Protein 3KS6 (pdb70)

InterPro domains:
  IPR017946 PLC-like phosphodiesterase, TIM beta/alpha-barrel domain superfamily [G3DSA:3.20.20.190] (1-249)
  IPR017946 PLC-like phosphodiesterase, TIM beta/alpha-barrel domain superfamily [SSF51695] (2-243)
  IPR030395 Glycerophosphodiester phosphodiesterase domain [PF03009] (7-234)
  IPR030395 Glycerophosphodiester phosphodiesterase domain [PS51704] (2-240)

Structure (mmCIF, N/CA/C/O backbone):
data_3KS6
#
_entry.id   3KS6
#
_cell.length_a   83.427
_cell.length_b   99.797
_cell.length_c   134.656
_cell.angle_alpha   90.000
_cell.angle_beta   90.000
_cell.angle_gamma   90.000
#
_symmetry.space_group_name_H-M   'P 21 21 21'
#
loop_
_entity.id
_entity.type
_entity.pdbx_description
1 polymer 'Glycerophosphoryl diester phosphodiesterase'
2 non-polymer 'UNKNOWN LIGAND'
3 non-polymer 'MAGNESIUM ION'
4 non-polymer 'CHLORIDE ION'
5 non-polymer 'ACETATE ION'
6 non-polymer DI(HYDROXYETHYL)ETHER
7 water water
#
loop_
_atom_site.group_PDB
_atom_site.id
_atom_site.type_symbol
_atom_site.label_atom_id
_atom_site.label_alt_id
_atom_site.label_comp_id
_atom_site.label_asym_id
_atom_site.label_entity_id
_atom_site.label_seq_id
_atom_site.pdbx_PDB_ins_code
_atom_site.Cartn_x
_atom_site.Cartn_y
_atom_site.Cartn_z
_atom_site.occupancy
_atom_site.B_iso_or_equiv
_atom_site.auth_seq_id
_atom_site.auth_comp_id
_atom_site.auth_asym_id
_atom_site.auth_atom_id
_atom_site.pdbx_PDB_model_num
ATOM 1 N N . GLY A 1 1 ? 27.282 112.911 5.966 1.00 46.48 0 GLY A N 1
ATOM 2 C CA . GLY A 1 1 ? 26.661 111.646 5.463 1.00 44.68 0 GLY A CA 1
ATOM 3 C C . GLY A 1 1 ? 25.583 111.274 6.452 1.00 40.40 0 GLY A C 1
ATOM 4 O O . GLY A 1 1 ? 25.716 111.560 7.647 1.00 43.79 0 GLY A O 1
ATOM 13 N N . THR A 1 3 ? 23.084 108.830 8.714 1.00 22.41 2 THR A N 1
ATOM 14 C CA . THR A 1 3 ? 22.997 107.550 9.404 1.00 20.61 2 THR A CA 1
ATOM 15 C C . THR A 1 3 ? 21.524 107.185 9.481 1.00 22.28 2 THR A C 1
ATOM 16 O O . THR A 1 3 ? 20.747 107.888 10.109 1.00 22.85 2 THR A O 1
ATOM 20 N N . ARG A 1 4 ? 21.170 106.059 8.860 1.00 21.70 3 ARG A N 1
ATOM 21 C CA . ARG A 1 4 ? 19.800 105.589 8.799 1.00 20.36 3 ARG A CA 1
ATOM 22 C C . ARG A 1 4 ? 19.478 104.759 10.042 1.00 19.52 3 ARG A C 1
ATOM 23 O O . ARG A 1 4 ? 20.381 104.162 10.664 1.00 20.20 3 ARG A O 1
ATOM 31 N N . ILE A 1 5 ? 18.202 104.787 10.419 1.00 18.25 4 ILE A N 1
ATOM 32 C CA . ILE A 1 5 ? 17.686 104.086 11.581 1.00 16.41 4 ILE A CA 1
ATOM 33 C C . ILE A 1 5 ? 16.729 102.991 11.123 1.00 20.28 4 ILE A C 1
ATOM 34 O O . ILE A 1 5 ? 15.780 103.265 10.354 1.00 18.79 4 ILE A O 1
ATOM 39 N N . ALA A 1 6 ? 16.962 101.763 11.611 1.00 19.74 5 ALA A N 1
ATOM 40 C CA . ALA A 1 6 ? 16.072 100.637 11.350 1.00 13.98 5 ALA A CA 1
ATOM 41 C C . ALA A 1 6 ? 15.483 100.126 12.661 1.00 17.28 5 ALA A C 1
ATOM 42 O O . ALA A 1 6 ? 16.207 99.863 13.590 1.00 18.42 5 ALA A O 1
ATOM 44 N N . SER A 1 7 ? 14.166 99.966 12.718 1.00 16.96 6 SER A N 1
ATOM 45 C CA . SER A 1 7 ? 13.488 99.523 13.925 1.00 15.02 6 SER A CA 1
ATOM 46 C C . SER A 1 7 ? 13.568 98.000 14.042 1.00 16.49 6 SER A C 1
ATOM 47 O O . SER A 1 7 ? 12.980 97.294 13.234 1.00 16.15 6 SER A O 1
ATOM 50 N N . HIS A 1 8 ? 14.287 97.514 15.063 1.00 18.05 7 HIS A N 1
ATOM 51 C CA . HIS A 1 8 ? 14.611 96.087 15.216 1.00 18.03 7 HIS A CA 1
ATOM 52 C C . HIS A 1 8 ? 13.388 95.322 15.653 1.00 16.46 7 HIS A C 1
ATOM 53 O O . HIS A 1 8 ? 12.880 95.524 16.744 1.00 16.73 7 HIS A O 1
ATOM 60 N N . ARG A 1 9 ? 12.904 94.460 14.774 1.00 16.59 8 ARG A N 1
ATOM 61 C CA . ARG A 1 9 ? 11.729 93.646 15.040 1.00 15.55 8 ARG A CA 1
ATOM 62 C C . ARG A 1 9 ? 10.479 94.502 15.338 1.00 19.30 8 ARG A C 1
ATOM 63 O O . ARG A 1 9 ? 9.571 94.077 16.041 1.00 16.77 8 ARG A O 1
ATOM 71 N N . GLY A 1 10 ? 10.433 95.707 14.778 1.00 19.06 9 GLY A N 1
ATOM 72 C CA . GLY A 1 10 ? 9.350 96.622 15.036 1.00 21.21 9 GLY A CA 1
ATOM 73 C C . GLY A 1 10 ? 9.524 97.449 16.299 1.00 19.82 9 GLY A C 1
ATOM 74 O O . GLY A 1 10 ? 8.636 98.199 16.626 1.00 20.99 9 GLY A O 1
ATOM 75 N N . GLY A 1 11 ? 10.651 97.261 17.017 1.00 21.57 10 GLY A N 1
ATOM 76 C CA . GLY A 1 11 ? 11.003 98.039 18.224 1.00 20.60 10 GLY A CA 1
ATOM 77 C C . GLY A 1 11 ? 10.762 97.211 19.482 1.00 18.45 10 GLY A C 1
ATOM 78 O O . GLY A 1 11 ? 9.923 97.570 20.324 1.00 18.50 10 GLY A O 1
ATOM 79 N N . THR A 1 12 ? 11.539 96.137 19.625 1.00 18.97 11 THR A N 1
ATOM 80 C CA . THR A 1 12 ? 11.323 95.108 20.649 1.00 19.76 11 THR A CA 1
ATOM 81 C C . THR A 1 12 ? 11.087 95.645 22.058 1.00 17.99 11 THR A C 1
ATOM 82 O O . THR A 1 12 ? 10.177 95.222 22.740 1.00 21.23 11 THR A O 1
ATOM 86 N N . LEU A 1 13 ? 11.936 96.553 22.483 1.00 17.54 12 LEU A N 1
ATOM 87 C CA . LEU A 1 13 ? 11.927 96.988 23.860 1.00 20.81 12 LEU A CA 1
ATOM 88 C C . LEU A 1 13 ? 10.876 98.049 24.120 1.00 20.42 12 LEU A C 1
ATOM 89 O O . LEU A 1 13 ? 10.724 98.448 25.259 1.00 21.20 12 LEU A O 1
ATOM 94 N N . GLU A 1 14 ? 10.189 98.518 23.070 1.00 21.70 13 GLU A N 1
ATOM 95 C CA . GLU A 1 14 ? 9.066 99.450 23.221 1.00 19.87 13 GLU A CA 1
ATOM 96 C C . GLU A 1 14 ? 7.712 98.716 23.117 1.00 20.53 13 GLU A C 1
ATOM 97 O O . GLU A 1 14 ? 6.758 99.019 23.858 1.00 20.72 13 GLU A O 1
ATOM 103 N N . PHE A 1 15 ? 7.617 97.750 22.200 1.00 19.87 14 PHE A N 1
ATOM 104 C CA . PHE A 1 15 ? 6.330 97.145 21.839 1.00 19.53 14 PHE A CA 1
ATOM 105 C C . PHE A 1 15 ? 6.252 95.624 21.848 1.00 20.68 14 PHE A C 1
ATOM 106 O O . PHE A 1 15 ? 5.218 95.058 21.416 1.00 20.05 14 PHE A O 1
ATOM 114 N N . GLY A 1 16 ? 7.320 94.966 22.289 1.00 19.36 15 GLY A N 1
ATOM 115 C CA . GLY A 1 16 ? 7.376 93.528 22.227 1.00 21.91 15 GLY A CA 1
ATOM 116 C C . GLY A 1 16 ? 8.036 93.105 20.945 1.00 21.38 15 GLY A C 1
ATOM 117 O O . GLY A 1 16 ? 8.207 93.902 20.017 1.00 18.93 15 GLY A O 1
ATOM 118 N N . ASP A 1 17 ? 8.368 91.823 20.883 1.00 19.93 16 ASP A N 1
ATOM 119 C CA . ASP A 1 17 ? 9.135 91.278 19.784 1.00 19.44 16 ASP A CA 1
ATOM 120 C C . ASP A 1 17 ? 8.255 90.923 18.582 1.00 20.53 16 ASP A C 1
ATOM 121 O O . ASP A 1 17 ? 7.430 90.011 18.644 1.00 20.22 16 ASP A O 1
ATOM 126 N N . SER A 1 18 ? 8.429 91.650 17.482 1.00 18.43 17 SER A N 1
ATOM 127 C CA . SER A 1 18 ? 7.743 91.337 16.216 1.00 20.24 17 SER A CA 1
ATOM 128 C C . SER A 1 18 ? 6.225 91.347 16.340 1.00 18.72 17 SER A C 1
ATOM 129 O O . SER A 1 18 ? 5.512 90.469 15.796 1.00 21.11 17 SER A O 1
ATOM 132 N N . THR A 1 19 ? 5.705 92.367 17.017 1.00 20.10 18 THR A N 1
ATOM 133 C CA . THR A 1 19 ? 4.272 92.430 17.281 1.00 19.32 18 THR A CA 1
ATOM 134 C C . THR A 1 19 ? 3.578 93.338 16.289 1.00 23.21 18 THR A C 1
ATOM 135 O O . THR A 1 19 ? 4.197 94.304 15.796 1.00 20.56 18 THR A O 1
ATOM 139 N N . PRO A 1 20 ? 2.278 93.087 16.039 1.00 21.28 19 PRO A N 1
ATOM 140 C CA . PRO A 1 20 ? 1.505 94.031 15.241 1.00 22.18 19 PRO A CA 1
ATOM 141 C C . PRO A 1 20 ? 1.596 95.488 15.747 1.00 22.74 19 PRO A C 1
ATOM 142 O O . PRO A 1 20 ? 1.727 96.423 14.948 1.00 24.08 19 PRO A O 1
ATOM 146 N N . HIS A 1 21 ? 1.535 95.695 17.061 1.00 21.50 20 HIS A N 1
ATOM 147 C CA . HIS A 1 21 ? 1.677 97.061 17.616 1.00 20.17 20 HIS A CA 1
ATOM 148 C C . HIS A 1 21 ? 3.027 97.695 17.231 1.00 21.23 20 HIS A C 1
ATOM 149 O O . HIS A 1 21 ? 3.072 98.844 16.769 1.00 21.31 20 HIS A O 1
ATOM 156 N N . GLY A 1 22 ? 4.123 96.943 17.376 1.00 19.88 21 GLY A N 1
ATOM 157 C CA . GLY A 1 22 ? 5.426 97.514 17.017 1.00 21.30 21 GLY A CA 1
ATOM 158 C C . GLY A 1 22 ? 5.550 97.802 15.540 1.00 19.39 21 GLY A C 1
ATOM 159 O O . GLY A 1 22 ? 5.981 98.878 15.132 1.00 19.42 21 GLY A O 1
ATOM 160 N N . PHE A 1 23 ? 5.128 96.863 14.708 1.00 17.41 22 PHE A N 1
ATOM 161 C CA . PHE A 1 23 ? 5.257 97.109 13.285 1.00 17.92 22 PHE A CA 1
ATOM 162 C C . PHE A 1 23 ? 4.355 98.275 12.801 1.00 20.49 22 PHE A C 1
ATOM 163 O O . PHE A 1 23 ? 4.720 99.002 11.874 1.00 19.94 22 PHE A O 1
ATOM 171 N N . THR A 1 24 ? 3.213 98.443 13.458 1.00 19.80 23 THR A N 1
ATOM 172 C CA . THR A 1 24 ? 2.252 99.494 13.126 1.00 21.49 23 THR A CA 1
ATOM 173 C C . THR A 1 24 ? 2.820 100.829 13.568 1.00 20.83 23 THR A C 1
ATOM 174 O O . THR A 1 24 ? 2.843 101.785 12.784 1.00 22.09 23 THR A O 1
ATOM 178 N N . ALA A 1 25 ? 3.337 100.882 14.789 1.00 18.45 24 ALA A N 1
ATOM 179 C CA . ALA A 1 25 ? 3.884 102.111 15.331 1.00 20.65 24 ALA A CA 1
ATOM 180 C C . ALA A 1 25 ? 5.107 102.507 14.515 1.00 20.45 24 ALA A C 1
ATOM 181 O O . ALA A 1 25 ? 5.270 103.668 14.148 1.00 21.69 24 ALA A O 1
ATOM 183 N N . THR A 1 26 ? 5.949 101.534 14.182 1.00 19.74 25 THR A N 1
ATOM 184 C CA . THR A 1 26 ? 7.148 101.818 13.383 1.00 19.66 25 THR A CA 1
ATOM 185 C C . THR A 1 26 ? 6.837 102.428 12.000 1.00 16.91 25 THR A C 1
ATOM 186 O O . THR A 1 26 ? 7.534 103.352 11.548 1.00 19.71 25 THR A O 1
ATOM 190 N N . ALA A 1 27 ? 5.782 101.929 11.352 1.00 18.56 26 ALA A N 1
ATOM 191 C CA . ALA A 1 27 ? 5.367 102.405 10.021 1.00 20.25 26 ALA A CA 1
ATOM 192 C C . ALA A 1 27 ? 5.069 103.893 10.006 1.00 21.95 26 ALA A C 1
ATOM 193 O O . ALA A 1 27 ? 5.204 104.541 8.950 1.00 22.63 26 ALA A O 1
ATOM 195 N N . ALA A 1 28 ? 4.681 104.421 11.159 1.00 20.45 27 ALA A N 1
ATOM 196 C CA . ALA A 1 28 ? 4.349 105.862 11.333 1.00 23.23 27 ALA A CA 1
ATOM 197 C C . ALA A 1 28 ? 5.481 106.752 11.852 1.00 26.83 27 ALA A C 1
ATOM 198 O O . ALA A 1 28 ? 5.301 107.978 11.998 1.00 26.44 27 ALA A O 1
ATOM 208 N N . ALA A 1 30 ? 9.400 108.610 12.024 1.00 20.66 29 ALA A N 1
ATOM 209 C CA . ALA A 1 30 ? 10.311 109.301 11.152 1.00 19.90 29 ALA A CA 1
ATOM 210 C C . ALA A 1 30 ? 11.661 108.605 11.166 1.00 20.78 29 ALA A C 1
ATOM 211 O O . ALA A 1 30 ? 12.651 109.177 11.623 1.00 21.03 29 ALA A O 1
ATOM 213 N N . LEU A 1 31 ? 11.672 107.366 10.669 1.00 19.69 30 LEU A N 1
ATOM 214 C CA . LEU A 1 31 ? 12.875 106.555 10.518 1.00 17.61 30 LEU A CA 1
ATOM 215 C C . LEU A 1 31 ? 12.762 105.914 9.148 1.00 19.76 30 LEU A C 1
ATOM 216 O O . LEU A 1 31 ? 11.751 106.068 8.469 1.00 20.53 30 LEU A O 1
ATOM 221 N N . GLU A 1 32 ? 13.775 105.163 8.747 1.00 20.15 31 GLU A N 1
ATOM 222 C CA . GLU A 1 32 ? 13.908 104.754 7.364 1.00 18.52 31 GLU A CA 1
ATOM 223 C C . GLU A 1 32 ? 13.589 103.324 7.066 1.00 18.62 31 GLU A C 1
ATOM 224 O O . GLU A 1 32 ? 13.171 103.037 5.965 1.00 18.52 31 GLU A O 1
ATOM 230 N N . GLU A 1 33 ? 13.818 102.423 8.030 1.00 16.77 32 GLU A N 1
ATOM 231 C CA . GLU A 1 33 ? 13.554 100.998 7.822 1.00 18.84 32 GLU A CA 1
ATOM 232 C C . GLU A 1 33 ? 12.958 100.304 9.038 1.00 15.96 32 GLU A C 1
ATOM 233 O O . GLU A 1 33 ? 13.108 100.742 10.178 1.00 17.19 32 GLU A O 1
ATOM 239 N N . VAL A 1 34 ? 12.264 99.218 8.755 1.00 17.31 33 VAL A N 1
ATOM 240 C CA . VAL A 1 34 ? 11.824 98.281 9.768 1.00 19.66 33 VAL A CA 1
ATOM 241 C C . VAL A 1 34 ? 12.580 96.996 9.499 1.00 19.01 33 VAL A C 1
ATOM 242 O O . VAL A 1 34 ? 12.674 96.566 8.340 1.00 17.72 33 VAL A O 1
ATOM 246 N N . GLU A 1 35 ? 13.183 96.420 10.551 1.00 17.83 34 GLU A N 1
ATOM 247 C CA . GLU A 1 35 ? 13.884 95.148 10.435 1.00 17.09 34 GLU A CA 1
ATOM 248 C C . GLU A 1 35 ? 13.006 94.001 10.948 1.00 18.03 34 GLU A C 1
ATOM 249 O O . GLU A 1 35 ? 12.330 94.151 11.953 1.00 17.80 34 GLU A O 1
ATOM 255 N N . PHE A 1 36 ? 13.063 92.850 10.282 1.00 18.98 35 PHE A N 1
ATOM 256 C CA . PHE A 1 36 ? 12.333 91.667 10.700 1.00 15.53 35 PHE A CA 1
ATOM 257 C C . PHE A 1 36 ? 12.951 90.424 10.076 1.00 17.79 35 PHE A C 1
ATOM 258 O O . PHE A 1 36 ? 13.691 90.511 9.093 1.00 19.25 35 PHE A O 1
ATOM 266 N N . ASP A 1 37 ? 12.623 89.279 10.671 1.00 14.63 36 ASP A N 1
ATOM 267 C CA . ASP A 1 37 ? 13.143 87.964 10.271 1.00 18.57 36 ASP A CA 1
ATOM 268 C C . ASP A 1 37 ? 11.929 87.119 9.848 1.00 18.36 36 ASP A C 1
ATOM 269 O O . ASP A 1 37 ? 10.821 87.351 10.294 1.00 16.73 36 ASP A O 1
ATOM 274 N N . LEU A 1 38 ? 12.157 86.121 9.009 1.00 19.92 37 LEU A N 1
ATOM 275 C CA . LEU A 1 38 ? 11.064 85.336 8.434 1.00 21.80 37 LEU A CA 1
ATOM 276 C C . LEU A 1 38 ? 11.372 83.862 8.542 1.00 22.64 37 LEU A C 1
ATOM 277 O O . LEU A 1 38 ? 12.539 83.477 8.446 1.00 20.61 37 LEU A O 1
ATOM 282 N N . HIS A 1 39 ? 10.325 83.042 8.709 1.00 21.21 38 HIS A N 1
ATOM 283 C CA . HIS A 1 39 ? 10.421 81.570 8.719 1.00 18.59 38 HIS A CA 1
ATOM 284 C C . HIS A 1 39 ? 9.260 80.930 7.961 1.00 19.52 38 HIS A C 1
ATOM 285 O O . HIS A 1 39 ? 8.146 81.474 7.944 1.00 20.33 38 HIS A O 1
ATOM 292 N N . PRO A 1 40 ? 9.505 79.791 7.307 1.00 19.40 39 PRO A N 1
ATOM 293 C CA . PRO A 1 40 ? 8.414 79.087 6.656 1.00 19.88 39 PRO A CA 1
ATOM 294 C C . PRO A 1 40 ? 7.631 78.236 7.629 1.00 21.32 39 PRO A C 1
ATOM 295 O O . PRO A 1 40 ? 8.209 77.774 8.605 1.00 20.19 39 PRO A O 1
ATOM 299 N N . THR A 1 41 ? 6.332 78.039 7.373 1.00 20.73 40 THR A N 1
ATOM 300 C CA . THR A 1 41 ? 5.526 77.061 8.102 1.00 24.73 40 THR A CA 1
ATOM 301 C C . THR A 1 41 ? 5.515 75.736 7.336 1.00 25.32 40 THR A C 1
ATOM 302 O O . THR A 1 41 ? 6.063 75.641 6.228 1.00 27.35 40 THR A O 1
ATOM 306 N N . ALA A 1 42 ? 4.941 74.692 7.934 1.00 25.27 41 ALA A N 1
ATOM 307 C CA . ALA A 1 42 ? 4.894 73.382 7.272 1.00 25.29 41 ALA A CA 1
ATOM 308 C C . ALA A 1 42 ? 4.011 73.393 6.020 1.00 26.29 41 ALA A C 1
ATOM 309 O O . ALA A 1 42 ? 4.307 72.687 5.053 1.00 27.41 41 ALA A O 1
ATOM 311 N N . ASP A 1 43 ? 2.992 74.248 6.023 1.00 26.82 42 ASP A N 1
ATOM 312 C CA . ASP A 1 43 ? 2.005 74.331 4.949 1.00 29.22 42 ASP A CA 1
ATOM 313 C C . ASP A 1 43 ? 2.254 75.477 3.965 1.00 27.52 42 ASP A C 1
ATOM 314 O O . ASP A 1 43 ? 1.336 75.920 3.285 1.00 28.43 42 ASP A O 1
ATOM 319 N N . GLY A 1 44 ? 3.485 75.975 3.927 1.00 25.78 43 GLY A N 1
ATOM 320 C CA . GLY A 1 44 ? 3.919 76.881 2.873 1.00 26.16 43 GLY A CA 1
ATOM 321 C C . GLY A 1 44 ? 3.645 78.353 3.047 1.00 25.43 43 GLY A C 1
ATOM 322 O O . GLY A 1 44 ? 3.629 79.084 2.066 1.00 25.67 43 GLY A O 1
ATOM 323 N N . ALA A 1 45 ? 3.476 78.785 4.286 1.00 23.79 44 ALA A N 1
ATOM 324 C CA . ALA A 1 45 ? 3.245 80.188 4.593 1.00 23.33 44 ALA A CA 1
ATOM 325 C C . ALA A 1 45 ? 4.559 80.775 5.103 1.00 23.94 44 ALA A C 1
ATOM 326 O O . ALA A 1 45 ? 5.526 80.038 5.329 1.00 21.65 44 ALA A O 1
ATOM 328 N N . ILE A 1 46 ? 4.570 82.105 5.244 1.00 20.45 45 ILE A N 1
ATOM 329 C CA . ILE A 1 46 ? 5.717 82.888 5.692 1.00 21.08 45 ILE A CA 1
ATOM 330 C C . ILE A 1 46 ? 5.290 83.680 6.941 1.00 20.76 45 ILE A C 1
ATOM 331 O O . ILE A 1 46 ? 4.384 84.486 6.870 1.00 24.01 45 ILE A O 1
ATOM 336 N N A VAL A 1 47 ? 5.916 83.416 8.080 0.50 19.46 46 VAL A N 1
ATOM 337 N N B VAL A 1 47 ? 5.980 83.404 8.051 0.50 19.88 46 VAL A N 1
ATOM 338 C CA A VAL A 1 47 ? 5.607 84.159 9.289 0.50 18.89 46 VAL A CA 1
ATOM 339 C CA B VAL A 1 47 ? 5.754 83.981 9.376 0.50 18.92 46 VAL A CA 1
ATOM 340 C C A VAL A 1 47 ? 6.797 84.977 9.739 0.50 18.81 46 VAL A C 1
ATOM 341 C C B VAL A 1 47 ? 6.840 84.998 9.704 0.50 19.23 46 VAL A C 1
ATOM 342 O O A VAL A 1 47 ? 7.946 84.605 9.517 0.50 16.99 46 VAL A O 1
ATOM 343 O O B VAL A 1 47 ? 7.994 84.779 9.341 0.50 18.10 46 VAL A O 1
ATOM 350 N N . VAL A 1 48 ? 6.473 86.092 10.378 1.00 19.70 47 VAL A N 1
ATOM 351 C CA . VAL A 1 48 ? 7.430 87.085 10.853 1.00 17.90 47 VAL A CA 1
ATOM 352 C C . VAL A 1 48 ? 7.729 86.761 12.340 1.00 19.06 47 VAL A C 1
ATOM 353 O O . VAL A 1 48 ? 6.882 86.893 13.209 1.00 18.80 47 VAL A O 1
ATOM 357 N N . HIS A 1 49 ? 8.933 86.281 12.602 1.00 18.00 48 HIS A N 1
ATOM 358 C CA . HIS A 1 49 ? 9.345 85.826 13.940 1.00 17.05 48 HIS A CA 1
ATOM 359 C C . HIS A 1 49 ? 10.846 85.750 13.964 1.00 17.60 48 HIS A C 1
ATOM 360 O O . HIS A 1 49 ? 11.462 85.379 12.958 1.00 16.96 48 HIS A O 1
ATOM 367 N N . HIS A 1 50 ? 11.460 86.053 15.108 1.00 17.93 49 HIS A N 1
ATOM 368 C CA . HIS A 1 50 ? 12.914 85.994 15.177 1.00 17.33 49 HIS A CA 1
ATOM 369 C C . HIS A 1 50 ? 13.456 84.559 15.242 1.00 19.47 49 HIS A C 1
ATOM 370 O O . HIS A 1 50 ? 14.111 84.115 14.299 1.00 17.88 49 HIS A O 1
ATOM 377 N N . ASP A 1 51 ? 13.175 83.825 16.330 1.00 18.93 50 ASP A N 1
ATOM 378 C CA . ASP A 1 51 ? 13.709 82.464 16.462 1.00 18.76 50 ASP A CA 1
ATOM 379 C C . ASP A 1 51 ? 12.974 81.493 15.520 1.00 18.86 50 ASP A C 1
ATOM 380 O O . ASP A 1 51 ? 11.825 81.739 15.134 1.00 18.36 50 ASP A O 1
ATOM 385 N N . PRO A 1 52 ? 13.621 80.377 15.158 1.00 19.25 51 PRO A N 1
ATOM 386 C CA . PRO A 1 52 ? 12.954 79.383 14.335 1.00 20.43 51 PRO A CA 1
ATOM 387 C C . PRO A 1 52 ? 11.924 78.600 15.141 1.00 20.72 51 PRO A C 1
ATOM 388 O O . PRO A 1 52 ? 11.229 77.749 14.576 1.00 23.14 51 PRO A O 1
ATOM 392 N N . THR A 1 53 ? 11.859 78.862 16.445 1.00 22.12 52 THR A N 1
ATOM 393 C CA . THR A 1 53 ? 10.888 78.245 17.342 1.00 21.57 52 THR A CA 1
ATOM 394 C C . THR A 1 53 ? 10.095 79.326 18.049 1.00 22.58 52 THR A C 1
ATOM 395 O O . THR A 1 53 ? 10.517 80.484 18.174 1.00 21.66 52 THR A O 1
ATOM 399 N N . LEU A 1 54 ? 8.921 78.941 18.510 1.00 20.73 53 LEU A N 1
ATOM 400 C CA . LEU A 1 54 ? 8.029 79.856 19.185 1.00 20.60 53 LEU A CA 1
ATOM 401 C C . LEU A 1 54 ? 8.295 80.026 20.691 1.00 20.01 53 LEU A C 1
ATOM 402 O O . LEU A 1 54 ? 7.700 80.874 21.296 1.00 19.54 53 LEU A O 1
ATOM 407 N N . ASP A 1 55 ? 9.207 79.244 21.266 1.00 21.80 54 ASP A N 1
ATOM 408 C CA . ASP A 1 55 ? 9.358 79.134 22.724 1.00 21.62 54 ASP A CA 1
ATOM 409 C C . ASP A 1 55 ? 9.635 80.440 23.471 1.00 21.72 54 ASP A C 1
ATOM 410 O O . ASP A 1 55 ? 8.970 80.733 24.450 1.00 23.37 54 ASP A O 1
ATOM 415 N N . ALA A 1 56 ? 10.580 81.232 22.972 1.00 22.70 55 ALA A N 1
ATOM 416 C CA . ALA A 1 56 ? 11.130 82.397 23.695 1.00 23.59 55 ALA A CA 1
ATOM 417 C C . ALA A 1 56 ? 10.201 83.573 23.819 1.00 22.03 55 ALA A C 1
ATOM 418 O O . ALA A 1 56 ? 10.192 84.249 24.859 1.00 20.91 55 ALA A O 1
ATOM 420 N N . THR A 1 57 ? 9.427 83.838 22.767 1.00 19.91 56 THR A N 1
ATOM 421 C CA . THR A 1 57 ? 8.548 85.004 22.769 1.00 16.41 56 THR A CA 1
ATOM 422 C C . THR A 1 57 ? 7.047 84.752 22.739 1.00 20.11 56 THR A C 1
ATOM 423 O O . THR A 1 57 ? 6.268 85.725 22.647 1.00 18.22 56 THR A O 1
ATOM 427 N N . THR A 1 58 ? 6.603 83.505 22.876 1.00 21.54 57 THR A N 1
ATOM 428 C CA . THR A 1 58 ? 5.177 83.240 22.949 1.00 20.93 57 THR A CA 1
ATOM 429 C C . THR A 1 58 ? 4.866 82.244 24.077 1.00 26.50 57 THR A C 1
ATOM 430 O O . THR A 1 58 ? 5.735 81.837 24.829 1.00 26.76 57 THR A O 1
ATOM 434 N N . ASP A 1 59 ? 3.596 81.880 24.165 1.00 26.03 58 ASP A N 1
ATOM 435 C CA . ASP A 1 59 ? 3.131 80.860 25.067 1.00 27.33 58 ASP A CA 1
ATOM 436 C C . ASP A 1 59 ? 3.177 79.417 24.546 1.00 29.55 58 ASP A C 1
ATOM 437 O O . ASP A 1 59 ? 2.819 78.502 25.289 1.00 31.66 58 ASP A O 1
ATOM 458 N N . THR A 1 61 ? 5.344 76.261 22.049 1.00 27.82 60 THR A N 1
ATOM 459 C CA . THR A 1 61 ? 6.654 75.695 21.880 1.00 29.05 60 THR A CA 1
ATOM 460 C C . THR A 1 61 ? 6.629 75.008 20.527 1.00 28.79 60 THR A C 1
ATOM 461 O O . THR A 1 61 ? 5.552 74.613 20.044 1.00 31.50 60 THR A O 1
ATOM 465 N N . GLY A 1 62 ? 7.811 74.858 19.939 1.00 24.71 61 GLY A N 1
ATOM 466 C CA . GLY A 1 62 ? 7.990 74.137 18.704 1.00 25.72 61 GLY A CA 1
ATOM 467 C C . GLY A 1 62 ? 8.585 74.943 17.551 1.00 24.57 61 GLY A C 1
ATOM 468 O O . GLY A 1 62 ? 8.566 76.170 17.552 1.00 22.72 61 GLY A O 1
ATOM 469 N N . ALA A 1 63 ? 9.144 74.209 16.587 1.00 26.08 62 ALA A N 1
ATOM 470 C CA . ALA A 1 63 ? 9.706 74.784 15.371 1.00 25.21 62 ALA A CA 1
ATOM 471 C C . ALA A 1 63 ? 8.624 75.207 14.397 1.00 23.41 62 ALA A C 1
ATOM 472 O O . ALA A 1 63 ? 7.804 74.406 13.992 1.00 21.22 62 ALA A O 1
ATOM 474 N N . ILE A 1 64 ? 8.692 76.465 13.940 1.00 21.36 63 ILE A N 1
ATOM 475 C CA . ILE A 1 64 ? 7.687 77.021 13.040 1.00 22.01 63 ILE A CA 1
ATOM 476 C C . ILE A 1 64 ? 7.525 76.155 11.767 1.00 20.55 63 ILE A C 1
ATOM 477 O O . ILE A 1 64 ? 6.387 75.890 11.337 1.00 22.30 63 ILE A O 1
ATOM 482 N N . VAL A 1 65 ? 8.651 75.692 11.204 1.00 22.10 64 VAL A N 1
ATOM 483 C CA . VAL A 1 65 ? 8.619 74.931 9.951 1.00 21.73 64 VAL A CA 1
ATOM 484 C C . VAL A 1 65 ? 7.888 73.581 10.094 1.00 26.38 64 VAL A C 1
ATOM 485 O O . VAL A 1 65 ? 7.494 73.023 9.078 1.00 26.35 64 VAL A O 1
ATOM 489 N N . ASP A 1 66 ? 7.727 73.078 11.326 1.00 25.37 65 ASP A N 1
ATOM 490 C CA . ASP A 1 66 ? 7.011 71.825 11.602 1.00 25.79 65 ASP A CA 1
ATOM 491 C C . ASP A 1 66 ? 5.519 72.068 11.869 1.00 27.40 65 ASP A C 1
ATOM 492 O O . ASP A 1 66 ? 4.759 71.125 12.087 1.00 26.48 65 ASP A O 1
ATOM 505 N N . THR A 1 68 ? 1.634 74.165 11.086 1.00 25.64 67 THR A N 1
ATOM 506 C CA . THR A 1 68 ? 0.813 74.868 10.130 1.00 23.68 67 THR A CA 1
ATOM 507 C C . THR A 1 68 ? 0.699 76.321 10.560 1.00 24.76 67 THR A C 1
ATOM 508 O O . THR A 1 68 ? 0.895 76.646 11.736 1.00 23.91 67 THR A O 1
ATOM 512 N N . LEU A 1 69 ? 0.349 77.184 9.620 1.00 23.72 68 LEU A N 1
ATOM 513 C CA . LEU A 1 69 ? 0.077 78.569 9.949 1.00 23.74 68 LEU A CA 1
ATOM 514 C C . LEU A 1 69 ? -1.016 78.677 11.000 1.00 25.24 68 LEU A C 1
ATOM 515 O O . LEU A 1 69 ? -0.902 79.494 11.895 1.00 23.65 68 LEU A O 1
ATOM 520 N N . ALA A 1 70 ? -2.087 77.873 10.914 1.00 25.65 69 ALA A N 1
ATOM 521 C CA . ALA A 1 70 ? -3.172 77.969 11.906 1.00 25.21 69 ALA A CA 1
ATOM 522 C C . ALA A 1 70 ? -2.660 77.703 13.339 1.00 25.38 69 ALA A C 1
ATOM 523 O O . ALA A 1 70 ? -3.066 78.359 14.284 1.00 27.06 69 ALA A O 1
ATOM 525 N N . LYS A 1 71 ? -1.754 76.755 13.488 1.00 25.76 70 LYS A N 1
ATOM 526 C CA . LYS A 1 71 ? -1.212 76.446 14.797 1.00 27.62 70 LYS A CA 1
ATOM 527 C C . LYS A 1 71 ? -0.376 77.646 15.280 1.00 26.86 70 LYS A C 1
ATOM 528 O O . LYS A 1 71 ? -0.564 78.131 16.395 1.00 24.87 70 LYS A O 1
ATOM 532 N N . VAL A 1 72 ? 0.482 78.165 14.405 1.00 23.63 71 VAL A N 1
ATOM 533 C CA . VAL A 1 72 ? 1.296 79.348 14.748 1.00 22.84 71 VAL A CA 1
ATOM 534 C C . VAL A 1 72 ? 0.407 80.499 15.193 1.00 24.03 71 VAL A C 1
ATOM 535 O O . VAL A 1 72 ? 0.698 81.189 16.177 1.00 22.92 71 VAL A O 1
ATOM 539 N N . LYS A 1 73 ? -0.704 80.681 14.488 1.00 24.80 72 LYS A N 1
ATOM 540 C CA . LYS A 1 73 ? -1.635 81.755 14.781 1.00 25.03 72 LYS A CA 1
ATOM 541 C C . LYS A 1 73 ? -2.358 81.613 16.108 1.00 25.50 72 LYS A C 1
ATOM 542 O O . LYS A 1 73 ? -2.933 82.582 16.566 1.00 25.87 72 LYS A O 1
ATOM 548 N N . THR A 1 74 ? -2.344 80.435 16.727 1.00 24.67 73 THR A N 1
ATOM 549 C CA . THR A 1 74 ? -2.908 80.308 18.066 1.00 26.31 73 THR A CA 1
ATOM 550 C C . THR A 1 74 ? -1.973 80.842 19.179 1.00 26.74 73 THR A C 1
ATOM 551 O O . THR A 1 74 ? -2.431 81.087 20.305 1.00 28.26 73 THR A O 1
ATOM 555 N N . ALA A 1 75 ? -0.684 81.016 18.874 1.00 23.73 74 ALA A N 1
ATOM 556 C CA . ALA A 1 75 ? 0.269 81.535 19.844 1.00 22.73 74 ALA A CA 1
ATOM 557 C C . ALA A 1 75 ? -0.001 82.994 20.156 1.00 21.62 74 ALA A C 1
ATOM 558 O O . ALA A 1 75 ? -0.452 83.742 19.300 1.00 23.34 74 ALA A O 1
ATOM 560 N N A THR A 1 76 ? 0.296 83.371 21.400 0.50 22.81 75 THR A N 1
ATOM 561 N N B THR A 1 76 ? 0.207 83.400 21.409 0.50 23.07 75 THR A N 1
ATOM 562 C CA A THR A 1 76 ? 0.155 84.727 21.900 0.50 20.99 75 THR A CA 1
ATOM 563 C CA B THR A 1 76 ? 0.129 84.814 21.761 0.50 21.43 75 THR A CA 1
ATOM 564 C C A THR A 1 76 ? 1.567 85.247 22.162 0.50 22.09 75 THR A C 1
ATOM 565 C C B THR A 1 76 ? 1.528 85.265 22.157 0.50 22.55 75 THR A C 1
ATOM 566 O O A THR A 1 76 ? 2.366 84.565 22.813 0.50 19.71 75 THR A O 1
ATOM 567 O O B THR A 1 76 ? 2.260 84.570 22.879 0.50 20.69 75 THR A O 1
ATOM 574 N N . ILE A 1 77 ? 1.869 86.453 21.689 1.00 20.49 76 ILE A N 1
ATOM 575 C CA . ILE A 1 77 ? 3.188 87.015 21.852 1.00 19.39 76 ILE A CA 1
ATOM 576 C C . ILE A 1 77 ? 3.331 87.640 23.231 1.00 19.35 76 ILE A C 1
ATOM 577 O O . ILE A 1 77 ? 2.498 88.460 23.638 1.00 18.98 76 ILE A O 1
ATOM 582 N N A ARG A 1 78 ? 4.416 87.296 23.920 0.50 19.04 77 ARG A N 1
ATOM 583 N N B ARG A 1 78 ? 4.376 87.248 23.955 0.50 19.50 77 ARG A N 1
ATOM 584 C CA A ARG A 1 78 ? 4.708 87.890 25.224 0.50 20.23 77 ARG A CA 1
ATOM 585 C CA B ARG A 1 78 ? 4.659 87.846 25.259 0.50 21.04 77 ARG A CA 1
ATOM 586 C C A ARG A 1 78 ? 4.784 89.389 25.103 0.50 20.69 77 ARG A C 1
ATOM 587 C C B ARG A 1 78 ? 4.790 89.358 25.128 0.50 21.03 77 ARG A C 1
ATOM 588 O O A ARG A 1 78 ? 5.410 89.906 24.173 0.50 20.22 77 ARG A O 1
ATOM 589 O O B ARG A 1 78 ? 5.460 89.846 24.214 0.50 20.43 77 ARG A O 1
ATOM 604 N N . TYR A 1 79 ? 4.132 90.085 26.036 1.00 20.18 78 TYR A N 1
ATOM 605 C CA . TYR A 1 79 ? 4.117 91.555 26.082 1.00 20.58 78 TYR A CA 1
ATOM 606 C C . TYR A 1 79 ? 3.369 92.173 24.915 1.00 23.03 78 TYR A C 1
ATOM 607 O O . TYR A 1 79 ? 3.469 93.375 24.725 1.00 23.89 78 TYR A O 1
ATOM 616 N N . GLY A 1 80 ? 2.575 91.362 24.195 1.00 21.00 79 GLY A N 1
ATOM 617 C CA . GLY A 1 80 ? 1.888 91.766 22.979 1.00 22.00 79 GLY A CA 1
ATOM 618 C C . GLY A 1 80 ? 0.375 91.915 23.113 1.00 23.54 79 GLY A C 1
ATOM 619 O O . GLY A 1 80 ? -0.335 91.984 22.099 1.00 26.18 79 GLY A O 1
ATOM 620 N N . ALA A 1 81 ? -0.102 91.991 24.359 1.00 23.42 80 ALA A N 1
ATOM 621 C CA . ALA A 1 81 ? -1.497 92.237 24.699 1.00 23.52 80 ALA A CA 1
ATOM 622 C C . ALA A 1 81 ? -2.448 91.337 23.922 1.00 23.78 80 ALA A C 1
ATOM 623 O O . ALA A 1 81 ? -3.503 91.796 23.439 1.00 26.50 80 ALA A O 1
ATOM 625 N N . GLY A 1 82 ? -2.096 90.052 23.818 1.00 22.35 81 GLY A N 1
ATOM 626 C CA . GLY A 1 82 ? -2.929 89.106 23.126 1.00 22.54 81 GLY A CA 1
ATOM 627 C C . GLY A 1 82 ? -2.770 88.972 21.624 1.00 24.08 81 GLY A C 1
ATOM 628 O O . GLY A 1 82 ? -3.483 88.172 21.016 1.00 23.75 81 GLY A O 1
ATOM 629 N N A SER A 1 83 ? -1.837 89.711 21.025 0.50 22.78 82 SER A N 1
ATOM 630 N N B SER A 1 83 ? -1.822 89.702 21.035 0.50 24.02 82 SER A N 1
ATOM 631 C CA A SER A 1 83 ? -1.596 89.609 19.578 0.50 23.49 82 SER A CA 1
ATOM 632 C CA B SER A 1 83 ? -1.550 89.603 19.594 0.50 25.83 82 SER A CA 1
ATOM 633 C C A SER A 1 83 ? -0.939 88.278 19.205 0.50 23.20 82 SER A C 1
ATOM 634 C C B SER A 1 83 ? -0.944 88.257 19.212 0.50 24.35 82 SER A C 1
ATOM 635 O O A SER A 1 83 ? -0.349 87.607 20.057 0.50 21.47 82 SER A O 1
ATOM 636 O O B SER A 1 83 ? -0.392 87.554 20.064 0.50 22.47 82 SER A O 1
ATOM 641 N N . HIS A 1 84 ? -1.070 87.907 17.928 1.00 22.76 83 HIS A N 1
ATOM 642 C CA . HIS A 1 84 ? -0.511 86.665 17.387 1.00 22.73 83 HIS A CA 1
ATOM 643 C C . HIS A 1 84 ? 0.602 86.954 16.369 1.00 20.83 83 HIS A C 1
ATOM 644 O O . HIS A 1 84 ? 0.691 88.067 15.827 1.00 21.44 83 HIS A O 1
ATOM 651 N N . PRO A 1 85 ? 1.474 85.974 16.129 1.00 22.91 84 PRO A N 1
ATOM 652 C CA . PRO A 1 85 ? 2.472 86.156 15.083 1.00 23.32 84 PRO A CA 1
ATOM 653 C C . PRO A 1 85 ? 1.875 86.548 13.733 1.00 23.85 84 PRO A C 1
ATOM 654 O O . PRO A 1 85 ? 0.798 86.052 13.355 1.00 24.82 84 PRO A O 1
ATOM 666 N N . THR A 1 87 ? 1.949 87.163 9.431 1.00 23.58 86 THR A N 1
ATOM 667 C CA . THR A 1 87 ? 2.436 86.669 8.164 1.00 21.99 86 THR A CA 1
ATOM 668 C C . THR A 1 87 ? 3.139 87.818 7.433 1.00 21.66 86 THR A C 1
ATOM 669 O O . THR A 1 87 ? 2.943 89.002 7.755 1.00 20.16 86 THR A O 1
ATOM 673 N N . LEU A 1 88 ? 3.975 87.471 6.458 1.00 21.27 87 LEU A N 1
ATOM 674 C CA . LEU A 1 88 ? 4.626 88.488 5.643 1.00 22.95 87 LEU A CA 1
ATOM 675 C C . LEU A 1 88 ? 3.545 89.385 4.982 1.00 20.54 87 LEU A C 1
ATOM 676 O O . LEU A 1 88 ? 3.659 90.627 4.968 1.00 20.32 87 LEU A O 1
ATOM 681 N N . GLU A 1 89 ? 2.486 88.775 4.456 1.00 21.15 88 GLU A N 1
ATOM 682 C CA . GLU A 1 89 ? 1.415 89.530 3.795 1.00 24.38 88 GLU A CA 1
ATOM 683 C C . GLU A 1 89 ? 0.797 90.593 4.701 1.00 22.77 88 GLU A C 1
ATOM 684 O O . GLU A 1 89 ? 0.541 91.751 4.298 1.00 21.96 88 GLU A O 1
ATOM 690 N N . GLU A 1 90 ? 0.522 90.196 5.932 1.00 24.06 89 GLU A N 1
ATOM 691 C CA . GLU A 1 90 ? -0.046 91.115 6.919 1.00 23.97 89 GLU A CA 1
ATOM 692 C C . GLU A 1 90 ? 0.918 92.263 7.214 1.00 22.38 89 GLU A C 1
ATOM 693 O O . GLU A 1 90 ? 0.488 93.414 7.341 1.00 21.75 89 GLU A O 1
ATOM 699 N N . LEU A 1 91 ? 2.220 91.948 7.313 1.00 23.26 90 LEU A N 1
ATOM 700 C CA . LEU A 1 91 ? 3.261 92.974 7.486 1.00 22.24 90 LEU A CA 1
ATOM 701 C C . LEU A 1 91 ? 3.283 93.928 6.291 1.00 21.10 90 LEU A C 1
ATOM 702 O O . LEU A 1 91 ? 3.319 95.152 6.445 1.00 21.59 90 LEU A O 1
ATOM 707 N N . CYS A 1 92 ? 3.240 93.372 5.092 1.00 19.59 91 CYS A N 1
ATOM 708 C CA . CYS A 1 92 ? 3.256 94.191 3.877 1.00 21.22 91 CYS A CA 1
ATOM 709 C C . CYS A 1 92 ? 2.080 95.174 3.858 1.00 23.31 91 CYS A C 1
ATOM 710 O O . CYS A 1 92 ? 2.243 96.351 3.555 1.00 23.20 91 CYS A O 1
ATOM 713 N N . ALA A 1 93 ? 0.907 94.697 4.267 1.00 22.87 92 ALA A N 1
ATOM 714 C CA . ALA A 1 93 ? -0.288 95.572 4.336 1.00 24.04 92 ALA A CA 1
ATOM 715 C C . ALA A 1 93 ? -0.090 96.769 5.249 1.00 24.18 92 ALA A C 1
ATOM 716 O O . ALA A 1 93 ? -0.628 97.865 5.001 1.00 26.99 92 ALA A O 1
ATOM 718 N N . LEU A 1 94 ? 0.680 96.606 6.325 1.00 22.49 93 LEU A N 1
ATOM 719 C CA . LEU A 1 94 ? 0.927 97.735 7.202 1.00 21.83 93 LEU A CA 1
ATOM 720 C C . LEU A 1 94 ? 1.798 98.829 6.559 1.00 22.42 93 LEU A C 1
ATOM 721 O O . LEU A 1 94 ? 1.794 99.970 7.026 1.00 24.74 93 LEU A O 1
ATOM 726 N N . TYR A 1 95 ? 2.620 98.458 5.581 1.00 23.14 94 TYR A N 1
ATOM 727 C CA . TYR A 1 95 ? 3.645 99.358 5.032 1.00 23.07 94 TYR A CA 1
ATOM 728 C C . TYR A 1 95 ? 3.307 99.901 3.637 1.00 27.43 94 TYR A C 1
ATOM 729 O O . TYR A 1 95 ? 4.078 100.677 3.064 1.00 25.68 94 TYR A O 1
ATOM 738 N N . VAL A 1 96 ? 2.135 99.535 3.135 1.00 28.11 95 VAL A N 1
ATOM 739 C CA . VAL A 1 96 ? 1.713 99.889 1.773 1.00 31.88 95 VAL A CA 1
ATOM 740 C C . VAL A 1 96 ? 1.839 101.388 1.520 1.00 30.00 95 VAL A C 1
ATOM 741 O O . VAL A 1 96 ? 2.397 101.787 0.483 1.00 30.76 95 VAL A O 1
ATOM 745 N N . ASP A 1 97 ? 1.371 102.187 2.482 1.00 28.90 96 ASP A N 1
ATOM 746 C CA . ASP A 1 97 ? 1.374 103.638 2.389 1.00 28.87 96 ASP A CA 1
ATOM 747 C C . ASP A 1 97 ? 2.412 104.327 3.258 1.00 29.54 96 ASP A C 1
ATOM 748 O O . ASP A 1 97 ? 2.379 105.536 3.386 1.00 30.45 96 ASP A O 1
ATOM 753 N N . SER A 1 98 ? 3.327 103.586 3.870 1.00 25.94 97 SER A N 1
ATOM 754 C CA . SER A 1 98 ? 4.340 104.180 4.716 1.00 21.84 97 SER A CA 1
ATOM 755 C C . SER A 1 98 ? 5.562 104.545 3.903 1.00 21.13 97 SER A C 1
ATOM 756 O O . SER A 1 98 ? 5.846 103.908 2.869 1.00 22.82 97 SER A O 1
ATOM 759 N N . HIS A 1 99 ? 6.309 105.552 4.351 1.00 18.85 98 HIS A N 1
ATOM 760 C CA . HIS A 1 99 ? 7.607 105.869 3.729 1.00 21.63 98 HIS A CA 1
ATOM 761 C C . HIS A 1 99 ? 8.726 104.935 4.197 1.00 21.88 98 HIS A C 1
ATOM 762 O O . HIS A 1 99 ? 9.795 104.907 3.587 1.00 23.46 98 HIS A O 1
ATOM 769 N N . VAL A 1 100 ? 8.467 104.159 5.251 1.00 20.73 99 VAL A N 1
ATOM 770 C CA . VAL A 1 100 ? 9.483 103.238 5.846 1.00 19.06 99 VAL A CA 1
ATOM 771 C C . VAL A 1 100 ? 9.603 101.972 4.990 1.00 20.47 99 VAL A C 1
ATOM 772 O O . VAL A 1 100 ? 8.595 101.388 4.611 1.00 20.81 99 VAL A O 1
ATOM 776 N N . ASN A 1 101 ? 10.836 101.532 4.738 1.00 17.62 100 ASN A N 1
ATOM 777 C CA . ASN A 1 101 ? 11.103 100.398 3.883 1.00 18.60 100 ASN A CA 1
ATOM 778 C C . ASN A 1 101 ? 11.574 99.201 4.674 1.00 18.73 100 ASN A C 1
ATOM 779 O O . ASN A 1 101 ? 11.688 99.285 5.882 1.00 20.34 100 ASN A O 1
ATOM 784 N N . PHE A 1 102 ? 11.814 98.084 3.984 1.00 18.00 101 PHE A N 1
ATOM 785 C CA . PHE A 1 102 ? 12.040 96.812 4.656 1.00 16.50 101 PHE A CA 1
ATOM 786 C C . PHE A 1 102 ? 13.516 96.453 4.695 1.00 14.36 101 PHE A C 1
ATOM 787 O O . PHE A 1 102 ? 14.224 96.642 3.691 1.00 14.70 101 PHE A O 1
ATOM 795 N N . ARG A 1 103 ? 13.942 95.895 5.832 1.00 16.14 102 ARG A N 1
ATOM 796 C CA . ARG A 1 103 ? 15.229 95.237 6.000 1.00 15.15 102 ARG A CA 1
ATOM 797 C C . ARG A 1 103 ? 14.850 93.796 6.453 1.00 14.71 102 ARG A C 1
ATOM 798 O O . ARG A 1 103 ? 14.455 93.550 7.600 1.00 17.61 102 ARG A O 1
ATOM 806 N N . CYS A 1 104 ? 14.920 92.883 5.513 1.00 17.70 103 CYS A N 1
ATOM 807 C CA . CYS A 1 104 ? 14.448 91.520 5.693 1.00 19.21 103 CYS A CA 1
ATOM 808 C C . CYS A 1 104 ? 15.598 90.563 5.996 1.00 21.16 103 CYS A C 1
ATOM 809 O O . CYS A 1 104 ? 16.483 90.423 5.170 1.00 22.09 103 CYS A O 1
ATOM 812 N N . GLU A 1 105 ? 15.564 89.865 7.124 1.00 18.85 104 GLU A N 1
ATOM 813 C CA . GLU A 1 105 ? 16.642 88.910 7.452 1.00 17.70 104 GLU A CA 1
ATOM 814 C C . GLU A 1 105 ? 16.223 87.489 7.168 1.00 17.16 104 GLU A C 1
ATOM 815 O O . GLU A 1 105 ? 15.154 87.063 7.590 1.00 20.01 104 GLU A O 1
ATOM 821 N N . ILE A 1 106 ? 17.082 86.779 6.462 1.00 19.22 105 ILE A N 1
ATOM 822 C CA . ILE A 1 106 ? 16.927 85.356 6.134 1.00 18.04 105 ILE A CA 1
ATOM 823 C C . ILE A 1 106 ? 17.674 84.540 7.191 1.00 17.91 105 ILE A C 1
ATOM 824 O O . ILE A 1 106 ? 18.925 84.583 7.279 1.00 19.19 105 ILE A O 1
ATOM 829 N N A LYS A 1 107 ? 16.888 83.835 8.005 0.50 20.96 106 LYS A N 1
ATOM 830 N N B LYS A 1 107 ? 16.922 83.820 8.013 0.50 20.38 106 LYS A N 1
ATOM 831 C CA A LYS A 1 107 ? 17.350 83.012 9.119 0.50 20.56 106 LYS A CA 1
ATOM 832 C CA B LYS A 1 107 ? 17.488 83.033 9.097 0.50 19.45 106 LYS A CA 1
ATOM 833 C C A LYS A 1 107 ? 17.329 81.529 8.739 0.50 21.60 106 LYS A C 1
ATOM 834 C C B LYS A 1 107 ? 17.265 81.544 8.890 0.50 20.60 106 LYS A C 1
ATOM 835 O O A LYS A 1 107 ? 16.507 81.102 7.911 0.50 20.89 106 LYS A O 1
ATOM 836 O O B LYS A 1 107 ? 16.215 81.123 8.393 0.50 17.71 106 LYS A O 1
ATOM 847 N N . PRO A 1 108 ? 18.223 80.728 9.348 1.00 18.98 107 PRO A N 1
ATOM 848 C CA . PRO A 1 108 ? 18.147 79.280 9.180 1.00 21.05 107 PRO A CA 1
ATOM 849 C C . PRO A 1 108 ? 17.173 78.658 10.172 1.00 21.86 107 PRO A C 1
ATOM 850 O O . PRO A 1 108 ? 16.597 79.348 11.014 1.00 19.36 107 PRO A O 1
ATOM 854 N N . GLY A 1 109 ? 16.969 77.349 10.046 1.00 20.67 108 GLY A N 1
ATOM 855 C CA . GLY A 1 109 ? 16.170 76.611 10.996 1.00 22.95 108 GLY A CA 1
ATOM 856 C C . GLY A 1 109 ? 16.905 76.200 12.262 1.00 22.08 108 GLY A C 1
ATOM 857 O O . GLY A 1 109 ? 18.047 76.597 12.524 1.00 22.78 108 GLY A O 1
ATOM 858 N N . VAL A 1 110 ? 16.234 75.389 13.067 1.00 24.92 109 VAL A N 1
ATOM 859 C CA . VAL A 1 110 ? 16.778 74.949 14.352 1.00 22.41 109 VAL A CA 1
ATOM 860 C C . VAL A 1 110 ? 18.167 74.332 14.213 1.00 23.59 109 VAL A C 1
ATOM 861 O O . VAL A 1 110 ? 19.060 74.611 15.013 1.00 23.95 109 VAL A O 1
ATOM 865 N N . ASP A 1 111 ? 18.367 73.527 13.174 1.00 23.44 110 ASP A N 1
ATOM 866 C CA . ASP A 1 111 ? 19.663 72.877 12.926 1.00 25.58 110 ASP A CA 1
ATOM 867 C C . ASP A 1 111 ? 20.778 73.788 12.389 1.00 27.46 110 ASP A C 1
ATOM 868 O O . ASP A 1 111 ? 21.873 73.306 12.063 1.00 24.18 110 ASP A O 1
ATOM 873 N N . GLY A 1 112 ? 20.483 75.088 12.243 1.00 27.01 111 GLY A N 1
ATOM 874 C CA . GLY A 1 112 ? 21.443 76.069 11.740 1.00 27.34 111 GLY A CA 1
ATOM 875 C C . GLY A 1 112 ? 21.628 76.054 10.237 1.00 23.07 111 GLY A C 1
ATOM 876 O O . GLY A 1 112 ? 22.436 76.812 9.696 1.00 22.03 111 GLY A O 1
ATOM 877 N N . LEU A 1 113 ? 20.865 75.222 9.539 1.00 22.15 112 LEU A N 1
ATOM 878 C CA . LEU A 1 113 ? 20.964 75.161 8.095 1.00 22.34 112 LEU A CA 1
ATOM 879 C C . LEU A 1 113 ? 19.924 76.052 7.412 1.00 21.74 112 LEU A C 1
ATOM 880 O O . LEU A 1 113 ? 18.814 76.215 7.918 1.00 22.03 112 LEU A O 1
ATOM 885 N N . PRO A 1 114 ? 20.276 76.603 6.242 1.00 21.93 113 PRO A N 1
ATOM 886 C CA . PRO A 1 114 ? 19.270 77.369 5.525 1.00 22.79 113 PRO A CA 1
ATOM 887 C C . PRO A 1 114 ? 18.051 76.531 5.149 1.00 22.46 113 PRO A C 1
ATOM 888 O O . PRO A 1 114 ? 18.179 75.324 4.887 1.00 23.30 113 PRO A O 1
ATOM 892 N N . TYR A 1 115 ? 16.877 77.162 5.154 1.00 21.00 114 TYR A N 1
ATOM 893 C CA . TYR A 1 115 ? 15.673 76.486 4.713 1.00 22.52 114 TYR A CA 1
ATOM 894 C C . TYR A 1 115 ? 15.704 76.376 3.176 1.00 23.91 114 TYR A C 1
ATOM 895 O O . TYR A 1 115 ? 15.791 77.371 2.447 1.00 20.96 114 TYR A O 1
ATOM 904 N N A GLU A 1 116 ? 15.618 75.150 2.678 0.50 23.88 115 GLU A N 1
ATOM 905 N N B GLU A 1 116 ? 15.554 75.157 2.692 0.50 24.91 115 GLU A N 1
ATOM 906 C CA A GLU A 1 116 ? 15.678 74.924 1.241 0.50 23.69 115 GLU A CA 1
ATOM 907 C CA B GLU A 1 116 ? 15.620 74.892 1.270 0.50 26.01 115 GLU A CA 1
ATOM 908 C C A GLU A 1 116 ? 14.514 75.611 0.539 0.50 24.12 115 GLU A C 1
ATOM 909 C C B GLU A 1 116 ? 14.488 75.605 0.531 0.50 25.50 115 GLU A C 1
ATOM 910 O O A GLU A 1 116 ? 13.367 75.479 0.948 0.50 22.48 115 GLU A O 1
ATOM 911 O O B GLU A 1 116 ? 13.330 75.501 0.921 0.50 24.37 115 GLU A O 1
ATOM 922 N N . GLY A 1 117 ? 14.827 76.327 -0.539 1.00 25.69 116 GLY A N 1
ATOM 923 C CA . GLY A 1 117 ? 13.820 77.036 -1.357 1.00 26.70 116 GLY A CA 1
ATOM 924 C C . GLY A 1 117 ? 13.156 78.273 -0.776 1.00 25.28 116 GLY A C 1
ATOM 925 O O . GLY A 1 117 ? 12.302 78.882 -1.419 1.00 23.29 116 GLY A O 1
ATOM 926 N N . PHE A 1 118 ? 13.577 78.691 0.409 1.00 22.36 117 PHE A N 1
ATOM 927 C CA . PHE A 1 118 ? 12.897 79.741 1.112 1.00 21.30 117 PHE A CA 1
ATOM 928 C C . PHE A 1 118 ? 13.183 81.126 0.539 1.00 18.27 117 PHE A C 1
ATOM 929 O O . PHE A 1 118 ? 12.300 81.960 0.525 1.00 21.63 117 PHE A O 1
ATOM 937 N N . VAL A 1 119 ? 14.414 81.378 0.100 1.00 18.72 118 VAL A N 1
ATOM 938 C CA . VAL A 1 119 ? 14.719 82.664 -0.495 1.00 19.65 118 VAL A CA 1
ATOM 939 C C . VAL A 1 119 ? 13.762 82.910 -1.680 1.00 20.68 118 VAL A C 1
ATOM 940 O O . VAL A 1 119 ? 13.149 83.971 -1.782 1.00 16.82 118 VAL A O 1
ATOM 944 N N . ALA A 1 120 ? 13.544 81.878 -2.506 1.00 20.82 119 ALA A N 1
ATOM 945 C CA . ALA A 1 120 ? 12.591 81.989 -3.628 1.00 21.03 119 ALA A CA 1
ATOM 946 C C . ALA A 1 120 ? 11.170 82.327 -3.141 1.00 20.23 119 ALA A C 1
ATOM 947 O O . ALA A 1 120 ? 10.499 83.186 -3.729 1.00 22.00 119 ALA A O 1
ATOM 949 N N . LEU A 1 121 ? 10.713 81.647 -2.084 1.00 19.18 120 LEU A N 1
ATOM 950 C CA . LEU A 1 121 ? 9.381 81.898 -1.501 1.00 22.42 120 LEU A CA 1
ATOM 951 C C . LEU A 1 121 ? 9.229 83.326 -0.998 1.00 21.17 120 LEU A C 1
ATOM 952 O O . LEU A 1 121 ? 8.165 83.965 -1.137 1.00 19.76 120 LEU A O 1
ATOM 957 N N . VAL A 1 122 ? 10.264 83.784 -0.311 1.00 20.84 121 VAL A N 1
ATOM 958 C CA . VAL A 1 122 ? 10.228 85.133 0.249 1.00 19.51 121 VAL A CA 1
ATOM 959 C C . VAL A 1 122 ? 10.169 86.184 -0.867 1.00 18.11 121 VAL A C 1
ATOM 960 O O . VAL A 1 122 ? 9.350 87.111 -0.806 1.00 18.65 121 VAL A O 1
ATOM 964 N N . ILE A 1 123 ? 11.025 86.044 -1.871 1.00 20.61 122 ILE A N 1
ATOM 965 C CA . ILE A 1 123 ? 11.070 86.992 -2.992 1.00 19.76 122 ILE A CA 1
ATOM 966 C C . ILE A 1 123 ? 9.692 87.003 -3.698 1.00 21.34 122 ILE A C 1
ATOM 967 O O . ILE A 1 123 ? 9.141 88.050 -3.977 1.00 21.13 122 ILE A O 1
ATOM 972 N N . ALA A 1 124 ? 9.102 85.819 -3.896 1.00 21.70 123 ALA A N 1
ATOM 973 C CA . ALA A 1 124 ? 7.759 85.716 -4.505 1.00 20.14 123 ALA A CA 1
ATOM 974 C C . ALA A 1 124 ? 6.684 86.382 -3.674 1.00 18.90 123 ALA A C 1
ATOM 975 O O . ALA A 1 124 ? 5.813 87.063 -4.190 1.00 19.11 123 ALA A O 1
ATOM 977 N N . GLY A 1 125 ? 6.727 86.188 -2.371 1.00 18.26 124 GLY A N 1
ATOM 978 C CA . GLY A 1 125 ? 5.767 86.825 -1.485 1.00 19.02 124 GLY A CA 1
ATOM 979 C C . GLY A 1 125 ? 5.899 88.326 -1.487 1.00 18.36 124 GLY A C 1
ATOM 980 O O . GLY A 1 125 ? 4.888 89.041 -1.495 1.00 18.93 124 GLY A O 1
ATOM 981 N N . LEU A 1 126 ? 7.126 88.825 -1.445 1.00 19.03 125 LEU A N 1
ATOM 982 C CA . LEU A 1 126 ? 7.334 90.267 -1.523 1.00 19.96 125 LEU A CA 1
ATOM 983 C C . LEU A 1 126 ? 6.833 90.855 -2.865 1.00 22.12 125 LEU A C 1
ATOM 984 O O . LEU A 1 126 ? 6.257 91.958 -2.907 1.00 22.97 125 LEU A O 1
ATOM 989 N N . GLU A 1 127 ? 7.086 90.132 -3.953 1.00 21.69 126 GLU A N 1
ATOM 990 C CA . GLU A 1 127 ? 6.644 90.571 -5.296 1.00 22.28 126 GLU A CA 1
ATOM 991 C C . GLU A 1 127 ? 5.135 90.626 -5.361 1.00 22.22 126 GLU A C 1
ATOM 992 O O . GLU A 1 127 ? 4.549 91.577 -5.877 1.00 23.67 126 GLU A O 1
ATOM 998 N N . ARG A 1 128 ? 4.491 89.626 -4.771 1.00 24.22 127 ARG A N 1
ATOM 999 C CA . ARG A 1 128 ? 3.052 89.537 -4.773 1.00 24.09 127 ARG A CA 1
ATOM 1000 C C . ARG A 1 128 ? 2.385 90.737 -4.122 1.00 26.77 127 ARG A C 1
ATOM 1001 O O . ARG A 1 128 ? 1.306 91.162 -4.552 1.00 24.12 127 ARG A O 1
ATOM 1009 N N . HIS A 1 129 ? 3.023 91.294 -3.098 1.00 25.21 128 HIS A N 1
ATOM 1010 C CA . HIS A 1 129 ? 2.481 92.416 -2.342 1.00 26.69 128 HIS A CA 1
ATOM 1011 C C . HIS A 1 129 ? 3.234 93.729 -2.650 1.00 25.56 128 HIS A C 1
ATOM 1012 O O . HIS A 1 129 ? 3.141 94.680 -1.893 1.00 29.95 128 HIS A O 1
ATOM 1019 N N . SER A 1 130 ? 3.981 93.733 -3.756 1.00 25.21 129 SER A N 1
ATOM 1020 C CA . SER A 1 130 ? 4.695 94.894 -4.280 1.00 26.09 129 SER A CA 1
ATOM 1021 C C . SER A 1 130 ? 5.623 95.560 -3.277 1.00 27.39 129 SER A C 1
ATOM 1022 O O . SER A 1 130 ? 5.695 96.797 -3.211 1.00 29.51 129 SER A O 1
ATOM 1033 N N . LEU A 1 132 ? 9.004 94.109 -2.943 1.00 22.73 131 LEU A N 1
ATOM 1034 C CA . LEU A 1 132 ? 10.370 93.714 -3.265 1.00 23.07 131 LEU A CA 1
ATOM 1035 C C . LEU A 1 132 ? 11.262 94.911 -3.516 1.00 25.10 131 LEU A C 1
ATOM 1036 O O . LEU A 1 132 ? 12.384 94.957 -3.041 1.00 19.63 131 LEU A O 1
ATOM 1041 N N . GLU A 1 133 ? 10.757 95.872 -4.291 1.00 23.49 132 GLU A N 1
ATOM 1042 C CA . GLU A 1 133 ? 11.542 97.053 -4.647 1.00 24.84 132 GLU A CA 1
ATOM 1043 C C . GLU A 1 133 ? 11.781 97.994 -3.483 1.00 23.18 132 GLU A C 1
ATOM 1044 O O . GLU A 1 133 ? 12.530 98.961 -3.625 1.00 24.14 132 GLU A O 1
ATOM 1050 N N . ARG A 1 134 ? 11.153 97.720 -2.346 1.00 21.77 133 ARG A N 1
ATOM 1051 C CA . ARG A 1 134 ? 11.417 98.465 -1.130 1.00 21.51 133 ARG A CA 1
ATOM 1052 C C . ARG A 1 134 ? 12.123 97.622 -0.084 1.00 19.83 133 ARG A C 1
ATOM 1053 O O . ARG A 1 134 ? 12.076 97.943 1.089 1.00 20.25 133 ARG A O 1
ATOM 1061 N N . THR A 1 135 ? 12.806 96.567 -0.499 1.00 17.58 134 THR A N 1
ATOM 1062 C CA . THR A 1 135 ? 13.432 95.660 0.462 1.00 16.22 134 THR A CA 1
ATOM 1063 C C . THR A 1 135 ? 14.957 95.571 0.276 1.00 18.64 134 THR A C 1
ATOM 1064 O O . THR A 1 135 ? 15.470 95.528 -0.862 1.00 18.43 134 THR A O 1
ATOM 1068 N N . THR A 1 136 ? 15.653 95.597 1.410 1.00 19.09 135 THR A N 1
ATOM 1069 C CA . THR A 1 136 ? 17.075 95.221 1.523 1.00 17.23 135 THR A CA 1
ATOM 1070 C C . THR A 1 136 ? 17.100 93.891 2.260 1.00 17.81 135 THR A C 1
ATOM 1071 O O . THR A 1 136 ? 16.350 93.699 3.215 1.00 16.89 135 THR A O 1
ATOM 1075 N N . PHE A 1 137 ? 17.969 92.976 1.839 1.00 19.03 136 PHE A N 1
ATOM 1076 C CA . PHE A 1 137 ? 18.059 91.670 2.466 1.00 18.69 136 PHE A CA 1
ATOM 1077 C C . PHE A 1 137 ? 19.329 91.544 3.289 1.00 19.55 136 PHE A C 1
ATOM 1078 O O . PHE A 1 137 ? 20.393 92.020 2.895 1.00 17.90 136 PHE A O 1
ATOM 1086 N N . SER A 1 138 ? 19.227 90.822 4.396 1.00 18.70 137 SER A N 1
ATOM 1087 C CA . SER A 1 138 ? 20.380 90.627 5.277 1.00 16.14 137 SER A CA 1
ATOM 1088 C C . SER A 1 138 ? 20.406 89.161 5.727 1.00 16.98 137 SER A C 1
ATOM 1089 O O . SER A 1 138 ? 19.390 88.502 5.675 1.00 13.76 137 SER A O 1
ATOM 1092 N N . SER A 1 139 ? 21.581 88.672 6.125 1.00 17.31 138 SER A N 1
ATOM 1093 C CA . SER A 1 139 ? 21.684 87.334 6.711 1.00 16.21 138 SER A CA 1
ATOM 1094 C C . SER A 1 139 ? 23.012 87.207 7.365 1.00 16.46 138 SER A C 1
ATOM 1095 O O . SER A 1 139 ? 23.968 87.855 6.913 1.00 15.50 138 SER A O 1
ATOM 1098 N N . PHE A 1 140 ? 23.103 86.372 8.412 1.00 14.57 139 PHE A N 1
ATOM 1099 C CA . PHE A 1 140 ? 24.421 85.994 8.949 1.00 15.80 139 PHE A CA 1
ATOM 1100 C C . PHE A 1 140 ? 25.080 84.898 8.104 1.00 16.59 139 PHE A C 1
ATOM 1101 O O . PHE A 1 140 ? 26.280 84.671 8.246 1.00 16.47 139 PHE A O 1
ATOM 1109 N N . LEU A 1 141 ? 24.289 84.197 7.278 1.00 17.51 140 LEU A N 1
ATOM 1110 C CA . LEU A 1 141 ? 24.743 83.023 6.539 1.00 17.19 140 LEU A CA 1
ATOM 1111 C C . LEU A 1 141 ? 25.166 83.344 5.118 1.00 17.00 140 LEU A C 1
ATOM 1112 O O . LEU A 1 141 ? 24.384 83.824 4.297 1.00 14.94 140 LEU A O 1
ATOM 1117 N N . LEU A 1 142 ? 26.422 83.060 4.818 1.00 14.78 141 LEU A N 1
ATOM 1118 C CA . LEU A 1 142 ? 26.945 83.252 3.472 1.00 14.21 141 LEU A CA 1
ATOM 1119 C C . LEU A 1 142 ? 26.225 82.387 2.442 1.00 17.40 141 LEU A C 1
ATOM 1120 O O . LEU A 1 142 ? 26.080 82.794 1.287 1.00 17.54 141 LEU A O 1
ATOM 1125 N N . ALA A 1 143 ? 25.781 81.195 2.824 1.00 19.01 142 ALA A N 1
ATOM 1126 C CA . ALA A 1 143 ? 25.018 80.367 1.887 1.00 18.23 142 ALA A CA 1
ATOM 1127 C C . ALA A 1 143 ? 23.799 81.127 1.413 1.00 21.02 142 ALA A C 1
ATOM 1128 O O . ALA A 1 143 ? 23.445 81.069 0.243 1.00 19.23 142 ALA A O 1
ATOM 1130 N N . SER A 1 144 ? 23.136 81.793 2.364 1.00 20.12 143 SER A N 1
ATOM 1131 C CA . SER A 1 144 ? 21.937 82.568 2.084 1.00 19.76 143 SER A CA 1
ATOM 1132 C C . SER A 1 144 ? 22.291 83.852 1.311 1.00 18.14 143 SER A C 1
ATOM 1133 O O . SER A 1 144 ? 21.536 84.272 0.453 1.00 17.83 143 SER A O 1
ATOM 1152 N N . ASP A 1 146 ? 24.712 84.015 -0.833 1.00 19.39 145 ASP A N 1
ATOM 1153 C CA . ASP A 1 146 ? 24.943 83.497 -2.175 1.00 18.46 145 ASP A CA 1
ATOM 1154 C C . ASP A 1 146 ? 23.640 83.253 -2.926 1.00 17.67 145 ASP A C 1
ATOM 1155 O O . ASP A 1 146 ? 23.526 83.550 -4.110 1.00 19.97 145 ASP A O 1
ATOM 1160 N N . GLU A 1 147 ? 22.651 82.716 -2.240 1.00 19.75 146 GLU A N 1
ATOM 1161 C CA . GLU A 1 147 ? 21.326 82.528 -2.846 1.00 19.77 146 GLU A CA 1
ATOM 1162 C C . GLU A 1 147 ? 20.656 83.806 -3.269 1.00 21.99 146 GLU A C 1
ATOM 1163 O O . GLU A 1 147 ? 20.093 83.913 -4.382 1.00 22.97 146 GLU A O 1
ATOM 1169 N N . LEU A 1 148 ? 20.712 84.789 -2.380 1.00 21.70 147 LEU A N 1
ATOM 1170 C CA . LEU A 1 148 ? 20.157 86.104 -2.690 1.00 20.21 147 LEU A CA 1
ATOM 1171 C C . LEU A 1 148 ? 20.864 86.741 -3.884 1.00 20.11 147 LEU A C 1
ATOM 1172 O O . LEU A 1 148 ? 20.228 87.359 -4.737 1.00 22.56 147 LEU A O 1
ATOM 1177 N N . TRP A 1 149 ? 22.178 86.591 -3.965 1.00 20.69 148 TRP A N 1
ATOM 1178 C CA . TRP A 1 149 ? 22.944 87.184 -5.065 1.00 21.16 148 TRP A CA 1
ATOM 1179 C C . TRP A 1 149 ? 22.417 86.672 -6.420 1.00 23.19 148 TRP A C 1
ATOM 1180 O O . TRP A 1 149 ? 22.295 87.421 -7.385 1.00 21.27 148 TRP A O 1
ATOM 1191 N N . LYS A 1 150 ? 22.063 85.407 -6.474 1.00 22.98 149 LYS A N 1
ATOM 1192 C CA . LYS A 1 150 ? 21.579 84.823 -7.719 1.00 28.68 149 LYS A CA 1
ATOM 1193 C C . LYS A 1 150 ? 20.141 85.197 -7.986 1.00 27.90 149 LYS A C 1
ATOM 1194 O O . LYS A 1 150 ? 19.748 85.332 -9.141 1.00 29.02 149 LYS A O 1
ATOM 1200 N N . ALA A 1 151 ? 19.357 85.338 -6.916 1.00 26.54 150 ALA A N 1
ATOM 1201 C CA . ALA A 1 151 ? 17.910 85.518 -7.001 1.00 26.25 150 ALA A CA 1
ATOM 1202 C C . ALA A 1 151 ? 17.381 86.940 -7.138 1.00 27.63 150 ALA A C 1
ATOM 1203 O O . ALA A 1 151 ? 16.255 87.123 -7.606 1.00 27.56 150 ALA A O 1
ATOM 1205 N N . THR A 1 152 ? 18.119 87.943 -6.679 1.00 24.85 151 THR A N 1
ATOM 1206 C CA . THR A 1 152 ? 17.578 89.301 -6.657 1.00 25.57 151 THR A CA 1
ATOM 1207 C C . THR A 1 152 ? 18.668 90.310 -6.859 1.00 26.35 151 THR A C 1
ATOM 1208 O O . THR A 1 152 ? 19.826 90.054 -6.522 1.00 25.97 151 THR A O 1
ATOM 1212 N N . THR A 1 153 ? 18.285 91.431 -7.464 1.00 26.72 152 THR A N 1
ATOM 1213 C CA . THR A 1 153 ? 19.164 92.552 -7.654 1.00 27.07 152 THR A CA 1
ATOM 1214 C C . THR A 1 153 ? 19.012 93.546 -6.506 1.00 26.22 152 THR A C 1
ATOM 1215 O O . THR A 1 153 ? 19.698 94.562 -6.498 1.00 26.78 152 THR A O 1
ATOM 1219 N N . ARG A 1 154 ? 18.124 93.262 -5.541 1.00 23.75 153 ARG A N 1
ATOM 1220 C CA . ARG A 1 154 ? 17.968 94.125 -4.370 1.00 21.38 153 ARG A CA 1
ATOM 1221 C C . ARG A 1 154 ? 19.238 94.185 -3.533 1.00 21.21 153 ARG A C 1
ATOM 1222 O O . ARG A 1 154 ? 20.038 93.270 -3.575 1.00 19.46 153 ARG A O 1
ATOM 1230 N N . PRO A 1 155 ? 19.428 95.272 -2.776 1.00 21.06 154 PRO A N 1
ATOM 1231 C CA . PRO A 1 155 ? 20.630 95.347 -1.967 1.00 21.09 154 PRO A CA 1
ATOM 1232 C C . PRO A 1 155 ? 20.681 94.250 -0.927 1.00 21.27 154 PRO A C 1
ATOM 1233 O O . PRO A 1 155 ? 19.643 93.869 -0.409 1.00 19.15 154 PRO A O 1
ATOM 1237 N N . ARG A 1 156 ? 21.900 93.764 -0.659 1.00 20.42 155 ARG A N 1
ATOM 1238 C CA . ARG A 1 156 ? 22.184 92.735 0.339 1.00 21.24 155 ARG A CA 1
ATOM 1239 C C . ARG A 1 156 ? 23.239 93.243 1.323 1.00 20.03 155 ARG A C 1
ATOM 1240 O O . ARG A 1 156 ? 24.150 93.998 0.927 1.00 20.12 155 ARG A O 1
ATOM 1248 N N . LEU A 1 157 ? 23.139 92.804 2.579 1.00 18.71 156 LEU A N 1
ATOM 1249 C CA . LEU A 1 157 ? 24.190 93.065 3.555 1.00 16.00 156 LEU A CA 1
ATOM 1250 C C . LEU A 1 157 ? 24.429 91.815 4.409 1.00 17.71 156 LEU A C 1
ATOM 1251 O O . LEU A 1 157 ? 23.480 91.157 4.831 1.00 13.37 156 LEU A O 1
ATOM 1256 N N . TRP A 1 158 ? 25.711 91.550 4.654 1.00 15.97 157 TRP A N 1
ATOM 1257 C CA . TRP A 1 158 ? 26.162 90.409 5.438 1.00 14.38 157 TRP A CA 1
ATOM 1258 C C . TRP A 1 158 ? 26.329 90.829 6.876 1.00 17.09 157 TRP A C 1
ATOM 1259 O O . TRP A 1 158 ? 27.068 91.765 7.211 1.00 16.76 157 TRP A O 1
ATOM 1270 N N . LEU A 1 159 ? 25.598 90.139 7.735 1.00 16.92 158 LEU A N 1
ATOM 1271 C CA . LEU A 1 159 ? 25.681 90.319 9.179 1.00 17.95 158 LEU A CA 1
ATOM 1272 C C . LEU A 1 159 ? 26.809 89.473 9.693 1.00 19.03 158 LEU A C 1
ATOM 1273 O O . LEU A 1 159 ? 26.810 88.225 9.535 1.00 16.65 158 LEU A O 1
ATOM 1278 N N . VAL A 1 160 ? 27.778 90.156 10.292 1.00 16.16 159 VAL A N 1
ATOM 1279 C CA . VAL A 1 160 ? 29.036 89.535 10.777 1.00 16.61 159 VAL A CA 1
ATOM 1280 C C . VAL A 1 160 ? 29.005 89.512 12.307 1.00 16.57 159 VAL A C 1
ATOM 1281 O O . VAL A 1 160 ? 29.105 90.565 12.984 1.00 17.27 159 VAL A O 1
ATOM 1285 N N . SER A 1 161 ? 28.839 88.320 12.873 1.00 18.50 160 SER A N 1
ATOM 1286 C CA . SER A 1 161 ? 28.740 88.151 14.316 1.00 16.62 160 SER A CA 1
ATOM 1287 C C . SER A 1 161 ? 30.060 88.480 15.019 1.00 15.92 160 SER A C 1
ATOM 1288 O O . SER A 1 161 ? 31.132 88.383 14.405 1.00 17.12 160 SER A O 1
ATOM 1291 N N . PRO A 1 162 ? 29.997 88.862 16.304 1.00 17.05 161 PRO A N 1
ATOM 1292 C CA . PRO A 1 162 ? 31.247 89.065 17.069 1.00 17.76 161 PRO A CA 1
ATOM 1293 C C . PRO A 1 162 ? 32.258 87.901 16.927 1.00 19.75 161 PRO A C 1
ATOM 1294 O O . PRO A 1 162 ? 33.461 88.164 16.772 1.00 18.37 161 PRO A O 1
ATOM 1298 N N . SER A 1 163 ? 31.768 86.657 16.955 1.00 21.12 162 SER A N 1
ATOM 1299 C CA . SER A 1 163 ? 32.619 85.446 16.826 1.00 22.58 162 SER A CA 1
ATOM 1300 C C . SER A 1 163 ? 33.334 85.360 15.499 1.00 21.46 162 SER A C 1
ATOM 1301 O O . SER A 1 163 ? 34.543 85.122 15.437 1.00 21.48 162 SER A O 1
ATOM 1304 N N . VAL A 1 164 ? 32.589 85.547 14.419 1.00 18.69 163 VAL A N 1
ATOM 1305 C CA . VAL A 1 164 ? 33.169 85.564 13.085 1.00 19.39 163 VAL A CA 1
ATOM 1306 C C . VAL A 1 164 ? 34.200 86.707 12.954 1.00 17.21 163 VAL A C 1
ATOM 1307 O O . VAL A 1 164 ? 35.311 86.496 12.474 1.00 20.20 163 VAL A O 1
ATOM 1311 N N . LEU A 1 165 ? 33.848 87.904 13.443 1.00 16.86 164 LEU A N 1
ATOM 1312 C CA . LEU A 1 165 ? 34.730 89.061 13.308 1.00 19.51 164 LEU A CA 1
ATOM 1313 C C . LEU A 1 165 ? 36.036 88.830 14.063 1.00 19.13 164 LEU A C 1
ATOM 1314 O O . LEU A 1 165 ? 37.106 89.154 13.568 1.00 19.37 164 LEU A O 1
ATOM 1319 N N A GLN A 1 166 ? 35.919 88.279 15.271 0.50 19.89 165 GLN A N 1
ATOM 1320 N N B GLN A 1 166 ? 35.938 88.281 15.270 0.50 20.11 165 GLN A N 1
ATOM 1321 C CA A GLN A 1 166 ? 37.066 88.023 16.136 0.50 21.12 165 GLN A CA 1
ATOM 1322 C CA B GLN A 1 166 ? 37.120 88.070 16.088 0.50 21.18 165 GLN A CA 1
ATOM 1323 C C A GLN A 1 166 ? 37.955 86.916 15.610 0.50 21.05 165 GLN A C 1
ATOM 1324 C C B GLN A 1 166 ? 37.977 86.941 15.543 0.50 21.44 165 GLN A C 1
ATOM 1325 O O A GLN A 1 166 ? 39.186 87.003 15.695 0.50 21.71 165 GLN A O 1
ATOM 1326 O O B GLN A 1 166 ? 39.211 87.039 15.543 0.50 22.19 165 GLN A O 1
ATOM 1337 N N . GLN A 1 167 ? 37.332 85.877 15.061 1.00 18.07 166 GLN A N 1
ATOM 1338 C CA . GLN A 1 167 ? 38.079 84.701 14.623 1.00 19.69 166 GLN A CA 1
ATOM 1339 C C . GLN A 1 167 ? 38.635 84.815 13.217 1.00 20.08 166 GLN A C 1
ATOM 1340 O O . GLN A 1 167 ? 39.821 84.602 12.997 1.00 19.91 166 GLN A O 1
ATOM 1346 N N . LEU A 1 168 ? 37.812 85.170 12.241 1.00 20.17 167 LEU A N 1
ATOM 1347 C CA . LEU A 1 168 ? 38.368 85.496 10.932 1.00 20.72 167 LEU A CA 1
ATOM 1348 C C . LEU A 1 168 ? 39.286 86.697 10.976 1.00 17.98 167 LEU A C 1
ATOM 1349 O O . LEU A 1 168 ? 40.276 86.749 10.227 1.00 17.27 167 LEU A O 1
ATOM 1354 N N . GLY A 1 169 ? 38.958 87.652 11.843 1.00 18.37 168 GLY A N 1
ATOM 1355 C CA . GLY A 1 169 ? 39.655 88.948 11.869 1.00 17.94 168 GLY A CA 1
ATOM 1356 C C . GLY A 1 169 ? 39.114 89.851 10.751 1.00 19.28 168 GLY A C 1
ATOM 1357 O O . GLY A 1 169 ? 38.555 89.351 9.783 1.00 17.85 168 GLY A O 1
ATOM 1358 N N . PRO A 1 170 ? 39.273 91.183 10.878 1.00 19.75 169 PRO A N 1
ATOM 1359 C CA . PRO A 1 170 ? 38.680 92.078 9.899 1.00 19.64 169 PRO A CA 1
ATOM 1360 C C . PRO A 1 170 ? 39.194 91.926 8.477 1.00 16.30 169 PRO A C 1
ATOM 1361 O O . PRO A 1 170 ? 38.432 92.081 7.544 1.00 20.15 169 PRO A O 1
ATOM 1365 N N . GLY A 1 171 ? 40.483 91.625 8.321 1.00 17.34 170 GLY A N 1
ATOM 1366 C CA . GLY A 1 171 ? 41.048 91.452 6.991 1.00 19.32 170 GLY A CA 1
ATOM 1367 C C . GLY A 1 171 ? 40.357 90.357 6.211 1.00 20.87 170 GLY A C 1
ATOM 1368 O O . GLY A 1 171 ? 39.968 90.583 5.053 1.00 18.56 170 GLY A O 1
ATOM 1369 N N . ALA A 1 172 ? 40.169 89.205 6.876 1.00 20.13 171 ALA A N 1
ATOM 1370 C CA . ALA A 1 172 ? 39.524 88.024 6.263 1.00 20.23 171 ALA A CA 1
ATOM 1371 C C . ALA A 1 172 ? 38.022 88.209 6.133 1.00 18.89 171 ALA A C 1
ATOM 1372 O O . ALA A 1 172 ? 37.404 87.646 5.195 1.00 19.03 171 ALA A O 1
ATOM 1374 N N . VAL A 1 173 ? 37.411 88.946 7.055 1.00 16.92 172 VAL A N 1
ATOM 1375 C CA . VAL A 1 173 ? 35.981 89.275 6.881 1.00 18.06 172 VAL A CA 1
ATOM 1376 C C . VAL A 1 173 ? 35.803 90.069 5.586 1.00 17.69 172 VAL A C 1
ATOM 1377 O O . VAL A 1 173 ? 34.921 89.788 4.778 1.00 19.74 172 VAL A O 1
ATOM 1381 N N . ILE A 1 174 ? 36.688 91.042 5.359 1.00 18.12 173 ILE A N 1
ATOM 1382 C CA . ILE A 1 174 ? 36.624 91.879 4.191 1.00 18.51 173 ILE A CA 1
ATOM 1383 C C . ILE A 1 174 ? 36.928 91.068 2.923 1.00 18.48 173 ILE A C 1
ATOM 1384 O O . ILE A 1 174 ? 36.204 91.212 1.933 1.00 17.99 173 ILE A O 1
ATOM 1389 N N A GLU A 1 175 ? 37.961 90.208 2.978 0.50 19.15 174 GLU A N 1
ATOM 1390 N N B GLU A 1 175 ? 37.947 90.211 2.938 0.50 18.39 174 GLU A N 1
ATOM 1391 C CA A GLU A 1 175 ? 38.296 89.287 1.871 0.50 20.02 174 GLU A CA 1
ATOM 1392 C CA B GLU A 1 175 ? 38.243 89.417 1.739 0.50 17.96 174 GLU A CA 1
ATOM 1393 C C A GLU A 1 175 ? 37.057 88.518 1.420 0.50 19.95 174 GLU A C 1
ATOM 1394 C C B GLU A 1 175 ? 37.078 88.461 1.393 0.50 19.24 174 GLU A C 1
ATOM 1395 O O A GLU A 1 175 ? 36.746 88.405 0.225 0.50 18.56 174 GLU A O 1
ATOM 1396 O O B GLU A 1 175 ? 36.819 88.194 0.211 0.50 17.48 174 GLU A O 1
ATOM 1407 N N . THR A 1 176 ? 36.396 87.950 2.419 1.00 19.34 175 THR A N 1
ATOM 1408 C CA . THR A 1 176 ? 35.279 87.067 2.232 1.00 18.00 175 THR A CA 1
ATOM 1409 C C . THR A 1 176 ? 34.091 87.772 1.607 1.00 18.96 175 THR A C 1
ATOM 1410 O O . THR A 1 176 ? 33.471 87.283 0.640 1.00 19.39 175 THR A O 1
ATOM 1414 N N . ALA A 1 177 ? 33.784 88.952 2.116 1.00 16.93 176 ALA A N 1
ATOM 1415 C CA . ALA A 1 177 ? 32.716 89.745 1.533 1.00 19.20 176 ALA A CA 1
ATOM 1416 C C . ALA A 1 177 ? 33.005 90.043 0.052 1.00 17.87 176 ALA A C 1
ATOM 1417 O O . ALA A 1 177 ? 32.142 89.872 -0.792 1.00 19.22 176 ALA A O 1
ATOM 1419 N N . ILE A 1 178 ? 34.222 90.456 -0.266 1.00 18.41 177 ILE A N 1
ATOM 1420 C CA . ILE A 1 178 ? 34.587 90.780 -1.627 1.00 18.92 177 ILE A CA 1
ATOM 1421 C C . ILE A 1 178 ? 34.460 89.555 -2.543 1.00 18.30 177 ILE A C 1
ATOM 1422 O O . ILE A 1 178 ? 33.903 89.663 -3.648 1.00 19.27 177 ILE A O 1
ATOM 1427 N N . ALA A 1 179 ? 34.944 88.409 -2.066 1.00 19.67 178 ALA A N 1
ATOM 1428 C CA . ALA A 1 179 ? 34.935 87.149 -2.821 1.00 18.67 178 ALA A CA 1
ATOM 1429 C C . ALA A 1 179 ? 33.506 86.722 -3.140 1.00 20.12 178 ALA A C 1
ATOM 1430 O O . ALA A 1 179 ? 33.239 86.063 -4.169 1.00 20.26 178 ALA A O 1
ATOM 1432 N N . HIS A 1 180 ? 32.593 87.105 -2.267 1.00 17.96 179 HIS A N 1
ATOM 1433 C CA . HIS A 1 180 ? 31.170 86.790 -2.434 1.00 17.68 179 HIS A CA 1
ATOM 1434 C C . HIS A 1 180 ? 30.292 87.920 -3.014 1.00 16.28 179 HIS A C 1
ATOM 1435 O O . HIS A 1 180 ? 29.037 87.833 -2.997 1.00 18.85 179 HIS A O 1
ATOM 1442 N N . SER A 1 181 ? 30.939 88.927 -3.563 1.00 19.23 180 SER A N 1
ATOM 1443 C CA . SER A 1 181 ? 30.237 90.074 -4.166 1.00 18.03 180 SER A CA 1
ATOM 1444 C C . SER A 1 181 ? 29.246 90.731 -3.214 1.00 19.03 180 SER A C 1
ATOM 1445 O O . SER A 1 181 ? 28.158 91.150 -3.637 1.00 20.46 180 SER A O 1
ATOM 1448 N N . ILE A 1 182 ? 29.646 90.857 -1.949 1.00 15.69 181 ILE A N 1
ATOM 1449 C CA . ILE A 1 182 ? 28.863 91.532 -0.910 1.00 15.24 181 ILE A CA 1
ATOM 1450 C C . ILE A 1 182 ? 29.456 92.941 -0.797 1.00 18.47 181 ILE A C 1
ATOM 1451 O O . ILE A 1 182 ? 30.676 93.092 -0.702 1.00 19.86 181 ILE A O 1
ATOM 1456 N N . HIS A 1 183 ? 28.588 93.945 -0.783 1.00 18.31 182 HIS A N 1
ATOM 1457 C CA . HIS A 1 183 ? 29.000 95.345 -0.794 1.00 21.01 182 HIS A CA 1
ATOM 1458 C C . HIS A 1 183 ? 28.775 96.070 0.513 1.00 20.08 182 HIS A C 1
ATOM 1459 O O . HIS A 1 183 ? 29.130 97.244 0.610 1.00 17.08 182 HIS A O 1
ATOM 1466 N N . GLU A 1 184 ? 28.239 95.368 1.523 1.00 18.58 183 GLU A N 1
ATOM 1467 C CA . GLU A 1 184 ? 27.965 95.958 2.809 1.00 18.15 183 GLU A CA 1
ATOM 1468 C C . GLU A 1 184 ? 27.987 94.886 3.890 1.00 19.65 183 GLU A C 1
ATOM 1469 O O . GLU A 1 184 ? 27.498 93.773 3.651 1.00 18.06 183 GLU A O 1
ATOM 1475 N N . ILE A 1 185 ? 28.589 95.201 5.044 1.00 17.45 184 ILE A N 1
ATOM 1476 C CA . ILE A 1 185 ? 28.515 94.332 6.225 1.00 17.74 184 ILE A CA 1
ATOM 1477 C C . ILE A 1 185 ? 27.855 95.086 7.360 1.00 18.05 184 ILE A C 1
ATOM 1478 O O . ILE A 1 185 ? 27.853 96.334 7.390 1.00 17.95 184 ILE A O 1
ATOM 1483 N N . GLY A 1 186 ? 27.303 94.340 8.311 1.00 15.22 185 GLY A N 1
ATOM 1484 C CA . GLY A 1 186 ? 26.767 94.918 9.537 1.00 17.24 185 GLY A CA 1
ATOM 1485 C C . GLY A 1 186 ? 27.419 94.181 10.693 1.00 17.24 185 GLY A C 1
ATOM 1486 O O . GLY A 1 186 ? 27.426 92.961 10.689 1.00 18.38 185 GLY A O 1
ATOM 1487 N N . VAL A 1 187 ? 28.012 94.927 11.624 1.00 17.64 186 VAL A N 1
ATOM 1488 C CA . VAL A 1 187 ? 28.617 94.366 12.827 1.00 17.92 186 VAL A CA 1
ATOM 1489 C C . VAL A 1 187 ? 27.851 94.818 14.076 1.00 19.13 186 VAL A C 1
ATOM 1490 O O . VAL A 1 187 ? 27.214 95.913 14.096 1.00 17.47 186 VAL A O 1
ATOM 1494 N N . HIS A 1 188 ? 27.932 94.006 15.151 1.00 16.20 187 HIS A N 1
ATOM 1495 C CA . HIS A 1 188 ? 27.409 94.403 16.464 1.00 17.20 187 HIS A CA 1
ATOM 1496 C C . HIS A 1 188 ? 28.049 95.736 16.854 1.00 16.09 187 HIS A C 1
ATOM 1497 O O . HIS A 1 188 ? 29.257 95.897 16.745 1.00 17.84 187 HIS A O 1
ATOM 1504 N N . ILE A 1 189 ? 27.242 96.679 17.335 1.00 17.53 188 ILE A N 1
ATOM 1505 C CA . ILE A 1 189 ? 27.736 98.012 17.697 1.00 17.34 188 ILE A CA 1
ATOM 1506 C C . ILE A 1 189 ? 28.910 97.952 18.668 1.00 18.09 188 ILE A C 1
ATOM 1507 O O . ILE A 1 189 ? 29.832 98.752 18.589 1.00 20.36 188 ILE A O 1
ATOM 1512 N N . ASP A 1 190 ? 28.882 97.004 19.600 1.00 17.47 189 ASP A N 1
ATOM 1513 C CA . ASP A 1 190 ? 29.961 96.890 20.596 1.00 18.99 189 ASP A CA 1
ATOM 1514 C C . ASP A 1 190 ? 31.293 96.430 19.997 1.00 21.99 189 ASP A C 1
ATOM 1515 O O . ASP A 1 190 ? 32.299 96.544 20.671 1.00 23.32 189 ASP A O 1
ATOM 1520 N N . THR A 1 191 ? 31.289 95.907 18.761 1.00 19.25 190 THR A N 1
ATOM 1521 C CA . THR A 1 191 ? 32.500 95.554 18.038 1.00 19.85 190 THR A CA 1
ATOM 1522 C C . THR A 1 191 ? 32.974 96.604 17.017 1.00 19.68 190 THR A C 1
ATOM 1523 O O . THR A 1 191 ? 34.018 96.460 16.386 1.00 20.01 190 THR A O 1
ATOM 1527 N N . ALA A 1 192 ? 32.226 97.684 16.865 1.00 21.16 191 ALA A N 1
ATOM 1528 C CA . ALA A 1 192 ? 32.550 98.726 15.933 1.00 18.54 191 ALA A CA 1
ATOM 1529 C C . ALA A 1 192 ? 33.463 99.737 16.592 1.00 21.12 191 ALA A C 1
ATOM 1530 O O . ALA A 1 192 ? 33.366 99.975 17.797 1.00 22.80 191 ALA A O 1
ATOM 1532 N N . ASP A 1 193 ? 34.286 100.360 15.767 1.00 22.16 192 ASP A N 1
ATOM 1533 C CA . ASP A 1 193 ? 35.114 101.479 16.133 1.00 23.19 192 ASP A CA 1
ATOM 1534 C C . ASP A 1 193 ? 35.625 102.138 14.862 1.00 24.24 192 ASP A C 1
ATOM 1535 O O . ASP A 1 193 ? 35.436 101.595 13.749 1.00 20.35 192 ASP A O 1
ATOM 1540 N N . ALA A 1 194 ? 36.251 103.304 15.014 1.00 24.18 193 ALA A N 1
ATOM 1541 C CA . ALA A 1 194 ? 36.755 104.082 13.871 1.00 23.31 193 ALA A CA 1
ATOM 1542 C C . ALA A 1 194 ? 37.693 103.299 12.961 1.00 23.03 193 ALA A C 1
ATOM 1543 O O . ALA A 1 194 ? 37.620 103.425 11.744 1.00 24.07 193 ALA A O 1
ATOM 1545 N N . GLY A 1 195 ? 38.611 102.533 13.558 1.00 22.44 194 GLY A N 1
ATOM 1546 C CA . GLY A 1 195 ? 39.575 101.766 12.768 1.00 23.82 194 GLY A CA 1
ATOM 1547 C C . GLY A 1 195 ? 38.891 100.700 11.919 1.00 19.02 194 GLY A C 1
ATOM 1548 O O . GLY A 1 195 ? 39.275 100.491 10.781 1.00 17.45 194 GLY A O 1
ATOM 1549 N N . LEU A 1 196 ? 37.961 99.970 12.511 1.00 21.41 195 LEU A N 1
ATOM 1550 C CA . LEU A 1 196 ? 37.211 98.950 11.751 1.00 19.47 195 LEU A CA 1
ATOM 1551 C C . LEU A 1 196 ? 36.432 99.574 10.611 1.00 19.32 195 LEU A C 1
ATOM 1552 O O . LEU A 1 196 ? 36.488 99.109 9.479 1.00 20.39 195 LEU A O 1
ATOM 1565 N N . ALA A 1 198 ? 36.969 102.371 9.051 1.00 18.15 197 ALA A N 1
ATOM 1566 C CA . ALA A 1 198 ? 37.913 102.819 8.058 1.00 19.55 197 ALA A CA 1
ATOM 1567 C C . ALA A 1 198 ? 38.417 101.678 7.199 1.00 19.29 197 ALA A C 1
ATOM 1568 O O . ALA A 1 198 ? 38.464 101.798 5.979 1.00 19.27 197 ALA A O 1
ATOM 1570 N N . GLN A 1 199 ? 38.824 100.577 7.832 1.00 19.04 198 GLN A N 1
ATOM 1571 C CA . GLN A 1 199 ? 39.342 99.432 7.091 1.00 18.87 198 GLN A CA 1
ATOM 1572 C C . GLN A 1 199 ? 38.286 98.883 6.105 1.00 19.49 198 GLN A C 1
ATOM 1573 O O . GLN A 1 199 ? 38.599 98.563 4.925 1.00 20.98 198 GLN A O 1
ATOM 1579 N N . VAL A 1 200 ? 37.047 98.780 6.590 1.00 19.89 199 VAL A N 1
ATOM 1580 C CA . VAL A 1 200 ? 35.929 98.276 5.794 1.00 17.65 199 VAL A CA 1
ATOM 1581 C C . VAL A 1 200 ? 35.644 99.249 4.602 1.00 18.87 199 VAL A C 1
ATOM 1582 O O . VAL A 1 200 ? 35.555 98.851 3.450 1.00 17.88 199 VAL A O 1
ATOM 1586 N N . GLN A 1 201 ? 35.546 100.535 4.889 1.00 17.25 200 GLN A N 1
ATOM 1587 C CA . GLN A 1 201 ? 35.296 101.506 3.815 1.00 16.81 200 GLN A CA 1
ATOM 1588 C C . GLN A 1 201 ? 36.429 101.656 2.808 1.00 17.40 200 GLN A C 1
ATOM 1589 O O . GLN A 1 201 ? 36.185 101.895 1.629 1.00 18.98 200 GLN A O 1
ATOM 1595 N N . ALA A 1 202 ? 37.669 101.472 3.261 1.00 19.48 201 ALA A N 1
ATOM 1596 C CA . ALA A 1 202 ? 38.844 101.560 2.397 1.00 20.10 201 ALA A CA 1
ATOM 1597 C C . ALA A 1 202 ? 38.835 100.422 1.375 1.00 19.76 201 ALA A C 1
ATOM 1598 O O . ALA A 1 202 ? 39.389 100.567 0.289 1.00 21.03 201 ALA A O 1
ATOM 1600 N N . ALA A 1 203 ? 38.155 99.319 1.715 1.00 20.59 202 ALA A N 1
ATOM 1601 C CA . ALA A 1 203 ? 37.967 98.181 0.805 1.00 18.07 202 ALA A CA 1
ATOM 1602 C C . ALA A 1 203 ? 36.766 98.337 -0.142 1.00 20.18 202 ALA A C 1
ATOM 1603 O O . ALA A 1 203 ? 36.442 97.429 -0.953 1.00 19.07 202 ALA A O 1
ATOM 1605 N N . GLY A 1 204 ? 36.096 99.472 -0.062 1.00 18.07 203 GLY A N 1
ATOM 1606 C CA . GLY A 1 204 ? 34.964 99.738 -0.925 1.00 20.24 203 GLY A CA 1
ATOM 1607 C C . GLY A 1 204 ? 33.609 99.295 -0.410 1.00 21.47 203 GLY A C 1
ATOM 1608 O O . GLY A 1 204 ? 32.601 99.457 -1.117 1.00 24.38 203 GLY A O 1
ATOM 1609 N N . LEU A 1 205 ? 33.565 98.789 0.827 1.00 16.97 204 LEU A N 1
ATOM 1610 C CA . LEU A 1 205 ? 32.362 98.239 1.412 1.00 18.37 204 LEU A CA 1
ATOM 1611 C C . LEU A 1 205 ? 31.633 99.232 2.266 1.00 19.26 204 LEU A C 1
ATOM 1612 O O . LEU A 1 205 ? 32.272 100.073 2.924 1.00 20.71 204 LEU A O 1
ATOM 1617 N N . ASP A 1 206 ? 30.307 99.146 2.297 1.00 17.89 205 ASP A N 1
ATOM 1618 C CA . ASP A 1 206 ? 29.545 99.998 3.207 1.00 18.57 205 ASP A CA 1
ATOM 1619 C C . ASP A 1 206 ? 29.588 99.378 4.604 1.00 20.59 205 ASP A C 1
ATOM 1620 O O . ASP A 1 206 ? 29.771 98.176 4.758 1.00 18.21 205 ASP A O 1
ATOM 1625 N N . PHE A 1 207 ? 29.414 100.216 5.618 1.00 19.28 206 PHE A N 1
ATOM 1626 C CA . PHE A 1 207 ? 29.587 99.802 7.012 1.00 19.85 206 PHE A CA 1
ATOM 1627 C C . PHE A 1 207 ? 28.431 100.264 7.871 1.00 19.58 206 PHE A C 1
ATOM 1628 O O . PHE A 1 207 ? 28.198 101.459 8.022 1.00 19.34 206 PHE A O 1
ATOM 1636 N N . GLY A 1 208 ? 27.753 99.314 8.495 1.00 17.23 207 GLY A N 1
ATOM 1637 C CA . GLY A 1 208 ? 26.705 99.609 9.441 1.00 18.69 207 GLY A CA 1
ATOM 1638 C C . GLY A 1 208 ? 26.714 98.702 10.662 1.00 19.88 207 GLY A C 1
ATOM 1639 O O . GLY A 1 208 ? 27.577 97.824 10.794 1.00 16.63 207 GLY A O 1
ATOM 1640 N N . CYS A 1 209 ? 25.751 98.916 11.554 1.00 18.49 208 CYS A N 1
ATOM 1641 C CA . CYS A 1 209 ? 25.726 98.207 12.821 1.00 16.70 208 CYS A CA 1
ATOM 1642 C C . CYS A 1 209 ? 24.364 97.660 13.206 1.00 17.45 208 CYS A C 1
ATOM 1643 O O . CYS A 1 209 ? 23.317 97.954 12.587 1.00 20.28 208 CYS A O 1
ATOM 1646 N N . TRP A 1 210 ? 24.380 96.806 14.218 1.00 17.60 209 TRP A N 1
ATOM 1647 C CA . TRP A 1 210 ? 23.169 96.243 14.800 1.00 16.57 209 TRP A CA 1
ATOM 1648 C C . TRP A 1 210 ? 23.362 96.101 16.318 1.00 19.49 209 TRP A C 1
ATOM 1649 O O . TRP A 1 210 ? 24.471 96.291 16.856 1.00 19.27 209 TRP A O 1
ATOM 1660 N N . ALA A 1 211 ? 22.255 95.894 16.991 1.00 18.57 210 ALA A N 1
ATOM 1661 C CA . ALA A 1 211 ? 22.169 95.745 18.455 1.00 21.58 210 ALA A CA 1
ATOM 1662 C C . ALA A 1 211 ? 22.421 97.037 19.227 1.00 17.94 210 ALA A C 1
ATOM 1663 O O . ALA A 1 211 ? 22.894 96.989 20.356 1.00 20.06 210 ALA A O 1
ATOM 1665 N N . ALA A 1 212 ? 22.090 98.185 18.616 1.00 20.96 211 ALA A N 1
ATOM 1666 C CA . ALA A 1 212 ? 22.301 99.507 19.236 1.00 19.21 211 ALA A CA 1
ATOM 1667 C C . ALA A 1 212 ? 21.049 99.878 20.013 1.00 23.65 211 ALA A C 1
ATOM 1668 O O . ALA A 1 212 ? 20.206 100.616 19.529 1.00 19.54 211 ALA A O 1
ATOM 1670 N N . HIS A 1 213 ? 20.935 99.349 21.220 1.00 23.15 212 HIS A N 1
ATOM 1671 C CA . HIS A 1 213 ? 19.701 99.466 22.012 1.00 25.83 212 HIS A CA 1
ATOM 1672 C C . HIS A 1 213 ? 19.718 100.512 23.135 1.00 26.27 212 HIS A C 1
ATOM 1673 O O . HIS A 1 213 ? 18.644 100.947 23.571 1.00 28.07 212 HIS A O 1
ATOM 1680 N N . THR A 1 214 ? 20.902 100.966 23.546 1.00 27.16 213 THR A N 1
ATOM 1681 C CA . THR A 1 214 ? 21.058 101.974 24.614 1.00 25.49 213 THR A CA 1
ATOM 1682 C C . THR A 1 214 ? 21.514 103.340 24.091 1.00 29.13 213 THR A C 1
ATOM 1683 O O . THR A 1 214 ? 22.056 103.440 22.987 1.00 27.05 213 THR A O 1
ATOM 1687 N N . PRO A 1 215 ? 21.331 104.411 24.891 1.00 27.23 214 PRO A N 1
ATOM 1688 C CA . PRO A 1 215 ? 21.775 105.703 24.449 1.00 27.08 214 PRO A CA 1
ATOM 1689 C C . PRO A 1 215 ? 23.218 105.773 24.067 1.00 25.55 214 PRO A C 1
ATOM 1690 O O . PRO A 1 215 ? 23.538 106.443 23.084 1.00 29.19 214 PRO A O 1
ATOM 1694 N N . SER A 1 216 ? 24.101 105.131 24.841 1.00 25.61 215 SER A N 1
ATOM 1695 C CA . SER A 1 216 ? 25.527 105.182 24.537 1.00 28.82 215 SER A CA 1
ATOM 1696 C C . SER A 1 216 ? 25.815 104.490 23.190 1.00 23.97 215 SER A C 1
ATOM 1697 O O . SER A 1 216 ? 26.630 104.973 22.403 1.00 26.53 215 SER A O 1
ATOM 1700 N N . GLN A 1 217 ? 25.165 103.363 22.964 1.00 23.59 216 GLN A N 1
ATOM 1701 C CA . GLN A 1 217 ? 25.355 102.605 21.710 1.00 22.48 216 GLN A CA 1
ATOM 1702 C C . GLN A 1 217 ? 24.816 103.365 20.495 1.00 21.79 216 GLN A C 1
ATOM 1703 O O . GLN A 1 217 ? 25.452 103.436 19.468 1.00 22.17 216 GLN A O 1
ATOM 1709 N N . ILE A 1 218 ? 23.610 103.908 20.634 1.00 22.62 217 ILE A N 1
ATOM 1710 C CA . ILE A 1 218 ? 23.018 104.749 19.616 1.00 21.58 217 ILE A CA 1
ATOM 1711 C C . ILE A 1 218 ? 23.907 105.953 19.316 1.00 23.36 217 ILE A C 1
ATOM 1712 O O . ILE A 1 218 ? 24.194 106.228 18.151 1.00 21.68 217 ILE A O 1
ATOM 1717 N N . THR A 1 219 ? 24.378 106.639 20.361 1.00 23.30 218 THR A N 1
ATOM 1718 C CA . THR A 1 219 ? 25.236 107.819 20.171 1.00 24.35 218 THR A CA 1
ATOM 1719 C C . THR A 1 219 ? 26.579 107.429 19.536 1.00 22.39 218 THR A C 1
ATOM 1720 O O . THR A 1 219 ? 27.127 108.150 18.707 1.00 25.37 218 THR A O 1
ATOM 1724 N N . LYS A 1 220 ? 27.097 106.243 19.877 1.00 23.94 219 LYS A N 1
ATOM 1725 C CA . LYS A 1 220 ? 28.335 105.789 19.263 1.00 22.12 219 LYS A CA 1
ATOM 1726 C C . LYS A 1 220 ? 28.131 105.616 17.751 1.00 21.49 219 LYS A C 1
ATOM 1727 O O . LYS A 1 220 ? 28.959 106.042 16.947 1.00 23.94 219 LYS A O 1
ATOM 1733 N N . ALA A 1 221 ? 27.033 104.976 17.378 1.00 21.58 220 ALA A N 1
ATOM 1734 C CA . ALA A 1 221 ? 26.663 104.763 15.965 1.00 19.53 220 ALA A CA 1
ATOM 1735 C C . ALA A 1 221 ? 26.562 106.104 15.202 1.00 20.04 220 ALA A C 1
ATOM 1736 O O . ALA A 1 221 ? 27.109 106.270 14.092 1.00 20.37 220 ALA A O 1
ATOM 1738 N N . LEU A 1 222 ? 25.877 107.076 15.815 1.00 20.16 221 LEU A N 1
ATOM 1739 C CA . LEU A 1 222 ? 25.742 108.417 15.233 1.00 21.73 221 LEU A CA 1
ATOM 1740 C C . LEU A 1 222 ? 27.075 109.150 15.141 1.00 17.96 221 LEU A C 1
ATOM 1741 O O . LEU A 1 222 ? 27.372 109.726 14.106 1.00 23.10 221 LEU A O 1
ATOM 1746 N N . ASP A 1 223 ? 27.880 109.090 16.200 1.00 24.11 222 ASP A N 1
ATOM 1747 C CA . ASP A 1 223 ? 29.230 109.670 16.230 1.00 23.32 222 ASP A CA 1
ATOM 1748 C C . ASP A 1 223 ? 30.132 109.045 15.205 1.00 24.20 222 ASP A C 1
ATOM 1749 O O . ASP A 1 223 ? 30.903 109.733 14.579 1.00 25.32 222 ASP A O 1
ATOM 1754 N N . LEU A 1 224 ? 30.069 107.725 15.050 1.00 23.99 223 LEU A N 1
ATOM 1755 C CA . LEU A 1 224 ? 30.875 107.062 14.010 1.00 23.79 223 LEU A CA 1
ATOM 1756 C C . LEU A 1 224 ? 30.449 107.396 12.575 1.00 24.94 223 LEU A C 1
ATOM 1757 O O . LEU A 1 224 ? 31.283 107.351 11.656 1.00 27.26 223 LEU A O 1
ATOM 1762 N N . GLY A 1 225 ? 29.177 107.749 12.390 1.00 24.80 224 GLY A N 1
ATOM 1763 C CA . GLY A 1 225 ? 28.644 108.139 11.100 1.00 23.01 224 GLY A CA 1
ATOM 1764 C C . GLY A 1 225 ? 28.376 106.917 10.249 1.00 19.93 224 GLY A C 1
ATOM 1765 O O . GLY A 1 225 ? 28.564 106.950 9.044 1.00 19.86 224 GLY A O 1
ATOM 1766 N N . VAL A 1 226 ? 27.953 105.825 10.889 1.00 17.60 225 VAL A N 1
ATOM 1767 C CA . VAL A 1 226 ? 27.735 104.554 10.197 1.00 19.00 225 VAL A CA 1
ATOM 1768 C C . VAL A 1 226 ? 26.535 104.659 9.236 1.00 19.77 225 VAL A C 1
ATOM 1769 O O . VAL A 1 226 ? 25.686 105.541 9.379 1.00 20.45 225 VAL A O 1
ATOM 1773 N N . LYS A 1 227 ? 26.464 103.760 8.250 1.00 19.33 226 LYS A N 1
ATOM 1774 C CA . LYS A 1 227 ? 25.416 103.837 7.254 1.00 18.61 226 LYS A CA 1
ATOM 1775 C C . LYS A 1 227 ? 24.041 103.684 7.857 1.00 20.14 226 LYS A C 1
ATOM 1776 O O . LYS A 1 227 ? 23.101 104.404 7.492 1.00 18.82 226 LYS A O 1
ATOM 1782 N N . VAL A 1 228 ? 23.895 102.703 8.752 1.00 18.42 227 VAL A N 1
ATOM 1783 C CA . VAL A 1 228 ? 22.606 102.348 9.299 1.00 16.95 227 VAL A CA 1
ATOM 1784 C C . VAL A 1 228 ? 22.882 101.562 10.564 1.00 18.88 227 VAL A C 1
ATOM 1785 O O . VAL A 1 228 ? 23.981 100.961 10.686 1.00 17.77 227 VAL A O 1
ATOM 1789 N N . PHE A 1 229 ? 21.918 101.598 11.487 1.00 17.01 228 PHE A N 1
ATOM 1790 C CA . PHE A 1 229 ? 21.918 100.690 12.647 1.00 14.45 228 PHE A CA 1
ATOM 1791 C C . PHE A 1 229 ? 20.530 100.230 12.952 1.00 17.41 228 PHE A C 1
ATOM 1792 O O . PHE A 1 229 ? 19.562 100.966 12.718 1.00 17.60 228 PHE A O 1
ATOM 1800 N N . THR A 1 230 ? 20.404 98.982 13.416 1.00 15.37 229 THR A N 1
ATOM 1801 C CA . THR A 1 230 ? 19.143 98.492 13.960 1.00 18.16 229 THR A CA 1
ATOM 1802 C C . THR A 1 230 ? 19.100 98.758 15.471 1.00 17.75 229 THR A C 1
ATOM 1803 O O . THR A 1 230 ? 20.119 98.759 16.161 1.00 19.02 229 THR A O 1
ATOM 1807 N N . THR A 1 231 ? 17.894 99.040 15.964 1.00 16.29 230 THR A N 1
ATOM 1808 C CA . THR A 1 231 ? 17.674 99.367 17.384 1.00 15.35 230 THR A CA 1
ATOM 1809 C C . THR A 1 231 ? 16.342 98.881 17.899 1.00 14.51 230 THR A C 1
ATOM 1810 O O . THR A 1 231 ? 15.310 98.973 17.233 1.00 15.87 230 THR A O 1
ATOM 1814 N N . ASP A 1 232 ? 16.367 98.377 19.122 1.00 16.31 231 ASP A N 1
ATOM 1815 C CA . ASP A 1 232 ? 15.155 98.005 19.847 1.00 16.16 231 ASP A CA 1
ATOM 1816 C C . ASP A 1 232 ? 14.450 99.204 20.471 1.00 16.90 231 ASP A C 1
ATOM 1817 O O . ASP A 1 232 ? 13.375 99.024 21.056 1.00 17.94 231 ASP A O 1
ATOM 1822 N N . ARG A 1 233 ? 15.048 100.404 20.354 1.00 19.98 232 ARG A N 1
ATOM 1823 C CA . ARG A 1 233 ? 14.462 101.638 20.898 1.00 19.96 232 ARG A CA 1
ATOM 1824 C C . ARG A 1 233 ? 14.407 102.743 19.822 1.00 19.10 232 ARG A C 1
ATOM 1825 O O . ARG A 1 233 ? 15.093 103.775 19.927 1.00 21.03 232 ARG A O 1
ATOM 1833 N N . PRO A 1 234 ? 13.592 102.516 18.797 1.00 19.82 233 PRO A N 1
ATOM 1834 C CA . PRO A 1 234 ? 13.513 103.430 17.669 1.00 17.95 233 PRO A CA 1
ATOM 1835 C C . PRO A 1 234 ? 13.101 104.852 18.058 1.00 19.28 233 PRO A C 1
ATOM 1836 O O . PRO A 1 234 ? 13.610 105.819 17.493 1.00 20.12 233 PRO A O 1
ATOM 1840 N N . THR A 1 235 ? 12.222 104.972 19.042 1.00 19.89 234 THR A N 1
ATOM 1841 C CA . THR A 1 235 ? 11.739 106.282 19.474 1.00 19.77 234 THR A CA 1
ATOM 1842 C C . THR A 1 235 ? 12.911 107.086 20.035 1.00 22.29 234 THR A C 1
ATOM 1843 O O . THR A 1 235 ? 13.122 108.223 19.652 1.00 17.69 234 THR A O 1
ATOM 1847 N N . LEU A 1 236 ? 13.722 106.453 20.883 1.00 22.99 235 LEU A N 1
ATOM 1848 C CA . LEU A 1 236 ? 14.929 107.062 21.450 1.00 20.93 235 LEU A CA 1
ATOM 1849 C C . LEU A 1 236 ? 15.953 107.360 20.396 1.00 21.02 235 LEU A C 1
ATOM 1850 O O . LEU A 1 236 ? 16.563 108.414 20.415 1.00 21.17 235 LEU A O 1
ATOM 1855 N N . ALA A 1 237 ? 16.143 106.441 19.461 1.00 19.12 236 ALA A N 1
ATOM 1856 C CA . ALA A 1 237 ? 17.114 106.625 18.406 1.00 17.20 236 ALA A CA 1
ATOM 1857 C C . ALA A 1 237 ? 16.764 107.850 17.557 1.00 18.44 236 ALA A C 1
ATOM 1858 O O . ALA A 1 237 ? 17.648 108.610 17.186 1.00 17.09 236 ALA A O 1
ATOM 1860 N N . ILE A 1 238 ? 15.498 107.999 17.239 1.00 17.61 237 ILE A N 1
ATOM 1861 C CA . ILE A 1 238 ? 15.045 109.168 16.453 1.00 19.13 237 ILE A CA 1
ATOM 1862 C C . ILE A 1 238 ? 15.368 110.445 17.199 1.00 19.11 237 ILE A C 1
ATOM 1863 O O . ILE A 1 238 ? 15.896 111.398 16.611 1.00 20.54 237 ILE A O 1
ATOM 1868 N N . ALA A 1 239 ? 15.056 110.474 18.487 1.00 19.62 238 ALA A N 1
ATOM 1869 C CA . ALA A 1 239 ? 15.324 111.649 19.360 1.00 19.24 238 ALA A CA 1
ATOM 1870 C C . ALA A 1 239 ? 16.800 111.992 19.430 1.00 22.33 238 ALA A C 1
ATOM 1871 O O . ALA A 1 239 ? 17.199 113.158 19.274 1.00 22.18 238 ALA A O 1
ATOM 1873 N N . LEU A 1 240 ? 17.622 110.983 19.691 1.00 20.28 239 LEU A N 1
ATOM 1874 C CA . LEU A 1 240 ? 19.066 111.193 19.749 1.00 19.91 239 LEU A CA 1
ATOM 1875 C C . LEU A 1 240 ? 19.630 111.655 18.419 1.00 21.66 239 LEU A C 1
ATOM 1876 O O . LEU A 1 240 ? 20.538 112.504 18.390 1.00 21.30 239 LEU A O 1
ATOM 1881 N N . ARG A 1 241 ? 19.107 111.122 17.305 1.00 20.12 240 ARG A N 1
ATOM 1882 C CA . ARG A 1 241 ? 19.633 111.533 16.005 1.00 21.76 240 ARG A CA 1
ATOM 1883 C C . ARG A 1 241 ? 19.265 113.005 15.724 1.00 21.61 240 ARG A C 1
ATOM 1884 O O . ARG A 1 241 ? 20.101 113.773 15.271 1.00 25.24 240 ARG A O 1
ATOM 1892 N N . THR A 1 242 ? 18.031 113.387 16.021 1.00 22.60 241 THR A N 1
ATOM 1893 C CA . THR A 1 242 ? 17.600 114.776 15.844 1.00 24.69 241 THR A CA 1
ATOM 1894 C C . THR A 1 242 ? 18.514 115.762 16.606 1.00 24.84 241 THR A C 1
ATOM 1895 O O . THR A 1 242 ? 18.985 116.761 16.059 1.00 27.56 241 THR A O 1
ATOM 1899 N N . GLU A 1 243 ? 18.784 115.429 17.853 1.00 25.14 242 GLU A N 1
ATOM 1900 C CA . GLU A 1 243 ? 19.689 116.170 18.715 1.00 27.63 242 GLU A CA 1
ATOM 1901 C C . GLU A 1 243 ? 21.108 116.193 18.132 1.00 25.31 242 GLU A C 1
ATOM 1902 O O . GLU A 1 243 ? 21.753 117.262 18.065 1.00 26.80 242 GLU A O 1
ATOM 1908 N N . HIS A 1 244 ? 21.577 115.041 17.633 1.00 22.92 243 HIS A N 1
ATOM 1909 C CA . HIS A 1 244 ? 22.918 114.918 17.009 1.00 24.66 243 HIS A CA 1
ATOM 1910 C C . HIS A 1 244 ? 23.063 115.851 15.776 1.00 24.24 243 HIS A C 1
ATOM 1911 O O . HIS A 1 244 ? 24.109 116.479 15.553 1.00 26.01 243 HIS A O 1
ATOM 1918 N N . ARG A 1 245 ? 22.012 115.878 14.960 1.00 22.28 244 ARG A N 1
ATOM 1919 C CA . ARG A 1 245 ? 21.955 116.688 13.775 1.00 27.75 244 ARG A CA 1
ATOM 1920 C C . ARG A 1 245 ? 22.034 118.194 14.127 1.00 32.16 244 ARG A C 1
ATOM 1921 O O . ARG A 1 245 ? 22.713 118.940 13.432 1.00 33.06 244 ARG A O 1
ATOM 1945 N N . GLU A 1 247 ? 23.385 119.532 16.997 1.00 39.55 246 GLU A N 1
ATOM 1946 C CA . GLU A 1 247 ? 24.754 119.742 17.471 1.00 40.39 246 GLU A CA 1
ATOM 1947 C C . GLU A 1 247 ? 25.770 119.806 16.297 1.00 43.83 246 GLU A C 1
ATOM 1948 O O . GLU A 1 247 ? 26.715 120.610 16.329 1.00 44.23 246 GLU A O 1
ATOM 1950 N N . ALA A 1 248 ? 25.534 119.018 15.243 1.00 45.52 247 ALA A N 1
ATOM 1951 C CA . ALA A 1 248 ? 26.428 118.976 14.070 1.00 50.07 247 ALA A CA 1
ATOM 1952 C C . ALA A 1 248 ? 26.365 120.235 13.184 1.00 53.39 247 ALA A C 1
ATOM 1953 O O . ALA A 1 248 ? 27.356 120.596 12.543 1.00 54.60 247 ALA A O 1
ATOM 1955 N N . SER A 1 249 ? 25.203 120.880 13.134 1.00 57.36 248 SER A N 1
ATOM 1956 C CA . SER A 1 249 ? 25.018 122.116 12.365 1.00 61.43 248 SER A CA 1
ATOM 1957 C C . SER A 1 249 ? 25.671 123.320 13.065 1.00 65.22 248 SER A C 1
ATOM 1958 O O . SER A 1 249 ? 26.155 124.240 12.394 1.00 67.84 248 SER A O 1
ATOM 1961 N N . VAL A 1 250 ? 25.649 123.310 14.405 1.00 67.14 249 VAL A N 1
ATOM 1962 C CA . VAL A 1 250 ? 26.245 124.358 15.244 1.00 67.89 249 VAL A CA 1
ATOM 1963 C C . VAL A 1 250 ? 27.756 124.467 15.024 1.00 68.92 249 VAL A C 1
ATOM 1964 O O . VAL A 1 250 ? 28.263 125.522 14.630 1.00 69.83 249 VAL A O 1
ATOM 1966 N N . GLY B 1 1 ? 42.673 132.227 -3.414 1.00 32.83 0 GLY B N 1
ATOM 1967 C CA . GLY B 1 1 ? 43.472 131.027 -3.751 1.00 32.67 0 GLY B CA 1
ATOM 1968 C C . GLY B 1 1 ? 43.344 129.963 -2.682 1.00 29.90 0 GLY B C 1
ATOM 1969 O O . GLY B 1 1 ? 42.488 130.049 -1.789 1.00 32.27 0 GLY B O 1
ATOM 1978 N N . THR B 1 3 ? 44.953 127.916 0.397 1.00 16.68 2 THR B N 1
ATOM 1979 C CA . THR B 1 3 ? 45.861 127.787 1.526 1.00 15.70 2 THR B CA 1
ATOM 1980 C C . THR B 1 3 ? 45.407 126.536 2.276 1.00 16.44 2 THR B C 1
ATOM 1981 O O . THR B 1 3 ? 44.252 126.449 2.718 1.00 16.15 2 THR B O 1
ATOM 1985 N N . ARG B 1 4 ? 46.307 125.580 2.392 1.00 14.44 3 ARG B N 1
ATOM 1986 C CA . ARG B 1 4 ? 46.021 124.322 3.052 1.00 15.70 3 ARG B CA 1
ATOM 1987 C C . ARG B 1 4 ? 46.172 124.423 4.569 1.00 19.54 3 ARG B C 1
ATOM 1988 O O . ARG B 1 4 ? 46.968 125.209 5.090 1.00 16.38 3 ARG B O 1
ATOM 1996 N N . ILE B 1 5 ? 45.410 123.592 5.283 1.00 17.65 4 ILE B N 1
ATOM 1997 C CA . ILE B 1 5 ? 45.403 123.569 6.725 1.00 16.92 4 ILE B CA 1
ATOM 1998 C C . ILE B 1 5 ? 45.933 122.212 7.146 1.00 17.96 4 ILE B C 1
ATOM 1999 O O . ILE B 1 5 ? 45.488 121.183 6.641 1.00 15.99 4 ILE B O 1
ATOM 2004 N N . ALA B 1 6 ? 46.931 122.241 8.022 1.00 15.60 5 ALA B N 1
ATOM 2005 C CA . ALA B 1 6 ? 47.515 121.059 8.642 1.00 13.73 5 ALA B CA 1
ATOM 2006 C C . ALA B 1 6 ? 47.277 121.082 10.147 1.00 17.40 5 ALA B C 1
ATOM 2007 O O . ALA B 1 6 ? 47.635 122.038 10.861 1.00 17.41 5 ALA B O 1
ATOM 2009 N N . SER B 1 7 ? 46.607 120.043 10.624 1.00 18.93 6 SER B N 1
ATOM 2010 C CA . SER B 1 7 ? 46.323 119.851 12.051 1.00 17.84 6 SER B CA 1
ATOM 2011 C C . SER B 1 7 ? 47.604 119.509 12.797 1.00 18.97 6 SER B C 1
ATOM 2012 O O . SER B 1 7 ? 48.139 118.419 12.640 1.00 17.62 6 SER B O 1
ATOM 2015 N N . HIS B 1 8 ? 48.066 120.435 13.641 1.00 17.19 7 HIS B N 1
ATOM 2016 C CA . HIS B 1 8 ? 49.321 120.279 14.370 1.00 17.42 7 HIS B CA 1
ATOM 2017 C C . HIS B 1 8 ? 49.192 119.255 15.501 1.00 16.63 7 HIS B C 1
ATOM 2018 O O . HIS B 1 8 ? 48.450 119.461 16.446 1.00 18.80 7 HIS B O 1
ATOM 2025 N N . ARG B 1 9 ? 49.901 118.136 15.355 1.00 18.00 8 ARG B N 1
ATOM 2026 C CA . ARG B 1 9 ? 49.921 117.062 16.347 1.00 17.64 8 ARG B CA 1
ATOM 2027 C C . ARG B 1 9 ? 48.529 116.499 16.574 1.00 21.44 8 ARG B C 1
ATOM 2028 O O . ARG B 1 9 ? 48.199 115.981 17.651 1.00 21.86 8 ARG B O 1
ATOM 2036 N N . GLY B 1 10 ? 47.710 116.568 15.528 1.00 20.04 9 GLY B N 1
ATOM 2037 C CA . GLY B 1 10 ? 46.317 116.177 15.620 1.00 18.33 9 GLY B CA 1
ATOM 2038 C C . GLY B 1 10 ? 45.356 117.185 16.219 1.00 17.33 9 GLY B C 1
ATOM 2039 O O . GLY B 1 10 ? 44.169 116.871 16.357 1.00 21.82 9 GLY B O 1
ATOM 2040 N N . GLY B 1 11 ? 45.846 118.389 16.548 1.00 20.82 10 GLY B N 1
ATOM 2041 C CA . GLY B 1 11 ? 45.017 119.445 17.090 1.00 16.12 10 GLY B CA 1
ATOM 2042 C C . GLY B 1 11 ? 45.241 119.669 18.573 1.00 21.54 10 GLY B C 1
ATOM 2043 O O . GLY B 1 11 ? 44.284 119.585 19.357 1.00 20.06 10 GLY B O 1
ATOM 2044 N N . THR B 1 12 ? 46.473 120.062 18.917 1.00 21.52 11 THR B N 1
ATOM 2045 C CA . THR B 1 12 ? 46.920 120.071 20.311 1.00 19.96 11 THR B CA 1
ATOM 2046 C C . THR B 1 12 ? 45.945 120.737 21.274 1.00 22.03 11 THR B C 1
ATOM 2047 O O . THR B 1 12 ? 45.585 120.145 22.312 1.00 20.91 11 THR B O 1
ATOM 2051 N N . LEU B 1 13 ? 45.490 121.931 20.922 1.00 19.57 12 LEU B N 1
ATOM 2052 C CA . LEU B 1 13 ? 44.667 122.731 21.841 1.00 21.26 12 LEU B CA 1
ATOM 2053 C C . LEU B 1 13 ? 43.201 122.346 21.869 1.00 22.99 12 LEU B C 1
ATOM 2054 O O . LEU B 1 13 ? 42.431 122.946 22.615 1.00 20.70 12 LEU B O 1
ATOM 2059 N N . GLU B 1 14 ? 42.810 121.373 21.049 1.00 21.26 13 GLU B N 1
ATOM 2060 C CA . GLU B 1 14 ? 41.444 120.836 21.083 1.00 20.38 13 GLU B CA 1
ATOM 2061 C C . GLU B 1 14 ? 41.399 119.469 21.797 1.00 20.45 13 GLU B C 1
ATOM 2062 O O . GLU B 1 14 ? 40.515 119.218 22.626 1.00 24.60 13 GLU B O 1
ATOM 2068 N N . PHE B 1 15 ? 42.384 118.624 21.503 1.00 21.03 14 PHE B N 1
ATOM 2069 C CA . PHE B 1 15 ? 42.362 117.212 21.872 1.00 22.98 14 PHE B CA 1
ATOM 2070 C C . PHE B 1 15 ? 43.555 116.711 22.672 1.00 25.72 14 PHE B C 1
ATOM 2071 O O . PHE B 1 15 ? 43.646 115.511 22.976 1.00 26.37 14 PHE B O 1
ATOM 2079 N N . GLY B 1 16 ? 44.469 117.599 23.042 1.00 21.54 15 GLY B N 1
ATOM 2080 C CA . GLY B 1 16 ? 45.703 117.174 23.659 1.00 22.33 15 GLY B CA 1
ATOM 2081 C C . GLY B 1 16 ? 46.768 116.941 22.609 1.00 21.73 15 GLY B C 1
ATOM 2082 O O . GLY B 1 16 ? 46.463 116.912 21.425 1.00 21.50 15 GLY B O 1
ATOM 2083 N N . ASP B 1 17 ? 48.007 116.745 23.064 1.00 19.81 16 ASP B N 1
ATOM 2084 C CA . ASP B 1 17 ? 49.155 116.586 22.200 1.00 20.53 16 ASP B CA 1
ATOM 2085 C C . ASP B 1 17 ? 49.321 115.158 21.675 1.00 24.03 16 ASP B C 1
ATOM 2086 O O . ASP B 1 17 ? 49.543 114.200 22.444 1.00 22.88 16 ASP B O 1
ATOM 2091 N N . SER B 1 18 ? 49.186 115.014 20.356 1.00 24.37 17 SER B N 1
ATOM 2092 C CA . SER B 1 18 ? 49.420 113.743 19.670 1.00 20.77 17 SER B CA 1
ATOM 2093 C C . SER B 1 18 ? 48.612 112.560 20.264 1.00 22.64 17 SER B C 1
ATOM 2094 O O . SER B 1 18 ? 49.171 111.495 20.519 1.00 25.36 17 SER B O 1
ATOM 2097 N N . THR B 1 19 ? 47.322 112.787 20.489 1.00 25.02 18 THR B N 1
ATOM 2098 C CA . THR B 1 19 ? 46.425 111.804 21.080 1.00 25.21 18 THR B CA 1
ATOM 2099 C C . THR B 1 19 ? 45.615 111.027 20.040 1.00 27.06 18 THR B C 1
ATOM 2100 O O . THR B 1 19 ? 45.295 111.548 18.966 1.00 24.81 18 THR B O 1
ATOM 2104 N N . PRO B 1 20 ? 45.277 109.764 20.354 1.00 27.37 19 PRO B N 1
ATOM 2105 C CA . PRO B 1 20 ? 44.296 109.053 19.538 1.00 25.39 19 PRO B CA 1
ATOM 2106 C C . PRO B 1 20 ? 43.043 109.860 19.200 1.00 25.62 19 PRO B C 1
ATOM 2107 O O . PRO B 1 20 ? 42.594 109.819 18.055 1.00 25.36 19 PRO B O 1
ATOM 2111 N N . HIS B 1 21 ? 42.476 110.565 20.177 1.00 23.28 20 HIS B N 1
ATOM 2112 C CA . HIS B 1 21 ? 41.302 111.408 19.952 1.00 24.65 20 HIS B CA 1
ATOM 2113 C C . HIS B 1 21 ? 41.567 112.430 18.857 1.00 23.63 20 HIS B C 1
ATOM 2114 O O . HIS B 1 21 ? 40.775 112.574 17.945 1.00 22.17 20 HIS B O 1
ATOM 2121 N N . GLY B 1 22 ? 42.673 113.161 18.975 1.00 21.45 21 GLY B N 1
ATOM 2122 C CA . GLY B 1 22 ? 42.997 114.225 18.013 1.00 21.25 21 GLY B CA 1
ATOM 2123 C C . GLY B 1 22 ? 43.219 113.734 16.605 1.00 20.84 21 GLY B C 1
ATOM 2124 O O . GLY B 1 22 ? 42.697 114.314 15.667 1.00 19.58 21 GLY B O 1
ATOM 2125 N N . PHE B 1 23 ? 44.004 112.677 16.475 1.00 20.65 22 PHE B N 1
ATOM 2126 C CA . PHE B 1 23 ? 44.306 112.084 15.187 1.00 20.61 22 PHE B CA 1
ATOM 2127 C C . PHE B 1 23 ? 43.070 111.450 14.549 1.00 20.09 22 PHE B C 1
ATOM 2128 O O . PHE B 1 23 ? 42.904 111.536 13.331 1.00 21.12 22 PHE B O 1
ATOM 2136 N N . THR B 1 24 ? 42.182 110.880 15.360 1.00 21.41 23 THR B N 1
ATOM 2137 C CA . THR B 1 24 ? 40.919 110.352 14.867 1.00 21.88 23 THR B CA 1
ATOM 2138 C C . THR B 1 24 ? 39.975 111.451 14.414 1.00 22.62 23 THR B C 1
ATOM 2139 O O . THR B 1 24 ? 39.422 111.366 13.327 1.00 21.63 23 THR B O 1
ATOM 2143 N N . ALA B 1 25 ? 39.793 112.476 15.254 1.00 22.98 24 ALA B N 1
ATOM 2144 C CA . ALA B 1 25 ? 38.977 113.639 14.940 1.00 19.31 24 ALA B CA 1
ATOM 2145 C C . ALA B 1 25 ? 39.484 114.340 13.670 1.00 21.56 24 ALA B C 1
ATOM 2146 O O . ALA B 1 25 ? 38.711 114.630 12.759 1.00 18.98 24 ALA B O 1
ATOM 2148 N N . THR B 1 26 ? 40.795 114.594 13.621 1.00 20.73 25 THR B N 1
ATOM 2149 C CA . THR B 1 26 ? 41.403 115.193 12.449 1.00 19.59 25 THR B CA 1
ATOM 2150 C C . THR B 1 26 ? 41.149 114.404 11.133 1.00 19.65 25 THR B C 1
ATOM 2151 O O . THR B 1 26 ? 40.853 115.009 10.079 1.00 18.92 25 THR B O 1
ATOM 2155 N N . ALA B 1 27 ? 41.216 113.084 11.194 1.00 20.54 26 ALA B N 1
ATOM 2156 C CA . ALA B 1 27 ? 41.034 112.251 10.014 1.00 18.58 26 ALA B CA 1
ATOM 2157 C C . ALA B 1 27 ? 39.672 112.479 9.361 1.00 19.40 26 ALA B C 1
ATOM 2158 O O . ALA B 1 27 ? 39.519 112.261 8.152 1.00 20.87 26 ALA B O 1
ATOM 2160 N N . ALA B 1 28 ? 38.684 112.913 10.160 1.00 20.10 27 ALA B N 1
ATOM 2161 C CA . ALA B 1 28 ? 37.324 113.142 9.711 1.00 19.64 27 ALA B CA 1
ATOM 2162 C C . ALA B 1 28 ? 37.054 114.588 9.347 1.00 21.36 27 ALA B C 1
ATOM 2163 O O . ALA B 1 28 ? 35.958 114.894 8.919 1.00 20.01 27 ALA B O 1
ATOM 2173 N N . ALA B 1 30 ? 37.450 118.420 7.343 1.00 18.14 29 ALA B N 1
ATOM 2174 C CA . ALA B 1 30 ? 37.556 118.964 5.989 1.00 20.13 29 ALA B CA 1
ATOM 2175 C C . ALA B 1 30 ? 38.807 119.875 5.903 1.00 17.81 29 ALA B C 1
ATOM 2176 O O . ALA B 1 30 ? 38.716 121.066 5.598 1.00 19.53 29 ALA B O 1
ATOM 2178 N N . LEU B 1 31 ? 39.948 119.257 6.114 1.00 16.46 30 LEU B N 1
ATOM 2179 C CA . LEU B 1 31 ? 41.270 119.885 5.986 1.00 15.95 30 LEU B CA 1
ATOM 2180 C C . LEU B 1 31 ? 42.174 118.922 5.236 1.00 18.28 30 LEU B C 1
ATOM 2181 O O . LEU B 1 31 ? 41.766 117.821 4.870 1.00 18.10 30 LEU B O 1
ATOM 2186 N N . GLU B 1 32 ? 43.400 119.359 4.947 1.00 17.58 31 GLU B N 1
ATOM 2187 C CA . GLU B 1 32 ? 44.227 118.662 3.948 1.00 17.17 31 GLU B CA 1
ATOM 2188 C C . GLU B 1 32 ? 45.333 117.814 4.486 1.00 15.59 31 GLU B C 1
ATOM 2189 O O . GLU B 1 32 ? 45.784 116.896 3.823 1.00 16.46 31 GLU B O 1
ATOM 2195 N N . GLU B 1 33 ? 45.812 118.144 5.681 1.00 18.00 32 GLU B N 1
ATOM 2196 C CA . GLU B 1 33 ? 46.922 117.443 6.292 1.00 17.09 32 GLU B CA 1
ATOM 2197 C C . GLU B 1 33 ? 46.840 117.335 7.810 1.00 18.00 32 GLU B C 1
ATOM 2198 O O . GLU B 1 33 ? 46.187 118.129 8.477 1.00 16.71 32 GLU B O 1
ATOM 2204 N N . VAL B 1 34 ? 47.597 116.379 8.356 1.00 17.01 33 VAL B N 1
ATOM 2205 C CA . VAL B 1 34 ? 47.805 116.233 9.799 1.00 17.28 33 VAL B CA 1
ATOM 2206 C C . VAL B 1 34 ? 49.313 116.167 9.943 1.00 20.62 33 VAL B C 1
ATOM 2207 O O . VAL B 1 34 ? 49.987 115.507 9.171 1.00 18.40 33 VAL B O 1
ATOM 2211 N N . GLU B 1 35 ? 49.825 116.926 10.894 1.00 17.76 34 GLU B N 1
ATOM 2212 C CA . GLU B 1 35 ? 51.268 117.018 11.162 1.00 16.26 34 GLU B CA 1
ATOM 2213 C C . GLU B 1 35 ? 51.576 116.249 12.447 1.00 16.38 34 GLU B C 1
ATOM 2214 O O . GLU B 1 35 ? 50.789 116.275 13.426 1.00 18.18 34 GLU B O 1
ATOM 2220 N N . PHE B 1 36 ? 52.709 115.558 12.431 1.00 17.19 35 PHE B N 1
ATOM 2221 C CA . PHE B 1 36 ? 53.118 114.805 13.566 1.00 19.06 35 PHE B CA 1
ATOM 2222 C C . PHE B 1 36 ? 54.630 114.574 13.472 1.00 20.60 35 PHE B C 1
ATOM 2223 O O . PHE B 1 36 ? 55.218 114.706 12.412 1.00 19.88 35 PHE B O 1
ATOM 2231 N N . ASP B 1 37 ? 55.209 114.248 14.622 1.00 21.33 36 ASP B N 1
ATOM 2232 C CA . ASP B 1 37 ? 56.640 113.971 14.792 1.00 22.25 36 ASP B CA 1
ATOM 2233 C C . ASP B 1 37 ? 56.791 112.522 15.279 1.00 21.44 36 ASP B C 1
ATOM 2234 O O . ASP B 1 37 ? 55.888 111.951 15.913 1.00 19.06 36 ASP B O 1
ATOM 2239 N N . LEU B 1 38 ? 57.944 111.946 14.968 1.00 21.71 37 LEU B N 1
ATOM 2240 C CA . LEU B 1 38 ? 58.217 110.536 15.233 1.00 22.94 37 LEU B CA 1
ATOM 2241 C C . LEU B 1 38 ? 59.560 110.338 15.914 1.00 20.91 37 LEU B C 1
ATOM 2242 O O . LEU B 1 38 ? 60.522 111.042 15.622 1.00 23.39 37 LEU B O 1
ATOM 2247 N N . HIS B 1 39 ? 59.635 109.307 16.754 1.00 25.17 38 HIS B N 1
ATOM 2248 C CA . HIS B 1 39 ? 60.882 108.943 17.428 1.00 24.89 38 HIS B CA 1
ATOM 2249 C C . HIS B 1 39 ? 60.966 107.418 17.510 1.00 25.06 38 HIS B C 1
ATOM 2250 O O . HIS B 1 39 ? 59.941 106.759 17.662 1.00 27.69 38 HIS B O 1
ATOM 2257 N N . PRO B 1 40 ? 62.184 106.869 17.453 1.00 27.27 39 PRO B N 1
ATOM 2258 C CA . PRO B 1 40 ? 62.392 105.433 17.603 1.00 29.35 39 PRO B CA 1
ATOM 2259 C C . PRO B 1 40 ? 62.514 105.045 19.079 1.00 30.11 39 PRO B C 1
ATOM 2260 O O . PRO B 1 40 ? 62.957 105.869 19.898 1.00 24.93 39 PRO B O 1
ATOM 2264 N N . THR B 1 41 ? 62.094 103.816 19.395 1.00 29.95 40 THR B N 1
ATOM 2265 C CA . THR B 1 41 ? 62.286 103.218 20.713 1.00 30.04 40 THR B CA 1
ATOM 2266 C C . THR B 1 41 ? 63.577 102.380 20.676 1.00 31.77 40 THR B C 1
ATOM 2267 O O . THR B 1 41 ? 64.148 102.102 19.603 1.00 30.43 40 THR B O 1
ATOM 2271 N N . ALA B 1 42 ? 64.053 102.023 21.866 1.00 34.02 41 ALA B N 1
ATOM 2272 C CA . ALA B 1 42 ? 65.280 101.240 22.032 1.00 35.38 41 ALA B CA 1
ATOM 2273 C C . ALA B 1 42 ? 65.239 99.918 21.270 1.00 34.90 41 ALA B C 1
ATOM 2274 O O . ALA B 1 42 ? 66.276 99.473 20.778 1.00 37.27 41 ALA B O 1
ATOM 2276 N N . ASP B 1 43 ? 64.044 99.335 21.160 1.00 35.01 42 ASP B N 1
ATOM 2277 C CA . ASP B 1 43 ? 63.803 98.050 20.490 1.00 36.24 42 ASP B CA 1
ATOM 2278 C C . ASP B 1 43 ? 63.202 98.164 19.072 1.00 36.63 42 ASP B C 1
ATOM 2279 O O . ASP B 1 43 ? 62.519 97.262 18.612 1.00 39.26 42 ASP B O 1
ATOM 2284 N N . GLY B 1 44 ? 63.442 99.281 18.399 1.00 36.59 43 GLY B N 1
ATOM 2285 C CA . GLY B 1 44 ? 63.070 99.442 16.987 1.00 36.07 43 GLY B CA 1
ATOM 2286 C C . GLY B 1 44 ? 61.636 99.740 16.578 1.00 32.95 43 GLY B C 1
ATOM 2287 O O . GLY B 1 44 ? 61.308 99.547 15.413 1.00 35.11 43 GLY B O 1
ATOM 2288 N N . ALA B 1 45 ? 60.789 100.181 17.512 1.00 30.06 44 ALA B N 1
ATOM 2289 C CA . ALA B 1 45 ? 59.445 100.652 17.187 1.00 29.46 44 ALA B CA 1
ATOM 2290 C C . ALA B 1 45 ? 59.496 102.143 16.778 1.00 26.89 44 ALA B C 1
ATOM 2291 O O . ALA B 1 45 ? 60.545 102.782 16.879 1.00 25.16 44 ALA B O 1
ATOM 2293 N N . ILE B 1 46 ? 58.382 102.673 16.269 1.00 26.60 45 ILE B N 1
ATOM 2294 C CA . ILE B 1 46 ? 58.311 104.087 15.856 1.00 27.14 45 ILE B CA 1
ATOM 2295 C C . ILE B 1 46 ? 57.122 104.669 16.565 1.00 25.09 45 ILE B C 1
ATOM 2296 O O . ILE B 1 46 ? 55.991 104.216 16.361 1.00 25.10 45 ILE B O 1
ATOM 2301 N N . VAL B 1 47 ? 57.378 105.662 17.423 1.00 23.96 46 VAL B N 1
ATOM 2302 C CA . VAL B 1 47 ? 56.359 106.249 18.251 1.00 24.05 46 VAL B CA 1
ATOM 2303 C C . VAL B 1 47 ? 56.025 107.681 17.789 1.00 20.87 46 VAL B C 1
ATOM 2304 O O . VAL B 1 47 ? 56.905 108.422 17.342 1.00 23.26 46 VAL B O 1
ATOM 2308 N N . VAL B 1 48 ? 54.746 108.014 17.864 1.00 23.35 47 VAL B N 1
ATOM 2309 C CA . VAL B 1 48 ? 54.256 109.350 17.517 1.00 20.11 47 VAL B CA 1
ATOM 2310 C C . VAL B 1 48 ? 54.303 110.244 18.769 1.00 21.30 47 VAL B C 1
ATOM 2311 O O . VAL B 1 48 ? 53.516 110.095 19.689 1.00 22.06 47 VAL B O 1
ATOM 2315 N N . HIS B 1 49 ? 55.237 111.184 18.795 1.00 22.77 48 HIS B N 1
ATOM 2316 C CA . HIS B 1 49 ? 55.422 112.033 19.963 1.00 23.50 48 HIS B CA 1
ATOM 2317 C C . HIS B 1 49 ? 56.218 113.269 19.547 1.00 21.08 48 HIS B C 1
ATOM 2318 O O . HIS B 1 49 ? 57.089 113.182 18.710 1.00 22.59 48 HIS B O 1
ATOM 2325 N N . HIS B 1 50 ? 55.912 114.422 20.137 1.00 23.89 49 HIS B N 1
ATOM 2326 C CA . HIS B 1 50 ? 56.643 115.628 19.807 1.00 22.32 49 HIS B CA 1
ATOM 2327 C C . HIS B 1 50 ? 58.082 115.638 20.372 1.00 22.30 49 HIS B C 1
ATOM 2328 O O . HIS B 1 50 ? 59.080 115.594 19.628 1.00 21.38 49 HIS B O 1
ATOM 2335 N N . ASP B 1 51 ? 58.202 115.730 21.687 1.00 23.99 50 ASP B N 1
ATOM 2336 C CA . ASP B 1 51 ? 59.534 115.783 22.306 1.00 23.03 50 ASP B CA 1
ATOM 2337 C C . ASP B 1 51 ? 60.213 114.430 22.197 1.00 24.68 50 ASP B C 1
ATOM 2338 O O . ASP B 1 51 ? 59.526 113.423 22.108 1.00 25.53 50 ASP B O 1
ATOM 2343 N N . PRO B 1 52 ? 61.566 114.406 22.238 1.00 25.45 51 PRO B N 1
ATOM 2344 C CA . PRO B 1 52 ? 62.288 113.136 22.305 1.00 24.85 51 PRO B CA 1
ATOM 2345 C C . PRO B 1 52 ? 62.210 112.470 23.700 1.00 27.71 51 PRO B C 1
ATOM 2346 O O . PRO B 1 52 ? 62.694 111.335 23.868 1.00 26.92 51 PRO B O 1
ATOM 2350 N N . THR B 1 53 ? 61.591 113.162 24.662 1.00 27.29 52 THR B N 1
ATOM 2351 C CA . THR B 1 53 ? 61.324 112.631 25.989 1.00 27.21 52 THR B CA 1
ATOM 2352 C C . THR B 1 53 ? 59.836 112.664 26.262 1.00 28.61 52 THR B C 1
ATOM 2353 O O . THR B 1 53 ? 59.128 113.472 25.672 1.00 28.52 52 THR B O 1
ATOM 2357 N N . LEU B 1 54 ? 59.368 111.818 27.187 1.00 27.32 53 LEU B N 1
ATOM 2358 C CA . LEU B 1 54 ? 57.968 111.744 27.561 1.00 24.97 53 LEU B CA 1
ATOM 2359 C C . LEU B 1 54 ? 57.527 112.748 28.644 1.00 24.48 53 LEU B C 1
ATOM 2360 O O . LEU B 1 54 ? 56.348 112.856 28.935 1.00 25.80 53 LEU B O 1
ATOM 2365 N N . ASP B 1 55 ? 58.472 113.489 29.206 1.00 25.08 54 ASP B N 1
ATOM 2366 C CA . ASP B 1 55 ? 58.201 114.318 30.409 1.00 27.27 54 ASP B CA 1
ATOM 2367 C C . ASP B 1 55 ? 57.090 115.338 30.271 1.00 26.80 54 ASP B C 1
ATOM 2368 O O . ASP B 1 55 ? 56.210 115.403 31.119 1.00 29.52 54 ASP B O 1
ATOM 2373 N N . ALA B 1 56 ? 57.123 116.133 29.204 1.00 26.23 55 ALA B N 1
ATOM 2374 C CA . ALA B 1 56 ? 56.194 117.255 29.097 1.00 24.08 55 ALA B CA 1
ATOM 2375 C C . ALA B 1 56 ? 54.745 116.872 28.923 1.00 24.75 55 ALA B C 1
ATOM 2376 O O . ALA B 1 56 ? 53.895 117.494 29.510 1.00 26.64 55 ALA B O 1
ATOM 2378 N N . THR B 1 57 ? 54.443 115.826 28.160 1.00 24.24 56 THR B N 1
ATOM 2379 C CA . THR B 1 57 ? 53.049 115.552 27.851 1.00 22.44 56 THR B CA 1
ATOM 2380 C C . THR B 1 57 ? 52.494 114.253 28.453 1.00 24.66 56 THR B C 1
ATOM 2381 O O . THR B 1 57 ? 51.338 113.886 28.173 1.00 23.57 56 THR B O 1
ATOM 2385 N N . THR B 1 58 ? 53.299 113.554 29.255 1.00 27.10 57 THR B N 1
ATOM 2386 C CA . THR B 1 58 ? 52.822 112.318 29.888 1.00 28.35 57 THR B CA 1
ATOM 2387 C C . THR B 1 58 ? 53.129 112.317 31.378 1.00 32.80 57 THR B C 1
ATOM 2388 O O . THR B 1 58 ? 53.734 113.254 31.893 1.00 32.32 57 THR B O 1
ATOM 2392 N N . ASP B 1 59 ? 52.700 111.255 32.049 1.00 32.26 58 ASP B N 1
ATOM 2393 C CA . ASP B 1 59 ? 53.047 111.007 33.458 1.00 33.17 58 ASP B CA 1
ATOM 2394 C C . ASP B 1 59 ? 54.429 110.366 33.681 1.00 34.94 58 ASP B C 1
ATOM 2395 O O . ASP B 1 59 ? 54.805 110.119 34.830 1.00 38.18 58 ASP B O 1
ATOM 2416 N N . THR B 1 61 ? 58.834 109.932 32.477 1.00 32.65 60 THR B N 1
ATOM 2417 C CA . THR B 1 61 ? 60.003 110.691 32.104 1.00 34.44 60 THR B CA 1
ATOM 2418 C C . THR B 1 61 ? 60.947 109.766 31.394 1.00 34.08 60 THR B C 1
ATOM 2419 O O . THR B 1 61 ? 60.819 108.540 31.484 1.00 38.58 60 THR B O 1
ATOM 2423 N N . GLY B 1 62 ? 61.883 110.369 30.681 1.00 32.49 61 GLY B N 1
ATOM 2424 C CA . GLY B 1 62 ? 62.931 109.670 29.957 1.00 35.13 61 GLY B CA 1
ATOM 2425 C C . GLY B 1 62 ? 62.867 109.844 28.447 1.00 35.09 61 GLY B C 1
ATOM 2426 O O . GLY B 1 62 ? 61.813 110.203 27.886 1.00 33.97 61 GLY B O 1
ATOM 2427 N N . ALA B 1 63 ? 64.000 109.537 27.817 1.00 35.15 62 ALA B N 1
ATOM 2428 C CA . ALA B 1 63 ? 64.196 109.625 26.376 1.00 34.97 62 ALA B CA 1
ATOM 2429 C C . ALA B 1 63 ? 63.621 108.394 25.712 1.00 35.02 62 ALA B C 1
ATOM 2430 O O . ALA B 1 63 ? 64.022 107.273 26.024 1.00 35.04 62 ALA B O 1
ATOM 2432 N N . ILE B 1 64 ? 62.687 108.614 24.780 1.00 32.75 63 ILE B N 1
ATOM 2433 C CA . ILE B 1 64 ? 61.972 107.523 24.111 1.00 30.01 63 ILE B CA 1
ATOM 2434 C C . ILE B 1 64 ? 62.956 106.474 23.535 1.00 28.11 63 ILE B C 1
ATOM 2435 O O . ILE B 1 64 ? 62.724 105.268 23.637 1.00 29.37 63 ILE B O 1
ATOM 2440 N N . VAL B 1 65 ? 64.035 106.939 22.923 1.00 26.84 64 VAL B N 1
ATOM 2441 C CA . VAL B 1 65 ? 65.036 106.062 22.289 1.00 29.64 64 VAL B CA 1
ATOM 2442 C C . VAL B 1 65 ? 65.727 105.108 23.289 1.00 31.68 64 VAL B C 1
ATOM 2443 O O . VAL B 1 65 ? 66.225 104.056 22.890 1.00 32.24 64 VAL B O 1
ATOM 2447 N N . ASP B 1 66 ? 65.734 105.460 24.568 1.00 34.16 65 ASP B N 1
ATOM 2448 C CA . ASP B 1 66 ? 66.319 104.592 25.615 1.00 33.92 65 ASP B CA 1
ATOM 2449 C C . ASP B 1 66 ? 65.304 103.605 26.183 1.00 36.44 65 ASP B C 1
ATOM 2450 O O . ASP B 1 66 ? 65.681 102.735 26.970 1.00 39.39 65 ASP B O 1
ATOM 2463 N N . THR B 1 68 ? 61.842 100.849 25.873 1.00 34.09 67 THR B N 1
ATOM 2464 C CA . THR B 1 68 ? 61.174 99.881 25.033 1.00 33.94 67 THR B CA 1
ATOM 2465 C C . THR B 1 68 ? 59.797 100.392 24.670 1.00 31.65 67 THR B C 1
ATOM 2466 O O . THR B 1 68 ? 59.214 101.171 25.417 1.00 31.95 67 THR B O 1
ATOM 2470 N N . LEU B 1 69 ? 59.245 99.919 23.554 1.00 32.31 68 LEU B N 1
ATOM 2471 C CA . LEU B 1 69 ? 57.859 100.255 23.227 1.00 32.74 68 LEU B CA 1
ATOM 2472 C C . LEU B 1 69 ? 56.905 99.944 24.381 1.00 32.19 68 LEU B C 1
ATOM 2473 O O . LEU B 1 69 ? 55.955 100.701 24.647 1.00 32.26 68 LEU B O 1
ATOM 2478 N N . ALA B 1 70 ? 57.126 98.812 25.053 1.00 33.03 69 ALA B N 1
ATOM 2479 C CA . ALA B 1 70 ? 56.259 98.421 26.168 1.00 32.30 69 ALA B CA 1
ATOM 2480 C C . ALA B 1 70 ? 56.296 99.465 27.285 1.00 30.59 69 ALA B C 1
ATOM 2481 O O . ALA B 1 70 ? 55.273 99.744 27.902 1.00 31.73 69 ALA B O 1
ATOM 2483 N N . LYS B 1 71 ? 57.483 100.021 27.540 1.00 30.67 70 LYS B N 1
ATOM 2484 C CA . LYS B 1 71 ? 57.665 101.066 28.537 1.00 33.43 70 LYS B CA 1
ATOM 2485 C C . LYS B 1 71 ? 56.914 102.336 28.114 1.00 32.06 70 LYS B C 1
ATOM 2486 O O . LYS B 1 71 ? 56.137 102.903 28.879 1.00 29.37 70 LYS B O 1
ATOM 2492 N N . VAL B 1 72 ? 57.150 102.764 26.875 1.00 30.82 71 VAL B N 1
ATOM 2493 C CA . VAL B 1 72 ? 56.469 103.950 26.332 1.00 29.42 71 VAL B CA 1
ATOM 2494 C C . VAL B 1 72 ? 54.953 103.799 26.463 1.00 29.49 71 VAL B C 1
ATOM 2495 O O . VAL B 1 72 ? 54.258 104.734 26.858 1.00 30.21 71 VAL B O 1
ATOM 2499 N N . LYS B 1 73 ? 54.451 102.602 26.166 1.00 32.63 72 LYS B N 1
ATOM 2500 C CA . LYS B 1 73 ? 53.018 102.305 26.235 1.00 30.83 72 LYS B CA 1
ATOM 2501 C C . LYS B 1 73 ? 52.384 102.318 27.635 1.00 30.59 72 LYS B C 1
ATOM 2502 O O . LYS B 1 73 ? 51.159 102.397 27.775 1.00 31.53 72 LYS B O 1
ATOM 2508 N N . THR B 1 74 ? 53.212 102.261 28.670 1.00 31.84 73 THR B N 1
ATOM 2509 C CA . THR B 1 74 ? 52.705 102.419 30.041 1.00 32.54 73 THR B CA 1
ATOM 2510 C C . THR B 1 74 ? 52.405 103.881 30.354 1.00 31.35 73 THR B C 1
ATOM 2511 O O . THR B 1 74 ? 51.633 104.150 31.261 1.00 32.85 73 THR B O 1
ATOM 2515 N N . ALA B 1 75 ? 52.991 104.818 29.590 1.00 33.44 74 ALA B N 1
ATOM 2516 C CA . ALA B 1 75 ? 52.726 106.275 29.750 1.00 30.01 74 ALA B CA 1
ATOM 2517 C C . ALA B 1 75 ? 51.284 106.689 29.370 1.00 29.67 74 ALA B C 1
ATOM 2518 O O . ALA B 1 75 ? 50.678 106.132 28.463 1.00 28.32 74 ALA B O 1
ATOM 2520 N N . THR B 1 76 ? 50.730 107.666 30.091 1.00 27.24 75 THR B N 1
ATOM 2521 C CA . THR B 1 76 ? 49.381 108.157 29.844 1.00 25.33 75 THR B CA 1
ATOM 2522 C C . THR B 1 76 ? 49.522 109.618 29.436 1.00 25.43 75 THR B C 1
ATOM 2523 O O . THR B 1 76 ? 50.206 110.363 30.119 1.00 23.53 75 THR B O 1
ATOM 2527 N N . ILE B 1 77 ? 48.888 110.010 28.333 1.00 24.83 76 ILE B N 1
ATOM 2528 C CA . ILE B 1 77 ? 49.068 111.373 27.772 1.00 24.40 76 ILE B CA 1
ATOM 2529 C C . ILE B 1 77 ? 48.197 112.339 28.534 1.00 24.65 76 ILE B C 1
ATOM 2530 O O . ILE B 1 77 ? 47.006 112.080 28.716 1.00 24.36 76 ILE B O 1
ATOM 2535 N N A ARG B 1 78 ? 48.794 113.442 28.986 0.50 25.38 77 ARG B N 1
ATOM 2536 N N B ARG B 1 78 ? 48.782 113.462 28.946 0.50 25.53 77 ARG B N 1
ATOM 2537 C CA A ARG B 1 78 ? 48.069 114.493 29.691 0.50 25.89 77 ARG B CA 1
ATOM 2538 C CA B ARG B 1 78 ? 48.043 114.489 29.662 0.50 25.86 77 ARG B CA 1
ATOM 2539 C C A ARG B 1 78 ? 46.956 115.030 28.802 0.50 25.79 77 ARG B C 1
ATOM 2540 C C B ARG B 1 78 ? 46.939 115.016 28.783 0.50 25.91 77 ARG B C 1
ATOM 2541 O O A ARG B 1 78 ? 47.183 115.293 27.617 0.50 25.25 77 ARG B O 1
ATOM 2542 O O B ARG B 1 78 ? 47.153 115.268 27.594 0.50 25.36 77 ARG B O 1
ATOM 2557 N N . TYR B 1 79 ? 45.755 115.170 29.370 1.00 22.82 78 TYR B N 1
ATOM 2558 C CA . TYR B 1 79 ? 44.567 115.607 28.647 1.00 25.43 78 TYR B CA 1
ATOM 2559 C C . TYR B 1 79 ? 44.066 114.565 27.624 1.00 24.65 78 TYR B C 1
ATOM 2560 O O . TYR B 1 79 ? 43.192 114.882 26.845 1.00 28.38 78 TYR B O 1
ATOM 2569 N N . GLY B 1 80 ? 44.576 113.332 27.687 1.00 27.69 79 GLY B N 1
ATOM 2570 C CA . GLY B 1 80 ? 44.285 112.272 26.719 1.00 27.23 79 GLY B CA 1
ATOM 2571 C C . GLY B 1 80 ? 43.288 111.224 27.183 1.00 29.67 79 GLY B C 1
ATOM 2572 O O . GLY B 1 80 ? 43.185 110.133 26.569 1.00 29.54 79 GLY B O 1
ATOM 2573 N N . ALA B 1 81 ? 42.577 111.534 28.273 1.00 27.17 80 ALA B N 1
ATOM 2574 C CA . ALA B 1 81 ? 41.569 110.661 28.864 1.00 27.58 80 ALA B CA 1
ATOM 2575 C C . ALA B 1 81 ? 42.001 109.216 28.912 1.00 28.59 80 ALA B C 1
ATOM 2576 O O . ALA B 1 81 ? 41.222 108.347 28.525 1.00 27.01 80 ALA B O 1
ATOM 2578 N N . GLY B 1 82 ? 43.228 108.969 29.366 1.00 27.23 81 GLY B N 1
ATOM 2579 C CA . GLY B 1 82 ? 43.743 107.615 29.521 1.00 29.11 81 GLY B CA 1
ATOM 2580 C C . GLY B 1 82 ? 44.487 106.998 28.348 1.00 28.78 81 GLY B C 1
ATOM 2581 O O . GLY B 1 82 ? 45.042 105.896 28.472 1.00 27.49 81 GLY B O 1
ATOM 2582 N N A SER B 1 83 ? 44.524 107.702 27.219 0.50 26.77 82 SER B N 1
ATOM 2583 N N B SER B 1 83 ? 44.518 107.696 27.214 0.50 27.21 82 SER B N 1
ATOM 2584 C CA A SER B 1 83 ? 45.222 107.220 26.038 0.50 25.82 82 SER B CA 1
ATOM 2585 C CA B SER B 1 83 ? 45.209 107.197 26.036 0.50 26.74 82 SER B CA 1
ATOM 2586 C C A SER B 1 83 ? 46.731 107.153 26.243 0.50 25.69 82 SER B C 1
ATOM 2587 C C B SER B 1 83 ? 46.723 107.151 26.237 0.50 26.11 82 SER B C 1
ATOM 2588 O O A SER B 1 83 ? 47.298 107.881 27.067 0.50 26.84 82 SER B O 1
ATOM 2589 O O B SER B 1 83 ? 47.282 107.889 27.057 0.50 27.30 82 SER B O 1
ATOM 2594 N N . HIS B 1 84 ? 47.371 106.250 25.503 1.00 24.56 83 HIS B N 1
ATOM 2595 C CA . HIS B 1 84 ? 48.806 106.072 25.541 1.00 27.01 83 HIS B CA 1
ATOM 2596 C C . HIS B 1 84 ? 49.382 106.561 24.218 1.00 26.69 83 HIS B C 1
ATOM 2597 O O . HIS B 1 84 ? 48.654 106.642 23.238 1.00 26.63 83 HIS B O 1
ATOM 2604 N N . PRO B 1 85 ? 50.697 106.834 24.172 1.00 24.44 84 PRO B N 1
ATOM 2605 C CA . PRO B 1 85 ? 51.364 107.156 22.908 1.00 26.38 84 PRO B CA 1
ATOM 2606 C C . PRO B 1 85 ? 51.135 106.099 21.813 1.00 28.40 84 PRO B C 1
ATOM 2607 O O . PRO B 1 85 ? 51.050 104.908 22.109 1.00 28.31 84 PRO B O 1
ATOM 2619 N N . THR B 1 87 ? 51.950 104.106 18.020 1.00 23.94 86 THR B N 1
ATOM 2620 C CA . THR B 1 87 ? 52.965 103.723 17.083 1.00 22.55 86 THR B CA 1
ATOM 2621 C C . THR B 1 87 ? 52.540 104.306 15.738 1.00 21.69 86 THR B C 1
ATOM 2622 O O . THR B 1 87 ? 51.374 104.673 15.555 1.00 23.12 86 THR B O 1
ATOM 2626 N N . LEU B 1 88 ? 53.463 104.327 14.801 1.00 24.78 87 LEU B N 1
ATOM 2627 C CA . LEU B 1 88 ? 53.184 104.808 13.438 1.00 26.06 87 LEU B CA 1
ATOM 2628 C C . LEU B 1 88 ? 52.075 103.967 12.818 1.00 27.41 87 LEU B C 1
ATOM 2629 O O . LEU B 1 88 ? 51.150 104.492 12.200 1.00 25.39 87 LEU B O 1
ATOM 2634 N N . GLU B 1 89 ? 52.130 102.657 13.038 1.00 27.23 88 GLU B N 1
ATOM 2635 C CA . GLU B 1 89 ? 51.124 101.759 12.501 1.00 26.13 88 GLU B CA 1
ATOM 2636 C C . GLU B 1 89 ? 49.727 102.119 12.974 1.00 27.83 88 GLU B C 1
ATOM 2637 O O . GLU B 1 89 ? 48.799 102.171 12.169 1.00 28.95 88 GLU B O 1
ATOM 2643 N N . GLU B 1 90 ? 49.577 102.376 14.278 1.00 22.59 89 GLU B N 1
ATOM 2644 C CA . GLU B 1 90 ? 48.315 102.714 14.876 1.00 26.19 89 GLU B CA 1
ATOM 2645 C C . GLU B 1 90 ? 47.792 104.010 14.269 1.00 23.72 89 GLU B C 1
ATOM 2646 O O . GLU B 1 90 ? 46.606 104.138 13.982 1.00 24.45 89 GLU B O 1
ATOM 2652 N N . LEU B 1 91 ? 48.687 104.956 14.049 1.00 23.88 90 LEU B N 1
ATOM 2653 C CA . LEU B 1 91 ? 48.296 106.244 13.451 1.00 22.44 90 LEU B CA 1
ATOM 2654 C C . LEU B 1 91 ? 47.786 105.991 12.038 1.00 20.89 90 LEU B C 1
ATOM 2655 O O . LEU B 1 91 ? 46.716 106.459 11.673 1.00 23.09 90 LEU B O 1
ATOM 2660 N N . CYS B 1 92 ? 48.531 105.195 11.282 1.00 23.22 91 CYS B N 1
ATOM 2661 C CA . CYS B 1 92 ? 48.190 104.885 9.885 1.00 25.76 91 CYS B CA 1
ATOM 2662 C C . CYS B 1 92 ? 46.818 104.267 9.750 1.00 27.46 91 CYS B C 1
ATOM 2663 O O . CYS B 1 92 ? 46.073 104.608 8.845 1.00 29.11 91 CYS B O 1
ATOM 2666 N N . ALA B 1 93 ? 46.467 103.397 10.702 1.00 26.39 92 ALA B N 1
ATOM 2667 C CA . ALA B 1 93 ? 45.178 102.715 10.706 1.00 26.54 92 ALA B CA 1
ATOM 2668 C C . ALA B 1 93 ? 43.992 103.662 10.718 1.00 24.55 92 ALA B C 1
ATOM 2669 O O . ALA B 1 93 ? 42.927 103.339 10.183 1.00 26.03 92 ALA B O 1
ATOM 2671 N N . LEU B 1 94 ? 44.178 104.857 11.292 1.00 21.58 93 LEU B N 1
ATOM 2672 C CA . LEU B 1 94 ? 43.103 105.808 11.393 1.00 22.13 93 LEU B CA 1
ATOM 2673 C C . LEU B 1 94 ? 42.871 106.572 10.095 1.00 20.19 93 LEU B C 1
ATOM 2674 O O . LEU B 1 94 ? 41.813 107.175 9.942 1.00 23.76 93 LEU B O 1
ATOM 2679 N N . TYR B 1 95 ? 43.839 106.551 9.177 1.00 20.29 94 TYR B N 1
ATOM 2680 C CA . TYR B 1 95 ? 43.793 107.340 7.935 1.00 20.76 94 TYR B CA 1
ATOM 2681 C C . TYR B 1 95 ? 43.534 106.539 6.652 1.00 22.01 94 TYR B C 1
ATOM 2682 O O . TYR B 1 95 ? 43.462 107.119 5.590 1.00 22.19 94 TYR B O 1
ATOM 2691 N N . VAL B 1 96 ? 43.359 105.221 6.753 1.00 21.00 95 VAL B N 1
ATOM 2692 C CA . VAL B 1 96 ? 43.176 104.356 5.572 1.00 21.01 95 VAL B CA 1
ATOM 2693 C C . VAL B 1 96 ? 42.009 104.744 4.634 1.00 20.38 95 VAL B C 1
ATOM 2694 O O . VAL B 1 96 ? 42.084 104.464 3.459 1.00 24.24 95 VAL B O 1
ATOM 2698 N N A ASP B 1 97 ? 40.965 105.364 5.172 0.50 16.75 96 ASP B N 1
ATOM 2699 N N B ASP B 1 97 ? 40.940 105.348 5.135 0.50 18.36 96 ASP B N 1
ATOM 2700 C CA A ASP B 1 97 ? 39.836 105.781 4.374 0.50 17.54 96 ASP B CA 1
ATOM 2701 C CA B ASP B 1 97 ? 39.883 105.824 4.249 0.50 20.43 96 ASP B CA 1
ATOM 2702 C C A ASP B 1 97 ? 39.746 107.305 4.259 0.50 18.81 96 ASP B C 1
ATOM 2703 C C B ASP B 1 97 ? 39.656 107.314 4.509 0.50 20.75 96 ASP B C 1
ATOM 2704 O O A ASP B 1 97 ? 38.831 107.793 3.584 0.50 17.74 96 ASP B O 1
ATOM 2705 O O B ASP B 1 97 ? 38.526 107.784 4.482 0.50 22.45 96 ASP B O 1
ATOM 2714 N N . SER B 1 98 ? 40.734 108.035 4.818 1.00 20.06 97 SER B N 1
ATOM 2715 C CA . SER B 1 98 ? 40.675 109.496 4.935 1.00 18.36 97 SER B CA 1
ATOM 2716 C C . SER B 1 98 ? 41.454 110.176 3.820 1.00 18.41 97 SER B C 1
ATOM 2717 O O . SER B 1 98 ? 42.490 109.690 3.386 1.00 18.76 97 SER B O 1
ATOM 2720 N N . HIS B 1 99 ? 40.919 111.270 3.307 1.00 16.77 98 HIS B N 1
ATOM 2721 C CA . HIS B 1 99 ? 41.620 112.069 2.310 1.00 19.17 98 HIS B CA 1
ATOM 2722 C C . HIS B 1 99 ? 42.706 113.006 2.907 1.00 20.41 98 HIS B C 1
ATOM 2723 O O . HIS B 1 99 ? 43.453 113.661 2.151 1.00 19.95 98 HIS B O 1
ATOM 2730 N N . VAL B 1 100 ? 42.830 113.028 4.238 1.00 15.73 99 VAL B N 1
ATOM 2731 C CA . VAL B 1 100 ? 43.803 113.877 4.925 1.00 16.71 99 VAL B CA 1
ATOM 2732 C C . VAL B 1 100 ? 45.196 113.265 4.756 1.00 18.63 99 VAL B C 1
ATOM 2733 O O . VAL B 1 100 ? 45.403 112.085 5.009 1.00 20.27 99 VAL B O 1
ATOM 2737 N N . ASN B 1 101 ? 46.128 114.081 4.265 1.00 16.22 100 ASN B N 1
ATOM 2738 C CA . ASN B 1 101 ? 47.492 113.659 4.015 1.00 18.08 100 ASN B CA 1
ATOM 2739 C C . ASN B 1 101 ? 48.367 113.851 5.255 1.00 16.46 100 ASN B C 1
ATOM 2740 O O . ASN B 1 101 ? 47.925 114.417 6.256 1.00 19.53 100 ASN B O 1
ATOM 2745 N N . PHE B 1 102 ? 49.595 113.355 5.163 1.00 16.26 101 PHE B N 1
ATOM 2746 C CA . PHE B 1 102 ? 50.591 113.359 6.241 1.00 17.30 101 PHE B CA 1
ATOM 2747 C C . PHE B 1 102 ? 51.682 114.409 5.995 1.00 18.00 101 PHE B C 1
ATOM 2748 O O . PHE B 1 102 ? 52.173 114.538 4.878 1.00 15.68 101 PHE B O 1
ATOM 2756 N N . ARG B 1 103 ? 52.022 115.121 7.068 1.00 15.66 102 ARG B N 1
ATOM 2757 C CA . ARG B 1 103 ? 53.167 116.002 7.180 1.00 18.10 102 ARG B CA 1
ATOM 2758 C C . ARG B 1 103 ? 53.972 115.467 8.376 1.00 17.92 102 ARG B C 1
ATOM 2759 O O . ARG B 1 103 ? 53.656 115.711 9.545 1.00 18.17 102 ARG B O 1
ATOM 2767 N N . CYS B 1 104 ? 55.024 114.741 8.043 1.00 17.73 103 CYS B N 1
ATOM 2768 C CA . CYS B 1 104 ? 55.802 113.980 8.988 1.00 17.64 103 CYS B CA 1
ATOM 2769 C C . CYS B 1 104 ? 57.114 114.690 9.256 1.00 18.23 103 CYS B C 1
ATOM 2770 O O . CYS B 1 104 ? 57.925 114.873 8.339 1.00 20.69 103 CYS B O 1
ATOM 2773 N N . GLU B 1 105 ? 57.320 115.088 10.500 1.00 18.74 104 GLU B N 1
ATOM 2774 C CA . GLU B 1 105 ? 58.528 115.815 10.897 1.00 15.82 104 GLU B CA 1
ATOM 2775 C C . GLU B 1 105 ? 59.586 114.893 11.470 1.00 20.35 104 GLU B C 1
ATOM 2776 O O . GLU B 1 105 ? 59.306 114.107 12.389 1.00 21.11 104 GLU B O 1
ATOM 2782 N N . ILE B 1 106 ? 60.799 115.050 10.946 1.00 22.24 105 ILE B N 1
ATOM 2783 C CA . ILE B 1 106 ? 61.997 114.333 11.396 1.00 23.56 105 ILE B CA 1
ATOM 2784 C C . ILE B 1 106 ? 62.744 115.223 12.414 1.00 23.49 105 ILE B C 1
ATOM 2785 O O . ILE B 1 106 ? 63.339 116.270 12.056 1.00 23.28 105 ILE B O 1
ATOM 2790 N N . LYS B 1 107 ? 62.638 114.813 13.683 1.00 25.50 106 LYS B N 1
ATOM 2791 C CA . LYS B 1 107 ? 63.169 115.536 14.852 1.00 27.28 106 LYS B CA 1
ATOM 2792 C C . LYS B 1 107 ? 64.383 114.759 15.392 1.00 30.51 106 LYS B C 1
ATOM 2793 O O . LYS B 1 107 ? 64.428 113.544 15.257 1.00 25.85 106 LYS B O 1
ATOM 2799 N N . PRO B 1 108 ? 65.403 115.469 15.925 1.00 27.28 107 PRO B N 1
ATOM 2800 C CA . PRO B 1 108 ? 66.556 114.801 16.519 1.00 27.97 107 PRO B CA 1
ATOM 2801 C C . PRO B 1 108 ? 66.285 114.309 17.938 1.00 26.73 107 PRO B C 1
ATOM 2802 O O . PRO B 1 108 ? 65.188 114.486 18.478 1.00 24.83 107 PRO B O 1
ATOM 2806 N N . GLY B 1 109 ? 67.295 113.680 18.536 1.00 27.99 108 GLY B N 1
ATOM 2807 C CA . GLY B 1 109 ? 67.209 113.178 19.897 1.00 28.92 108 GLY B CA 1
ATOM 2808 C C . GLY B 1 109 ? 67.507 114.281 20.908 1.00 29.71 108 GLY B C 1
ATOM 2809 O O . GLY B 1 109 ? 67.702 115.451 20.542 1.00 29.61 108 GLY B O 1
ATOM 2810 N N . VAL B 1 110 ? 67.505 113.893 22.179 1.00 30.45 109 VAL B N 1
ATOM 2811 C CA . VAL B 1 110 ? 67.798 114.796 23.300 1.00 31.56 109 VAL B CA 1
ATOM 2812 C C . VAL B 1 110 ? 69.064 115.637 23.066 1.00 33.12 109 VAL B C 1
ATOM 2813 O O . VAL B 1 110 ? 69.095 116.837 23.350 1.00 33.56 109 VAL B O 1
ATOM 2817 N N . ASP B 1 111 ? 70.101 115.019 22.530 1.00 36.66 110 ASP B N 1
ATOM 2818 C CA . ASP B 1 111 ? 71.355 115.718 22.247 1.00 36.30 110 ASP B CA 1
ATOM 2819 C C . ASP B 1 111 ? 71.308 116.591 20.987 1.00 37.13 110 ASP B C 1
ATOM 2820 O O . ASP B 1 111 ? 72.320 117.143 20.576 1.00 38.73 110 ASP B O 1
ATOM 2825 N N . GLY B 1 112 ? 70.146 116.690 20.349 1.00 35.12 111 GLY B N 1
ATOM 2826 C CA . GLY B 1 112 ? 69.995 117.521 19.168 1.00 34.51 111 GLY B CA 1
ATOM 2827 C C . GLY B 1 112 ? 70.586 116.964 17.893 1.00 33.16 111 GLY B C 1
ATOM 2828 O O . GLY B 1 112 ? 70.676 117.663 16.900 1.00 31.60 111 GLY B O 1
ATOM 2829 N N . LEU B 1 113 ? 70.996 115.706 17.909 1.00 34.45 112 LEU B N 1
ATOM 2830 C CA . LEU B 1 113 ? 71.568 115.107 16.734 1.00 35.34 112 LEU B CA 1
ATOM 2831 C C . LEU B 1 113 ? 70.516 114.179 16.136 1.00 34.58 112 LEU B C 1
ATOM 2832 O O . LEU B 1 113 ? 69.722 113.584 16.867 1.00 33.32 112 LEU B O 1
ATOM 2837 N N . PRO B 1 114 ? 70.514 114.046 14.808 1.00 34.16 113 PRO B N 1
ATOM 2838 C CA . PRO B 1 114 ? 69.548 113.121 14.225 1.00 35.42 113 PRO B CA 1
ATOM 2839 C C . PRO B 1 114 ? 69.763 111.672 14.665 1.00 35.06 113 PRO B C 1
ATOM 2840 O O . PRO B 1 114 ? 70.891 111.282 14.925 1.00 37.19 113 PRO B O 1
ATOM 2844 N N . TYR B 1 115 ? 68.680 110.897 14.740 1.00 33.84 114 TYR B N 1
ATOM 2845 C CA . TYR B 1 115 ? 68.749 109.481 15.050 1.00 31.90 114 TYR B CA 1
ATOM 2846 C C . TYR B 1 115 ? 69.317 108.749 13.818 1.00 34.49 114 TYR B C 1
ATOM 2847 O O . TYR B 1 115 ? 68.785 108.847 12.701 1.00 33.44 114 TYR B O 1
ATOM 2856 N N . GLU B 1 116 ? 70.406 108.016 14.009 1.00 35.29 115 GLU B N 1
ATOM 2857 C CA . GLU B 1 116 ? 71.061 107.320 12.909 1.00 35.86 115 GLU B CA 1
ATOM 2858 C C . GLU B 1 116 ? 70.183 106.230 12.343 1.00 35.40 115 GLU B C 1
ATOM 2859 O O . GLU B 1 116 ? 69.640 105.425 13.098 1.00 38.40 115 GLU B O 1
ATOM 2865 N N . GLY B 1 117 ? 70.056 106.203 11.015 1.00 35.11 116 GLY B N 1
ATOM 2866 C CA . GLY B 1 117 ? 69.251 105.210 10.324 1.00 31.96 116 GLY B CA 1
ATOM 2867 C C . GLY B 1 117 ? 67.738 105.372 10.420 1.00 33.27 116 GLY B C 1
ATOM 2868 O O . GLY B 1 117 ? 66.994 104.567 9.853 1.00 31.12 116 GLY B O 1
ATOM 2869 N N . PHE B 1 118 ? 67.262 106.421 11.093 1.00 31.23 117 PHE B N 1
ATOM 2870 C CA . PHE B 1 118 ? 65.826 106.552 11.360 1.00 28.82 117 PHE B CA 1
ATOM 2871 C C . PHE B 1 118 ? 65.015 106.958 10.137 1.00 25.76 117 PHE B C 1
ATOM 2872 O O . PHE B 1 118 ? 63.907 106.494 9.966 1.00 26.10 117 PHE B O 1
ATOM 2880 N N . VAL B 1 119 ? 65.563 107.824 9.291 1.00 26.41 118 VAL B N 1
ATOM 2881 C CA . VAL B 1 119 ? 64.881 108.242 8.062 1.00 25.58 118 VAL B CA 1
ATOM 2882 C C . VAL B 1 119 ? 64.482 107.022 7.195 1.00 28.58 118 VAL B C 1
ATOM 2883 O O . VAL B 1 119 ? 63.331 106.922 6.745 1.00 30.29 118 VAL B O 1
ATOM 2887 N N . ALA B 1 120 ? 65.410 106.077 7.033 1.00 29.33 119 ALA B N 1
ATOM 2888 C CA . ALA B 1 120 ? 65.141 104.850 6.292 1.00 29.50 119 ALA B CA 1
ATOM 2889 C C . ALA B 1 120 ? 64.040 104.050 6.936 1.00 26.92 119 ALA B C 1
ATOM 2890 O O . ALA B 1 120 ? 63.203 103.506 6.231 1.00 30.55 119 ALA B O 1
ATOM 2892 N N . LEU B 1 121 ? 64.051 103.946 8.261 1.00 26.01 120 LEU B N 1
ATOM 2893 C CA . LEU B 1 121 ? 63.030 103.177 8.977 1.00 27.74 120 LEU B CA 1
ATOM 2894 C C . LEU B 1 121 ? 61.645 103.800 8.875 1.00 27.83 120 LEU B C 1
ATOM 2895 O O . LEU B 1 121 ? 60.634 103.088 8.766 1.00 25.12 120 LEU B O 1
ATOM 2900 N N . VAL B 1 122 ? 61.586 105.124 8.929 1.00 24.94 121 VAL B N 1
ATOM 2901 C CA . VAL B 1 122 ? 60.300 105.837 8.818 1.00 24.23 121 VAL B CA 1
ATOM 2902 C C . VAL B 1 122 ? 59.697 105.610 7.404 1.00 24.13 121 VAL B C 1
ATOM 2903 O O . VAL B 1 122 ? 58.534 105.274 7.255 1.00 24.88 121 VAL B O 1
ATOM 2907 N N . ILE B 1 123 ? 60.523 105.761 6.386 1.00 24.15 122 ILE B N 1
ATOM 2908 C CA . ILE B 1 123 ? 60.090 105.589 4.996 1.00 24.43 122 ILE B CA 1
ATOM 2909 C C . ILE B 1 123 ? 59.603 104.157 4.772 1.00 23.59 122 ILE B C 1
ATOM 2910 O O . ILE B 1 123 ? 58.523 103.933 4.182 1.00 25.42 122 ILE B O 1
ATOM 2915 N N . ALA B 1 124 ? 60.377 103.205 5.290 1.00 27.34 123 ALA B N 1
ATOM 2916 C CA . ALA B 1 124 ? 59.998 101.787 5.227 1.00 28.43 123 ALA B CA 1
ATOM 2917 C C . ALA B 1 124 ? 58.673 101.523 5.929 1.00 28.53 123 ALA B C 1
ATOM 2918 O O . ALA B 1 124 ? 57.851 100.778 5.397 1.00 30.94 123 ALA B O 1
ATOM 2920 N N . GLY B 1 125 ? 58.434 102.151 7.092 1.00 25.41 124 GLY B N 1
ATOM 2921 C CA . GLY B 1 125 ? 57.184 101.988 7.833 1.00 24.25 124 GLY B CA 1
ATOM 2922 C C . GLY B 1 125 ? 55.984 102.563 7.099 1.00 23.23 124 GLY B C 1
ATOM 2923 O O . GLY B 1 125 ? 54.939 101.925 6.965 1.00 25.24 124 GLY B O 1
ATOM 2924 N N . LEU B 1 126 ? 56.124 103.778 6.612 1.00 22.91 125 LEU B N 1
ATOM 2925 C CA . LEU B 1 126 ? 55.059 104.406 5.843 1.00 23.19 125 LEU B CA 1
ATOM 2926 C C . LEU B 1 126 ? 54.717 103.553 4.617 1.00 24.74 125 LEU B C 1
ATOM 2927 O O . LEU B 1 126 ? 53.546 103.354 4.283 1.00 26.52 125 LEU B O 1
ATOM 2932 N N . GLU B 1 127 ? 55.744 103.034 3.958 1.00 25.76 126 GLU B N 1
ATOM 2933 C CA . GLU B 1 127 ? 55.529 102.191 2.788 1.00 30.21 126 GLU B CA 1
ATOM 2934 C C . GLU B 1 127 ? 54.736 100.941 3.194 1.00 30.21 126 GLU B C 1
ATOM 2935 O O . GLU B 1 127 ? 53.743 100.602 2.543 1.00 30.56 126 GLU B O 1
ATOM 2941 N N A ARG B 1 128 ? 55.159 100.308 4.286 0.50 30.09 127 ARG B N 1
ATOM 2942 N N B ARG B 1 128 ? 55.132 100.299 4.297 0.50 30.70 127 ARG B N 1
ATOM 2943 C CA A ARG B 1 128 ? 54.517 99.098 4.812 0.50 30.15 127 ARG B CA 1
ATOM 2944 C CA B ARG B 1 128 ? 54.453 99.072 4.748 0.50 31.24 127 ARG B CA 1
ATOM 2945 C C A ARG B 1 128 ? 53.016 99.274 5.055 0.50 30.07 127 ARG B C 1
ATOM 2946 C C B ARG B 1 128 ? 52.968 99.312 4.930 0.50 30.67 127 ARG B C 1
ATOM 2947 O O A ARG B 1 128 ? 52.242 98.347 4.825 0.50 30.23 127 ARG B O 1
ATOM 2948 O O B ARG B 1 128 ? 52.156 98.477 4.537 0.50 30.80 127 ARG B O 1
ATOM 2963 N N . HIS B 1 129 ? 52.607 100.467 5.496 1.00 28.25 128 HIS B N 1
ATOM 2964 C CA . HIS B 1 129 ? 51.209 100.792 5.749 1.00 28.89 128 HIS B CA 1
ATOM 2965 C C . HIS B 1 129 ? 50.538 101.586 4.608 1.00 29.28 128 HIS B C 1
ATOM 2966 O O . HIS B 1 129 ? 49.458 102.130 4.798 1.00 31.83 128 HIS B O 1
ATOM 2973 N N . SER B 1 130 ? 51.182 101.646 3.437 1.00 27.20 129 SER B N 1
ATOM 2974 C CA . SER B 1 130 ? 50.624 102.260 2.253 1.00 27.28 129 SER B CA 1
ATOM 2975 C C . SER B 1 130 ? 50.313 103.744 2.474 1.00 25.41 129 SER B C 1
ATOM 2976 O O . SER B 1 130 ? 49.291 104.249 1.992 1.00 26.57 129 SER B O 1
ATOM 2987 N N . LEU B 1 132 ? 53.132 106.177 2.347 1.00 24.80 131 LEU B N 1
ATOM 2988 C CA . LEU B 1 132 ? 54.234 106.993 1.859 1.00 25.74 131 LEU B CA 1
ATOM 2989 C C . LEU B 1 132 ? 53.731 107.990 0.796 1.00 26.47 131 LEU B C 1
ATOM 2990 O O . LEU B 1 132 ? 54.102 109.169 0.795 1.00 24.25 131 LEU B O 1
ATOM 2995 N N . GLU B 1 133 ? 52.811 107.550 -0.048 1.00 27.54 132 GLU B N 1
ATOM 2996 C CA . GLU B 1 133 ? 52.388 108.388 -1.145 1.00 28.86 132 GLU B CA 1
ATOM 2997 C C . GLU B 1 133 ? 51.535 109.583 -0.772 1.00 25.48 132 GLU B C 1
ATOM 2998 O O . GLU B 1 133 ? 51.299 110.435 -1.640 1.00 23.81 132 GLU B O 1
ATOM 3004 N N A ARG B 1 134 ? 51.068 109.645 0.481 0.80 21.14 133 ARG B N 1
ATOM 3005 N N B ARG B 1 134 ? 51.074 109.627 0.480 0.20 23.33 133 ARG B N 1
ATOM 3006 C CA A ARG B 1 134 ? 50.338 110.811 0.958 0.80 20.03 133 ARG B CA 1
ATOM 3007 C CA B ARG B 1 134 ? 50.327 110.752 1.032 0.20 22.06 133 ARG B CA 1
ATOM 3008 C C A ARG B 1 134 ? 51.189 111.648 1.900 0.80 20.86 133 ARG B C 1
ATOM 3009 C C B ARG B 1 134 ? 51.176 111.573 1.990 0.20 21.73 133 ARG B C 1
ATOM 3010 O O A ARG B 1 134 ? 50.663 112.583 2.515 0.80 19.58 133 ARG B O 1
ATOM 3011 O O B ARG B 1 134 ? 50.644 112.396 2.735 0.20 21.96 133 ARG B O 1
ATOM 3026 N N . THR B 1 135 ? 52.488 111.370 1.971 1.00 21.73 134 THR B N 1
ATOM 3027 C CA . THR B 1 135 ? 53.374 112.042 2.941 1.00 18.79 134 THR B CA 1
ATOM 3028 C C . THR B 1 135 ? 54.321 113.083 2.362 1.00 19.71 134 THR B C 1
ATOM 3029 O O . THR B 1 135 ? 54.971 112.856 1.354 1.00 22.12 134 THR B O 1
ATOM 3033 N N . THR B 1 136 ? 54.378 114.218 3.048 1.00 20.84 135 THR B N 1
ATOM 3034 C CA . THR B 1 136 ? 55.359 115.291 2.850 1.00 18.32 135 THR B CA 1
ATOM 3035 C C . THR B 1 136 ? 56.229 115.289 4.095 1.00 20.09 135 THR B C 1
ATOM 3036 O O . THR B 1 136 ? 55.697 115.193 5.184 1.00 21.02 135 THR B O 1
ATOM 3040 N N . PHE B 1 137 ? 57.551 115.351 3.950 1.00 17.52 136 PHE B N 1
ATOM 3041 C CA . PHE B 1 137 ? 58.454 115.328 5.100 1.00 20.18 136 PHE B CA 1
ATOM 3042 C C . PHE B 1 137 ? 58.997 116.700 5.461 1.00 20.55 136 PHE B C 1
ATOM 3043 O O . PHE B 1 137 ? 59.291 117.511 4.593 1.00 20.32 136 PHE B O 1
ATOM 3051 N N . SER B 1 138 ? 59.114 116.967 6.748 1.00 20.36 137 SER B N 1
ATOM 3052 C CA . SER B 1 138 ? 59.618 118.286 7.191 1.00 19.73 137 SER B CA 1
ATOM 3053 C C . SER B 1 138 ? 60.754 118.080 8.180 1.00 19.58 137 SER B C 1
ATOM 3054 O O . SER B 1 138 ? 60.849 117.038 8.803 1.00 16.88 137 SER B O 1
ATOM 3057 N N . SER B 1 139 ? 61.591 119.088 8.346 1.00 17.24 138 SER B N 1
ATOM 3058 C CA . SER B 1 139 ? 62.616 119.090 9.411 1.00 17.27 138 SER B CA 1
ATOM 3059 C C . SER B 1 139 ? 63.191 120.463 9.589 1.00 16.20 138 SER B C 1
ATOM 3060 O O . SER B 1 139 ? 63.288 121.207 8.631 1.00 17.50 138 SER B O 1
ATOM 3063 N N . PHE B 1 140 ? 63.658 120.750 10.807 1.00 18.19 139 PHE B N 1
ATOM 3064 C CA . PHE B 1 140 ? 64.437 121.966 11.057 1.00 19.24 139 PHE B CA 1
ATOM 3065 C C . PHE B 1 140 ? 65.896 121.716 10.658 1.00 18.93 139 PHE B C 1
ATOM 3066 O O . PHE B 1 140 ? 66.648 122.652 10.423 1.00 19.87 139 PHE B O 1
ATOM 3074 N N . LEU B 1 141 ? 66.307 120.433 10.574 1.00 20.05 140 LEU B N 1
ATOM 3075 C CA . LEU B 1 141 ? 67.717 120.124 10.340 1.00 20.94 140 LEU B CA 1
ATOM 3076 C C . LEU B 1 141 ? 68.081 119.845 8.893 1.00 21.40 140 LEU B C 1
ATOM 3077 O O . LEU B 1 141 ? 67.529 118.911 8.260 1.00 20.70 140 LEU B O 1
ATOM 3082 N N . LEU B 1 142 ? 69.059 120.596 8.377 1.00 20.29 141 LEU B N 1
ATOM 3083 C CA . LEU B 1 142 ? 69.570 120.375 7.029 1.00 22.04 141 LEU B CA 1
ATOM 3084 C C . LEU B 1 142 ? 70.160 118.984 6.899 1.00 21.28 141 LEU B C 1
ATOM 3085 O O . LEU B 1 142 ? 70.029 118.370 5.845 1.00 22.03 141 LEU B O 1
ATOM 3090 N N . ALA B 1 143 ? 70.755 118.436 7.960 1.00 22.45 142 ALA B N 1
ATOM 3091 C CA . ALA B 1 143 ? 71.241 117.052 7.883 1.00 24.02 142 ALA B CA 1
ATOM 3092 C C . ALA B 1 143 ? 70.115 116.083 7.545 1.00 24.64 142 ALA B C 1
ATOM 3093 O O . ALA B 1 143 ? 70.300 115.140 6.739 1.00 23.23 142 ALA B O 1
ATOM 3095 N N . SER B 1 144 ? 68.940 116.302 8.156 1.00 23.26 143 SER B N 1
ATOM 3096 C CA . SER B 1 144 ? 67.794 115.429 7.907 1.00 24.59 143 SER B CA 1
ATOM 3097 C C . SER B 1 144 ? 67.185 115.674 6.542 1.00 23.91 143 SER B C 1
ATOM 3098 O O . SER B 1 144 ? 66.757 114.744 5.884 1.00 25.01 143 SER B O 1
ATOM 3117 N N . ASP B 1 146 ? 68.858 116.541 3.890 1.00 23.78 145 ASP B N 1
ATOM 3118 C CA . ASP B 1 146 ? 69.769 115.880 2.952 1.00 24.28 145 ASP B CA 1
ATOM 3119 C C . ASP B 1 146 ? 69.577 114.369 2.975 1.00 23.39 145 ASP B C 1
ATOM 3120 O O . ASP B 1 146 ? 69.660 113.732 1.936 1.00 26.35 145 ASP B O 1
ATOM 3125 N N . GLU B 1 147 ? 69.405 113.790 4.152 1.00 23.05 146 GLU B N 1
ATOM 3126 C CA . GLU B 1 147 ? 69.121 112.358 4.241 1.00 26.06 146 GLU B CA 1
ATOM 3127 C C . GLU B 1 147 ? 67.832 112.008 3.516 1.00 27.61 146 GLU B C 1
ATOM 3128 O O . GLU B 1 147 ? 67.748 110.968 2.834 1.00 26.93 146 GLU B O 1
ATOM 3134 N N . LEU B 1 148 ? 66.816 112.853 3.689 1.00 25.15 147 LEU B N 1
ATOM 3135 C CA . LEU B 1 148 ? 65.526 112.641 3.007 1.00 26.19 147 LEU B CA 1
ATOM 3136 C C . LEU B 1 148 ? 65.684 112.707 1.491 1.00 25.38 147 LEU B C 1
ATOM 3137 O O . LEU B 1 148 ? 65.072 111.912 0.758 1.00 25.35 147 LEU B O 1
ATOM 3142 N N . TRP B 1 149 ? 66.517 113.629 1.029 1.00 26.55 148 TRP B N 1
ATOM 3143 C CA . TRP B 1 149 ? 66.792 113.829 -0.385 1.00 27.88 148 TRP B CA 1
ATOM 3144 C C . TRP B 1 149 ? 67.366 112.559 -1.018 1.00 29.39 148 TRP B C 1
ATOM 3145 O O . TRP B 1 149 ? 67.031 112.227 -2.148 1.00 28.23 148 TRP B O 1
ATOM 3156 N N . LYS B 1 150 ? 68.189 111.832 -0.273 1.00 31.91 149 LYS B N 1
ATOM 3157 C CA . LYS B 1 150 ? 68.744 110.566 -0.765 1.00 34.52 149 LYS B CA 1
ATOM 3158 C C . LYS B 1 150 ? 67.746 109.423 -0.678 1.00 33.97 149 LYS B C 1
ATOM 3159 O O . LYS B 1 150 ? 67.774 108.527 -1.508 1.00 34.62 149 LYS B O 1
ATOM 3165 N N . ALA B 1 151 ? 66.858 109.468 0.313 1.00 30.85 150 ALA B N 1
ATOM 3166 C CA . ALA B 1 151 ? 66.008 108.340 0.668 1.00 29.65 150 ALA B CA 1
ATOM 3167 C C . ALA B 1 151 ? 64.603 108.306 0.081 1.00 29.49 150 ALA B C 1
ATOM 3168 O O . ALA B 1 151 ? 63.964 107.251 0.141 1.00 30.74 150 ALA B O 1
ATOM 3170 N N . THR B 1 152 ? 64.079 109.430 -0.410 1.00 27.73 151 THR B N 1
ATOM 3171 C CA . THR B 1 152 ? 62.704 109.473 -0.924 1.00 27.15 151 THR B CA 1
ATOM 3172 C C . THR B 1 152 ? 62.552 110.574 -1.974 1.00 27.05 151 THR B C 1
ATOM 3173 O O . THR B 1 152 ? 63.296 111.577 -1.977 1.00 27.83 151 THR B O 1
ATOM 3177 N N . THR B 1 153 ? 61.561 110.378 -2.844 1.00 26.55 152 THR B N 1
ATOM 3178 C CA . THR B 1 153 ? 61.188 111.325 -3.877 1.00 27.71 152 THR B CA 1
ATOM 3179 C C . THR B 1 153 ? 59.948 112.091 -3.393 1.00 26.79 152 THR B C 1
ATOM 3180 O O . THR B 1 153 ? 59.403 112.903 -4.128 1.00 24.35 152 THR B O 1
ATOM 3184 N N . ARG B 1 154 ? 59.489 111.825 -2.166 1.00 25.26 153 ARG B N 1
ATOM 3185 C CA . ARG B 1 154 ? 58.349 112.569 -1.623 1.00 22.79 153 ARG B CA 1
ATOM 3186 C C . ARG B 1 154 ? 58.747 114.044 -1.375 1.00 22.12 153 ARG B C 1
ATOM 3187 O O . ARG B 1 154 ? 59.920 114.335 -1.207 1.00 21.89 153 ARG B O 1
ATOM 3195 N N . PRO B 1 155 ? 57.762 114.960 -1.372 1.00 19.91 154 PRO B N 1
ATOM 3196 C CA . PRO B 1 155 ? 58.071 116.342 -1.087 1.00 21.23 154 PRO B CA 1
ATOM 3197 C C . PRO B 1 155 ? 58.704 116.555 0.285 1.00 19.18 154 PRO B C 1
ATOM 3198 O O . PRO B 1 155 ? 58.386 115.842 1.269 1.00 19.55 154 PRO B O 1
ATOM 3202 N N A ARG B 1 156 ? 59.628 117.518 0.336 0.50 20.94 155 ARG B N 1
ATOM 3203 N N B ARG B 1 156 ? 59.567 117.563 0.354 0.50 20.69 155 ARG B N 1
ATOM 3204 C CA A ARG B 1 156 ? 60.336 117.917 1.549 0.50 22.08 155 ARG B CA 1
ATOM 3205 C CA B ARG B 1 156 ? 60.267 117.917 1.570 0.50 21.44 155 ARG B CA 1
ATOM 3206 C C A ARG B 1 156 ? 60.103 119.401 1.806 0.50 19.24 155 ARG B C 1
ATOM 3207 C C B ARG B 1 156 ? 60.135 119.404 1.809 0.50 19.18 155 ARG B C 1
ATOM 3208 O O A ARG B 1 156 ? 59.936 120.172 0.858 0.50 17.63 155 ARG B O 1
ATOM 3209 O O B ARG B 1 156 ? 60.079 120.178 0.856 0.50 18.31 155 ARG B O 1
ATOM 3224 N N . LEU B 1 157 ? 60.072 119.795 3.074 1.00 17.41 156 LEU B N 1
ATOM 3225 C CA . LEU B 1 157 ? 60.026 121.203 3.406 1.00 18.68 156 LEU B CA 1
ATOM 3226 C C . LEU B 1 157 ? 60.930 121.498 4.593 1.00 19.00 156 LEU B C 1
ATOM 3227 O O . LEU B 1 157 ? 60.970 120.768 5.589 1.00 17.47 156 LEU B O 1
ATOM 3232 N N . TRP B 1 158 ? 61.657 122.593 4.464 1.00 17.87 157 TRP B N 1
ATOM 3233 C CA . TRP B 1 158 ? 62.604 122.973 5.499 1.00 18.46 157 TRP B CA 1
ATOM 3234 C C . TRP B 1 158 ? 61.979 123.967 6.426 1.00 19.27 157 TRP B C 1
ATOM 3235 O O . TRP B 1 158 ? 61.500 125.021 5.974 1.00 17.16 157 TRP B O 1
ATOM 3246 N N . LEU B 1 159 ? 61.934 123.614 7.709 1.00 16.37 158 LEU B N 1
ATOM 3247 C CA . LEU B 1 159 ? 61.423 124.491 8.746 1.00 16.29 158 LEU B CA 1
ATOM 3248 C C . LEU B 1 159 ? 62.554 125.413 9.163 1.00 18.46 158 LEU B C 1
ATOM 3249 O O . LEU B 1 159 ? 63.592 124.952 9.663 1.00 15.95 158 LEU B O 1
ATOM 3254 N N . VAL B 1 160 ? 62.351 126.702 8.938 1.00 18.47 159 VAL B N 1
ATOM 3255 C CA . VAL B 1 160 ? 63.333 127.728 9.231 1.00 19.00 159 VAL B CA 1
ATOM 3256 C C . VAL B 1 160 ? 62.917 128.485 10.491 1.00 20.13 159 VAL B C 1
ATOM 3257 O O . VAL B 1 160 ? 61.932 129.232 10.497 1.00 21.10 159 VAL B O 1
ATOM 3261 N N . SER B 1 161 ? 63.676 128.294 11.571 1.00 18.80 160 SER B N 1
ATOM 3262 C CA . SER B 1 161 ? 63.380 128.930 12.848 1.00 19.75 160 SER B CA 1
ATOM 3263 C C . SER B 1 161 ? 63.560 130.451 12.813 1.00 18.28 160 SER B C 1
ATOM 3264 O O . SER B 1 161 ? 64.292 130.955 11.976 1.00 17.80 160 SER B O 1
ATOM 3267 N N . PRO B 1 162 ? 62.846 131.178 13.681 1.00 19.80 161 PRO B N 1
ATOM 3268 C CA . PRO B 1 162 ? 63.050 132.631 13.804 1.00 18.78 161 PRO B CA 1
ATOM 3269 C C . PRO B 1 162 ? 64.534 132.999 13.927 1.00 18.43 161 PRO B C 1
ATOM 3270 O O . PRO B 1 162 ? 64.998 133.949 13.245 1.00 19.12 161 PRO B O 1
ATOM 3274 N N . SER B 1 163 ? 65.292 132.250 14.739 1.00 21.33 162 SER B N 1
ATOM 3275 C CA . SER B 1 163 ? 66.751 132.514 14.909 1.00 22.50 162 SER B CA 1
ATOM 3276 C C . SER B 1 163 ? 67.538 132.449 13.632 1.00 22.35 162 SER B C 1
ATOM 3277 O O . SER B 1 163 ? 68.318 133.346 13.349 1.00 24.65 162 SER B O 1
ATOM 3280 N N . VAL B 1 164 ? 67.396 131.344 12.898 1.00 22.51 163 VAL B N 1
ATOM 3281 C CA . VAL B 1 164 ? 68.069 131.161 11.632 1.00 18.69 163 VAL B CA 1
ATOM 3282 C C . VAL B 1 164 ? 67.655 132.236 10.642 1.00 20.66 163 VAL B C 1
ATOM 3283 O O . VAL B 1 164 ? 68.480 132.807 9.947 1.00 22.52 163 VAL B O 1
ATOM 3287 N N . LEU B 1 165 ? 66.358 132.522 10.571 1.00 19.64 164 LEU B N 1
ATOM 3288 C CA . LEU B 1 165 ? 65.874 133.460 9.595 1.00 18.81 164 LEU B CA 1
ATOM 3289 C C . LEU B 1 165 ? 66.440 134.861 9.886 1.00 17.41 164 LEU B C 1
ATOM 3290 O O . LEU B 1 165 ? 66.886 135.575 8.987 1.00 21.12 164 LEU B O 1
ATOM 3295 N N . GLN B 1 166 ? 66.422 135.220 11.156 1.00 19.87 165 GLN B N 1
ATOM 3296 C CA . GLN B 1 166 ? 66.885 136.539 11.560 1.00 23.28 165 GLN B CA 1
ATOM 3297 C C . GLN B 1 166 ? 68.409 136.664 11.424 1.00 23.63 165 GLN B C 1
ATOM 3298 O O . GLN B 1 166 ? 68.925 137.645 10.905 1.00 25.56 165 GLN B O 1
ATOM 3304 N N . GLN B 1 167 ? 69.135 135.635 11.840 1.00 22.42 166 GLN B N 1
ATOM 3305 C CA . GLN B 1 167 ? 70.604 135.677 11.797 1.00 23.09 166 GLN B CA 1
ATOM 3306 C C . GLN B 1 167 ? 71.222 135.504 10.397 1.00 23.05 166 GLN B C 1
ATOM 3307 O O . GLN B 1 167 ? 72.118 136.255 10.016 1.00 24.73 166 GLN B O 1
ATOM 3313 N N . LEU B 1 168 ? 70.781 134.509 9.630 1.00 20.15 167 LEU B N 1
ATOM 3314 C CA . LEU B 1 168 ? 71.217 134.396 8.254 1.00 20.21 167 LEU B CA 1
ATOM 3315 C C . LEU B 1 168 ? 70.648 135.485 7.340 1.00 22.20 167 LEU B C 1
ATOM 3316 O O . LEU B 1 168 ? 71.314 135.936 6.415 1.00 20.68 167 LEU B O 1
ATOM 3321 N N . GLY B 1 169 ? 69.404 135.874 7.584 1.00 20.58 168 GLY B N 1
ATOM 3322 C CA . GLY B 1 169 ? 68.698 136.763 6.677 1.00 21.64 168 GLY B CA 1
ATOM 3323 C C . GLY B 1 169 ? 68.055 135.935 5.570 1.00 21.43 168 GLY B C 1
ATOM 3324 O O . GLY B 1 169 ? 68.496 134.822 5.302 1.00 23.52 168 GLY B O 1
ATOM 3325 N N . PRO B 1 170 ? 67.002 136.470 4.921 1.00 23.28 169 PRO B N 1
ATOM 3326 C CA . PRO B 1 170 ? 66.286 135.708 3.930 1.00 20.31 169 PRO B CA 1
ATOM 3327 C C . PRO B 1 170 ? 67.112 135.331 2.720 1.00 22.50 169 PRO B C 1
ATOM 3328 O O . PRO B 1 170 ? 66.948 134.242 2.147 1.00 19.63 169 PRO B O 1
ATOM 3332 N N . GLY B 1 171 ? 67.990 136.230 2.285 1.00 22.93 170 GLY B N 1
ATOM 3333 C CA . GLY B 1 171 ? 68.816 135.910 1.120 1.00 24.34 170 GLY B CA 1
ATOM 3334 C C . GLY B 1 171 ? 69.643 134.665 1.324 1.00 22.09 170 GLY B C 1
ATOM 3335 O O . GLY B 1 171 ? 69.725 133.793 0.435 1.00 20.92 170 GLY B O 1
ATOM 3336 N N . ALA B 1 172 ? 70.264 134.568 2.492 1.00 21.29 171 ALA B N 1
ATOM 3337 C CA . ALA B 1 172 ? 71.122 133.432 2.793 1.00 22.37 171 ALA B CA 1
ATOM 3338 C C . ALA B 1 172 ? 70.287 132.152 3.036 1.00 21.09 171 ALA B C 1
ATOM 3339 O O . ALA B 1 172 ? 70.710 131.069 2.675 1.00 21.69 171 ALA B O 1
ATOM 3341 N N . VAL B 1 173 ? 69.131 132.278 3.680 1.00 21.97 172 VAL B N 1
ATOM 3342 C CA . VAL B 1 173 ? 68.197 131.131 3.840 1.00 17.61 172 VAL B CA 1
ATOM 3343 C C . VAL B 1 173 ? 67.848 130.543 2.484 1.00 17.64 172 VAL B C 1
ATOM 3344 O O . VAL B 1 173 ? 67.902 129.306 2.266 1.00 17.92 172 VAL B O 1
ATOM 3348 N N . ILE B 1 174 ? 67.502 131.428 1.545 1.00 19.42 173 ILE B N 1
ATOM 3349 C CA . ILE B 1 174 ? 67.101 131.030 0.203 1.00 19.96 173 ILE B CA 1
ATOM 3350 C C . ILE B 1 174 ? 68.244 130.338 -0.548 1.00 21.81 173 ILE B C 1
ATOM 3351 O O . ILE B 1 174 ? 68.067 129.253 -1.114 1.00 20.47 173 ILE B O 1
ATOM 3356 N N . GLU B 1 175 ? 69.437 130.928 -0.479 1.00 23.48 174 GLU B N 1
ATOM 3357 C CA . GLU B 1 175 ? 70.624 130.354 -1.120 1.00 25.34 174 GLU B CA 1
ATOM 3358 C C . GLU B 1 175 ? 70.964 128.988 -0.609 1.00 21.98 174 GLU B C 1
ATOM 3359 O O . GLU B 1 175 ? 71.251 128.065 -1.386 1.00 22.89 174 GLU B O 1
ATOM 3365 N N . THR B 1 176 ? 70.882 128.839 0.708 1.00 24.40 175 THR B N 1
ATOM 3366 C CA . THR B 1 176 ? 71.158 127.569 1.369 1.00 22.38 175 THR B CA 1
ATOM 3367 C C . THR B 1 176 ? 70.142 126.537 0.941 1.00 23.37 175 THR B C 1
ATOM 3368 O O . THR B 1 176 ? 70.500 125.426 0.571 1.00 19.77 175 THR B O 1
ATOM 3372 N N . ALA B 1 177 ? 68.865 126.908 0.934 1.00 21.90 176 ALA B N 1
ATOM 3373 C CA . ALA B 1 177 ? 67.821 125.969 0.502 1.00 19.65 176 ALA B CA 1
ATOM 3374 C C . ALA B 1 177 ? 68.078 125.443 -0.923 1.00 17.37 176 ALA B C 1
ATOM 3375 O O . ALA B 1 177 ? 68.059 124.240 -1.181 1.00 20.44 176 ALA B O 1
ATOM 3377 N N . ILE B 1 178 ? 68.320 126.359 -1.840 1.00 19.53 177 ILE B N 1
ATOM 3378 C CA . ILE B 1 178 ? 68.604 126.037 -3.223 1.00 22.14 177 ILE B CA 1
ATOM 3379 C C . ILE B 1 178 ? 69.809 125.099 -3.324 1.00 22.60 177 ILE B C 1
ATOM 3380 O O . ILE B 1 178 ? 69.739 124.100 -4.016 1.00 22.08 177 ILE B O 1
ATOM 3385 N N . ALA B 1 179 ? 70.869 125.378 -2.585 1.00 24.81 178 ALA B N 1
ATOM 3386 C CA . ALA B 1 179 ? 72.079 124.511 -2.621 1.00 23.45 178 ALA B CA 1
ATOM 3387 C C . ALA B 1 179 ? 71.816 123.109 -2.107 1.00 24.39 178 ALA B C 1
ATOM 3388 O O . ALA B 1 179 ? 72.535 122.182 -2.469 1.00 24.14 178 ALA B O 1
ATOM 3390 N N . HIS B 1 180 ? 70.789 122.952 -1.268 1.00 23.45 179 HIS B N 1
ATOM 3391 C CA . HIS B 1 180 ? 70.377 121.656 -0.696 1.00 20.99 179 HIS B CA 1
ATOM 3392 C C . HIS B 1 180 ? 69.155 121.025 -1.410 1.00 20.08 179 HIS B C 1
ATOM 3393 O O . HIS B 1 180 ? 68.525 120.105 -0.872 1.00 22.94 179 HIS B O 1
ATOM 3400 N N . SER B 1 181 ? 68.858 121.518 -2.610 1.00 23.20 180 SER B N 1
ATOM 3401 C CA . SER B 1 181 ? 67.763 121.018 -3.445 1.00 23.90 180 SER B CA 1
ATOM 3402 C C . SER B 1 181 ? 66.434 121.018 -2.708 1.00 22.45 180 SER B C 1
ATOM 3403 O O . SER B 1 181 ? 65.665 120.069 -2.836 1.00 22.49 180 SER B O 1
ATOM 3406 N N . ILE B 1 182 ? 66.201 122.079 -1.929 1.00 19.36 181 ILE B N 1
ATOM 3407 C CA . ILE B 1 182 ? 64.984 122.279 -1.107 1.00 17.38 181 ILE B CA 1
ATOM 3408 C C . ILE B 1 182 ? 64.069 123.176 -1.897 1.00 19.77 181 ILE B C 1
ATOM 3409 O O . ILE B 1 182 ? 64.493 124.179 -2.406 1.00 18.92 181 ILE B O 1
ATOM 3414 N N . HIS B 1 183 ? 62.812 122.760 -2.060 1.00 19.39 182 HIS B N 1
ATOM 3415 C CA . HIS B 1 183 ? 61.855 123.488 -2.899 1.00 20.18 182 HIS B CA 1
ATOM 3416 C C . HIS B 1 183 ? 60.741 124.205 -2.152 1.00 20.71 182 HIS B C 1
ATOM 3417 O O . HIS B 1 183 ? 59.901 124.886 -2.754 1.00 19.26 182 HIS B O 1
ATOM 3424 N N . GLU B 1 184 ? 60.767 124.045 -0.836 1.00 16.60 183 GLU B N 1
ATOM 3425 C CA . GLU B 1 184 ? 59.791 124.669 0.079 1.00 22.68 183 GLU B CA 1
ATOM 3426 C C . GLU B 1 184 ? 60.405 125.000 1.425 1.00 16.84 183 GLU B C 1
ATOM 3427 O O . GLU B 1 184 ? 61.158 124.177 1.977 1.00 18.95 183 GLU B O 1
ATOM 3433 N N . ILE B 1 185 ? 60.104 126.196 1.966 1.00 17.29 184 ILE B N 1
ATOM 3434 C CA . ILE B 1 185 ? 60.436 126.478 3.356 1.00 17.70 184 ILE B CA 1
ATOM 3435 C C . ILE B 1 185 ? 59.147 126.773 4.144 1.00 17.26 184 ILE B C 1
ATOM 3436 O O . ILE B 1 185 ? 58.120 127.181 3.566 1.00 18.06 184 ILE B O 1
ATOM 3441 N N . GLY B 1 186 ? 59.198 126.527 5.442 1.00 16.97 185 GLY B N 1
ATOM 3442 C CA . GLY B 1 186 ? 58.103 126.927 6.342 1.00 18.56 185 GLY B CA 1
ATOM 3443 C C . GLY B 1 186 ? 58.692 127.814 7.441 1.00 19.16 185 GLY B C 1
ATOM 3444 O O . GLY B 1 186 ? 59.707 127.455 8.017 1.00 20.90 185 GLY B O 1
ATOM 3445 N N . VAL B 1 187 ? 58.086 128.967 7.693 1.00 17.37 186 VAL B N 1
ATOM 3446 C CA . VAL B 1 187 ? 58.522 129.885 8.740 1.00 17.76 186 VAL B CA 1
ATOM 3447 C C . VAL B 1 187 ? 57.425 130.070 9.798 1.00 16.61 186 VAL B C 1
ATOM 3448 O O . VAL B 1 187 ? 56.219 129.930 9.545 1.00 17.09 186 VAL B O 1
ATOM 3452 N N . HIS B 1 188 ? 57.827 130.460 11.002 1.00 17.94 187 HIS B N 1
ATOM 3453 C CA . HIS B 1 188 ? 56.852 130.811 12.019 1.00 16.82 187 HIS B CA 1
ATOM 3454 C C . HIS B 1 188 ? 55.967 131.919 11.471 1.00 15.44 187 HIS B C 1
ATOM 3455 O O . HIS B 1 188 ? 56.466 132.900 10.913 1.00 15.45 187 HIS B O 1
ATOM 3462 N N . ILE B 1 189 ? 54.653 131.796 11.672 1.00 16.46 188 ILE B N 1
ATOM 3463 C CA . ILE B 1 189 ? 53.692 132.801 11.198 1.00 18.00 188 ILE B CA 1
ATOM 3464 C C . ILE B 1 189 ? 54.038 134.226 11.646 1.00 19.45 188 ILE B C 1
ATOM 3465 O O . ILE B 1 189 ? 53.820 135.195 10.913 1.00 19.76 188 ILE B O 1
ATOM 3470 N N . ASP B 1 190 ? 54.590 134.354 12.845 1.00 18.62 189 ASP B N 1
ATOM 3471 C CA . ASP B 1 190 ? 54.947 135.655 13.382 1.00 20.16 189 ASP B CA 1
ATOM 3472 C C . ASP B 1 190 ? 56.144 136.261 12.676 1.00 22.84 189 ASP B C 1
ATOM 3473 O O . ASP B 1 190 ? 56.406 137.449 12.858 1.00 22.79 189 ASP B O 1
ATOM 3478 N N . THR B 1 191 ? 56.881 135.468 11.898 1.00 20.99 190 THR B N 1
ATOM 3479 C CA . THR B 1 191 ? 57.979 136.004 11.081 1.00 20.88 190 THR B CA 1
ATOM 3480 C C . THR B 1 191 ? 57.633 136.159 9.598 1.00 22.47 190 THR B C 1
ATOM 3481 O O . THR B 1 191 ? 58.471 136.621 8.804 1.00 21.26 190 THR B O 1
ATOM 3485 N N . ALA B 1 192 ? 56.396 135.829 9.211 1.00 18.80 191 ALA B N 1
ATOM 3486 C CA . ALA B 1 192 ? 55.996 135.896 7.813 1.00 17.53 191 ALA B CA 1
ATOM 3487 C C . ALA B 1 192 ? 55.459 137.275 7.473 1.00 17.54 191 ALA B C 1
ATOM 3488 O O . ALA B 1 192 ? 54.844 137.895 8.323 1.00 17.78 191 ALA B O 1
ATOM 3490 N N . ASP B 1 193 ? 55.721 137.717 6.251 1.00 19.11 192 ASP B N 1
ATOM 3491 C CA . ASP B 1 193 ? 55.079 138.914 5.702 1.00 18.96 192 ASP B CA 1
ATOM 3492 C C . ASP B 1 193 ? 55.093 138.830 4.213 1.00 19.65 192 ASP B C 1
ATOM 3493 O O . ASP B 1 193 ? 55.699 137.917 3.640 1.00 17.27 192 ASP B O 1
ATOM 3498 N N . ALA B 1 194 ? 54.392 139.762 3.565 1.00 19.94 193 ALA B N 1
ATOM 3499 C CA . ALA B 1 194 ? 54.259 139.736 2.129 1.00 19.73 193 ALA B CA 1
ATOM 3500 C C . ALA B 1 194 ? 55.601 139.850 1.455 1.00 20.54 193 ALA B C 1
ATOM 3501 O O . ALA B 1 194 ? 55.830 139.202 0.464 1.00 17.47 193 ALA B O 1
ATOM 3503 N N . GLY B 1 195 ? 56.480 140.713 1.959 1.00 18.78 194 GLY B N 1
ATOM 3504 C CA . GLY B 1 195 ? 57.782 140.854 1.321 1.00 21.48 194 GLY B CA 1
ATOM 3505 C C . GLY B 1 195 ? 58.621 139.588 1.321 1.00 19.59 194 GLY B C 1
ATOM 3506 O O . GLY B 1 195 ? 59.206 139.224 0.286 1.00 21.06 194 GLY B O 1
ATOM 3507 N N . LEU B 1 196 ? 58.646 138.913 2.475 1.00 19.44 195 LEU B N 1
ATOM 3508 C CA . LEU B 1 196 ? 59.404 137.635 2.640 1.00 16.96 195 LEU B CA 1
ATOM 3509 C C . LEU B 1 196 ? 58.859 136.595 1.698 1.00 18.25 195 LEU B C 1
ATOM 3510 O O . LEU B 1 196 ? 59.633 135.960 0.975 1.00 19.40 195 LEU B O 1
ATOM 3523 N N . ALA B 1 198 ? 57.216 137.023 -1.101 1.00 19.59 197 ALA B N 1
ATOM 3524 C CA . ALA B 1 198 ? 57.526 137.370 -2.472 1.00 19.09 197 ALA B CA 1
ATOM 3525 C C . ALA B 1 198 ? 58.966 137.035 -2.819 1.00 18.28 197 ALA B C 1
ATOM 3526 O O . ALA B 1 198 ? 59.240 136.502 -3.917 1.00 19.12 197 ALA B O 1
ATOM 3528 N N . GLN B 1 199 ? 59.869 137.318 -1.878 1.00 20.18 198 GLN B N 1
ATOM 3529 C CA . GLN B 1 199 ? 61.283 137.031 -2.082 1.00 20.20 198 GLN B CA 1
ATOM 3530 C C . GLN B 1 199 ? 61.505 135.508 -2.231 1.00 19.29 198 GLN B C 1
ATOM 3531 O O . GLN B 1 199 ? 62.184 135.050 -3.152 1.00 18.08 198 GLN B O 1
ATOM 3537 N N . VAL B 1 200 ? 60.910 134.734 -1.339 1.00 17.59 199 VAL B N 1
ATOM 3538 C CA . VAL B 1 200 ? 61.014 133.288 -1.401 1.00 18.21 199 VAL B CA 1
ATOM 3539 C C . VAL B 1 200 ? 60.442 132.739 -2.724 1.00 17.77 199 VAL B C 1
ATOM 3540 O O . VAL B 1 200 ? 61.065 131.935 -3.417 1.00 18.74 199 VAL B O 1
ATOM 3544 N N . GLN B 1 201 ? 59.245 133.194 -3.095 1.00 19.37 200 GLN B N 1
ATOM 3545 C CA . GLN B 1 201 ? 58.627 132.713 -4.317 1.00 18.61 200 GLN B CA 1
ATOM 3546 C C . GLN B 1 201 ? 59.396 133.148 -5.558 1.00 18.20 200 GLN B C 1
ATOM 3547 O O . GLN B 1 201 ? 59.463 132.421 -6.516 1.00 19.58 200 GLN B O 1
ATOM 3553 N N . ALA B 1 202 ? 59.983 134.347 -5.528 1.00 20.33 201 ALA B N 1
ATOM 3554 C CA . ALA B 1 202 ? 60.780 134.822 -6.679 1.00 18.47 201 ALA B CA 1
ATOM 3555 C C . ALA B 1 202 ? 61.928 133.877 -7.007 1.00 19.19 201 ALA B C 1
ATOM 3556 O O . ALA B 1 202 ? 62.316 133.727 -8.185 1.00 21.31 201 ALA B O 1
ATOM 3558 N N . ALA B 1 203 ? 62.467 133.222 -5.968 1.00 19.20 202 ALA B N 1
ATOM 3559 C CA . ALA B 1 203 ? 63.560 132.254 -6.128 1.00 19.75 202 ALA B CA 1
ATOM 3560 C C . ALA B 1 203 ? 63.072 130.880 -6.526 1.00 21.62 202 ALA B C 1
ATOM 3561 O O . ALA B 1 203 ? 63.879 129.956 -6.625 1.00 22.16 202 ALA B O 1
ATOM 3563 N N . GLY B 1 204 ? 61.762 130.725 -6.685 1.00 20.08 203 GLY B N 1
ATOM 3564 C CA . GLY B 1 204 ? 61.179 129.480 -7.168 1.00 20.67 203 GLY B CA 1
ATOM 3565 C C . GLY B 1 204 ? 60.793 128.513 -6.057 1.00 22.11 203 GLY B C 1
ATOM 3566 O O . GLY B 1 204 ? 60.481 127.352 -6.326 1.00 24.67 203 GLY B O 1
ATOM 3567 N N . LEU B 1 205 ? 60.802 128.987 -4.815 1.00 19.09 204 LEU B N 1
ATOM 3568 C CA . LEU B 1 205 ? 60.458 128.179 -3.659 1.00 19.38 204 LEU B CA 1
ATOM 3569 C C . LEU B 1 205 ? 59.000 128.374 -3.213 1.00 18.92 204 LEU B C 1
ATOM 3570 O O . LEU B 1 205 ? 58.439 129.484 -3.336 1.00 21.16 204 LEU B O 1
ATOM 3575 N N . ASP B 1 206 ? 58.384 127.295 -2.725 1.00 16.06 205 ASP B N 1
ATOM 3576 C CA . ASP B 1 206 ? 57.066 127.381 -2.084 1.00 18.51 205 ASP B CA 1
ATOM 3577 C C . ASP B 1 206 ? 57.253 127.960 -0.642 1.00 16.93 205 ASP B C 1
ATOM 3578 O O . ASP B 1 206 ? 58.331 127.827 -0.003 1.00 18.43 205 ASP B O 1
ATOM 3583 N N . PHE B 1 207 ? 56.214 128.634 -0.143 1.00 18.13 206 PHE B N 1
ATOM 3584 C CA . PHE B 1 207 ? 56.277 129.371 1.124 1.00 16.20 206 PHE B CA 1
ATOM 3585 C C . PHE B 1 207 ? 55.072 129.067 1.985 1.00 19.33 206 PHE B C 1
ATOM 3586 O O . PHE B 1 207 ? 53.931 129.292 1.548 1.00 17.92 206 PHE B O 1
ATOM 3594 N N . GLY B 1 208 ? 55.327 128.521 3.164 1.00 16.81 207 GLY B N 1
ATOM 3595 C CA . GLY B 1 208 ? 54.285 128.189 4.122 1.00 16.85 207 GLY B CA 1
ATOM 3596 C C . GLY B 1 208 ? 54.669 128.601 5.524 1.00 18.65 207 GLY B C 1
ATOM 3597 O O . GLY B 1 208 ? 55.788 129.058 5.762 1.00 16.93 207 GLY B O 1
ATOM 3598 N N . CYS B 1 209 ? 53.757 128.401 6.468 1.00 17.35 208 CYS B N 1
ATOM 3599 C CA . CYS B 1 209 ? 53.964 128.801 7.845 1.00 15.69 208 CYS B CA 1
ATOM 3600 C C . CYS B 1 209 ? 53.625 127.715 8.866 1.00 14.96 208 CYS B C 1
ATOM 3601 O O . CYS B 1 209 ? 53.037 126.696 8.542 1.00 16.18 208 CYS B O 1
ATOM 3604 N N . TRP B 1 210 ? 53.984 127.974 10.110 1.00 14.27 209 TRP B N 1
ATOM 3605 C CA . TRP B 1 210 ? 53.715 127.092 11.232 1.00 15.94 209 TRP B CA 1
ATOM 3606 C C . TRP B 1 210 ? 53.455 127.950 12.481 1.00 18.56 209 TRP B C 1
ATOM 3607 O O . TRP B 1 210 ? 53.695 129.165 12.480 1.00 17.86 209 TRP B O 1
ATOM 3618 N N . ALA B 1 211 ? 52.881 127.306 13.482 1.00 19.51 210 ALA B N 1
ATOM 3619 C CA . ALA B 1 211 ? 52.531 127.905 14.750 1.00 18.23 210 ALA B CA 1
ATOM 3620 C C . ALA B 1 211 ? 51.379 128.903 14.636 1.00 19.42 210 ALA B C 1
ATOM 3621 O O . ALA B 1 211 ? 51.354 129.846 15.439 1.00 19.78 210 ALA B O 1
ATOM 3623 N N . ALA B 1 212 ? 50.431 128.709 13.685 1.00 18.99 211 ALA B N 1
ATOM 3624 C CA . ALA B 1 212 ? 49.283 129.656 13.511 1.00 19.78 211 ALA B CA 1
ATOM 3625 C C . ALA B 1 212 ? 48.136 129.150 14.362 1.00 21.97 211 ALA B C 1
ATOM 3626 O O . ALA B 1 212 ? 47.268 128.408 13.852 1.00 20.63 211 ALA B O 1
ATOM 3628 N N . HIS B 1 213 ? 48.148 129.519 15.648 1.00 18.43 212 HIS B N 1
ATOM 3629 C CA . HIS B 1 213 ? 47.236 128.938 16.635 1.00 20.86 212 HIS B CA 1
ATOM 3630 C C . HIS B 1 213 ? 46.091 129.853 17.048 1.00 23.68 212 HIS B C 1
ATOM 3631 O O . HIS B 1 213 ? 45.099 129.359 17.563 1.00 24.40 212 HIS B O 1
ATOM 3638 N N . THR B 1 214 ? 46.229 131.162 16.843 1.00 23.96 213 THR B N 1
ATOM 3639 C CA . THR B 1 214 ? 45.202 132.127 17.226 1.00 24.16 213 THR B CA 1
ATOM 3640 C C . THR B 1 214 ? 44.388 132.594 16.012 1.00 24.13 213 THR B C 1
ATOM 3641 O O . THR B 1 214 ? 44.841 132.482 14.876 1.00 21.80 213 THR B O 1
ATOM 3645 N N . PRO B 1 215 ? 43.180 133.134 16.243 1.00 22.69 214 PRO B N 1
ATOM 3646 C CA . PRO B 1 215 ? 42.455 133.679 15.111 1.00 24.85 214 PRO B CA 1
ATOM 3647 C C . PRO B 1 215 ? 43.242 134.703 14.289 1.00 22.44 214 PRO B C 1
ATOM 3648 O O . PRO B 1 215 ? 43.164 134.677 13.069 1.00 22.06 214 PRO B O 1
ATOM 3652 N N A SER B 1 216 ? 44.006 135.586 14.940 0.80 23.92 215 SER B N 1
ATOM 3653 N N B SER B 1 216 ? 43.978 135.594 14.957 0.20 21.62 215 SER B N 1
ATOM 3654 C CA A SER B 1 216 ? 44.751 136.595 14.205 0.80 22.98 215 SER B CA 1
ATOM 3655 C CA B SER B 1 216 ? 44.766 136.618 14.268 0.20 19.86 215 SER B CA 1
ATOM 3656 C C A SER B 1 216 ? 45.802 135.956 13.319 0.80 21.67 215 SER B C 1
ATOM 3657 C C B SER B 1 216 ? 45.824 135.995 13.360 0.20 20.02 215 SER B C 1
ATOM 3658 O O A SER B 1 216 ? 45.991 136.365 12.168 0.80 21.76 215 SER B O 1
ATOM 3659 O O B SER B 1 216 ? 46.016 136.429 12.222 0.20 19.84 215 SER B O 1
ATOM 3664 N N . GLN B 1 217 ? 46.513 134.988 13.884 1.00 19.89 216 GLN B N 1
ATOM 3665 C CA . GLN B 1 217 ? 47.564 134.264 13.138 1.00 18.40 216 GLN B CA 1
ATOM 3666 C C . GLN B 1 217 ? 47.031 133.474 11.945 1.00 17.58 216 GLN B C 1
ATOM 3667 O O . GLN B 1 217 ? 47.641 133.460 10.879 1.00 16.40 216 GLN B O 1
ATOM 3673 N N . ILE B 1 218 ? 45.904 132.803 12.132 1.00 18.64 217 ILE B N 1
ATOM 3674 C CA . ILE B 1 218 ? 45.263 132.024 11.052 1.00 16.93 217 ILE B CA 1
ATOM 3675 C C . ILE B 1 218 ? 44.774 132.969 9.977 1.00 18.60 217 ILE B C 1
ATOM 3676 O O . ILE B 1 218 ? 44.970 132.725 8.806 1.00 19.36 217 ILE B O 1
ATOM 3681 N N . THR B 1 219 ? 44.150 134.074 10.382 1.00 19.77 218 THR B N 1
ATOM 3682 C CA . THR B 1 219 ? 43.707 135.086 9.435 1.00 19.95 218 THR B CA 1
ATOM 3683 C C . THR B 1 219 ? 44.859 135.639 8.625 1.00 17.45 218 THR B C 1
ATOM 3684 O O . THR B 1 219 ? 44.740 135.827 7.416 1.00 21.10 218 THR B O 1
ATOM 3688 N N . LYS B 1 220 ? 45.976 135.890 9.294 1.00 18.20 219 LYS B N 1
ATOM 3689 C CA . LYS B 1 220 ? 47.175 136.374 8.618 1.00 17.79 219 LYS B CA 1
ATOM 3690 C C . LYS B 1 220 ? 47.651 135.399 7.545 1.00 14.86 219 LYS B C 1
ATOM 3691 O O . LYS B 1 220 ? 48.023 135.790 6.434 1.00 16.80 219 LYS B O 1
ATOM 3697 N N . ALA B 1 221 ? 47.730 134.138 7.920 1.00 15.41 220 ALA B N 1
ATOM 3698 C CA . ALA B 1 221 ? 48.152 133.098 6.975 1.00 17.78 220 ALA B CA 1
ATOM 3699 C C . ALA B 1 221 ? 47.223 133.059 5.745 1.00 13.76 220 ALA B C 1
ATOM 3700 O O . ALA B 1 221 ? 47.655 132.969 4.600 1.00 14.80 220 ALA B O 1
ATOM 3702 N N . LEU B 1 222 ? 45.917 133.149 5.982 1.00 15.91 221 LEU B N 1
ATOM 3703 C CA . LEU B 1 222 ? 44.956 133.157 4.893 1.00 15.48 221 LEU B CA 1
ATOM 3704 C C . LEU B 1 222 ? 45.057 134.425 4.012 1.00 14.61 221 LEU B C 1
ATOM 3705 O O . LEU B 1 222 ? 44.997 134.341 2.760 1.00 18.92 221 LEU B O 1
ATOM 3710 N N . ASP B 1 223 ? 45.181 135.569 4.664 1.00 19.55 222 ASP B N 1
ATOM 3711 C CA . ASP B 1 223 ? 45.363 136.857 3.968 1.00 21.96 222 ASP B CA 1
ATOM 3712 C C . ASP B 1 223 ? 46.607 136.865 3.088 1.00 18.87 222 ASP B C 1
ATOM 3713 O O . ASP B 1 223 ? 46.552 137.288 1.935 1.00 18.45 222 ASP B O 1
ATOM 3718 N N . LEU B 1 224 ? 47.724 136.333 3.594 1.00 20.11 223 LEU B N 1
ATOM 3719 C CA . LEU B 1 224 ? 48.946 136.256 2.798 1.00 19.46 223 LEU B CA 1
ATOM 3720 C C . LEU B 1 224 ? 48.866 135.268 1.641 1.00 20.42 223 LEU B C 1
ATOM 3721 O O . LEU B 1 224 ? 49.637 135.343 0.686 1.00 21.06 223 LEU B O 1
ATOM 3726 N N . GLY B 1 225 ? 47.950 134.318 1.730 1.00 18.43 224 GLY B N 1
ATOM 3727 C CA . GLY B 1 225 ? 47.830 133.319 0.699 1.00 19.45 224 GLY B CA 1
ATOM 3728 C C . GLY B 1 225 ? 48.971 132.311 0.742 1.00 13.09 224 GLY B C 1
ATOM 3729 O O . GLY B 1 225 ? 49.402 131.833 -0.289 1.00 18.21 224 GLY B O 1
ATOM 3730 N N . VAL B 1 226 ? 49.410 131.936 1.922 1.00 16.27 225 VAL B N 1
ATOM 3731 C CA . VAL B 1 226 ? 50.519 130.974 2.050 1.00 16.88 225 VAL B CA 1
ATOM 3732 C C . VAL B 1 226 ? 50.090 129.582 1.582 1.00 17.11 225 VAL B C 1
ATOM 3733 O O . VAL B 1 226 ? 48.924 129.276 1.529 1.00 14.17 225 VAL B O 1
ATOM 3737 N N . LYS B 1 227 ? 51.043 128.751 1.208 1.00 17.54 226 LYS B N 1
ATOM 3738 C CA . LYS B 1 227 ? 50.718 127.439 0.681 1.00 17.68 226 LYS B CA 1
ATOM 3739 C C . LYS B 1 227 ? 49.951 126.594 1.678 1.00 16.51 226 LYS B C 1
ATOM 3740 O O . LYS B 1 227 ? 48.975 125.882 1.324 1.00 16.69 226 LYS B O 1
ATOM 3746 N N . VAL B 1 228 ? 50.438 126.605 2.916 1.00 18.47 227 VAL B N 1
ATOM 3747 C CA . VAL B 1 228 ? 49.957 125.741 3.991 1.00 17.13 227 VAL B CA 1
ATOM 3748 C C . VAL B 1 228 ? 50.375 126.366 5.307 1.00 18.91 227 VAL B C 1
ATOM 3749 O O . VAL B 1 228 ? 51.399 127.075 5.352 1.00 16.89 227 VAL B O 1
ATOM 3753 N N . PHE B 1 229 ? 49.612 126.080 6.363 1.00 17.72 228 PHE B N 1
ATOM 3754 C CA . PHE B 1 229 ? 50.012 126.372 7.748 1.00 17.07 228 PHE B CA 1
ATOM 3755 C C . PHE B 1 229 ? 49.579 125.269 8.690 1.00 16.99 228 PHE B C 1
ATOM 3756 O O . PHE B 1 229 ? 48.512 124.654 8.482 1.00 16.11 228 PHE B O 1
ATOM 3764 N N . THR B 1 230 ? 50.416 124.977 9.690 1.00 16.18 229 THR B N 1
ATOM 3765 C CA . THR B 1 230 ? 50.063 124.103 10.810 1.00 16.52 229 THR B CA 1
ATOM 3766 C C . THR B 1 230 ? 49.390 124.912 11.930 1.00 18.72 229 THR B C 1
ATOM 3767 O O . THR B 1 230 ? 49.704 126.111 12.148 1.00 17.24 229 THR B O 1
ATOM 3771 N N . THR B 1 231 ? 48.405 124.296 12.572 1.00 17.04 230 THR B N 1
ATOM 3772 C CA . THR B 1 231 ? 47.621 124.953 13.622 1.00 16.54 230 THR B CA 1
ATOM 3773 C C . THR B 1 231 ? 47.189 123.977 14.715 1.00 17.26 230 THR B C 1
ATOM 3774 O O . THR B 1 231 ? 46.790 122.811 14.440 1.00 16.96 230 THR B O 1
ATOM 3778 N N . ASP B 1 232 ? 47.208 124.467 15.939 1.00 16.97 231 ASP B N 1
ATOM 3779 C CA . ASP B 1 232 ? 46.721 123.704 17.098 1.00 18.28 231 ASP B CA 1
ATOM 3780 C C . ASP B 1 232 ? 45.202 123.755 17.257 1.00 18.40 231 ASP B C 1
ATOM 3781 O O . ASP B 1 232 ? 44.654 123.081 18.148 1.00 17.53 231 ASP B O 1
ATOM 3786 N N A ARG B 1 233 ? 44.548 124.585 16.439 0.50 18.25 232 ARG B N 1
ATOM 3787 N N B ARG B 1 233 ? 44.543 124.595 16.454 0.50 18.43 232 ARG B N 1
ATOM 3788 C CA A ARG B 1 233 ? 43.094 124.774 16.433 0.50 19.85 232 ARG B CA 1
ATOM 3789 C CA B ARG B 1 233 ? 43.087 124.774 16.459 0.50 20.10 232 ARG B CA 1
ATOM 3790 C C A ARG B 1 233 ? 42.523 124.560 15.020 0.50 18.37 232 ARG B C 1
ATOM 3791 C C B ARG B 1 233 ? 42.516 124.561 15.037 0.50 18.63 232 ARG B C 1
ATOM 3792 O O A ARG B 1 233 ? 42.025 125.482 14.377 0.50 16.76 232 ARG B O 1
ATOM 3793 O O B ARG B 1 233 ? 42.011 125.485 14.404 0.50 17.37 232 ARG B O 1
ATOM 3808 N N . PRO B 1 234 ? 42.612 123.323 14.524 1.00 20.03 233 PRO B N 1
ATOM 3809 C CA . PRO B 1 234 ? 42.133 123.003 13.196 1.00 17.00 233 PRO B CA 1
ATOM 3810 C C . PRO B 1 234 ? 40.639 123.283 12.986 1.00 17.61 233 PRO B C 1
ATOM 3811 O O . PRO B 1 234 ? 40.239 123.663 11.890 1.00 18.84 233 PRO B O 1
ATOM 3815 N N . THR B 1 235 ? 39.815 123.076 13.999 1.00 18.85 234 THR B N 1
ATOM 3816 C CA . THR B 1 235 ? 38.370 123.335 13.845 1.00 21.67 234 THR B CA 1
ATOM 3817 C C . THR B 1 235 ? 38.113 124.810 13.558 1.00 21.05 234 THR B C 1
ATOM 3818 O O . THR B 1 235 ? 37.342 125.169 12.659 1.00 21.10 234 THR B O 1
ATOM 3822 N N . LEU B 1 236 ? 38.745 125.662 14.345 1.00 21.30 235 LEU B N 1
ATOM 3823 C CA . LEU B 1 236 ? 38.688 127.101 14.124 1.00 19.70 235 LEU B CA 1
ATOM 3824 C C . LEU B 1 236 ? 39.280 127.499 12.777 1.00 19.85 235 LEU B C 1
ATOM 3825 O O . LEU B 1 236 ? 38.733 128.318 12.072 1.00 18.91 235 LEU B O 1
ATOM 3830 N N . ALA B 1 237 ? 40.404 126.908 12.397 1.00 19.30 236 ALA B N 1
ATOM 3831 C CA . ALA B 1 237 ? 41.048 127.270 11.128 1.00 19.30 236 ALA B CA 1
ATOM 3832 C C . ALA B 1 237 ? 40.142 126.935 9.954 1.00 17.63 236 ALA B C 1
ATOM 3833 O O . ALA B 1 237 ? 39.987 127.723 9.038 1.00 17.05 236 ALA B O 1
ATOM 3835 N N . ILE B 1 238 ? 39.492 125.786 10.009 1.00 15.11 237 ILE B N 1
ATOM 3836 C CA . ILE B 1 238 ? 38.521 125.416 8.933 1.00 17.34 237 ILE B CA 1
ATOM 3837 C C . ILE B 1 238 ? 37.400 126.449 8.820 1.00 19.24 237 ILE B C 1
ATOM 3838 O O . ILE B 1 238 ? 37.078 126.933 7.716 1.00 18.70 237 ILE B O 1
ATOM 3843 N N . ALA B 1 239 ? 36.859 126.822 9.971 1.00 18.49 238 ALA B N 1
ATOM 3844 C CA . ALA B 1 239 ? 35.753 127.768 10.020 1.00 19.12 238 ALA B CA 1
ATOM 3845 C C . ALA B 1 239 ? 36.165 129.155 9.511 1.00 21.57 238 ALA B C 1
ATOM 3846 O O . ALA B 1 239 ? 35.444 129.769 8.721 1.00 21.40 238 ALA B O 1
ATOM 3848 N N . LEU B 1 240 ? 37.338 129.640 9.929 1.00 21.18 239 LEU B N 1
ATOM 3849 C CA . LEU B 1 240 ? 37.862 130.912 9.415 1.00 18.76 239 LEU B CA 1
ATOM 3850 C C . LEU B 1 240 ? 38.172 130.900 7.927 1.00 18.21 239 LEU B C 1
ATOM 3851 O O . LEU B 1 240 ? 37.923 131.898 7.236 1.00 20.65 239 LEU B O 1
ATOM 3856 N N . ARG B 1 241 ? 38.702 129.783 7.414 1.00 17.38 240 ARG B N 1
ATOM 3857 C CA . ARG B 1 241 ? 39.002 129.685 6.012 1.00 19.14 240 ARG B CA 1
ATOM 3858 C C . ARG B 1 241 ? 37.703 129.683 5.198 1.00 21.13 240 ARG B C 1
ATOM 3859 O O . ARG B 1 241 ? 37.636 130.324 4.152 1.00 18.40 240 ARG B O 1
ATOM 3867 N N . THR B 1 242 ? 36.717 128.912 5.628 1.00 19.91 241 THR B N 1
ATOM 3868 C CA . THR B 1 242 ? 35.403 128.943 4.935 1.00 20.34 241 THR B CA 1
ATOM 3869 C C . THR B 1 242 ? 34.838 130.341 4.860 1.00 20.80 241 THR B C 1
ATOM 3870 O O . THR B 1 242 ? 34.449 130.787 3.778 1.00 20.94 241 THR B O 1
ATOM 3874 N N . GLU B 1 243 ? 34.865 131.063 5.971 1.00 21.02 242 GLU B N 1
ATOM 3875 C CA . GLU B 1 243 ? 34.403 132.455 5.985 1.00 24.29 242 GLU B CA 1
ATOM 3876 C C . GLU B 1 243 ? 35.227 133.326 5.061 1.00 21.26 242 GLU B C 1
ATOM 3877 O O . GLU B 1 243 ? 34.696 134.138 4.337 1.00 20.07 242 GLU B O 1
ATOM 3883 N N . HIS B 1 244 ? 36.546 133.141 5.075 1.00 21.15 243 HIS B N 1
ATOM 3884 C CA . HIS B 1 244 ? 37.473 133.914 4.252 1.00 18.93 243 HIS B CA 1
ATOM 3885 C C . HIS B 1 244 ? 37.151 133.718 2.774 1.00 20.68 243 HIS B C 1
ATOM 3886 O O . HIS B 1 244 ? 37.150 134.670 1.998 1.00 21.89 243 HIS B O 1
ATOM 3893 N N . ARG B 1 245 ? 36.911 132.465 2.378 1.00 19.30 244 ARG B N 1
ATOM 3894 C CA . ARG B 1 245 ? 36.523 132.143 1.013 1.00 20.08 244 ARG B CA 1
ATOM 3895 C C . ARG B 1 245 ? 35.208 132.812 0.590 1.00 20.42 244 ARG B C 1
ATOM 3896 O O . ARG B 1 245 ? 35.100 133.346 -0.525 1.00 22.97 244 ARG B O 1
ATOM 3912 N N . GLU B 1 247 ? 33.899 135.511 1.964 1.00 25.20 246 GLU B N 1
ATOM 3913 C CA . GLU B 1 247 ? 34.053 136.970 1.961 1.00 28.89 246 GLU B CA 1
ATOM 3914 C C . GLU B 1 247 ? 34.937 137.481 0.825 1.00 32.95 246 GLU B C 1
ATOM 3915 O O . GLU B 1 247 ? 34.869 138.662 0.501 1.00 28.44 246 GLU B O 1
ATOM 3921 N N . ALA B 1 248 ? 35.724 136.598 0.212 1.00 33.36 247 ALA B N 1
ATOM 3922 C CA . ALA B 1 248 ? 36.671 136.979 -0.840 1.00 40.53 247 ALA B CA 1
ATOM 3923 C C . ALA B 1 248 ? 36.016 137.612 -2.080 1.00 46.63 247 ALA B C 1
ATOM 3924 O O . ALA B 1 248 ? 34.833 137.377 -2.370 1.00 47.77 247 ALA B O 1
ATOM 3926 N N . SER B 1 249 ? 36.817 138.421 -2.781 1.00 53.81 248 SER B N 1
ATOM 3927 C CA . SER B 1 249 ? 36.445 139.049 -4.059 1.00 58.70 248 SER B CA 1
ATOM 3928 C C . SER B 1 249 ? 36.887 138.148 -5.215 1.00 60.47 248 SER B C 1
ATOM 3929 O O . SER B 1 249 ? 36.607 138.431 -6.390 1.00 64.44 248 SER B O 1
ATOM 3940 N N . THR C 1 3 ? 53.885 119.283 -23.845 1.00 35.25 2 THR C N 1
ATOM 3941 C CA . THR C 1 3 ? 52.455 118.898 -23.826 1.00 25.76 2 THR C CA 1
ATOM 3942 C C . THR C 1 3 ? 52.316 117.530 -24.458 1.00 25.58 2 THR C C 1
ATOM 3943 O O . THR C 1 3 ? 52.782 117.333 -25.574 1.00 27.45 2 THR C O 1
ATOM 3947 N N . ARG C 1 4 ? 51.714 116.582 -23.731 1.00 20.87 3 ARG C N 1
ATOM 3948 C CA . ARG C 1 4 ? 51.504 115.229 -24.203 1.00 18.84 3 ARG C CA 1
ATOM 3949 C C . ARG C 1 4 ? 50.253 115.118 -25.079 1.00 18.74 3 ARG C C 1
ATOM 3950 O O . ARG C 1 4 ? 49.322 115.901 -24.923 1.00 21.09 3 ARG C O 1
ATOM 3958 N N . ILE C 1 5 ? 50.263 114.156 -25.990 1.00 20.83 4 ILE C N 1
ATOM 3959 C CA . ILE C 1 5 ? 49.149 113.885 -26.908 1.00 19.72 4 ILE C CA 1
ATOM 3960 C C . ILE C 1 5 ? 48.558 112.526 -26.628 1.00 21.16 4 ILE C C 1
ATOM 3961 O O . ILE C 1 5 ? 49.275 111.538 -26.592 1.00 20.29 4 ILE C O 1
ATOM 3966 N N . ALA C 1 6 ? 47.225 112.474 -26.461 1.00 20.00 5 ALA C N 1
ATOM 3967 C CA . ALA C 1 6 ? 46.514 111.231 -26.229 1.00 18.57 5 ALA C CA 1
ATOM 3968 C C . ALA C 1 6 ? 45.537 111.013 -27.413 1.00 17.79 5 ALA C C 1
ATOM 3969 O O . ALA C 1 6 ? 44.757 111.894 -27.756 1.00 20.30 5 ALA C O 1
ATOM 3971 N N . SER C 1 7 ? 45.684 109.900 -28.094 1.00 19.14 6 SER C N 1
ATOM 3972 C CA . SER C 1 7 ? 44.859 109.576 -29.244 1.00 18.06 6 SER C CA 1
ATOM 3973 C C . SER C 1 7 ? 43.481 109.147 -28.706 1.00 17.67 6 SER C C 1
ATOM 3974 O O . SER C 1 7 ? 43.353 108.125 -28.049 1.00 18.94 6 SER C O 1
ATOM 3977 N N . HIS C 1 8 ? 42.469 109.963 -28.987 1.00 19.76 7 HIS C N 1
ATOM 3978 C CA . HIS C 1 8 ? 41.120 109.740 -28.457 1.00 18.44 7 HIS C CA 1
ATOM 3979 C C . HIS C 1 8 ? 40.425 108.577 -29.145 1.00 18.80 7 HIS C C 1
ATOM 3980 O O . HIS C 1 8 ? 40.148 108.638 -30.356 1.00 19.74 7 HIS C O 1
ATOM 3987 N N . ARG C 1 9 ? 40.180 107.502 -28.393 1.00 19.49 8 ARG C N 1
ATOM 3988 C CA . ARG C 1 9 ? 39.535 106.282 -28.883 1.00 20.11 8 ARG C CA 1
ATOM 3989 C C . ARG C 1 9 ? 40.306 105.671 -30.055 1.00 18.84 8 ARG C C 1
ATOM 3990 O O . ARG C 1 9 ? 39.733 105.125 -30.974 1.00 17.38 8 ARG C O 1
ATOM 3998 N N . GLY C 1 10 ? 41.630 105.792 -30.037 1.00 20.68 9 GLY C N 1
ATOM 3999 C CA . GLY C 1 10 ? 42.443 105.340 -31.156 1.00 21.19 9 GLY C CA 1
ATOM 4000 C C . GLY C 1 10 ? 42.546 106.286 -32.349 1.00 22.20 9 GLY C C 1
ATOM 4001 O O . GLY C 1 10 ? 43.232 105.971 -33.302 1.00 25.31 9 GLY C O 1
ATOM 4002 N N . GLY C 1 11 ? 41.874 107.440 -32.303 1.00 20.02 10 GLY C N 1
ATOM 4003 C CA . GLY C 1 11 ? 41.923 108.450 -33.361 1.00 20.13 10 GLY C CA 1
ATOM 4004 C C . GLY C 1 11 ? 40.662 108.370 -34.198 1.00 22.74 10 GLY C C 1
ATOM 4005 O O . GLY C 1 11 ? 40.699 108.037 -35.393 1.00 22.43 10 GLY C O 1
ATOM 4006 N N . THR C 1 12 ? 39.545 108.701 -33.557 1.00 23.20 11 THR C N 1
ATOM 4007 C CA . THR C 1 12 ? 38.211 108.554 -34.149 1.00 21.71 11 THR C CA 1
ATOM 4008 C C . THR C 1 12 ? 38.075 109.125 -35.561 1.00 22.55 11 THR C C 1
ATOM 4009 O O . THR C 1 12 ? 37.575 108.429 -36.442 1.00 23.55 11 THR C O 1
ATOM 4013 N N . LEU C 1 13 ? 38.543 110.356 -35.790 1.00 23.26 12 LEU C N 1
ATOM 4014 C CA . LEU C 1 13 ? 38.292 111.016 -37.086 1.00 23.43 12 LEU C CA 1
ATOM 4015 C C . LEU C 1 13 ? 39.231 110.524 -38.210 1.00 23.38 12 LEU C C 1
ATOM 4016 O O . LEU C 1 13 ? 39.069 110.939 -39.374 1.00 20.98 12 LEU C O 1
ATOM 4021 N N . GLU C 1 14 ? 40.189 109.665 -37.865 1.00 24.74 13 GLU C N 1
ATOM 4022 C CA . GLU C 1 14 ? 41.104 109.054 -38.845 1.00 26.00 13 GLU C CA 1
ATOM 4023 C C . GLU C 1 14 ? 40.765 107.597 -39.142 1.00 24.91 13 GLU C C 1
ATOM 4024 O O . GLU C 1 14 ? 40.863 107.151 -40.299 1.00 25.08 13 GLU C O 1
ATOM 4030 N N . PHE C 1 15 ? 40.393 106.839 -38.104 1.00 21.73 14 PHE C N 1
ATOM 4031 C CA . PHE C 1 15 ? 40.282 105.396 -38.181 1.00 23.24 14 PHE C CA 1
ATOM 4032 C C . PHE C 1 15 ? 38.936 104.811 -37.713 1.00 21.95 14 PHE C C 1
ATOM 4033 O O . PHE C 1 15 ? 38.788 103.606 -37.644 1.00 23.97 14 PHE C O 1
ATOM 4041 N N . GLY C 1 16 ? 37.978 105.659 -37.386 1.00 20.90 15 GLY C N 1
ATOM 4042 C CA . GLY C 1 16 ? 36.710 105.195 -36.809 1.00 21.32 15 GLY C CA 1
ATOM 4043 C C . GLY C 1 16 ? 36.843 105.107 -35.285 1.00 23.34 15 GLY C C 1
ATOM 4044 O O . GLY C 1 16 ? 37.950 105.149 -34.732 1.00 20.65 15 GLY C O 1
ATOM 4045 N N . ASP C 1 17 ? 35.707 104.953 -34.615 1.00 18.77 16 ASP C N 1
ATOM 4046 C CA . ASP C 1 17 ? 35.639 104.959 -33.163 1.00 19.71 16 ASP C CA 1
ATOM 4047 C C . ASP C 1 17 ? 36.075 103.619 -32.547 1.00 20.28 16 ASP C C 1
ATOM 4048 O O . ASP C 1 17 ? 35.437 102.587 -32.718 1.00 21.66 16 ASP C O 1
ATOM 4053 N N . SER C 1 18 ? 37.183 103.639 -31.814 1.00 18.75 17 SER C N 1
ATOM 4054 C CA . SER C 1 18 ? 37.628 102.487 -31.048 1.00 19.47 17 SER C CA 1
ATOM 4055 C C . SER C 1 18 ? 37.831 101.226 -31.904 1.00 20.70 17 SER C C 1
ATOM 4056 O O . SER C 1 18 ? 37.527 100.110 -31.484 1.00 20.61 17 SER C O 1
ATOM 4059 N N . THR C 1 19 ? 38.399 101.412 -33.092 1.00 18.76 18 THR C N 1
ATOM 4060 C CA . THR C 1 19 ? 38.621 100.279 -34.005 1.00 19.99 18 THR C CA 1
ATOM 4061 C C . THR C 1 19 ? 39.993 99.656 -33.808 1.00 22.65 18 THR C C 1
ATOM 4062 O O . THR C 1 19 ? 40.944 100.339 -33.452 1.00 22.82 18 THR C O 1
ATOM 4066 N N . PRO C 1 20 ? 40.098 98.344 -34.046 1.00 22.42 19 PRO C N 1
ATOM 4067 C CA . PRO C 1 20 ? 41.407 97.714 -34.097 1.00 23.31 19 PRO C CA 1
ATOM 4068 C C . PRO C 1 20 ? 42.407 98.480 -34.933 1.00 23.71 19 PRO C C 1
ATOM 4069 O O . PRO C 1 20 ? 43.572 98.590 -34.535 1.00 23.57 19 PRO C O 1
ATOM 4073 N N . HIS C 1 21 ? 41.976 99.010 -36.087 1.00 25.57 20 HIS C N 1
ATOM 4074 C CA . HIS C 1 21 ? 42.863 99.809 -36.941 1.00 26.84 20 HIS C CA 1
ATOM 4075 C C . HIS C 1 21 ? 43.407 101.047 -36.231 1.00 25.89 20 HIS C C 1
ATOM 4076 O O . HIS C 1 21 ? 44.612 101.271 -36.236 1.00 26.91 20 HIS C O 1
ATOM 4083 N N . GLY C 1 22 ? 42.541 101.848 -35.618 1.00 22.45 21 GLY C N 1
ATOM 4084 C CA . GLY C 1 22 ? 43.001 103.054 -34.916 1.00 22.19 21 GLY C CA 1
ATOM 4085 C C . GLY C 1 22 ? 43.925 102.742 -33.759 1.00 21.67 21 GLY C C 1
ATOM 4086 O O . GLY C 1 22 ? 44.940 103.414 -33.550 1.00 20.25 21 GLY C O 1
ATOM 4087 N N . PHE C 1 23 ? 43.596 101.725 -32.992 1.00 21.15 22 PHE C N 1
ATOM 4088 C CA . PHE C 1 23 ? 44.447 101.364 -31.869 1.00 22.43 22 PHE C CA 1
ATOM 4089 C C . PHE C 1 23 ? 45.807 100.836 -32.341 1.00 23.45 22 PHE C C 1
ATOM 4090 O O . PHE C 1 23 ? 46.819 101.088 -31.697 1.00 21.57 22 PHE C O 1
ATOM 4098 N N . THR C 1 24 ? 45.818 100.091 -33.447 1.00 22.19 23 THR C N 1
ATOM 4099 C CA . THR C 1 24 ? 47.075 99.579 -34.012 1.00 23.58 23 THR C CA 1
ATOM 4100 C C . THR C 1 24 ? 47.910 100.734 -34.551 1.00 22.59 23 THR C C 1
ATOM 4101 O O . THR C 1 24 ? 49.082 100.861 -34.219 1.00 26.30 23 THR C O 1
ATOM 4105 N N . ALA C 1 25 ? 47.312 101.568 -35.382 1.00 23.19 24 ALA C N 1
ATOM 4106 C CA . ALA C 1 25 ? 47.981 102.739 -35.927 1.00 21.58 24 ALA C CA 1
ATOM 4107 C C . ALA C 1 25 ? 48.544 103.613 -34.811 1.00 23.86 24 ALA C C 1
ATOM 4108 O O . ALA C 1 25 ? 49.717 104.051 -34.865 1.00 21.76 24 ALA C O 1
ATOM 4110 N N . THR C 1 26 ? 47.697 103.907 -33.806 1.00 21.94 25 THR C N 1
ATOM 4111 C CA . THR C 1 26 ? 48.095 104.800 -32.705 1.00 21.69 25 THR C CA 1
ATOM 4112 C C . THR C 1 26 ? 49.323 104.214 -31.962 1.00 20.26 25 THR C C 1
ATOM 4113 O O . THR C 1 26 ? 50.220 104.961 -31.542 1.00 24.81 25 THR C O 1
ATOM 4117 N N . ALA C 1 27 ? 49.376 102.898 -31.821 1.00 22.54 26 ALA C N 1
ATOM 4118 C CA . ALA C 1 27 ? 50.461 102.247 -31.092 1.00 24.61 26 ALA C CA 1
ATOM 4119 C C . ALA C 1 27 ? 51.857 102.462 -31.736 1.00 26.45 26 ALA C C 1
ATOM 4120 O O . ALA C 1 27 ? 52.876 102.347 -31.045 1.00 28.36 26 ALA C O 1
ATOM 4122 N N . ALA C 1 28 ? 51.886 102.799 -33.026 1.00 27.73 27 ALA C N 1
ATOM 4123 C CA . ALA C 1 28 ? 53.137 103.005 -33.747 1.00 26.73 27 ALA C CA 1
ATOM 4124 C C . ALA C 1 28 ? 53.438 104.494 -33.954 1.00 29.32 27 ALA C C 1
ATOM 4125 O O . ALA C 1 28 ? 54.458 104.843 -34.549 1.00 30.88 27 ALA C O 1
ATOM 4135 N N . ALA C 1 30 ? 54.238 108.553 -32.834 1.00 24.59 29 ALA C N 1
ATOM 4136 C CA . ALA C 1 30 ? 55.124 109.317 -31.947 1.00 25.28 29 ALA C CA 1
ATOM 4137 C C . ALA C 1 30 ? 54.311 110.223 -31.043 1.00 22.61 29 ALA C C 1
ATOM 4138 O O . ALA C 1 30 ? 54.410 111.446 -31.085 1.00 24.34 29 ALA C O 1
ATOM 4140 N N . LEU C 1 31 ? 53.487 109.599 -30.226 1.00 25.21 30 LEU C N 1
ATOM 4141 C CA . LEU C 1 31 ? 52.686 110.325 -29.253 1.00 23.28 30 LEU C CA 1
ATOM 4142 C C . LEU C 1 31 ? 52.814 109.497 -27.967 1.00 24.76 30 LEU C C 1
ATOM 4143 O O . LEU C 1 31 ? 53.457 108.424 -27.956 1.00 25.48 30 LEU C O 1
ATOM 4148 N N . GLU C 1 32 ? 52.179 109.974 -26.897 1.00 21.58 31 GLU C N 1
ATOM 4149 C CA . GLU C 1 32 ? 52.430 109.438 -25.575 1.00 20.71 31 GLU C CA 1
ATOM 4150 C C . GLU C 1 32 ? 51.363 108.539 -25.020 1.00 22.72 31 GLU C C 1
ATOM 4151 O O . GLU C 1 32 ? 51.668 107.674 -24.209 1.00 19.51 31 GLU C O 1
ATOM 4157 N N . GLU C 1 33 ? 50.098 108.760 -25.415 1.00 19.75 32 GLU C N 1
ATOM 4158 C CA . GLU C 1 33 ? 49.014 107.973 -24.870 1.00 20.04 32 GLU C CA 1
ATOM 4159 C C . GLU C 1 33 ? 47.917 107.630 -25.865 1.00 18.39 32 GLU C C 1
ATOM 4160 O O . GLU C 1 33 ? 47.749 108.331 -26.875 1.00 18.96 32 GLU C O 1
ATOM 4166 N N . VAL C 1 34 ? 47.185 106.550 -25.559 1.00 18.89 33 VAL C N 1
ATOM 4167 C CA . VAL C 1 34 ? 45.915 106.202 -26.259 1.00 19.14 33 VAL C CA 1
ATOM 4168 C C . VAL C 1 34 ? 44.823 106.278 -25.203 1.00 18.98 33 VAL C C 1
ATOM 4169 O O . VAL C 1 34 ? 45.004 105.773 -24.062 1.00 15.35 33 VAL C O 1
ATOM 4173 N N . GLU C 1 35 ? 43.732 106.968 -25.539 1.00 18.42 34 GLU C N 1
ATOM 4174 C CA . GLU C 1 35 ? 42.580 107.058 -24.633 1.00 17.63 34 GLU C CA 1
ATOM 4175 C C . GLU C 1 35 ? 41.509 106.084 -25.103 1.00 18.16 34 GLU C C 1
ATOM 4176 O O . GLU C 1 35 ? 41.242 105.921 -26.313 1.00 17.19 34 GLU C O 1
ATOM 4182 N N . PHE C 1 36 ? 40.852 105.456 -24.135 1.00 18.73 35 PHE C N 1
ATOM 4183 C CA . PHE C 1 36 ? 39.759 104.560 -24.441 1.00 18.67 35 PHE C CA 1
ATOM 4184 C C . PHE C 1 36 ? 38.853 104.411 -23.221 1.00 18.30 35 PHE C C 1
ATOM 4185 O O . PHE C 1 36 ? 39.252 104.727 -22.087 1.00 17.51 35 PHE C O 1
ATOM 4193 N N . ASP C 1 37 ? 37.637 103.915 -23.471 1.00 18.31 36 ASP C N 1
ATOM 4194 C CA . ASP C 1 37 ? 36.648 103.675 -22.421 1.00 19.58 36 ASP C CA 1
ATOM 4195 C C . ASP C 1 37 ? 36.345 102.171 -22.393 1.00 17.56 36 ASP C C 1
ATOM 4196 O O . ASP C 1 37 ? 36.491 101.477 -23.430 1.00 19.23 36 ASP C O 1
ATOM 4201 N N . LEU C 1 38 ? 35.885 101.690 -21.232 1.00 19.50 37 LEU C N 1
ATOM 4202 C CA . LEU C 1 38 ? 35.608 100.270 -21.023 1.00 20.77 37 LEU C CA 1
ATOM 4203 C C . LEU C 1 38 ? 34.210 100.002 -20.470 1.00 20.60 37 LEU C C 1
ATOM 4204 O O . LEU C 1 38 ? 33.661 100.802 -19.676 1.00 18.08 37 LEU C O 1
ATOM 4209 N N . HIS C 1 39 ? 33.646 98.855 -20.856 1.00 20.46 38 HIS C N 1
ATOM 4210 C CA . HIS C 1 39 ? 32.367 98.408 -20.309 1.00 19.14 38 HIS C CA 1
ATOM 4211 C C . HIS C 1 39 ? 32.372 96.906 -20.073 1.00 18.11 38 HIS C C 1
ATOM 4212 O O . HIS C 1 39 ? 32.983 96.140 -20.840 1.00 20.78 38 HIS C O 1
ATOM 4219 N N . PRO C 1 40 ? 31.650 96.459 -19.040 1.00 21.68 39 PRO C N 1
ATOM 4220 C CA . PRO C 1 40 ? 31.556 95.025 -18.873 1.00 23.11 39 PRO C CA 1
ATOM 4221 C C . PRO C 1 40 ? 30.414 94.381 -19.666 1.00 24.84 39 PRO C C 1
ATOM 4222 O O . PRO C 1 40 ? 29.376 95.019 -19.899 1.00 26.45 39 PRO C O 1
ATOM 4226 N N . THR C 1 41 ? 30.608 93.123 -20.049 1.00 24.08 40 THR C N 1
ATOM 4227 C CA . THR C 1 41 ? 29.532 92.326 -20.672 1.00 25.35 40 THR C CA 1
ATOM 4228 C C . THR C 1 41 ? 28.761 91.612 -19.559 1.00 27.55 40 THR C C 1
ATOM 4229 O O . THR C 1 41 ? 29.150 91.686 -18.397 1.00 27.86 40 THR C O 1
ATOM 4233 N N . ALA C 1 42 ? 27.653 90.964 -19.912 1.00 29.64 41 ALA C N 1
ATOM 4234 C CA . ALA C 1 42 ? 26.832 90.217 -18.946 1.00 30.61 41 ALA C CA 1
ATOM 4235 C C . ALA C 1 42 ? 27.590 89.011 -18.385 1.00 31.95 41 ALA C C 1
ATOM 4236 O O . ALA C 1 42 ? 27.365 88.597 -17.234 1.00 33.56 41 ALA C O 1
ATOM 4238 N N . ASP C 1 43 ? 28.493 88.469 -19.191 1.00 31.47 42 ASP C N 1
ATOM 4239 C CA . ASP C 1 43 ? 29.252 87.297 -18.819 1.00 30.95 42 ASP C CA 1
ATOM 4240 C C . ASP C 1 43 ? 30.692 87.575 -18.382 1.00 31.76 42 ASP C C 1
ATOM 4241 O O . ASP C 1 43 ? 31.539 86.694 -18.487 1.00 32.32 42 ASP C O 1
ATOM 4246 N N . GLY C 1 44 ? 30.966 88.778 -17.883 1.00 30.28 43 GLY C N 1
ATOM 4247 C CA . GLY C 1 44 ? 32.238 89.078 -17.239 1.00 30.23 43 GLY C CA 1
ATOM 4248 C C . GLY C 1 44 ? 33.468 89.420 -18.067 1.00 30.73 43 GLY C C 1
ATOM 4249 O O . GLY C 1 44 ? 34.595 89.372 -17.557 1.00 29.87 43 GLY C O 1
ATOM 4250 N N . ALA C 1 45 ? 33.270 89.747 -19.340 1.00 28.31 44 ALA C N 1
ATOM 4251 C CA . ALA C 1 45 ? 34.354 90.222 -20.194 1.00 27.87 44 ALA C CA 1
ATOM 4252 C C . ALA C 1 45 ? 34.415 91.757 -20.084 1.00 24.51 44 ALA C C 1
ATOM 4253 O O . ALA C 1 45 ? 33.547 92.376 -19.474 1.00 23.63 44 ALA C O 1
ATOM 4255 N N . ILE C 1 46 ? 35.473 92.354 -20.626 1.00 23.52 45 ILE C N 1
ATOM 4256 C CA . ILE C 1 46 ? 35.681 93.794 -20.610 1.00 23.90 45 ILE C CA 1
ATOM 4257 C C . ILE C 1 46 ? 35.894 94.214 -22.057 1.00 23.58 45 ILE C C 1
ATOM 4258 O O . ILE C 1 46 ? 36.830 93.759 -22.704 1.00 23.16 45 ILE C O 1
ATOM 4263 N N A VAL C 1 47 ? 35.024 95.063 -22.586 0.50 23.00 46 VAL C N 1
ATOM 4264 N N B VAL C 1 47 ? 35.024 95.098 -22.541 0.50 23.79 46 VAL C N 1
ATOM 4265 C CA A VAL C 1 47 ? 35.160 95.465 -23.978 0.50 21.23 46 VAL C CA 1
ATOM 4266 C CA B VAL C 1 47 ? 34.990 95.523 -23.936 0.50 22.66 46 VAL C CA 1
ATOM 4267 C C A VAL C 1 47 ? 35.419 96.947 -24.103 0.50 21.13 46 VAL C C 1
ATOM 4268 C C B VAL C 1 47 ? 35.440 96.974 -24.068 0.50 21.54 46 VAL C C 1
ATOM 4269 O O A VAL C 1 47 ? 34.983 97.760 -23.280 0.50 21.59 46 VAL C O 1
ATOM 4270 O O B VAL C 1 47 ? 35.153 97.806 -23.194 0.50 20.11 46 VAL C O 1
ATOM 4277 N N . VAL C 1 48 ? 36.163 97.281 -25.147 1.00 22.14 47 VAL C N 1
ATOM 4278 C CA . VAL C 1 48 ? 36.603 98.654 -25.402 1.00 20.16 47 VAL C CA 1
ATOM 4279 C C . VAL C 1 48 ? 35.565 99.304 -26.291 1.00 18.22 47 VAL C C 1
ATOM 4280 O O . VAL C 1 48 ? 35.402 98.914 -27.449 1.00 19.49 47 VAL C O 1
ATOM 4284 N N . HIS C 1 49 ? 34.858 100.296 -25.754 1.00 18.19 48 HIS C N 1
ATOM 4285 C CA . HIS C 1 49 ? 33.775 100.929 -26.453 1.00 18.06 48 HIS C CA 1
ATOM 4286 C C . HIS C 1 49 ? 33.458 102.193 -25.715 1.00 18.42 48 HIS C C 1
ATOM 4287 O O . HIS C 1 49 ? 33.573 102.226 -24.501 1.00 18.05 48 HIS C O 1
ATOM 4294 N N . HIS C 1 50 ? 33.043 103.225 -26.434 1.00 18.10 49 HIS C N 1
ATOM 4295 C CA . HIS C 1 50 ? 32.759 104.498 -25.789 1.00 17.73 49 HIS C CA 1
ATOM 4296 C C . HIS C 1 50 ? 31.396 104.483 -25.091 1.00 20.67 49 HIS C C 1
ATOM 4297 O O . HIS C 1 50 ? 31.320 104.529 -23.861 1.00 19.31 49 HIS C O 1
ATOM 4304 N N . ASP C 1 51 ? 30.317 104.437 -25.874 1.00 20.12 50 ASP C N 1
ATOM 4305 C CA . ASP C 1 51 ? 28.974 104.423 -25.272 1.00 19.10 50 ASP C CA 1
ATOM 4306 C C . ASP C 1 51 ? 28.710 103.123 -24.539 1.00 19.54 50 ASP C C 1
ATOM 4307 O O . ASP C 1 51 ? 29.294 102.078 -24.870 1.00 20.28 50 ASP C O 1
ATOM 4312 N N . PRO C 1 52 ? 27.800 103.152 -23.536 1.00 20.52 51 PRO C N 1
ATOM 4313 C CA . PRO C 1 52 ? 27.392 101.904 -22.872 1.00 21.73 51 PRO C CA 1
ATOM 4314 C C . PRO C 1 52 ? 26.495 101.009 -23.717 1.00 21.92 51 PRO C C 1
ATOM 4315 O O . PRO C 1 52 ? 26.180 99.898 -23.288 1.00 21.28 51 PRO C O 1
ATOM 4319 N N . THR C 1 53 ? 26.099 101.501 -24.887 1.00 22.11 52 THR C N 1
ATOM 4320 C CA . THR C 1 53 ? 25.324 100.753 -25.851 1.00 23.63 52 THR C CA 1
ATOM 4321 C C . THR C 1 53 ? 26.078 100.705 -27.192 1.00 23.17 52 THR C C 1
ATOM 4322 O O . THR C 1 53 ? 26.925 101.568 -27.497 1.00 20.83 52 THR C O 1
ATOM 4326 N N . LEU C 1 54 ? 25.798 99.677 -27.982 1.00 21.33 53 LEU C N 1
ATOM 4327 C CA . LEU C 1 54 ? 26.411 99.525 -29.288 1.00 22.38 53 LEU C CA 1
ATOM 4328 C C . LEU C 1 54 ? 25.789 100.302 -30.452 1.00 23.47 53 LEU C C 1
ATOM 4329 O O . LEU C 1 54 ? 26.361 100.283 -31.565 1.00 22.21 53 LEU C O 1
ATOM 4334 N N . ASP C 1 55 ? 24.676 101.001 -30.208 1.00 24.32 54 ASP C N 1
ATOM 4335 C CA . ASP C 1 55 ? 23.883 101.601 -31.280 1.00 25.01 54 ASP C CA 1
ATOM 4336 C C . ASP C 1 55 ? 24.604 102.624 -32.180 1.00 26.96 54 ASP C C 1
ATOM 4337 O O . ASP C 1 55 ? 24.490 102.572 -33.403 1.00 26.27 54 ASP C O 1
ATOM 4342 N N . ALA C 1 56 ? 25.352 103.538 -31.570 1.00 22.07 55 ALA C N 1
ATOM 4343 C CA . ALA C 1 56 ? 25.904 104.684 -32.293 1.00 22.63 55 ALA C CA 1
ATOM 4344 C C . ALA C 1 56 ? 27.014 104.329 -33.286 1.00 23.10 55 ALA C C 1
ATOM 4345 O O . ALA C 1 56 ? 27.036 104.888 -34.396 1.00 24.29 55 ALA C O 1
ATOM 4347 N N . THR C 1 57 ? 27.890 103.371 -32.934 1.00 19.22 56 THR C N 1
ATOM 4348 C CA . THR C 1 57 ? 29.069 103.082 -33.743 1.00 17.84 56 THR C CA 1
ATOM 4349 C C . THR C 1 57 ? 29.105 101.692 -34.362 1.00 17.72 56 THR C C 1
ATOM 4350 O O . THR C 1 57 ? 30.094 101.295 -34.972 1.00 17.39 56 THR C O 1
ATOM 4354 N N . THR C 1 58 ? 28.028 100.948 -34.240 1.00 20.13 57 THR C N 1
ATOM 4355 C CA . THR C 1 58 ? 28.010 99.609 -34.846 1.00 19.75 57 THR C CA 1
ATOM 4356 C C . THR C 1 58 ? 26.699 99.357 -35.566 1.00 23.97 57 THR C C 1
ATOM 4357 O O . THR C 1 58 ? 25.847 100.226 -35.620 1.00 23.80 57 THR C O 1
ATOM 4361 N N . ASP C 1 59 ? 26.555 98.152 -36.128 1.00 23.18 58 ASP C N 1
ATOM 4362 C CA . ASP C 1 59 ? 25.276 97.729 -36.747 1.00 28.22 58 ASP C CA 1
ATOM 4363 C C . ASP C 1 59 ? 24.277 97.084 -35.773 1.00 29.35 58 ASP C C 1
ATOM 4364 O O . ASP C 1 59 ? 23.175 96.719 -36.186 1.00 33.09 58 ASP C O 1
ATOM 4385 N N . THR C 1 61 ? 22.375 96.803 -31.619 1.00 28.47 60 THR C N 1
ATOM 4386 C CA . THR C 1 61 ? 21.680 97.670 -30.687 1.00 28.00 60 THR C CA 1
ATOM 4387 C C . THR C 1 61 ? 21.687 97.045 -29.290 1.00 29.90 60 THR C C 1
ATOM 4388 O O . THR C 1 61 ? 21.739 95.824 -29.151 1.00 34.58 60 THR C O 1
ATOM 4392 N N . GLY C 1 62 ? 21.699 97.874 -28.254 1.00 29.32 61 GLY C N 1
ATOM 4393 C CA . GLY C 1 62 ? 21.577 97.369 -26.888 1.00 27.31 61 GLY C CA 1
ATOM 4394 C C . GLY C 1 62 ? 22.714 97.749 -25.974 1.00 26.94 61 GLY C C 1
ATOM 4395 O O . GLY C 1 62 ? 23.769 98.200 -26.434 1.00 23.23 61 GLY C O 1
ATOM 4396 N N . ALA C 1 63 ? 22.477 97.534 -24.688 1.00 24.73 62 ALA C N 1
ATOM 4397 C CA . ALA C 1 63 ? 23.434 97.813 -23.622 1.00 26.41 62 ALA C CA 1
ATOM 4398 C C . ALA C 1 63 ? 24.430 96.657 -23.560 1.00 27.33 62 ALA C C 1
ATOM 4399 O O . ALA C 1 63 ? 24.067 95.487 -23.552 1.00 25.44 62 ALA C O 1
ATOM 4401 N N . ILE C 1 64 ? 25.705 97.015 -23.542 1.00 26.02 63 ILE C N 1
ATOM 4402 C CA . ILE C 1 64 ? 26.799 96.061 -23.483 1.00 21.68 63 ILE C CA 1
ATOM 4403 C C . ILE C 1 64 ? 26.719 95.161 -22.259 1.00 23.04 63 ILE C C 1
ATOM 4404 O O . ILE C 1 64 ? 26.960 93.964 -22.357 1.00 24.21 63 ILE C O 1
ATOM 4409 N N . VAL C 1 65 ? 26.360 95.725 -21.111 1.00 24.40 64 VAL C N 1
ATOM 4410 C CA . VAL C 1 65 ? 26.295 94.938 -19.859 1.00 24.60 64 VAL C CA 1
ATOM 4411 C C . VAL C 1 65 ? 25.187 93.882 -19.887 1.00 26.89 64 VAL C C 1
ATOM 4412 O O . VAL C 1 65 ? 25.214 92.959 -19.058 1.00 30.83 64 VAL C O 1
ATOM 4416 N N . ASP C 1 66 ? 24.238 94.009 -20.820 1.00 28.26 65 ASP C N 1
ATOM 4417 C CA . ASP C 1 66 ? 23.132 93.021 -20.984 1.00 29.28 65 ASP C CA 1
ATOM 4418 C C . ASP C 1 66 ? 23.468 91.927 -21.976 1.00 31.26 65 ASP C C 1
ATOM 4419 O O . ASP C 1 66 ? 22.669 91.003 -22.172 1.00 30.41 65 ASP C O 1
ATOM 4432 N N . THR C 1 68 ? 26.246 89.054 -24.074 1.00 26.82 67 THR C N 1
ATOM 4433 C CA . THR C 1 68 ? 27.404 88.217 -23.926 1.00 25.96 67 THR C CA 1
ATOM 4434 C C . THR C 1 68 ? 28.512 88.844 -24.750 1.00 26.49 67 THR C C 1
ATOM 4435 O O . THR C 1 68 ? 28.237 89.654 -25.628 1.00 26.02 67 THR C O 1
ATOM 4439 N N . LEU C 1 69 ? 29.740 88.442 -24.479 1.00 26.24 68 LEU C N 1
ATOM 4440 C CA . LEU C 1 69 ? 30.877 88.824 -25.279 1.00 26.08 68 LEU C CA 1
ATOM 4441 C C . LEU C 1 69 ? 30.673 88.299 -26.702 1.00 29.53 68 LEU C C 1
ATOM 4442 O O . LEU C 1 69 ? 30.994 88.988 -27.673 1.00 27.39 68 LEU C O 1
ATOM 4447 N N . ALA C 1 70 ? 30.139 87.088 -26.832 1.00 28.31 69 ALA C N 1
ATOM 4448 C CA . ALA C 1 70 ? 29.912 86.541 -28.164 1.00 27.71 69 ALA C CA 1
ATOM 4449 C C . ALA C 1 70 ? 29.032 87.479 -28.994 1.00 27.37 69 ALA C C 1
ATOM 4450 O O . ALA C 1 70 ? 29.353 87.776 -30.137 1.00 29.02 69 ALA C O 1
ATOM 4452 N N . LYS C 1 71 ? 27.943 87.956 -28.411 1.00 25.12 70 LYS C N 1
ATOM 4453 C CA . LYS C 1 71 ? 27.035 88.863 -29.090 1.00 25.84 70 LYS C CA 1
ATOM 4454 C C . LYS C 1 71 ? 27.729 90.161 -29.496 1.00 24.90 70 LYS C C 1
ATOM 4455 O O . LYS C 1 71 ? 27.603 90.611 -30.627 1.00 27.62 70 LYS C O 1
ATOM 4461 N N . VAL C 1 72 ? 28.494 90.745 -28.573 1.00 23.23 71 VAL C N 1
ATOM 4462 C CA . VAL C 1 72 ? 29.262 91.965 -28.880 1.00 23.33 71 VAL C CA 1
ATOM 4463 C C . VAL C 1 72 ? 30.212 91.730 -30.051 1.00 23.67 71 VAL C C 1
ATOM 4464 O O . VAL C 1 72 ? 30.323 92.544 -30.970 1.00 21.75 71 VAL C O 1
ATOM 4468 N N . LYS C 1 73 ? 30.847 90.573 -30.046 1.00 24.19 72 LYS C N 1
ATOM 4469 C CA . LYS C 1 73 ? 31.747 90.200 -31.103 1.00 26.94 72 LYS C CA 1
ATOM 4470 C C . LYS C 1 73 ? 31.110 90.030 -32.498 1.00 26.17 72 LYS C C 1
ATOM 4471 O O . LYS C 1 73 ? 31.827 90.027 -33.505 1.00 27.63 72 LYS C O 1
ATOM 4477 N N . THR C 1 74 ? 29.795 89.899 -32.581 1.00 26.70 73 THR C N 1
ATOM 4478 C CA . THR C 1 74 ? 29.137 89.844 -33.893 1.00 26.64 73 THR C CA 1
ATOM 4479 C C . THR C 1 74 ? 28.930 91.257 -34.470 1.00 27.83 73 THR C C 1
ATOM 4480 O O . THR C 1 74 ? 28.678 91.387 -35.648 1.00 27.41 73 THR C O 1
ATOM 4484 N N . ALA C 1 75 ? 29.025 92.296 -33.636 1.00 26.06 74 ALA C N 1
ATOM 4485 C CA . ALA C 1 75 ? 28.831 93.682 -34.079 1.00 24.65 74 ALA C CA 1
ATOM 4486 C C . ALA C 1 75 ? 29.982 94.131 -34.973 1.00 25.45 74 ALA C C 1
ATOM 4487 O O . ALA C 1 75 ? 31.145 93.735 -34.776 1.00 25.34 74 ALA C O 1
ATOM 4489 N N . THR C 1 76 ? 29.654 94.895 -36.013 1.00 23.22 75 THR C N 1
ATOM 4490 C CA . THR C 1 76 ? 30.653 95.417 -36.926 1.00 21.48 75 THR C CA 1
ATOM 4491 C C . THR C 1 76 ? 30.729 96.928 -36.682 1.00 19.16 75 THR C C 1
ATOM 4492 O O . THR C 1 76 ? 29.714 97.584 -36.664 1.00 19.48 75 THR C O 1
ATOM 4496 N N . ILE C 1 77 ? 31.935 97.450 -36.514 1.00 19.43 76 ILE C N 1
ATOM 4497 C CA . ILE C 1 77 ? 32.091 98.884 -36.213 1.00 20.55 76 ILE C CA 1
ATOM 4498 C C . ILE C 1 77 ? 31.973 99.722 -37.486 1.00 18.71 76 ILE C C 1
ATOM 4499 O O . ILE C 1 77 ? 32.568 99.393 -38.503 1.00 22.04 76 ILE C O 1
ATOM 4504 N N A ARG C 1 78 ? 31.197 100.798 -37.425 0.50 19.57 77 ARG C N 1
ATOM 4505 N N B ARG C 1 78 ? 31.226 100.818 -37.413 0.50 20.15 77 ARG C N 1
ATOM 4506 C CA A ARG C 1 78 ? 31.094 101.743 -38.530 0.50 19.75 77 ARG C CA 1
ATOM 4507 C CA B ARG C 1 78 ? 31.101 101.736 -38.536 0.50 20.58 77 ARG C CA 1
ATOM 4508 C C A ARG C 1 78 ? 32.453 102.316 -38.881 0.50 20.61 77 ARG C C 1
ATOM 4509 C C B ARG C 1 78 ? 32.452 102.320 -38.884 0.50 21.09 77 ARG C C 1
ATOM 4510 O O A ARG C 1 78 ? 33.200 102.761 -38.005 0.50 20.94 77 ARG C O 1
ATOM 4511 O O B ARG C 1 78 ? 33.193 102.777 -38.008 0.50 21.38 77 ARG C O 1
ATOM 4526 N N . TYR C 1 79 ? 32.769 102.279 -40.179 1.00 21.16 78 TYR C N 1
ATOM 4527 C CA . TYR C 1 79 ? 34.026 102.786 -40.721 1.00 20.72 78 TYR C CA 1
ATOM 4528 C C . TYR C 1 79 ? 35.231 101.892 -40.376 1.00 19.81 78 TYR C C 1
ATOM 4529 O O . TYR C 1 79 ? 36.358 102.253 -40.641 1.00 22.71 78 TYR C O 1
ATOM 4538 N N . GLY C 1 80 ? 34.962 100.689 -39.895 1.00 19.98 79 GLY C N 1
ATOM 4539 C CA . GLY C 1 80 ? 35.969 99.791 -39.391 1.00 20.80 79 GLY C CA 1
ATOM 4540 C C . GLY C 1 80 ? 36.294 98.626 -40.298 1.00 24.19 79 GLY C C 1
ATOM 4541 O O . GLY C 1 80 ? 36.882 97.645 -39.847 1.00 23.71 79 GLY C O 1
ATOM 4542 N N . ALA C 1 81 ? 35.928 98.716 -41.574 1.00 22.84 80 ALA C N 1
ATOM 4543 C CA . ALA C 1 81 ? 36.235 97.654 -42.534 1.00 23.64 80 ALA C CA 1
ATOM 4544 C C . ALA C 1 81 ? 35.993 96.246 -41.998 1.00 24.29 80 ALA C C 1
ATOM 4545 O O . ALA C 1 81 ? 36.845 95.405 -42.143 1.00 24.78 80 ALA C O 1
ATOM 4547 N N . GLY C 1 82 ? 34.834 95.996 -41.386 1.00 26.23 81 GLY C N 1
ATOM 4548 C CA . GLY C 1 82 ? 34.483 94.665 -40.905 1.00 25.31 81 GLY C CA 1
ATOM 4549 C C . GLY C 1 82 ? 34.972 94.270 -39.522 1.00 24.17 81 GLY C C 1
ATOM 4550 O O . GLY C 1 82 ? 34.660 93.165 -39.062 1.00 23.03 81 GLY C O 1
ATOM 4551 N N A SER C 1 83 ? 35.721 95.158 -38.862 0.80 24.85 82 SER C N 1
ATOM 4552 N N B SER C 1 83 ? 35.709 95.174 -38.868 0.20 23.33 82 SER C N 1
ATOM 4553 C CA A SER C 1 83 ? 36.284 94.850 -37.554 0.80 24.42 82 SER C CA 1
ATOM 4554 C CA B SER C 1 83 ? 36.253 94.941 -37.533 0.20 22.38 82 SER C CA 1
ATOM 4555 C C A SER C 1 83 ? 35.211 94.893 -36.480 0.80 24.07 82 SER C C 1
ATOM 4556 C C B SER C 1 83 ? 35.160 94.849 -36.488 0.20 22.51 82 SER C C 1
ATOM 4557 O O A SER C 1 83 ? 34.183 95.558 -36.640 0.80 20.73 82 SER C O 1
ATOM 4558 O O B SER C 1 83 ? 34.064 95.379 -36.671 0.20 21.78 82 SER C O 1
ATOM 4563 N N . HIS C 1 84 ? 35.493 94.191 -35.384 1.00 21.50 83 HIS C N 1
ATOM 4564 C CA . HIS C 1 84 ? 34.603 94.034 -34.264 1.00 23.59 83 HIS C CA 1
ATOM 4565 C C . HIS C 1 84 ? 35.151 94.722 -33.035 1.00 21.67 83 HIS C C 1
ATOM 4566 O O . HIS C 1 84 ? 36.350 95.029 -32.974 1.00 22.21 83 HIS C O 1
ATOM 4573 N N . PRO C 1 85 ? 34.271 94.979 -32.040 1.00 23.73 84 PRO C N 1
ATOM 4574 C CA . PRO C 1 85 ? 34.771 95.575 -30.788 1.00 20.75 84 PRO C CA 1
ATOM 4575 C C . PRO C 1 85 ? 35.824 94.682 -30.146 1.00 23.01 84 PRO C C 1
ATOM 4576 O O . PRO C 1 85 ? 35.702 93.451 -30.193 1.00 26.15 84 PRO C O 1
ATOM 4588 N N . THR C 1 87 ? 38.319 93.287 -26.905 1.00 24.10 86 THR C N 1
ATOM 4589 C CA . THR C 1 87 ? 38.334 93.068 -25.462 1.00 22.25 86 THR C CA 1
ATOM 4590 C C . THR C 1 87 ? 39.537 93.830 -24.892 1.00 23.95 86 THR C C 1
ATOM 4591 O O . THR C 1 87 ? 40.464 94.202 -25.647 1.00 22.43 86 THR C O 1
ATOM 4595 N N . LEU C 1 88 ? 39.545 94.060 -23.576 1.00 24.23 87 LEU C N 1
ATOM 4596 C CA . LEU C 1 88 ? 40.707 94.723 -22.940 1.00 24.44 87 LEU C CA 1
ATOM 4597 C C . LEU C 1 88 ? 41.995 93.908 -23.182 1.00 22.57 87 LEU C C 1
ATOM 4598 O O . LEU C 1 88 ? 43.037 94.467 -23.456 1.00 20.02 87 LEU C O 1
ATOM 4603 N N . GLU C 1 89 ? 41.909 92.585 -23.094 1.00 24.17 88 GLU C N 1
ATOM 4604 C CA . GLU C 1 89 ? 43.090 91.745 -23.351 1.00 26.83 88 GLU C CA 1
ATOM 4605 C C . GLU C 1 89 ? 43.646 91.966 -24.753 1.00 26.35 88 GLU C C 1
ATOM 4606 O O . GLU C 1 89 ? 44.869 92.086 -24.925 1.00 27.96 88 GLU C O 1
ATOM 4612 N N . GLU C 1 90 ? 42.764 92.005 -25.758 1.00 24.45 89 GLU C N 1
ATOM 4613 C CA . GLU C 1 90 ? 43.207 92.245 -27.136 1.00 24.54 89 GLU C CA 1
ATOM 4614 C C . GLU C 1 90 ? 43.862 93.596 -27.312 1.00 24.33 89 GLU C C 1
ATOM 4615 O O . GLU C 1 90 ? 44.890 93.738 -28.006 1.00 24.83 89 GLU C O 1
ATOM 4621 N N . LEU C 1 91 ? 43.300 94.604 -26.660 1.00 24.47 90 LEU C N 1
ATOM 4622 C CA . LEU C 1 91 ? 43.902 95.916 -26.688 1.00 23.12 90 LEU C CA 1
ATOM 4623 C C . LEU C 1 91 ? 45.295 95.907 -26.080 1.00 23.10 90 LEU C C 1
ATOM 4624 O O . LEU C 1 91 ? 46.205 96.489 -26.644 1.00 21.17 90 LEU C O 1
ATOM 4629 N N . CYS C 1 92 ? 45.438 95.302 -24.904 1.00 24.22 91 CYS C N 1
ATOM 4630 C CA . CYS C 1 92 ? 46.740 95.264 -24.238 1.00 25.17 91 CYS C CA 1
ATOM 4631 C C . CYS C 1 92 ? 47.783 94.632 -25.143 1.00 28.45 91 CYS C C 1
ATOM 4632 O O . CYS C 1 92 ? 48.908 95.132 -25.233 1.00 28.30 91 CYS C O 1
ATOM 4635 N N . ALA C 1 93 ? 47.381 93.576 -25.864 1.00 29.18 92 ALA C N 1
ATOM 4636 C CA . ALA C 1 93 ? 48.280 92.879 -26.807 1.00 30.42 92 ALA C CA 1
ATOM 4637 C C . ALA C 1 93 ? 48.873 93.804 -27.865 1.00 32.08 92 ALA C C 1
ATOM 4638 O O . ALA C 1 93 ? 50.039 93.683 -28.213 1.00 33.19 92 ALA C O 1
ATOM 4640 N N . LEU C 1 94 ? 48.089 94.753 -28.370 1.00 28.45 93 LEU C N 1
ATOM 4641 C CA . LEU C 1 94 ? 48.594 95.709 -29.348 1.00 28.54 93 LEU C CA 1
ATOM 4642 C C . LEU C 1 94 ? 49.619 96.692 -28.768 1.00 27.70 93 LEU C C 1
ATOM 4643 O O . LEU C 1 94 ? 50.348 97.295 -29.518 1.00 28.36 93 LEU C O 1
ATOM 4648 N N . TYR C 1 95 ? 49.653 96.872 -27.451 1.00 27.33 94 TYR C N 1
ATOM 4649 C CA . TYR C 1 95 ? 50.513 97.895 -26.834 1.00 28.30 94 TYR C CA 1
ATOM 4650 C C . TYR C 1 95 ? 51.735 97.405 -26.054 1.00 32.94 94 TYR C C 1
ATOM 4651 O O . TYR C 1 95 ? 52.570 98.203 -25.667 1.00 35.13 94 TYR C O 1
ATOM 4660 N N . VAL C 1 96 ? 51.866 96.107 -25.845 1.00 38.57 95 VAL C N 1
ATOM 4661 C CA . VAL C 1 96 ? 52.930 95.638 -24.950 1.00 41.72 95 VAL C CA 1
ATOM 4662 C C . VAL C 1 96 ? 54.340 95.979 -25.432 1.00 42.85 95 VAL C C 1
ATOM 4663 O O . VAL C 1 96 ? 55.194 96.298 -24.607 1.00 45.45 95 VAL C O 1
ATOM 4667 N N . ASP C 1 97 ? 54.568 95.988 -26.745 1.00 40.99 96 ASP C N 1
ATOM 4668 C CA . ASP C 1 97 ? 55.866 96.403 -27.299 1.00 40.26 96 ASP C CA 1
ATOM 4669 C C . ASP C 1 97 ? 55.882 97.839 -27.836 1.00 36.57 96 ASP C C 1
ATOM 4670 O O . ASP C 1 97 ? 56.773 98.200 -28.589 1.00 35.09 96 ASP C O 1
ATOM 4675 N N . SER C 1 98 ? 54.889 98.650 -27.476 1.00 30.19 97 SER C N 1
ATOM 4676 C CA . SER C 1 98 ? 54.820 100.035 -27.911 1.00 25.58 97 SER C CA 1
ATOM 4677 C C . SER C 1 98 ? 55.291 100.885 -26.770 1.00 26.00 97 SER C C 1
ATOM 4678 O O . SER C 1 98 ? 55.224 100.479 -25.613 1.00 25.63 97 SER C O 1
ATOM 4681 N N . HIS C 1 99 ? 55.736 102.085 -27.094 1.00 27.70 98 HIS C N 1
ATOM 4682 C CA . HIS C 1 99 ? 56.095 103.043 -26.093 1.00 29.32 98 HIS C CA 1
ATOM 4683 C C . HIS C 1 99 ? 54.873 103.844 -25.650 1.00 29.15 98 HIS C C 1
ATOM 4684 O O . HIS C 1 99 ? 54.986 104.638 -24.743 1.00 28.55 98 HIS C O 1
ATOM 4691 N N . VAL C 1 100 ? 53.739 103.659 -26.328 1.00 25.91 99 VAL C N 1
ATOM 4692 C CA . VAL C 1 100 ? 52.532 104.471 -26.072 1.00 24.50 99 VAL C CA 1
ATOM 4693 C C . VAL C 1 100 ? 51.814 103.923 -24.844 1.00 22.18 99 VAL C C 1
ATOM 4694 O O . VAL C 1 100 ? 51.608 102.706 -24.741 1.00 22.48 99 VAL C O 1
ATOM 4698 N N . ASN C 1 101 ? 51.435 104.808 -23.911 1.00 20.16 100 ASN C N 1
ATOM 4699 C CA . ASN C 1 101 ? 50.804 104.333 -22.677 1.00 20.45 100 ASN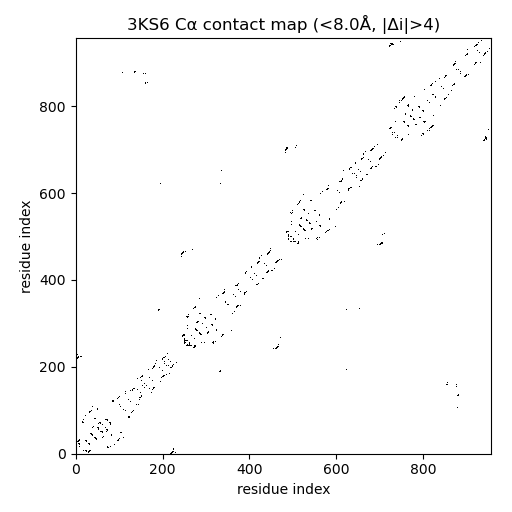 C CA 1
ATOM 4700 C C . ASN C 1 101 ? 49.281 104.550 -22.675 1.00 21.45 100 ASN C C 1
ATOM 4701 O O . ASN C 1 101 ? 48.751 105.048 -23.630 1.00 20.99 100 ASN C O 1
ATOM 4706 N N . PHE C 1 102 ? 48.611 104.129 -21.603 1.00 20.21 101 PHE C N 1
ATOM 4707 C CA . PHE C 1 102 ? 47.131 104.104 -21.538 1.00 20.66 101 PHE C CA 1
ATOM 4708 C C . PHE C 1 102 ? 46.523 105.246 -20.722 1.00 21.01 101 PHE C C 1
ATOM 4709 O O . PHE C 1 102 ? 47.048 105.619 -19.666 1.00 20.22 101 PHE C O 1
ATOM 4717 N N . ARG C 1 103 ? 45.411 105.790 -21.242 1.00 18.26 102 ARG C N 1
ATOM 4718 C CA . ARG C 1 103 ? 44.543 106.702 -20.507 1.00 17.69 102 ARG C CA 1
ATOM 4719 C C . ARG C 1 103 ? 43.168 106.015 -20.515 1.00 18.62 102 ARG C C 1
ATOM 4720 O O . ARG C 1 103 ? 42.474 106.039 -21.519 1.00 19.20 102 ARG C O 1
ATOM 4728 N N . CYS C 1 104 ? 42.849 105.342 -19.415 1.00 18.31 103 CYS C N 1
ATOM 4729 C CA . CYS C 1 104 ? 41.645 104.505 -19.295 1.00 17.73 103 CYS C CA 1
ATOM 4730 C C . CYS C 1 104 ? 40.498 105.260 -18.606 1.00 19.07 103 CYS C C 1
ATOM 4731 O O . CYS C 1 104 ? 40.639 105.677 -17.449 1.00 19.10 103 CYS C O 1
ATOM 4734 N N . GLU C 1 105 ? 39.350 105.408 -19.284 1.00 17.19 104 GLU C N 1
ATOM 4735 C CA . GLU C 1 105 ? 38.226 106.133 -18.704 1.00 15.18 104 GLU C CA 1
ATOM 4736 C C . GLU C 1 105 ? 37.161 105.186 -18.129 1.00 17.89 104 GLU C C 1
ATOM 4737 O O . GLU C 1 105 ? 36.737 104.243 -18.805 1.00 18.73 104 GLU C O 1
ATOM 4743 N N . ILE C 1 106 ? 36.753 105.462 -16.888 1.00 17.23 105 ILE C N 1
ATOM 4744 C CA . ILE C 1 106 ? 35.668 104.698 -16.199 1.00 19.76 105 ILE C CA 1
ATOM 4745 C C . ILE C 1 106 ? 34.358 105.418 -16.428 1.00 19.97 105 ILE C C 1
ATOM 4746 O O . ILE C 1 106 ? 34.107 106.499 -15.868 1.00 17.45 105 ILE C O 1
ATOM 4751 N N . LYS C 1 107 ? 33.534 104.823 -17.287 1.00 18.94 106 LYS C N 1
ATOM 4752 C CA . LYS C 1 107 ? 32.239 105.381 -17.663 1.00 20.68 106 LYS C CA 1
ATOM 4753 C C . LYS C 1 107 ? 31.117 104.566 -17.007 1.00 19.50 106 LYS C C 1
ATOM 4754 O O . LYS C 1 107 ? 31.260 103.365 -16.786 1.00 19.06 106 LYS C O 1
ATOM 4760 N N . PRO C 1 108 ? 29.991 105.214 -16.720 1.00 20.10 107 PRO C N 1
ATOM 4761 C CA . PRO C 1 108 ? 28.869 104.451 -16.161 1.00 21.63 107 PRO C CA 1
ATOM 4762 C C . PRO C 1 108 ? 28.043 103.742 -17.233 1.00 21.38 107 PRO C C 1
ATOM 4763 O O . PRO C 1 108 ? 28.304 103.886 -18.439 1.00 21.02 107 PRO C O 1
ATOM 4767 N N . GLY C 1 109 ? 27.009 103.031 -16.778 1.00 22.96 108 GLY C N 1
ATOM 4768 C CA . GLY C 1 109 ? 26.038 102.420 -17.670 1.00 23.77 108 GLY C CA 1
ATOM 4769 C C . GLY C 1 109 ? 25.001 103.378 -18.200 1.00 23.18 108 GLY C C 1
ATOM 4770 O O . GLY C 1 109 ? 25.051 104.603 -17.954 1.00 21.99 108 GLY C O 1
ATOM 4771 N N . VAL C 1 110 ? 24.041 102.816 -18.947 1.00 22.96 109 VAL C N 1
ATOM 4772 C CA . VAL C 1 110 ? 22.955 103.619 -19.553 1.00 24.41 109 VAL C CA 1
ATOM 4773 C C . VAL C 1 110 ? 22.227 104.465 -18.539 1.00 25.58 109 VAL C C 1
ATOM 4774 O O . VAL C 1 110 ? 21.891 105.615 -18.810 1.00 27.14 109 VAL C O 1
ATOM 4778 N N . ASP C 1 111 ? 22.045 103.936 -17.343 1.00 27.20 110 ASP C N 1
ATOM 4779 C CA . ASP C 1 111 ? 21.320 104.660 -16.306 1.00 31.65 110 ASP C CA 1
ATOM 4780 C C . ASP C 1 111 ? 22.134 105.739 -15.582 1.00 33.25 110 ASP C C 1
ATOM 4781 O O . ASP C 1 111 ? 21.647 106.319 -14.618 1.00 32.77 110 ASP C O 1
ATOM 4786 N N . GLY C 1 112 ? 23.385 105.971 -15.996 1.00 32.42 111 GLY C N 1
ATOM 4787 C CA . GLY C 1 112 ? 24.216 107.008 -15.375 1.00 30.86 111 GLY C CA 1
ATOM 4788 C C . GLY C 1 112 ? 24.903 106.618 -14.084 1.00 30.26 111 GLY C C 1
ATOM 4789 O O . GLY C 1 112 ? 25.657 107.419 -13.510 1.00 27.56 111 GLY C O 1
ATOM 4790 N N . LEU C 1 113 ? 24.712 105.379 -13.646 1.00 30.18 112 LEU C N 1
ATOM 4791 C CA . LEU C 1 113 ? 25.303 104.933 -12.412 1.00 30.14 112 LEU C CA 1
ATOM 4792 C C . LEU C 1 113 ? 26.551 104.100 -12.706 1.00 28.60 112 LEU C C 1
ATOM 4793 O O . LEU C 1 113 ? 26.592 103.405 -13.707 1.00 32.09 112 LEU C O 1
ATOM 4798 N N . PRO C 1 114 ? 27.562 104.150 -11.831 1.00 28.12 113 PRO C N 1
ATOM 4799 C CA . PRO C 1 114 ? 28.757 103.319 -12.098 1.00 27.96 113 PRO C CA 1
ATOM 4800 C C . PRO C 1 114 ? 28.470 101.849 -12.073 1.00 30.28 113 PRO C C 1
ATOM 4801 O O . PRO C 1 114 ? 27.539 101.431 -11.378 1.00 30.71 113 PRO C O 1
ATOM 4805 N N . TYR C 1 115 ? 29.276 101.076 -12.801 1.00 27.98 114 TYR C N 1
ATOM 4806 C CA . TYR C 1 115 ? 29.131 99.634 -12.828 1.00 25.74 114 TYR C CA 1
ATOM 4807 C C . TYR C 1 115 ? 29.687 99.107 -11.510 1.00 27.75 114 TYR C C 1
ATOM 4808 O O . TYR C 1 115 ? 30.863 99.321 -11.170 1.00 25.23 114 TYR C O 1
ATOM 4817 N N . GLU C 1 116 ? 28.841 98.396 -10.771 1.00 26.05 115 GLU C N 1
ATOM 4818 C CA . GLU C 1 116 ? 29.239 97.846 -9.480 1.00 29.86 115 GLU C CA 1
ATOM 4819 C C . GLU C 1 116 ? 30.326 96.793 -9.681 1.00 27.37 115 GLU C C 1
ATOM 4820 O O . GLU C 1 116 ? 30.206 95.938 -10.548 1.00 33.02 115 GLU C O 1
ATOM 4826 N N . GLY C 1 117 ? 31.427 96.914 -8.946 1.00 27.02 116 GLY C N 1
ATOM 4827 C CA . GLY C 1 117 ? 32.555 95.961 -9.010 1.00 25.94 116 GLY C CA 1
ATOM 4828 C C . GLY C 1 117 ? 33.502 96.018 -10.215 1.00 24.85 116 GLY C C 1
ATOM 4829 O O . GLY C 1 117 ? 34.504 95.295 -10.269 1.00 27.17 116 GLY C O 1
ATOM 4830 N N . PHE C 1 118 ? 33.224 96.917 -11.150 1.00 25.91 117 PHE C N 1
ATOM 4831 C CA . PHE C 1 118 ? 33.958 96.988 -12.414 1.00 23.74 117 PHE C CA 1
ATOM 4832 C C . PHE C 1 118 ? 35.354 97.603 -12.290 1.00 24.43 117 PHE C C 1
ATOM 4833 O O . PHE C 1 118 ? 36.284 97.145 -12.939 1.00 22.76 117 PHE C O 1
ATOM 4841 N N . VAL C 1 119 ? 35.510 98.647 -11.474 1.00 23.42 118 VAL C N 1
ATOM 4842 C CA . VAL C 1 119 ? 36.838 99.191 -11.240 1.00 23.45 118 VAL C CA 1
ATOM 4843 C C . VAL C 1 119 ? 37.819 98.082 -10.808 1.00 23.36 118 VAL C C 1
ATOM 4844 O O . VAL C 1 119 ? 38.929 97.978 -11.341 1.00 23.13 118 VAL C O 1
ATOM 4848 N N . ALA C 1 120 ? 37.417 97.239 -9.860 1.00 22.43 119 ALA C N 1
ATOM 4849 C CA . ALA C 1 120 ? 38.291 96.112 -9.423 1.00 24.39 119 ALA C CA 1
ATOM 4850 C C . ALA C 1 120 ? 38.659 95.182 -10.585 1.00 21.65 119 ALA C C 1
ATOM 4851 O O . ALA C 1 120 ? 39.785 94.719 -10.697 1.00 24.10 119 ALA C O 1
ATOM 4853 N N . LEU C 1 121 ? 37.686 94.910 -11.432 1.00 23.00 120 LEU C N 1
ATOM 4854 C CA . LEU C 1 121 ? 37.865 94.025 -12.592 1.00 23.05 120 LEU C CA 1
ATOM 4855 C C . LEU C 1 121 ? 38.788 94.628 -13.634 1.00 22.98 120 LEU C C 1
ATOM 4856 O O . LEU C 1 121 ? 39.606 93.926 -14.239 1.00 22.44 120 LEU C O 1
ATOM 4861 N N . VAL C 1 122 ? 38.663 95.938 -13.825 1.00 22.57 121 VAL C N 1
ATOM 4862 C CA . VAL C 1 122 ? 39.500 96.629 -14.801 1.00 20.14 121 VAL C CA 1
ATOM 4863 C C . VAL C 1 122 ? 40.940 96.568 -14.341 1.00 21.96 121 VAL C C 1
ATOM 4864 O O . VAL C 1 122 ? 41.834 96.218 -15.117 1.00 21.13 121 VAL C O 1
ATOM 4868 N N . ILE C 1 123 ? 41.153 96.884 -13.068 1.00 21.50 122 ILE C N 1
ATOM 4869 C CA . ILE C 1 123 ? 42.487 96.905 -12.505 1.00 21.81 122 ILE C CA 1
ATOM 4870 C C . ILE C 1 123 ? 43.136 95.519 -12.576 1.00 22.72 122 ILE C C 1
ATOM 4871 O O . ILE C 1 123 ? 44.301 95.392 -12.962 1.00 25.02 122 ILE C O 1
ATOM 4876 N N . ALA C 1 124 ? 42.377 94.503 -12.190 1.00 25.32 123 ALA C N 1
ATOM 4877 C CA . ALA C 1 124 ? 42.814 93.083 -12.280 1.00 26.54 123 ALA C CA 1
ATOM 4878 C C . ALA C 1 124 ? 43.155 92.649 -13.720 1.00 28.18 123 ALA C C 1
ATOM 4879 O O . ALA C 1 124 ? 44.108 91.907 -13.950 1.00 26.95 123 ALA C O 1
ATOM 4881 N N . GLY C 1 125 ? 42.381 93.126 -14.688 1.00 26.12 124 GLY C N 1
ATOM 4882 C CA . GLY C 1 125 ? 42.663 92.840 -16.099 1.00 25.81 124 GLY C CA 1
ATOM 4883 C C . GLY C 1 125 ? 43.909 93.531 -16.598 1.00 25.50 124 GLY C C 1
ATOM 4884 O O . GLY C 1 125 ? 44.768 92.922 -17.226 1.00 28.79 124 GLY C O 1
ATOM 4885 N N . LEU C 1 126 ? 44.048 94.817 -16.301 1.00 24.63 125 LEU C N 1
ATOM 4886 C CA . LEU C 1 126 ? 45.250 95.529 -16.705 1.00 25.17 125 LEU C CA 1
ATOM 4887 C C . LEU C 1 126 ? 46.524 94.868 -16.107 1.00 26.98 125 LEU C C 1
ATOM 4888 O O . LEU C 1 126 ? 47.533 94.720 -16.781 1.00 24.88 125 LEU C O 1
ATOM 4893 N N . GLU C 1 127 ? 46.425 94.472 -14.847 1.00 27.96 126 GLU C N 1
ATOM 4894 C CA . GLU C 1 127 ? 47.496 93.778 -14.128 1.00 31.43 126 GLU C CA 1
ATOM 4895 C C . GLU C 1 127 ? 47.854 92.453 -14.803 1.00 31.26 126 GLU C C 1
ATOM 4896 O O . GLU C 1 127 ? 49.029 92.169 -15.080 1.00 30.53 126 GLU C O 1
ATOM 4902 N N . ARG C 1 128 ? 46.834 91.659 -15.097 1.00 33.33 127 ARG C N 1
ATOM 4903 C CA . ARG C 1 128 ? 47.030 90.365 -15.756 1.00 36.77 127 ARG C CA 1
ATOM 4904 C C . ARG C 1 128 ? 47.780 90.513 -17.081 1.00 36.35 127 ARG C C 1
ATOM 4905 O O . ARG C 1 128 ? 48.620 89.673 -17.417 1.00 34.17 127 ARG C O 1
ATOM 4913 N N . HIS C 1 129 ? 47.535 91.600 -17.808 1.00 34.58 128 HIS C N 1
ATOM 4914 C CA . HIS C 1 129 ? 48.138 91.782 -19.123 1.00 33.07 128 HIS C CA 1
ATOM 4915 C C . HIS C 1 129 ? 49.273 92.785 -19.151 1.00 33.58 128 HIS C C 1
ATOM 4916 O O . HIS C 1 129 ? 49.604 93.302 -20.203 1.00 34.05 128 HIS C O 1
ATOM 4923 N N . SER C 1 130 ? 49.869 93.037 -17.985 1.00 34.21 129 SER C N 1
ATOM 4924 C CA . SER C 1 130 ? 51.068 93.868 -17.832 1.00 34.50 129 SER C CA 1
ATOM 4925 C C . SER C 1 130 ? 50.947 95.328 -18.277 1.00 32.98 129 SER C C 1
ATOM 4926 O O . SER C 1 130 ? 51.944 95.953 -18.705 1.00 31.23 129 SER C O 1
ATOM 4937 N N . LEU C 1 132 ? 48.907 97.716 -16.236 1.00 26.64 131 LEU C N 1
ATOM 4938 C CA . LEU C 1 132 ? 48.470 98.555 -15.120 1.00 24.63 131 LEU C CA 1
ATOM 4939 C C . LEU C 1 132 ? 49.468 99.654 -14.826 1.00 26.58 131 LEU C C 1
ATOM 4940 O O . LEU C 1 132 ? 49.086 100.797 -14.654 1.00 21.86 131 LEU C O 1
ATOM 4945 N N . GLU C 1 133 ? 50.749 99.313 -14.794 1.00 26.80 132 GLU C N 1
ATOM 4946 C CA . GLU C 1 133 ? 51.789 100.295 -14.504 1.00 27.47 132 GLU C CA 1
ATOM 4947 C C . GLU C 1 133 ? 52.068 101.269 -15.636 1.00 24.97 132 GLU C C 1
ATOM 4948 O O . GLU C 1 133 ? 52.879 102.180 -15.486 1.00 25.30 132 GLU C O 1
ATOM 4954 N N . ARG C 1 134 ? 51.370 101.138 -16.766 1.00 22.24 133 ARG C N 1
ATOM 4955 C CA . ARG C 1 134 ? 51.440 102.135 -17.816 1.00 22.01 133 ARG C CA 1
ATOM 4956 C C . ARG C 1 134 ? 50.055 102.797 -18.051 1.00 22.10 133 ARG C C 1
ATOM 4957 O O . ARG C 1 134 ? 49.816 103.366 -19.113 1.00 22.44 133 ARG C O 1
ATOM 4965 N N . THR C 1 135 ? 49.182 102.765 -17.040 1.00 22.24 134 THR C N 1
ATOM 4966 C CA . THR C 1 135 ? 47.823 103.339 -17.127 1.00 20.38 134 THR C CA 1
ATOM 4967 C C . THR C 1 135 ? 47.601 104.511 -16.186 1.00 20.59 134 THR C C 1
ATOM 4968 O O . THR C 1 135 ? 48.025 104.471 -15.040 1.00 20.78 134 THR C O 1
ATOM 4972 N N . THR C 1 136 ? 46.964 105.569 -16.715 1.00 18.87 135 THR C N 1
ATOM 4973 C CA . THR C 1 136 ? 46.355 106.649 -15.959 1.00 19.10 135 THR C CA 1
ATOM 4974 C C . THR C 1 136 ? 44.825 106.462 -16.088 1.00 18.07 135 THR C C 1
ATOM 4975 O O . THR C 1 136 ? 44.357 106.137 -17.173 1.00 19.72 135 THR C O 1
ATOM 4979 N N . PHE C 1 137 ? 44.078 106.658 -14.997 1.00 17.28 136 PHE C N 1
ATOM 4980 C CA . PHE C 1 137 ? 42.626 106.467 -14.992 1.00 16.68 136 PHE C CA 1
ATOM 4981 C C . PHE C 1 137 ? 41.927 107.793 -14.959 1.00 19.48 136 PHE C C 1
ATOM 4982 O O . PHE C 1 137 ? 42.375 108.720 -14.278 1.00 18.64 136 PHE C O 1
ATOM 4990 N N . SER C 1 138 ? 40.793 107.888 -15.653 1.00 18.91 137 SER C N 1
ATOM 4991 C CA . SER C 1 138 ? 40.053 109.156 -15.702 1.00 16.93 137 SER C CA 1
ATOM 4992 C C . SER C 1 138 ? 38.583 108.818 -15.498 1.00 15.56 137 SER C C 1
ATOM 4993 O O . SER C 1 138 ? 38.188 107.711 -15.736 1.00 15.30 137 SER C O 1
ATOM 4996 N N . SER C 1 139 ? 37.797 109.790 -15.054 1.00 17.16 138 SER C N 1
ATOM 4997 C CA . SER C 1 139 ? 36.331 109.655 -15.011 1.00 14.83 138 SER C CA 1
ATOM 4998 C C . SER C 1 139 ? 35.702 111.012 -14.846 1.00 15.61 138 SER C C 1
ATOM 4999 O O . SER C 1 139 ? 36.345 111.911 -14.313 1.00 15.50 138 SER C O 1
ATOM 5002 N N . PHE C 1 140 ? 34.445 111.162 -15.304 1.00 16.85 139 PHE C N 1
ATOM 5003 C CA . PHE C 1 140 ? 33.659 112.360 -15.017 1.00 17.14 139 PHE C CA 1
ATOM 5004 C C . PHE C 1 140 ? 33.035 112.311 -13.643 1.00 19.88 139 PHE C C 1
ATOM 5005 O O . PHE C 1 140 ? 32.686 113.347 -13.082 1.00 18.77 139 PHE C O 1
ATOM 5013 N N . LEU C 1 141 ? 32.881 111.104 -13.102 1.00 18.57 140 LEU C N 1
ATOM 5014 C CA . LEU C 1 141 ? 32.146 110.889 -11.866 1.00 19.07 140 LEU C CA 1
ATOM 5015 C C . LEU C 1 141 ? 33.048 110.806 -10.642 1.00 20.12 140 LEU C C 1
ATOM 5016 O O . LEU C 1 141 ? 33.908 109.906 -10.555 1.00 17.17 140 LEU C O 1
ATOM 5021 N N . LEU C 1 142 ? 32.805 111.662 -9.666 1.00 15.29 141 LEU C N 1
ATOM 5022 C CA . LEU C 1 142 ? 33.558 111.575 -8.400 1.00 15.35 141 LEU C CA 1
ATOM 5023 C C . LEU C 1 142 ? 33.434 110.259 -7.649 1.00 17.21 141 LEU C C 1
ATOM 5024 O O . LEU C 1 142 ? 34.368 109.888 -6.954 1.00 16.78 141 LEU C O 1
ATOM 5029 N N . ALA C 1 143 ? 32.281 109.587 -7.730 1.00 18.94 142 ALA C N 1
ATOM 5030 C CA . ALA C 1 143 ? 32.134 108.256 -7.139 1.00 19.68 142 ALA C CA 1
ATOM 5031 C C . ALA C 1 143 ? 33.198 107.305 -7.695 1.00 19.28 142 ALA C C 1
ATOM 5032 O O . ALA C 1 143 ? 33.811 106.545 -6.950 1.00 18.55 142 ALA C O 1
ATOM 5034 N N . SER C 1 144 ? 33.429 107.370 -9.013 1.00 18.90 143 SER C N 1
ATOM 5035 C CA . SER C 1 144 ? 34.433 106.528 -9.675 1.00 18.29 143 SER C CA 1
ATOM 5036 C C . SER C 1 144 ? 35.851 106.968 -9.317 1.00 17.52 143 SER C C 1
ATOM 5037 O O . SER C 1 144 ? 36.729 106.127 -9.129 1.00 17.95 143 SER C O 1
ATOM 5056 N N . ASP C 1 146 ? 36.680 108.308 -6.469 1.00 17.71 145 ASP C N 1
ATOM 5057 C CA . ASP C 1 146 ? 36.870 107.776 -5.115 1.00 17.95 145 ASP C CA 1
ATOM 5058 C C . ASP C 1 146 ? 37.139 106.278 -5.115 1.00 17.41 145 ASP C C 1
ATOM 5059 O O . ASP C 1 146 ? 37.990 105.809 -4.368 1.00 17.60 145 ASP C O 1
ATOM 5064 N N . GLU C 1 147 ? 36.421 105.517 -5.942 1.00 19.69 146 GLU C N 1
ATOM 5065 C CA . GLU C 1 147 ? 36.699 104.088 -6.026 1.00 18.38 146 GLU C CA 1
ATOM 5066 C C . GLU C 1 147 ? 38.116 103.816 -6.483 1.00 19.97 146 GLU C C 1
ATOM 5067 O O . GLU C 1 147 ? 38.777 102.909 -5.981 1.00 21.04 146 GLU C O 1
ATOM 5073 N N . LEU C 1 148 ? 38.570 104.569 -7.481 1.00 19.47 147 LEU C N 1
ATOM 5074 C CA . LEU C 1 148 ? 39.919 104.410 -8.011 1.00 17.03 147 LEU C CA 1
ATOM 5075 C C . LEU C 1 148 ? 40.986 104.782 -6.965 1.00 19.04 147 LEU C C 1
ATOM 5076 O O . LEU C 1 148 ? 41.978 104.085 -6.803 1.00 22.10 147 LEU C O 1
ATOM 5081 N N . TRP C 1 149 ? 40.773 105.896 -6.270 1.00 21.08 148 TRP C N 1
ATOM 5082 C CA . TRP C 1 149 ? 41.638 106.319 -5.160 1.00 19.71 148 TRP C CA 1
ATOM 5083 C C . TRP C 1 149 ? 41.867 105.201 -4.134 1.00 21.01 148 TRP C C 1
ATOM 5084 O O . TRP C 1 149 ? 42.986 105.006 -3.651 1.00 22.17 148 TRP C O 1
ATOM 5095 N N . LYS C 1 150 ? 40.814 104.483 -3.788 1.00 19.28 149 LYS C N 1
ATOM 5096 C CA . LYS C 1 150 ? 40.910 103.377 -2.838 1.00 22.37 149 LYS C CA 1
ATOM 5097 C C . LYS C 1 150 ? 41.592 102.169 -3.449 1.00 23.10 149 LYS C C 1
ATOM 5098 O O . LYS C 1 150 ? 42.201 101.399 -2.725 1.00 23.91 149 LYS C O 1
ATOM 5104 N N . ALA C 1 151 ? 41.430 101.965 -4.750 1.00 24.04 150 ALA C N 1
ATOM 5105 C CA . ALA C 1 151 ? 41.797 100.672 -5.377 1.00 24.70 150 ALA C CA 1
ATOM 5106 C C . ALA C 1 151 ? 43.141 100.615 -6.104 1.00 28.86 150 ALA C C 1
ATOM 5107 O O . ALA C 1 151 ? 43.621 99.523 -6.387 1.00 30.41 150 ALA C O 1
ATOM 5109 N N . THR C 1 152 ? 43.727 101.754 -6.438 1.00 25.13 151 THR C N 1
ATOM 5110 C CA . THR C 1 152 ? 44.955 101.751 -7.202 1.00 25.14 151 THR C CA 1
ATOM 5111 C C . THR C 1 152 ? 45.816 102.927 -6.838 1.00 24.75 151 THR C C 1
ATOM 5112 O O . THR C 1 152 ? 45.316 104.001 -6.478 1.00 24.09 151 THR C O 1
ATOM 5116 N N . THR C 1 153 ? 47.119 102.704 -6.951 1.00 23.54 152 THR C N 1
ATOM 5117 C CA . THR C 1 153 ? 48.130 103.729 -6.780 1.00 25.59 152 THR C CA 1
ATOM 5118 C C . THR C 1 153 ? 48.396 104.481 -8.078 1.00 24.83 152 THR C C 1
ATOM 5119 O O . THR C 1 153 ? 49.129 105.482 -8.079 1.00 24.22 152 THR C O 1
ATOM 5123 N N . ARG C 1 154 ? 47.797 104.044 -9.191 1.00 24.93 153 ARG C N 1
ATOM 5124 C CA . ARG C 1 154 ? 48.034 104.709 -10.459 1.00 22.46 153 ARG C CA 1
ATOM 5125 C C . ARG C 1 154 ? 47.482 106.148 -10.516 1.00 22.81 153 ARG C C 1
ATOM 5126 O O . ARG C 1 154 ? 46.546 106.497 -9.819 1.00 21.40 153 ARG C O 1
ATOM 5134 N N . PRO C 1 155 ? 48.069 106.982 -11.370 1.00 21.29 154 PRO C N 1
ATOM 5135 C CA . PRO C 1 155 ? 47.597 108.355 -11.506 1.00 20.22 154 PRO C CA 1
ATOM 5136 C C . PRO C 1 155 ? 46.125 108.405 -11.878 1.00 19.19 154 PRO C C 1
ATOM 5137 O O . PRO C 1 155 ? 45.674 107.576 -12.665 1.00 17.72 154 PRO C O 1
ATOM 5141 N N . ARG C 1 156 ? 45.428 109.413 -11.377 1.00 19.91 155 ARG C N 1
ATOM 5142 C CA . ARG C 1 156 ? 44.013 109.606 -11.658 1.00 19.82 155 ARG C CA 1
ATOM 5143 C C . ARG C 1 156 ? 43.815 111.031 -12.177 1.00 18.95 155 ARG C C 1
ATOM 5144 O O . ARG C 1 156 ? 44.572 111.957 -11.814 1.00 16.94 155 ARG C O 1
ATOM 5152 N N . LEU C 1 157 ? 42.832 111.229 -13.036 1.00 17.48 156 LEU C N 1
ATOM 5153 C CA . LEU C 1 157 ? 42.474 112.595 -13.428 1.00 16.98 156 LEU C CA 1
ATOM 5154 C C . LEU C 1 157 ? 40.958 112.724 -13.555 1.00 17.94 156 LEU C C 1
ATOM 5155 O O . LEU C 1 157 ? 40.270 111.860 -14.140 1.00 17.00 156 LEU C O 1
ATOM 5160 N N . TRP C 1 158 ? 40.450 113.816 -12.989 1.00 18.47 157 TRP C N 1
ATOM 5161 C CA . TRP C 1 158 ? 39.026 114.082 -12.997 1.00 16.49 157 TRP C CA 1
ATOM 5162 C C . TRP C 1 158 ? 38.659 114.899 -14.226 1.00 16.52 157 TRP C C 1
ATOM 5163 O O . TRP C 1 158 ? 39.179 116.005 -14.460 1.00 15.46 157 TRP C O 1
ATOM 5174 N N . LEU C 1 159 ? 37.775 114.323 -15.036 1.00 15.90 158 LEU C N 1
ATOM 5175 C CA . LEU C 1 159 ? 37.206 115.011 -16.181 1.00 16.15 158 LEU C CA 1
ATOM 5176 C C . LEU C 1 159 ? 36.121 115.951 -15.663 1.00 18.15 158 LEU C C 1
ATOM 5177 O O . LEU C 1 159 ? 35.104 115.484 -15.172 1.00 16.51 158 LEU C O 1
ATOM 5182 N N . VAL C 1 160 ? 36.355 117.265 -15.781 1.00 18.80 159 VAL C N 1
ATOM 5183 C CA . VAL C 1 160 ? 35.402 118.294 -15.332 1.00 16.59 159 VAL C CA 1
ATOM 5184 C C . VAL C 1 160 ? 34.601 118.805 -16.536 1.00 18.44 159 VAL C C 1
ATOM 5185 O O . VAL C 1 160 ? 35.131 119.473 -17.428 1.00 18.76 159 VAL C O 1
ATOM 5189 N N . SER C 1 161 ? 33.312 118.476 -16.594 1.00 16.43 160 SER C N 1
ATOM 5190 C CA . SER C 1 161 ? 32.475 118.893 -17.717 1.00 15.45 160 SER C CA 1
ATOM 5191 C C . SER C 1 161 ? 32.257 120.418 -17.771 1.00 16.00 160 SER C C 1
ATOM 5192 O O . SER C 1 161 ? 32.407 121.108 -16.727 1.00 18.59 160 SER C O 1
ATOM 5195 N N . PRO C 1 162 ? 31.905 120.960 -18.957 1.00 18.33 161 PRO C N 1
ATOM 5196 C CA . PRO C 1 162 ? 31.520 122.377 -19.021 1.00 21.25 161 PRO C CA 1
ATOM 5197 C C . PRO C 1 162 ? 30.467 122.785 -17.993 1.00 23.02 161 PRO C C 1
ATOM 5198 O O . PRO C 1 162 ? 30.577 123.864 -17.391 1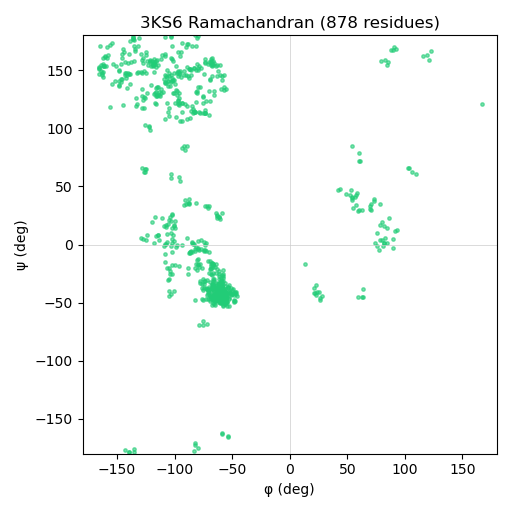.00 21.29 161 PRO C O 1
ATOM 5202 N N . SER C 1 163 ? 29.483 121.923 -17.750 1.00 22.99 162 SER C N 1
ATOM 5203 C CA . SER C 1 163 ? 28.423 122.235 -16.763 1.00 20.68 162 SER C CA 1
ATOM 5204 C C . SER C 1 163 ? 28.966 122.344 -15.366 1.00 20.21 162 SER C C 1
ATOM 5205 O O . SER C 1 163 ? 28.683 123.315 -14.688 1.00 24.45 162 SER C O 1
ATOM 5208 N N . VAL C 1 164 ? 29.713 121.324 -14.914 1.00 19.72 163 VAL C N 1
ATOM 5209 C CA . VAL C 1 164 ? 30.367 121.391 -13.605 1.00 19.38 163 VAL C CA 1
ATOM 5210 C C . VAL C 1 164 ? 31.266 122.631 -13.498 1.00 20.57 163 VAL C C 1
ATOM 5211 O O . VAL C 1 164 ? 31.216 123.350 -12.500 1.00 20.33 163 VAL C O 1
ATOM 5215 N N . LEU C 1 165 ? 32.073 122.904 -14.521 1.00 20.41 164 LEU C N 1
ATOM 5216 C CA . LEU C 1 165 ? 33.005 124.023 -14.428 1.00 19.54 164 LEU C CA 1
ATOM 5217 C C . LEU C 1 165 ? 32.271 125.365 -14.372 1.00 21.46 164 LEU C C 1
ATOM 5218 O O . LEU C 1 165 ? 32.608 126.233 -13.553 1.00 21.17 164 LEU C O 1
ATOM 5223 N N . GLN C 1 166 ? 31.241 125.524 -15.190 1.00 20.29 165 GLN C N 1
ATOM 5224 C CA . GLN C 1 166 ? 30.507 126.792 -15.196 1.00 22.94 165 GLN C CA 1
ATOM 5225 C C . GLN C 1 166 ? 29.713 126.998 -13.899 1.00 24.22 165 GLN C C 1
ATOM 5226 O O . GLN C 1 166 ? 29.744 128.070 -13.303 1.00 23.52 165 GLN C O 1
ATOM 5232 N N . GLN C 1 167 ? 29.036 125.955 -13.455 1.00 23.84 166 GLN C N 1
ATOM 5233 C CA . GLN C 1 167 ? 28.149 126.064 -12.292 1.00 23.92 166 GLN C CA 1
ATOM 5234 C C . GLN C 1 167 ? 28.886 126.106 -10.944 1.00 25.03 166 GLN C C 1
ATOM 5235 O O . GLN C 1 167 ? 28.624 126.989 -10.134 1.00 23.85 166 GLN C O 1
ATOM 5241 N N . LEU C 1 168 ? 29.848 125.210 -10.716 1.00 23.49 167 LEU C N 1
ATOM 5242 C CA . LEU C 1 168 ? 30.673 125.286 -9.514 1.00 21.60 167 LEU C CA 1
ATOM 5243 C C . LEU C 1 168 ? 31.571 126.495 -9.546 1.00 21.74 167 LEU C C 1
ATOM 5244 O O . LEU C 1 168 ? 31.813 127.116 -8.516 1.00 20.47 167 LEU C O 1
ATOM 5249 N N . GLY C 1 169 ? 32.127 126.784 -10.723 1.00 21.87 168 GLY C N 1
ATOM 5250 C CA . GLY C 1 169 ? 33.180 127.782 -10.856 1.00 20.83 168 GLY C CA 1
ATOM 5251 C C . GLY C 1 169 ? 34.545 127.162 -10.508 1.00 21.85 168 GLY C C 1
ATOM 5252 O O . GLY C 1 169 ? 34.608 126.174 -9.764 1.00 20.49 168 GLY C O 1
ATOM 5253 N N . PRO C 1 170 ? 35.660 127.772 -10.990 1.00 22.06 169 PRO C N 1
ATOM 5254 C CA . PRO C 1 170 ? 36.995 127.133 -10.797 1.00 21.12 169 PRO C CA 1
ATOM 5255 C C . PRO C 1 170 ? 37.445 126.983 -9.366 1.00 20.21 169 PRO C C 1
ATOM 5256 O O . PRO C 1 170 ? 38.075 125.987 -9.020 1.00 21.05 169 PRO C O 1
ATOM 5260 N N . GLY C 1 171 ? 37.132 127.953 -8.510 1.00 22.22 170 GLY C N 1
ATOM 5261 C CA . GLY C 1 171 ? 37.511 127.840 -7.108 1.00 22.06 170 GLY C CA 1
ATOM 5262 C C . GLY C 1 171 ? 36.920 126.600 -6.441 1.00 19.36 170 GLY C C 1
ATOM 5263 O O . GLY C 1 171 ? 37.604 125.922 -5.730 1.00 19.77 170 GLY C O 1
ATOM 5264 N N . ALA C 1 172 ? 35.645 126.332 -6.675 1.00 20.36 171 ALA C N 1
ATOM 5265 C CA . ALA C 1 172 ? 34.957 125.208 -6.013 1.00 20.95 171 ALA C CA 1
ATOM 5266 C C . ALA C 1 172 ? 35.375 123.870 -6.658 1.00 18.75 171 ALA C C 1
ATOM 5267 O O . ALA C 1 172 ? 35.481 122.841 -5.983 1.00 20.11 171 ALA C O 1
ATOM 5269 N N . VAL C 1 173 ? 35.614 123.900 -7.963 1.00 19.65 172 VAL C N 1
ATOM 5270 C CA . VAL C 1 173 ? 36.164 122.733 -8.676 1.00 18.97 172 VAL C CA 1
ATOM 5271 C C . VAL C 1 173 ? 37.478 122.325 -8.029 1.00 18.22 172 VAL C C 1
ATOM 5272 O O . VAL C 1 173 ? 37.701 121.144 -7.725 1.00 17.37 172 VAL C O 1
ATOM 5276 N N . ILE C 1 174 ? 38.355 123.291 -7.807 1.00 18.44 173 ILE C N 1
ATOM 5277 C CA . ILE C 1 174 ? 39.659 123.010 -7.155 1.00 18.67 173 ILE C CA 1
ATOM 5278 C C . ILE C 1 174 ? 39.504 122.469 -5.717 1.00 17.30 173 ILE C C 1
ATOM 5279 O O . ILE C 1 174 ? 40.192 121.497 -5.325 1.00 16.63 173 ILE C O 1
ATOM 5284 N N . GLU C 1 175 ? 38.639 123.096 -4.914 1.00 17.20 174 GLU C N 1
ATOM 5285 C CA . GLU C 1 175 ? 38.386 122.642 -3.556 1.00 15.99 174 GLU C CA 1
ATOM 5286 C C . GLU C 1 175 ? 37.848 121.209 -3.550 1.00 18.03 174 GLU C C 1
ATOM 5287 O O . GLU C 1 175 ? 38.277 120.374 -2.752 1.00 17.48 174 GLU C O 1
ATOM 5293 N N . THR C 1 176 ? 36.959 120.933 -4.491 1.00 21.11 175 THR C N 1
ATOM 5294 C CA . THR C 1 176 ? 36.343 119.625 -4.595 1.00 17.78 175 THR C CA 1
ATOM 5295 C C . THR C 1 176 ? 37.405 118.591 -4.973 1.00 17.86 175 THR C C 1
ATOM 5296 O O . THR C 1 176 ? 37.508 117.517 -4.362 1.00 17.04 175 THR C O 1
ATOM 5300 N N . ALA C 1 177 ? 38.219 118.930 -5.965 1.00 17.93 176 ALA C N 1
ATOM 5301 C CA . ALA C 1 177 ? 39.337 118.055 -6.364 1.00 18.73 176 ALA C CA 1
ATOM 5302 C C . ALA C 1 177 ? 40.246 117.739 -5.172 1.00 17.92 176 ALA C C 1
ATOM 5303 O O . ALA C 1 177 ? 40.530 116.583 -4.897 1.00 17.15 176 ALA C O 1
ATOM 5305 N N . ILE C 1 178 ? 40.657 118.764 -4.420 1.00 18.22 177 ILE C N 1
ATOM 5306 C CA . ILE C 1 178 ? 41.557 118.571 -3.292 1.00 18.28 177 ILE C CA 1
ATOM 5307 C C . ILE C 1 178 ? 40.915 117.724 -2.178 1.00 16.75 177 ILE C C 1
ATOM 5308 O O . ILE C 1 178 ? 41.550 116.833 -1.605 1.00 17.97 177 ILE C O 1
ATOM 5313 N N . ALA C 1 179 ? 39.617 117.938 -1.957 1.00 15.65 178 ALA C N 1
ATOM 5314 C CA . ALA C 1 179 ? 38.824 117.193 -0.954 1.00 15.24 178 ALA C CA 1
ATOM 5315 C C . ALA C 1 179 ? 38.773 115.697 -1.251 1.00 16.88 178 ALA C C 1
ATOM 5316 O O . ALA C 1 179 ? 38.543 114.874 -0.354 1.00 18.82 178 ALA C O 1
ATOM 5318 N N . HIS C 1 180 ? 38.952 115.354 -2.527 1.00 16.90 179 HIS C N 1
ATOM 5319 C CA . HIS C 1 180 ? 38.904 113.978 -3.013 1.00 16.66 179 HIS C CA 1
ATOM 5320 C C . HIS C 1 180 ? 40.282 113.428 -3.395 1.00 17.83 179 HIS C C 1
ATOM 5321 O O . HIS C 1 180 ? 40.386 112.420 -4.095 1.00 16.82 179 HIS C O 1
ATOM 5328 N N . SER C 1 181 ? 41.343 114.109 -2.960 1.00 15.97 180 SER C N 1
ATOM 5329 C CA . SER C 1 181 ? 42.727 113.705 -3.275 1.00 15.35 180 SER C CA 1
ATOM 5330 C C . SER C 1 181 ? 42.975 113.532 -4.779 1.00 17.90 180 SER C C 1
ATOM 5331 O O . SER C 1 181 ? 43.719 112.640 -5.206 1.00 17.94 180 SER C O 1
ATOM 5334 N N . ILE C 1 182 ? 42.380 114.420 -5.580 1.00 17.02 181 ILE C N 1
ATOM 5335 C CA . ILE C 1 182 ? 42.544 114.410 -7.015 1.00 16.29 181 ILE C CA 1
ATOM 5336 C C . ILE C 1 182 ? 43.628 115.405 -7.355 1.00 18.58 181 ILE C C 1
ATOM 5337 O O . ILE C 1 182 ? 43.525 116.569 -6.938 1.00 20.22 181 ILE C O 1
ATOM 5342 N N . HIS C 1 183 ? 44.646 114.961 -8.098 1.00 17.04 182 HIS C N 1
ATOM 5343 C CA . HIS C 1 183 ? 45.816 115.784 -8.367 1.00 19.47 182 HIS C CA 1
ATOM 5344 C C . HIS C 1 183 ? 45.883 116.425 -9.722 1.00 18.73 182 HIS C C 1
ATOM 5345 O O . HIS C 1 183 ? 46.819 117.193 -9.984 1.00 18.57 182 HIS C O 1
ATOM 5352 N N . GLU C 1 184 ? 44.938 116.078 -10.599 1.00 16.82 183 GLU C N 1
ATOM 5353 C CA . GLU C 1 184 ? 44.898 116.585 -11.960 1.00 17.50 183 GLU C CA 1
ATOM 5354 C C . GLU C 1 184 ? 43.454 116.684 -12.416 1.00 19.75 183 GLU C C 1
ATOM 5355 O O . GLU C 1 184 ? 42.683 115.770 -12.147 1.00 15.96 183 GLU C O 1
ATOM 5361 N N . ILE C 1 185 ? 43.106 117.780 -13.096 1.00 15.16 184 ILE C N 1
ATOM 5362 C CA . ILE C 1 185 ? 41.836 117.834 -13.821 1.00 18.19 184 ILE C CA 1
ATOM 5363 C C . ILE C 1 185 ? 42.018 117.976 -15.342 1.00 20.09 184 ILE C C 1
ATOM 5364 O O . ILE C 1 185 ? 43.070 118.435 -15.834 1.00 19.67 184 ILE C O 1
ATOM 5369 N N . GLY C 1 186 ? 40.978 117.578 -16.072 1.00 18.17 185 GLY C N 1
ATOM 5370 C CA . GLY C 1 186 ? 40.881 117.723 -17.511 1.00 18.92 185 GLY C CA 1
ATOM 5371 C C . GLY C 1 186 ? 39.592 118.462 -17.851 1.00 21.13 185 GLY C C 1
ATOM 5372 O O . GLY C 1 186 ? 38.508 118.082 -17.391 1.00 18.17 185 GLY C O 1
ATOM 5373 N N . VAL C 1 187 ? 39.706 119.541 -18.610 1.00 19.20 186 VAL C N 1
ATOM 5374 C CA . VAL C 1 187 ? 38.542 120.329 -19.048 1.00 19.28 186 VAL C CA 1
ATOM 5375 C C . VAL C 1 187 ? 38.455 120.318 -20.583 1.00 18.52 186 VAL C C 1
ATOM 5376 O O . VAL C 1 187 ? 39.431 120.073 -21.287 1.00 17.13 186 VAL C O 1
ATOM 5380 N N . HIS C 1 188 ? 37.250 120.511 -21.098 1.00 19.27 187 HIS C N 1
ATOM 5381 C CA . HIS C 1 188 ? 37.024 120.616 -22.520 1.00 18.05 187 HIS C CA 1
ATOM 5382 C C . HIS C 1 188 ? 37.907 121.779 -23.002 1.00 18.95 187 HIS C C 1
ATOM 5383 O O . HIS C 1 188 ? 37.926 122.857 -22.412 1.00 18.40 187 HIS C O 1
ATOM 5390 N N . ILE C 1 189 ? 38.626 121.548 -24.092 1.00 18.75 188 ILE C N 1
ATOM 5391 C CA . ILE C 1 189 ? 39.532 122.584 -24.668 1.00 20.36 188 ILE C CA 1
ATOM 5392 C C . ILE C 1 189 ? 38.836 123.945 -24.837 1.00 23.49 188 ILE C C 1
ATOM 5393 O O . ILE C 1 189 ? 39.414 125.003 -24.585 1.00 23.39 188 ILE C O 1
ATOM 5398 N N . ASP C 1 190 ? 37.573 123.915 -25.224 1.00 22.84 189 ASP C N 1
ATOM 5399 C CA . ASP C 1 190 ? 36.812 125.148 -25.422 1.00 22.73 189 ASP C CA 1
ATOM 5400 C C . ASP C 1 190 ? 36.524 125.936 -24.133 1.00 25.12 189 ASP C C 1
ATOM 5401 O O . ASP C 1 190 ? 36.198 127.123 -24.204 1.00 27.35 189 ASP C O 1
ATOM 5406 N N . THR C 1 191 ? 36.679 125.311 -22.971 1.00 21.89 190 THR C N 1
ATOM 5407 C CA . THR C 1 191 ? 36.499 125.998 -21.683 1.00 20.02 190 THR C CA 1
ATOM 5408 C C . THR C 1 191 ? 37.828 126.338 -21.020 1.00 22.84 190 THR C C 1
ATOM 5409 O O . THR C 1 191 ? 37.836 126.911 -19.935 1.00 24.59 190 THR C O 1
ATOM 5413 N N . ALA C 1 192 ? 38.939 125.968 -21.655 1.00 21.59 191 ALA C N 1
ATOM 5414 C CA . ALA C 1 192 ? 40.285 126.243 -21.107 1.00 22.90 191 ALA C CA 1
ATOM 5415 C C . ALA C 1 192 ? 40.749 127.627 -21.500 1.00 23.77 191 ALA C C 1
ATOM 5416 O O . ALA C 1 192 ? 40.423 128.125 -22.600 1.00 25.23 191 ALA C O 1
ATOM 5418 N N . ASP C 1 193 ? 41.495 128.248 -20.592 1.00 26.61 192 ASP C N 1
ATOM 5419 C CA . ASP C 1 193 ? 42.214 129.470 -20.886 1.00 25.88 192 ASP C CA 1
ATOM 5420 C C . ASP C 1 193 ? 43.392 129.578 -19.951 1.00 26.91 192 ASP C C 1
ATOM 5421 O O . ASP C 1 193 ? 43.556 128.749 -19.042 1.00 23.81 192 ASP C O 1
ATOM 5426 N N . ALA C 1 194 ? 44.224 130.583 -20.195 1.00 22.93 193 ALA C N 1
ATOM 5427 C CA . ALA C 1 194 ? 45.426 130.800 -19.407 1.00 26.00 193 ALA C CA 1
ATOM 5428 C C . ALA C 1 194 ? 45.159 131.090 -17.939 1.00 22.77 193 ALA C C 1
ATOM 5429 O O . ALA C 1 194 ? 45.826 130.530 -17.043 1.00 22.91 193 ALA C O 1
ATOM 5431 N N . GLY C 1 195 ? 44.171 131.924 -17.659 1.00 24.38 194 GLY C N 1
ATOM 5432 C CA . GLY C 1 195 ? 43.801 132.197 -16.261 1.00 24.17 194 GLY C CA 1
ATOM 5433 C C . GLY C 1 195 ? 43.293 130.965 -15.505 1.00 25.13 194 GLY C C 1
ATOM 5434 O O . GLY C 1 195 ? 43.651 130.745 -14.340 1.00 25.62 194 GLY C O 1
ATOM 5435 N N . LEU C 1 196 ? 42.490 130.137 -16.175 1.00 24.09 195 LEU C N 1
ATOM 5436 C CA . LEU C 1 196 ? 42.038 128.895 -15.546 1.00 23.19 195 LEU C CA 1
ATOM 5437 C C . LEU C 1 196 ? 43.214 127.977 -15.244 1.00 21.72 195 LEU C C 1
ATOM 5438 O O . LEU C 1 196 ? 43.318 127.485 -14.133 1.00 22.34 195 LEU C O 1
ATOM 5451 N N . ALA C 1 198 ? 46.340 128.670 -14.771 1.00 23.24 197 ALA C N 1
ATOM 5452 C CA . ALA C 1 198 ? 47.133 129.261 -13.695 1.00 23.73 197 ALA C CA 1
ATOM 5453 C C . ALA C 1 198 ? 46.528 129.040 -12.307 1.00 19.35 197 ALA C C 1
ATOM 5454 O O . ALA C 1 198 ? 47.236 128.721 -11.360 1.00 20.95 197 ALA C O 1
ATOM 5456 N N . GLN C 1 199 ? 45.215 129.241 -12.188 1.00 22.89 198 GLN C N 1
ATOM 5457 C CA . GLN C 1 199 ? 44.485 129.028 -10.952 1.00 20.57 198 GLN C CA 1
ATOM 5458 C C . GLN C 1 199 ? 44.582 127.574 -10.485 1.00 20.79 198 GLN C C 1
ATOM 5459 O O . GLN C 1 199 ? 44.841 127.312 -9.323 1.00 19.79 198 GLN C O 1
ATOM 5465 N N . VAL C 1 200 ? 44.396 126.633 -11.407 1.00 22.78 199 VAL C N 1
ATOM 5466 C CA . VAL C 1 200 ? 44.557 125.224 -11.100 1.00 20.38 199 VAL C CA 1
ATOM 5467 C C . VAL C 1 200 ? 45.967 124.911 -10.645 1.00 22.49 199 VAL C C 1
ATOM 5468 O O . VAL C 1 200 ? 46.148 124.261 -9.615 1.00 22.00 199 VAL C O 1
ATOM 5472 N N . GLN C 1 201 ? 46.976 125.371 -11.389 1.00 20.49 200 GLN C N 1
ATOM 5473 C CA . GLN C 1 201 ? 48.362 125.039 -11.052 1.00 22.60 200 GLN C CA 1
ATOM 5474 C C . GLN C 1 201 ? 48.818 125.719 -9.746 1.00 20.13 200 GLN C C 1
ATOM 5475 O O . GLN C 1 201 ? 49.569 125.119 -9.008 1.00 23.21 200 GLN C O 1
ATOM 5481 N N . ALA C 1 202 ? 48.315 126.919 -9.446 1.00 20.27 201 ALA C N 1
ATOM 5482 C CA . ALA C 1 202 ? 48.599 127.601 -8.165 1.00 23.89 201 ALA C CA 1
ATOM 5483 C C . ALA C 1 202 ? 48.138 126.805 -6.948 1.00 23.78 201 ALA C C 1
ATOM 5484 O O . ALA C 1 202 ? 48.766 126.862 -5.890 1.00 23.77 201 ALA C O 1
ATOM 5486 N N . ALA C 1 203 ? 47.057 126.031 -7.106 1.00 23.86 202 ALA C N 1
ATOM 5487 C CA . ALA C 1 203 ? 46.552 125.197 -6.049 1.00 20.84 202 ALA C CA 1
ATOM 5488 C C . ALA C 1 203 ? 47.276 123.852 -5.997 1.00 22.51 202 ALA C C 1
ATOM 5489 O O . ALA C 1 203 ? 46.933 123.007 -5.178 1.00 23.05 202 ALA C O 1
ATOM 5491 N N . GLY C 1 204 ? 48.253 123.633 -6.875 1.00 21.73 203 GLY C N 1
ATOM 5492 C CA . GLY C 1 204 ? 49.079 122.449 -6.837 1.00 21.83 203 GLY C CA 1
ATOM 5493 C C . GLY C 1 204 ? 48.594 121.294 -7.714 1.00 23.44 203 GLY C C 1
ATOM 5494 O O . GLY C 1 204 ? 49.094 120.164 -7.614 1.00 24.99 203 GLY C O 1
ATOM 5495 N N . LEU C 1 205 ? 47.647 121.596 -8.593 1.00 23.02 204 LEU C N 1
ATOM 5496 C CA . LEU C 1 205 ? 47.051 120.606 -9.475 1.00 22.30 204 LEU C CA 1
ATOM 5497 C C . LEU C 1 205 ? 47.575 120.699 -10.901 1.00 22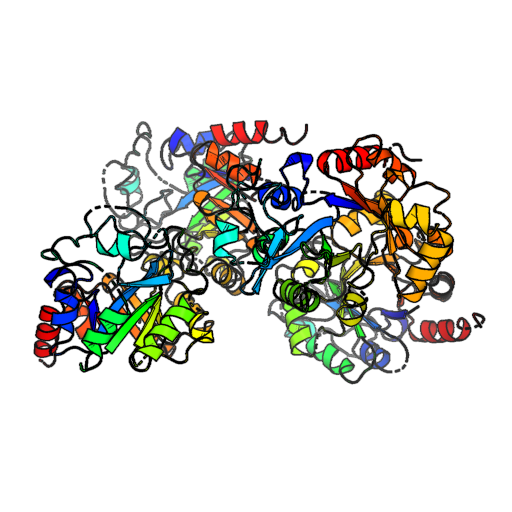.41 204 LEU C C 1
ATOM 5498 O O . LEU C 1 205 ? 47.910 121.786 -11.379 1.00 20.72 204 LEU C O 1
ATOM 5503 N N . ASP C 1 206 ? 47.687 119.533 -11.553 1.00 20.05 205 ASP C N 1
ATOM 5504 C CA . ASP C 1 206 ? 47.961 119.447 -12.992 1.00 18.89 205 ASP C CA 1
ATOM 5505 C C . ASP C 1 206 ? 46.716 119.807 -13.804 1.00 21.60 205 ASP C C 1
ATOM 5506 O O . ASP C 1 206 ? 45.574 119.531 -13.376 1.00 18.50 205 ASP C O 1
ATOM 5511 N N . PHE C 1 207 ? 46.935 120.418 -14.972 1.00 18.95 206 PHE C N 1
ATOM 5512 C CA . PHE C 1 207 ? 45.875 120.919 -15.850 1.00 18.43 206 PHE C CA 1
ATOM 5513 C C . PHE C 1 207 ? 46.080 120.367 -17.272 1.00 21.78 206 PHE C C 1
ATOM 5514 O O . PHE C 1 207 ? 47.145 120.561 -17.891 1.00 20.66 206 PHE C O 1
ATOM 5522 N N . GLY C 1 208 ? 45.056 119.700 -17.787 1.00 17.88 207 GLY C N 1
ATOM 5523 C CA . GLY C 1 208 ? 45.021 119.227 -19.173 1.00 18.98 207 GLY C CA 1
ATOM 5524 C C . GLY C 1 208 ? 43.629 119.430 -19.775 1.00 21.20 207 GLY C C 1
ATOM 5525 O O . GLY C 1 208 ? 42.693 119.896 -19.086 1.00 18.84 207 GLY C O 1
ATOM 5526 N N . CYS C 1 209 ? 43.478 119.010 -21.033 1.00 19.58 208 CYS C N 1
ATOM 5527 C CA . CYS C 1 209 ? 42.250 119.212 -21.787 1.00 18.67 208 CYS C CA 1
ATOM 5528 C C . CYS C 1 209 ? 41.801 117.983 -22.535 1.00 19.50 208 CYS C C 1
ATOM 5529 O O . CYS C 1 209 ? 42.534 117.010 -22.642 1.00 16.66 208 CYS C O 1
ATOM 5532 N N . TRP C 1 210 ? 40.553 118.016 -23.008 1.00 17.63 209 TRP C N 1
ATOM 5533 C CA . TRP C 1 210 ? 40.004 116.964 -23.859 1.00 18.87 209 TRP C CA 1
ATOM 5534 C C . TRP C 1 210 ? 39.156 117.603 -24.981 1.00 17.75 209 TRP C C 1
ATOM 5535 O O . TRP C 1 210 ? 38.847 118.807 -24.927 1.00 18.03 209 TRP C O 1
ATOM 5546 N N . ALA C 1 211 ? 38.861 116.813 -26.014 1.00 18.27 210 ALA C N 1
ATOM 5547 C CA . ALA C 1 211 ? 38.036 117.232 -27.185 1.00 21.00 210 ALA C CA 1
ATOM 5548 C C . ALA C 1 211 ? 38.731 118.268 -28.103 1.00 21.51 210 ALA C C 1
ATOM 5549 O O . ALA C 1 211 ? 38.104 119.131 -28.722 1.00 23.28 210 ALA C O 1
ATOM 5551 N N . ALA C 1 212 ? 40.051 118.149 -28.202 1.00 22.51 211 ALA C N 1
ATOM 5552 C CA . ALA C 1 212 ? 40.857 119.048 -29.043 1.00 21.24 211 ALA C CA 1
ATOM 5553 C C . ALA C 1 212 ? 41.000 118.356 -30.402 1.00 22.14 211 ALA C C 1
ATOM 5554 O O . ALA C 1 212 ? 41.982 117.671 -30.690 1.00 23.44 211 ALA C O 1
ATOM 5556 N N . HIS C 1 213 ? 39.988 118.526 -31.238 1.00 21.42 212 HIS C N 1
ATOM 5557 C CA . HIS C 1 213 ? 39.879 117.778 -32.497 1.00 24.95 212 HIS C CA 1
ATOM 5558 C C . HIS C 1 213 ? 40.233 118.558 -33.778 1.00 26.30 212 HIS C C 1
ATOM 5559 O O . HIS C 1 213 ? 40.586 117.927 -34.795 1.00 27.24 212 HIS C O 1
ATOM 5566 N N . THR C 1 214 ? 40.145 119.883 -33.732 1.00 26.25 213 THR C N 1
ATOM 5567 C CA . THR C 1 214 ? 40.449 120.745 -34.884 1.00 26.19 213 THR C CA 1
ATOM 5568 C C . THR C 1 214 ? 41.821 121.412 -34.766 1.00 28.90 213 THR C C 1
ATOM 5569 O O . THR C 1 214 ? 42.350 121.540 -33.649 1.00 26.49 213 THR C O 1
ATOM 5573 N N . PRO C 1 215 ? 42.397 121.902 -35.903 1.00 28.09 214 PRO C N 1
ATOM 5574 C CA . PRO C 1 215 ? 43.682 122.594 -35.768 1.00 27.09 214 PRO C CA 1
ATOM 5575 C C . PRO C 1 215 ? 43.706 123.754 -34.775 1.00 27.74 214 PRO C C 1
ATOM 5576 O O . PRO C 1 215 ? 44.709 123.938 -34.073 1.00 31.06 214 PRO C O 1
ATOM 5580 N N A SER C 1 216 ? 42.631 124.546 -34.731 0.80 27.63 215 SER C N 1
ATOM 5581 N N B SER C 1 216 ? 42.629 124.537 -34.722 0.20 27.25 215 SER C N 1
ATOM 5582 C CA A SER C 1 216 ? 42.540 125.641 -33.767 0.80 27.13 215 SER C CA 1
ATOM 5583 C CA B SER C 1 216 ? 42.544 125.663 -33.789 0.20 26.32 215 SER C CA 1
ATOM 5584 C C A SER C 1 216 ? 42.605 125.154 -32.328 0.80 25.24 215 SER C C 1
ATOM 5585 C C B SER C 1 216 ? 42.531 125.215 -32.325 0.20 25.92 215 SER C C 1
ATOM 5586 O O A SER C 1 216 ? 43.289 125.735 -31.488 0.80 25.60 215 SER C O 1
ATOM 5587 O O B SER C 1 216 ? 43.087 125.894 -31.460 0.20 26.04 215 SER C O 1
ATOM 5592 N N . GLN C 1 217 ? 41.881 124.086 -32.055 1.00 26.10 216 GLN C N 1
ATOM 5593 C CA . GLN C 1 217 ? 41.812 123.531 -30.688 1.00 24.85 216 GLN C CA 1
ATOM 5594 C C . GLN C 1 217 ? 43.145 122.923 -30.267 1.00 25.19 216 GLN C C 1
ATOM 5595 O O . GLN C 1 217 ? 43.611 123.183 -29.166 1.00 27.31 216 GLN C O 1
ATOM 5601 N N . ILE C 1 218 ? 43.760 122.158 -31.168 1.00 24.49 217 ILE C N 1
ATOM 5602 C CA . ILE C 1 218 ? 45.086 121.550 -30.932 1.00 24.38 217 ILE C CA 1
ATOM 5603 C C . ILE C 1 218 ? 46.139 122.650 -30.704 1.00 26.39 217 ILE C C 1
ATOM 5604 O O . ILE C 1 218 ? 46.903 122.594 -29.742 1.00 26.22 217 ILE C O 1
ATOM 5609 N N . THR C 1 219 ? 46.116 123.684 -31.546 1.00 28.38 218 THR C N 1
ATOM 5610 C CA . THR C 1 219 ? 47.022 124.831 -31.392 1.00 27.74 218 THR C CA 1
ATOM 5611 C C . THR C 1 219 ? 46.825 125.564 -30.083 1.00 28.13 218 THR C C 1
ATOM 5612 O O . THR C 1 219 ? 47.802 125.951 -29.425 1.00 28.70 218 THR C O 1
ATOM 5616 N N . LYS C 1 220 ? 45.560 125.723 -29.671 1.00 28.05 219 LYS C N 1
ATOM 5617 C CA . LYS C 1 220 ? 45.261 126.353 -28.390 1.00 26.61 219 LYS C CA 1
ATOM 5618 C C . LYS C 1 220 ? 45.863 125.552 -27.219 1.00 25.99 219 LYS C C 1
ATOM 5619 O O . LYS C 1 220 ? 46.516 126.119 -26.339 1.00 28.18 219 LYS C O 1
ATOM 5625 N N . ALA C 1 221 ? 45.671 124.233 -27.232 1.00 24.59 220 ALA C N 1
ATOM 5626 C CA . ALA C 1 221 ? 46.218 123.341 -26.216 1.00 24.05 220 ALA C CA 1
ATOM 5627 C C . ALA C 1 221 ? 47.721 123.486 -26.157 1.00 25.73 220 ALA C C 1
ATOM 5628 O O . ALA C 1 221 ? 48.290 123.613 -25.088 1.00 23.75 220 ALA C O 1
ATOM 5630 N N . LEU C 1 222 ? 48.366 123.467 -27.323 1.00 26.64 221 LEU C N 1
ATOM 5631 C CA . LEU C 1 222 ? 49.830 123.633 -27.398 1.00 24.79 221 LEU C CA 1
ATOM 5632 C C . LEU C 1 222 ? 50.282 125.007 -26.908 1.00 25.96 221 LEU C C 1
ATOM 5633 O O . LEU C 1 222 ? 51.183 125.091 -26.082 1.00 27.80 221 LEU C O 1
ATOM 5638 N N . ASP C 1 223 ? 49.629 126.073 -27.374 1.00 26.42 222 ASP C N 1
ATOM 5639 C CA . ASP C 1 223 ? 49.970 127.431 -26.931 1.00 28.18 222 ASP C CA 1
ATOM 5640 C C . ASP C 1 223 ? 49.828 127.605 -25.428 1.00 28.81 222 ASP C C 1
ATOM 5641 O O . ASP C 1 223 ? 50.648 128.256 -24.796 1.00 27.91 222 ASP C O 1
ATOM 5646 N N . LEU C 1 224 ? 48.760 127.051 -24.841 1.00 26.56 223 LEU C N 1
ATOM 5647 C CA . LEU C 1 224 ? 48.568 127.148 -23.382 1.00 24.82 223 LEU C CA 1
ATOM 5648 C C . LEU C 1 224 ? 49.581 126.359 -22.569 1.00 23.60 223 LEU C C 1
ATOM 5649 O O . LEU C 1 224 ? 49.750 126.607 -21.369 1.00 25.82 223 LEU C O 1
ATOM 5654 N N . GLY C 1 225 ? 50.206 125.365 -23.196 1.00 22.68 224 GLY C N 1
ATOM 5655 C CA . GLY C 1 225 ? 51.193 124.509 -22.557 1.00 23.27 224 GLY C CA 1
ATOM 5656 C C . GLY C 1 225 ? 50.578 123.520 -21.593 1.00 22.41 224 GLY C C 1
ATOM 5657 O O . GLY C 1 225 ? 51.143 123.278 -20.540 1.00 22.34 224 GLY C O 1
ATOM 5658 N N . VAL C 1 226 ? 49.419 122.959 -21.959 1.00 22.52 225 VAL C N 1
ATOM 5659 C CA . VAL C 1 226 ? 48.667 122.061 -21.056 1.00 19.14 225 VAL C CA 1
ATOM 5660 C C . VAL C 1 226 ? 49.418 120.749 -20.894 1.00 18.23 225 VAL C C 1
ATOM 5661 O O . VAL C 1 226 ? 50.285 120.403 -21.729 1.00 20.72 225 VAL C O 1
ATOM 5665 N N . LYS C 1 227 ? 49.159 120.038 -19.811 1.00 15.53 226 LYS C N 1
ATOM 5666 C CA . LYS C 1 227 ? 49.886 118.796 -19.558 1.00 18.33 226 LYS C CA 1
ATOM 5667 C C . LYS C 1 227 ? 49.713 117.781 -20.652 1.00 21.41 226 LYS C C 1
ATOM 5668 O O . LYS C 1 227 ? 50.685 117.112 -21.029 1.00 18.18 226 LYS C O 1
ATOM 5674 N N . VAL C 1 228 ? 48.459 117.625 -21.113 1.00 20.89 227 VAL C N 1
ATOM 5675 C CA . VAL C 1 228 ? 48.052 116.573 -22.039 1.00 19.78 227 VAL C CA 1
ATOM 5676 C C . VAL C 1 228 ? 46.730 116.999 -22.655 1.00 17.71 227 VAL C C 1
ATOM 5677 O O . VAL C 1 228 ? 45.966 117.797 -22.040 1.00 17.56 227 VAL C O 1
ATOM 5681 N N . PHE C 1 229 ? 46.454 116.520 -23.859 1.00 18.28 228 PHE C N 1
ATOM 5682 C CA . PHE C 1 229 ? 45.131 116.695 -24.441 1.00 19.57 228 PHE C CA 1
ATOM 5683 C C . PHE C 1 229 ? 44.768 115.470 -25.210 1.00 20.04 228 PHE C C 1
ATOM 5684 O O . PHE C 1 229 ? 45.652 114.805 -25.742 1.00 17.35 228 PHE C O 1
ATOM 5692 N N . THR C 1 230 ? 43.478 115.124 -25.209 1.00 16.40 229 THR C N 1
ATOM 5693 C CA . THR C 1 230 ? 42.975 114.052 -26.089 1.00 16.83 229 THR C CA 1
ATOM 5694 C C . THR C 1 230 ? 42.504 114.690 -27.403 1.00 15.84 229 THR C C 1
ATOM 5695 O O . THR C 1 230 ? 41.964 115.808 -27.423 1.00 17.52 229 THR C O 1
ATOM 5699 N N . THR C 1 231 ? 42.689 113.944 -28.495 1.00 17.89 230 THR C N 1
ATOM 5700 C CA . THR C 1 231 ? 42.353 114.368 -29.851 1.00 17.63 230 THR C CA 1
ATOM 5701 C C . THR C 1 231 ? 41.916 113.216 -30.772 1.00 16.97 230 THR C C 1
ATOM 5702 O O . THR C 1 231 ? 42.449 112.103 -30.739 1.00 15.96 230 THR C O 1
ATOM 5706 N N . ASP C 1 232 ? 40.917 113.508 -31.604 1.00 18.82 231 ASP C N 1
ATOM 5707 C CA . ASP C 1 232 ? 40.432 112.595 -32.625 1.00 19.83 231 ASP C CA 1
ATOM 5708 C C . ASP C 1 232 ? 41.287 112.622 -33.893 1.00 21.25 231 ASP C C 1
ATOM 5709 O O . ASP C 1 232 ? 41.066 111.775 -34.770 1.00 20.73 231 ASP C O 1
ATOM 5714 N N A ARG C 1 233 ? 42.236 113.562 -33.978 0.50 19.04 232 ARG C N 1
ATOM 5715 N N B ARG C 1 233 ? 42.239 113.562 -33.962 0.50 19.79 232 ARG C N 1
ATOM 5716 C CA A ARG C 1 233 ? 43.162 113.672 -35.126 0.50 20.24 232 ARG C CA 1
ATOM 5717 C CA B ARG C 1 233 ? 43.173 113.706 -35.096 0.50 21.87 232 ARG C CA 1
ATOM 5718 C C A ARG C 1 233 ? 44.612 113.634 -34.615 0.50 19.84 232 ARG C C 1
ATOM 5719 C C B ARG C 1 233 ? 44.618 113.645 -34.584 0.50 20.63 232 ARG C C 1
ATOM 5720 O O A ARG C 1 233 ? 45.338 114.638 -34.697 0.50 21.57 232 ARG C O 1
ATOM 5721 O O B ARG C 1 233 ? 45.347 114.648 -34.634 0.50 22.28 232 ARG C O 1
ATOM 5736 N N . PRO C 1 234 ? 45.039 112.472 -34.089 1.00 20.12 233 PRO C N 1
ATOM 5737 C CA . PRO C 1 234 ? 46.393 112.343 -33.513 1.00 21.77 233 PRO C CA 1
ATOM 5738 C C . PRO C 1 234 ? 47.535 112.668 -34.518 1.00 24.81 233 PRO C C 1
ATOM 5739 O O . PRO C 1 234 ? 48.518 113.327 -34.161 1.00 25.24 233 PRO C O 1
ATOM 5743 N N . THR C 1 235 ? 47.355 112.286 -35.776 1.00 24.93 234 THR C N 1
ATOM 5744 C CA . THR C 1 235 ? 48.363 112.557 -36.811 1.00 22.62 234 THR C CA 1
ATOM 5745 C C . THR C 1 235 ? 48.585 114.043 -36.954 1.00 22.42 234 THR C C 1
ATOM 5746 O O . THR C 1 235 ? 49.717 114.505 -36.920 1.00 24.98 234 THR C O 1
ATOM 5750 N N . LEU C 1 236 ? 47.508 114.799 -37.098 1.00 21.64 235 LEU C N 1
ATOM 5751 C CA . LEU C 1 236 ? 47.575 116.241 -37.160 1.00 23.87 235 LEU C CA 1
ATOM 5752 C C . LEU C 1 236 ? 48.174 116.811 -35.897 1.00 24.08 235 LEU C C 1
ATOM 5753 O O . LEU C 1 236 ? 49.014 117.709 -35.949 1.00 25.21 235 LEU C O 1
ATOM 5758 N N . ALA C 1 237 ? 47.730 116.308 -34.754 1.00 19.26 236 ALA C N 1
ATOM 5759 C CA . ALA C 1 237 ? 48.263 116.783 -33.471 1.00 19.85 236 ALA C CA 1
ATOM 5760 C C . ALA C 1 237 ? 49.806 116.672 -33.369 1.00 19.03 236 ALA C C 1
ATOM 5761 O O . ALA C 1 237 ? 50.485 117.589 -32.901 1.00 20.57 236 ALA C O 1
ATOM 5763 N N . ILE C 1 238 ? 50.342 115.549 -33.787 1.00 19.90 237 ILE C N 1
ATOM 5764 C CA . ILE C 1 238 ? 51.813 115.340 -33.775 1.00 23.31 237 ILE C CA 1
ATOM 5765 C C . ILE C 1 238 ? 52.493 116.376 -34.711 1.00 27.11 237 ILE C C 1
ATOM 5766 O O . ILE C 1 238 ? 53.471 117.034 -34.331 1.00 29.47 237 ILE C O 1
ATOM 5771 N N . ALA C 1 239 ? 51.937 116.567 -35.911 1.00 29.64 238 ALA C N 1
ATOM 5772 C CA . ALA C 1 239 ? 52.494 117.528 -36.861 1.00 28.19 238 ALA C CA 1
ATOM 5773 C C . ALA C 1 239 ? 52.485 118.939 -36.319 1.00 28.34 238 ALA C C 1
ATOM 5774 O O . ALA C 1 239 ? 53.476 119.678 -36.437 1.00 27.97 238 ALA C O 1
ATOM 5776 N N . LEU C 1 240 ? 51.362 119.343 -35.725 1.00 24.82 239 LEU C N 1
ATOM 5777 C CA . LEU C 1 240 ? 51.256 120.680 -35.139 1.00 25.93 239 LEU C CA 1
ATOM 5778 C C . LEU C 1 240 ? 52.185 120.891 -33.943 1.00 25.09 239 LEU C C 1
ATOM 5779 O O . LEU C 1 240 ? 52.733 121.998 -33.758 1.00 24.71 239 LEU C O 1
ATOM 5784 N N . ARG C 1 241 ? 52.343 119.856 -33.111 1.00 23.72 240 ARG C N 1
ATOM 5785 C CA . ARG C 1 241 ? 53.267 119.942 -31.975 1.00 25.36 240 ARG C CA 1
ATOM 5786 C C . ARG C 1 241 ? 54.714 120.158 -32.474 1.00 25.46 240 ARG C C 1
ATOM 5787 O O . ARG C 1 241 ? 55.456 120.977 -31.948 1.00 26.53 240 ARG C O 1
ATOM 5795 N N . THR C 1 242 ? 55.101 119.393 -33.480 1.00 26.36 241 THR C N 1
ATOM 5796 C CA . THR C 1 242 ? 56.444 119.544 -34.067 1.00 27.54 241 THR C CA 1
ATOM 5797 C C . THR C 1 242 ? 56.689 120.991 -34.545 1.00 28.02 241 THR C C 1
ATOM 5798 O O . THR C 1 242 ? 57.690 121.613 -34.148 1.00 30.27 241 THR C O 1
ATOM 5802 N N . GLU C 1 243 ? 55.771 121.545 -35.334 1.00 30.52 242 GLU C N 1
ATOM 5803 C CA . GLU C 1 243 ? 55.897 122.935 -35.797 1.00 32.53 242 GLU C CA 1
ATOM 5804 C C . GLU C 1 243 ? 55.929 123.916 -34.626 1.00 35.22 242 GLU C C 1
ATOM 5805 O O . GLU C 1 243 ? 56.689 124.904 -34.649 1.00 36.34 242 GLU C O 1
ATOM 5807 N N . HIS C 1 244 ? 55.141 123.641 -33.580 1.00 34.26 243 HIS C N 1
ATOM 5808 C CA . HIS C 1 244 ? 55.076 124.523 -32.409 1.00 35.30 243 HIS C CA 1
ATOM 5809 C C . HIS C 1 244 ? 56.389 124.525 -31.598 1.00 36.90 243 HIS C C 1
ATOM 5810 O O . HIS C 1 244 ? 56.814 125.573 -31.080 1.00 38.97 243 HIS C O 1
ATOM 5817 N N . ARG C 1 245 ? 57.019 123.355 -31.492 1.00 37.35 244 ARG C N 1
ATOM 5818 C CA . ARG C 1 245 ? 58.276 123.195 -30.733 1.00 41.02 244 ARG C CA 1
ATOM 5819 C C . ARG C 1 245 ? 59.399 124.036 -31.366 1.00 45.68 244 ARG C C 1
ATOM 5820 O O . ARG C 1 245 ? 60.156 124.730 -30.669 1.00 44.96 244 ARG C O 1
ATOM 5836 N N . GLU C 1 247 ? 59.112 126.830 -33.259 1.00 59.23 246 GLU C N 1
ATOM 5837 C CA . GLU C 1 247 ? 58.852 128.241 -32.957 1.00 61.91 246 GLU C CA 1
ATOM 5838 C C . GLU C 1 247 ? 59.191 128.566 -31.499 1.00 62.01 246 GLU C C 1
ATOM 5839 O O . GLU C 1 247 ? 59.704 129.655 -31.204 1.00 61.62 246 GLU C O 1
ATOM 5845 N N . ALA C 1 248 ? 58.909 127.612 -30.604 1.00 62.73 247 ALA C N 1
ATOM 5846 C CA . ALA C 1 248 ? 59.216 127.742 -29.176 1.00 63.35 247 ALA C CA 1
ATOM 5847 C C . ALA C 1 248 ? 60.724 127.931 -28.932 1.00 64.52 247 ALA C C 1
ATOM 5848 O O . ALA C 1 248 ? 61.115 128.557 -27.941 1.00 64.68 247 ALA C O 1
ATOM 5850 N N . SER C 1 249 ? 61.556 127.392 -29.830 1.00 65.25 248 SER C N 1
ATOM 5851 C CA . SER C 1 249 ? 63.006 127.641 -29.814 1.00 66.44 248 SER C CA 1
ATOM 5852 C C . SER C 1 249 ? 63.265 129.091 -30.260 1.00 67.66 248 SER C C 1
ATOM 5853 O O . SER C 1 249 ? 64.189 129.751 -29.785 1.00 70.57 248 SER C O 1
ATOM 5864 N N . THR D 1 3 ? 43.177 57.091 14.269 1.00 35.98 2 THR D N 1
ATOM 5865 C CA . THR D 1 3 ? 42.677 58.330 14.841 1.00 29.88 2 THR D CA 1
ATOM 5866 C C . THR D 1 3 ? 43.546 58.638 16.039 1.00 29.87 2 THR D C 1
ATOM 5867 O O . THR D 1 3 ? 43.632 57.827 16.973 1.00 28.23 2 THR D O 1
ATOM 5871 N N . ARG D 1 4 ? 44.213 59.785 15.994 1.00 24.63 3 ARG D N 1
ATOM 5872 C CA . ARG D 1 4 ? 45.058 60.226 17.062 1.00 25.03 3 ARG D CA 1
ATOM 5873 C C . ARG D 1 4 ? 44.298 60.858 18.223 1.00 28.03 3 ARG D C 1
ATOM 5874 O O . ARG D 1 4 ? 43.236 61.482 18.031 1.00 26.98 3 ARG D O 1
ATOM 5882 N N . ILE D 1 5 ? 44.880 60.710 19.413 1.00 27.81 4 ILE D N 1
ATOM 5883 C CA . ILE D 1 5 ? 44.317 61.263 20.675 1.00 26.07 4 ILE D CA 1
ATOM 5884 C C . ILE D 1 5 ? 45.207 62.360 21.219 1.00 23.23 4 ILE D C 1
ATOM 5885 O O . ILE D 1 5 ? 46.434 62.206 21.372 1.00 21.58 4 ILE D O 1
ATOM 5890 N N . ALA D 1 6 ? 44.597 63.515 21.490 1.00 21.59 5 ALA D N 1
ATOM 5891 C CA . ALA D 1 6 ? 45.284 64.623 22.099 1.00 19.74 5 ALA D CA 1
ATOM 5892 C C . ALA D 1 6 ? 44.662 64.891 23.471 1.00 22.32 5 ALA D C 1
ATOM 5893 O O . ALA D 1 6 ? 43.454 65.041 23.569 1.00 21.91 5 ALA D O 1
ATOM 5895 N N . SER D 1 7 ? 45.491 64.950 24.506 1.00 23.34 6 SER D N 1
ATOM 5896 C CA . SER D 1 7 ? 44.996 65.168 25.876 1.00 21.52 6 SER D CA 1
ATOM 5897 C C . SER D 1 7 ? 44.801 66.662 26.069 1.00 18.90 6 SER D C 1
ATOM 5898 O O . SER D 1 7 ? 45.756 67.467 26.041 1.00 23.12 6 SER D O 1
ATOM 5901 N N . HIS D 1 8 ? 43.532 67.027 26.230 1.00 23.23 7 HIS D N 1
ATOM 5902 C CA . HIS D 1 8 ? 43.125 68.438 26.301 1.00 19.94 7 HIS D CA 1
ATOM 5903 C C . HIS D 1 8 ? 43.519 69.047 27.632 1.00 20.92 7 HIS D C 1
ATOM 5904 O O . HIS D 1 8 ? 43.024 68.630 28.654 1.00 22.23 7 HIS D O 1
ATOM 5911 N N . ARG D 1 9 ? 44.414 70.026 27.580 1.00 22.02 8 ARG D N 1
ATOM 5912 C CA . ARG D 1 9 ? 44.952 70.723 28.739 1.00 22.26 8 ARG D CA 1
ATOM 5913 C C . ARG D 1 9 ? 45.558 69.750 29.755 1.00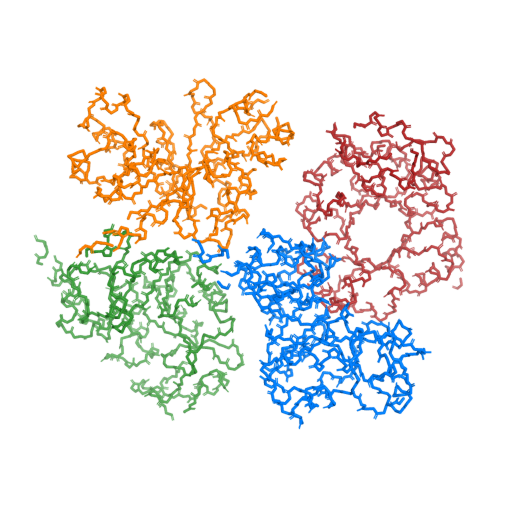 25.27 8 ARG D C 1
ATOM 5914 O O . ARG D 1 9 ? 45.561 70.011 30.961 1.00 21.21 8 ARG D O 1
ATOM 5922 N N . GLY D 1 10 ? 46.094 68.642 29.248 1.00 26.46 9 GLY D N 1
ATOM 5923 C CA . GLY D 1 10 ? 46.651 67.618 30.099 1.00 24.79 9 GLY D CA 1
ATOM 5924 C C . GLY D 1 10 ? 45.651 66.652 30.684 1.00 25.23 9 GLY D C 1
ATOM 5925 O O . GLY D 1 10 ? 46.062 65.789 31.437 1.00 27.91 9 GLY D O 1
ATOM 5926 N N . GLY D 1 11 ? 44.355 66.789 30.361 1.00 23.60 10 GLY D N 1
ATOM 5927 C CA . GLY D 1 11 ? 43.316 65.868 30.813 1.00 22.38 10 GLY D CA 1
ATOM 5928 C C . GLY D 1 11 ? 42.381 66.490 31.849 1.00 27.46 10 GLY D C 1
ATOM 5929 O O . GLY D 1 11 ? 42.227 65.946 32.962 1.00 26.95 10 GLY D O 1
ATOM 5930 N N . THR D 1 12 ? 41.690 67.567 31.438 1.00 24.21 11 THR D N 1
ATOM 5931 C CA . THR D 1 12 ? 40.995 68.471 32.366 1.00 26.00 11 THR D CA 1
ATOM 5932 C C . THR D 1 12 ? 40.138 67.774 33.364 1.00 23.65 11 THR D C 1
ATOM 5933 O O . THR D 1 12 ? 40.227 68.061 34.553 1.00 26.36 11 THR D O 1
ATOM 5937 N N . LEU D 1 13 ? 39.317 66.854 32.894 1.00 24.65 12 LEU D N 1
ATOM 5938 C CA . LEU D 1 13 ? 38.322 66.246 33.758 1.00 25.27 12 LEU D CA 1
ATOM 5939 C C . LEU D 1 13 ? 38.850 65.079 34.578 1.00 24.13 12 LEU D C 1
ATOM 5940 O O . LEU D 1 13 ? 38.086 64.445 35.325 1.00 24.21 12 LEU D O 1
ATOM 5945 N N . GLU D 1 14 ? 40.127 64.771 34.408 1.00 26.02 13 GLU D N 1
ATOM 5946 C CA . GLU D 1 14 ? 40.760 63.750 35.209 1.00 26.50 13 GLU D CA 1
ATOM 5947 C C . GLU D 1 14 ? 41.641 64.373 36.245 1.00 26.52 13 GLU D C 1
ATOM 5948 O O . GLU D 1 14 ? 41.616 63.945 37.405 1.00 28.99 13 GLU D O 1
ATOM 5954 N N . PHE D 1 15 ? 42.415 65.382 35.842 1.00 25.04 14 PHE D N 1
ATOM 5955 C CA . PHE D 1 15 ? 43.493 65.916 36.665 1.00 25.60 14 PHE D CA 1
ATOM 5956 C C . PHE D 1 15 ? 43.423 67.424 36.964 1.00 25.58 14 PHE D C 1
ATOM 5957 O O . PHE D 1 15 ? 44.369 67.996 37.511 1.00 27.78 14 PHE D O 1
ATOM 5965 N N . GLY D 1 16 ? 42.331 68.079 36.605 1.00 25.04 15 GLY D N 1
ATOM 5966 C CA . GLY D 1 16 ? 42.312 69.536 36.680 1.00 24.17 15 GLY D CA 1
ATOM 5967 C C . GLY D 1 16 ? 42.805 70.139 35.374 1.00 26.45 15 GLY D C 1
ATOM 5968 O O . GLY D 1 16 ? 43.386 69.457 34.525 1.00 27.51 15 GLY D O 1
ATOM 5969 N N . ASP D 1 17 ? 42.580 71.440 35.241 1.00 25.07 16 ASP D N 1
ATOM 5970 C CA . ASP D 1 17 ? 42.911 72.200 34.047 1.00 24.61 16 ASP D CA 1
ATOM 5971 C C . ASP D 1 17 ? 44.380 72.636 34.004 1.00 24.07 16 ASP D C 1
ATOM 5972 O O . ASP D 1 17 ? 44.869 73.448 34.815 1.00 25.02 16 ASP D O 1
ATOM 5977 N N . SER D 1 18 ? 45.120 72.089 33.043 1.00 23.44 17 SER D N 1
ATOM 5978 C CA . SER D 1 18 ? 46.484 72.511 32.833 1.00 22.71 17 SER D CA 1
ATOM 5979 C C . SER D 1 18 ? 47.370 72.350 34.077 1.00 24.77 17 SER D C 1
ATOM 5980 O O . SER D 1 18 ? 48.173 73.228 34.379 1.00 26.79 17 SER D O 1
ATOM 5983 N N . THR D 1 19 ? 47.239 71.228 34.777 1.00 25.93 18 THR D N 1
ATOM 5984 C CA . THR D 1 19 ? 47.985 71.016 36.024 1.00 27.27 18 THR D CA 1
ATOM 5985 C C . THR D 1 19 ? 49.235 70.204 35.766 1.00 28.54 18 THR D C 1
ATOM 5986 O O . THR D 1 19 ? 49.237 69.375 34.862 1.00 28.43 18 THR D O 1
ATOM 5990 N N . PRO D 1 20 ? 50.298 70.442 36.553 1.00 30.11 19 PRO D N 1
ATOM 5991 C CA . PRO D 1 20 ? 51.479 69.604 36.527 1.00 30.46 19 PRO D CA 1
ATOM 5992 C C . PRO D 1 20 ? 51.145 68.126 36.597 1.00 31.04 19 PRO D C 1
ATOM 5993 O O . PRO D 1 20 ? 51.747 67.336 35.869 1.00 32.48 19 PRO D O 1
ATOM 5997 N N . HIS D 1 21 ? 50.174 67.751 37.421 1.00 31.60 20 HIS D N 1
ATOM 5998 C CA . HIS D 1 21 ? 49.777 66.350 37.511 1.00 31.65 20 HIS D CA 1
ATOM 5999 C C . HIS D 1 21 ? 49.195 65.853 36.204 1.00 32.12 20 HIS D C 1
ATOM 6000 O O . HIS D 1 21 ? 49.503 64.749 35.781 1.00 30.22 20 HIS D O 1
ATOM 6007 N N . GLY D 1 22 ? 48.343 66.642 35.558 1.00 29.63 21 GLY D N 1
ATOM 6008 C CA . GLY D 1 22 ? 47.739 66.175 34.311 1.00 28.10 21 GLY D CA 1
ATOM 6009 C C . GLY D 1 22 ? 48.744 66.075 33.184 1.00 27.04 21 GLY D C 1
ATOM 6010 O O . GLY D 1 22 ? 48.737 65.124 32.433 1.00 27.76 21 GLY D O 1
ATOM 6011 N N . PHE D 1 23 ? 49.587 67.078 33.056 1.00 24.86 22 PHE D N 1
ATOM 6012 C CA . PHE D 1 23 ? 50.625 67.046 32.027 1.00 28.33 22 PHE D CA 1
ATOM 6013 C C . PHE D 1 23 ? 51.615 65.890 32.286 1.00 30.81 22 PHE D C 1
ATOM 6014 O O . PHE D 1 23 ? 52.024 65.169 31.341 1.00 29.92 22 PHE D O 1
ATOM 6022 N N . THR D 1 24 ? 51.938 65.653 33.561 1.00 31.15 23 THR D N 1
ATOM 6023 C CA . THR D 1 24 ? 52.850 64.564 33.907 1.00 29.31 23 THR D CA 1
ATOM 6024 C C . THR D 1 24 ? 52.198 63.213 33.588 1.00 28.58 23 THR D C 1
ATOM 6025 O O . THR D 1 24 ? 52.805 62.368 32.887 1.00 31.03 23 THR D O 1
ATOM 6029 N N . ALA D 1 25 ? 50.976 63.005 34.053 1.00 29.29 24 ALA D N 1
ATOM 6030 C CA . ALA D 1 25 ? 50.255 61.783 33.768 1.00 27.38 24 ALA D CA 1
ATOM 6031 C C . ALA D 1 25 ? 50.142 61.505 32.241 1.00 33.01 24 ALA D C 1
ATOM 6032 O O . ALA D 1 25 ? 50.419 60.397 31.767 1.00 31.12 24 ALA D O 1
ATOM 6034 N N . THR D 1 26 ? 49.717 62.519 31.487 1.00 31.64 25 THR D N 1
ATOM 6035 C CA . THR D 1 26 ? 49.557 62.399 30.031 1.00 28.62 25 THR D CA 1
ATOM 6036 C C . THR D 1 26 ? 50.878 62.057 29.320 1.00 26.00 25 THR D C 1
ATOM 6037 O O . THR D 1 26 ? 50.880 61.301 28.361 1.00 30.97 25 THR D O 1
ATOM 6041 N N . ALA D 1 27 ? 51.980 62.622 29.792 1.00 29.69 26 ALA D N 1
ATOM 6042 C CA . ALA D 1 27 ? 53.312 62.353 29.237 1.00 31.29 26 ALA D CA 1
ATOM 6043 C C . ALA D 1 27 ? 53.687 60.856 29.277 1.00 32.15 26 ALA D C 1
ATOM 6044 O O . ALA D 1 27 ? 54.493 60.416 28.450 1.00 34.87 26 ALA D O 1
ATOM 6046 N N . ALA D 1 28 ? 53.043 60.084 30.160 1.00 32.12 27 ALA D N 1
ATOM 6047 C CA . ALA D 1 28 ? 53.245 58.641 30.288 1.00 32.51 27 ALA D CA 1
ATOM 6048 C C . ALA D 1 28 ? 52.154 57.768 29.684 1.00 33.26 27 ALA D C 1
ATOM 6049 O O . ALA D 1 28 ? 52.216 56.563 29.834 1.00 36.39 27 ALA D O 1
ATOM 6059 N N . ALA D 1 30 ? 49.519 56.198 26.554 1.00 26.24 29 ALA D N 1
ATOM 6060 C CA . ALA D 1 30 ? 49.653 55.666 25.193 1.00 27.84 29 ALA D CA 1
ATOM 6061 C C . ALA D 1 30 ? 48.746 56.444 24.233 1.00 25.66 29 ALA D C 1
ATOM 6062 O O . ALA D 1 30 ? 47.775 55.903 23.691 1.00 28.66 29 ALA D O 1
ATOM 6064 N N . LEU D 1 31 ? 49.071 57.727 24.066 1.00 27.97 30 LEU D N 1
ATOM 6065 C CA . LEU D 1 31 ? 48.364 58.603 23.154 1.00 26.81 30 LEU D CA 1
ATOM 6066 C C . LEU D 1 31 ? 49.427 59.436 22.465 1.00 29.14 30 LEU D C 1
ATOM 6067 O O . LEU D 1 31 ? 50.615 59.371 22.816 1.00 26.49 30 LEU D O 1
ATOM 6072 N N . GLU D 1 32 ? 49.005 60.261 21.501 1.00 27.03 31 GLU D N 1
ATOM 6073 C CA . GLU D 1 32 ? 49.954 60.874 20.592 1.00 26.01 31 GLU D CA 1
ATOM 6074 C C . GLU D 1 32 ? 50.302 62.315 20.860 1.00 24.86 31 GLU D C 1
ATOM 6075 O O . GLU D 1 32 ? 51.405 62.724 20.541 1.00 23.45 31 GLU D O 1
ATOM 6081 N N . GLU D 1 33 ? 49.395 63.059 21.510 1.00 22.71 32 GLU D N 1
ATOM 6082 C CA . GLU D 1 33 ? 49.596 64.461 21.746 1.00 25.01 32 GLU D CA 1
ATOM 6083 C C . GLU D 1 33 ? 48.990 64.936 23.057 1.00 19.28 32 GLU D C 1
ATOM 6084 O O . GLU D 1 33 ? 48.063 64.322 23.576 1.00 22.34 32 GLU D O 1
ATOM 6090 N N . VAL D 1 34 ? 49.562 66.009 23.547 1.00 23.97 33 VAL D N 1
ATOM 6091 C CA . VAL D 1 34 ? 48.986 66.819 24.613 1.00 24.52 33 VAL D CA 1
ATOM 6092 C C . VAL D 1 34 ? 48.683 68.184 23.971 1.00 22.95 33 VAL D C 1
ATOM 6093 O O . VAL D 1 34 ? 49.486 68.713 23.181 1.00 22.21 33 VAL D O 1
ATOM 6097 N N . GLU D 1 35 ? 47.493 68.705 24.269 1.00 21.72 34 GLU D N 1
ATOM 6098 C CA . GLU D 1 35 ? 47.095 70.019 23.827 1.00 20.70 34 GLU D CA 1
ATOM 6099 C C . GLU D 1 35 ? 47.176 70.972 25.008 1.00 20.49 34 GLU D C 1
ATOM 6100 O O . GLU D 1 35 ? 46.892 70.586 26.141 1.00 21.10 34 GLU D O 1
ATOM 6106 N N . PHE D 1 36 ? 47.548 72.211 24.727 1.00 22.24 35 PHE D N 1
ATOM 6107 C CA . PHE D 1 36 ? 47.702 73.249 25.702 1.00 20.63 35 PHE D CA 1
ATOM 6108 C C . PHE D 1 36 ? 47.705 74.624 25.017 1.00 22.53 35 PHE D C 1
ATOM 6109 O O . PHE D 1 36 ? 47.934 74.733 23.813 1.00 21.24 35 PHE D O 1
ATOM 6117 N N . ASP D 1 37 ? 47.441 75.660 25.811 1.00 21.75 36 ASP D N 1
ATOM 6118 C CA . ASP D 1 37 ? 47.384 77.059 25.360 1.00 20.10 36 ASP D CA 1
ATOM 6119 C C . ASP D 1 37 ? 48.432 77.851 26.134 1.00 19.96 36 ASP D C 1
ATOM 6120 O O . ASP D 1 37 ? 48.792 77.475 27.253 1.00 21.15 36 ASP D O 1
ATOM 6125 N N . LEU D 1 38 ? 48.920 78.941 25.553 1.00 22.05 37 LEU D N 1
ATOM 6126 C CA . LEU D 1 38 ? 49.982 79.727 26.167 1.00 22.83 37 LEU D CA 1
ATOM 6127 C C . LEU D 1 38 ? 49.641 81.194 26.227 1.00 23.66 37 LEU D C 1
ATOM 6128 O O . LEU D 1 38 ? 48.960 81.707 25.334 1.00 21.70 37 LEU D O 1
ATOM 6133 N N . HIS D 1 39 ? 50.140 81.870 27.255 1.00 22.59 38 HIS D N 1
ATOM 6134 C CA . HIS D 1 39 ? 50.032 83.335 27.338 1.00 24.32 38 HIS D CA 1
ATOM 6135 C C . HIS D 1 39 ? 51.340 83.942 27.856 1.00 24.75 38 HIS D C 1
ATOM 6136 O O . HIS D 1 39 ? 51.991 83.340 28.683 1.00 25.67 38 HIS D O 1
ATOM 6143 N N . PRO D 1 40 ? 51.685 85.140 27.382 1.00 24.15 39 PRO D N 1
ATOM 6144 C CA . PRO D 1 40 ? 52.826 85.859 27.883 1.00 25.16 39 PRO D CA 1
ATOM 6145 C C . PRO D 1 40 ? 52.499 86.555 29.178 1.00 26.69 39 PRO D C 1
ATOM 6146 O O . PRO D 1 40 ? 51.336 86.919 29.382 1.00 27.07 39 PRO D O 1
ATOM 6150 N N . THR D 1 41 ? 53.521 86.744 30.020 1.00 28.09 40 THR D N 1
ATOM 6151 C CA . THR D 1 41 ? 53.437 87.554 31.229 1.00 29.13 40 THR D CA 1
ATOM 6152 C C . THR D 1 41 ? 53.987 88.944 30.928 1.00 30.34 40 THR D C 1
ATOM 6153 O O . THR D 1 41 ? 54.613 89.152 29.886 1.00 31.50 40 THR D O 1
ATOM 6157 N N . ALA D 1 42 ? 53.734 89.902 31.817 1.00 29.45 41 ALA D N 1
ATOM 6158 C CA . ALA D 1 42 ? 54.198 91.289 31.621 1.00 31.63 41 ALA D CA 1
ATOM 6159 C C . ALA D 1 42 ? 55.743 91.387 31.558 1.00 31.78 41 ALA D C 1
ATOM 6160 O O . ALA D 1 42 ? 56.295 92.308 30.946 1.00 30.74 41 ALA D O 1
ATOM 6162 N N . ASP D 1 43 ? 56.412 90.440 32.212 1.00 30.68 42 ASP D N 1
ATOM 6163 C CA . ASP D 1 43 ? 57.870 90.394 32.245 1.00 33.17 42 ASP D CA 1
ATOM 6164 C C . ASP D 1 43 ? 58.468 89.332 31.323 1.00 32.14 42 ASP D C 1
ATOM 6165 O O . ASP D 1 43 ? 59.612 88.932 31.501 1.00 33.06 42 ASP D O 1
ATOM 6170 N N . GLY D 1 44 ? 57.712 88.882 30.326 1.00 33.43 43 GLY D N 1
ATOM 6171 C CA . GLY D 1 44 ? 58.274 88.027 29.269 1.00 32.61 43 GLY D CA 1
ATOM 6172 C C . GLY D 1 44 ? 58.398 86.534 29.463 1.00 33.46 43 GLY D C 1
ATOM 6173 O O . GLY D 1 44 ? 59.090 85.878 28.696 1.00 36.80 43 GLY D O 1
ATOM 6174 N N . ALA D 1 45 ? 57.739 85.978 30.471 1.00 29.53 44 ALA D N 1
ATOM 6175 C CA . ALA D 1 45 ? 57.660 84.537 30.622 1.00 29.27 44 ALA D CA 1
ATOM 6176 C C . ALA D 1 45 ? 56.536 84.066 29.690 1.00 29.00 44 ALA D C 1
ATOM 6177 O O . ALA D 1 45 ? 55.793 84.889 29.131 1.00 27.41 44 ALA D O 1
ATOM 6179 N N . ILE D 1 46 ? 56.424 82.750 29.525 1.00 27.51 45 ILE D N 1
ATOM 6180 C CA . ILE D 1 46 ? 55.362 82.143 28.738 1.00 26.64 45 ILE D CA 1
ATOM 6181 C C . ILE D 1 46 ? 54.723 81.092 29.624 1.00 27.07 45 ILE D C 1
ATOM 6182 O O . ILE D 1 46 ? 55.362 80.123 29.991 1.00 25.42 45 ILE D O 1
ATOM 6187 N N . VAL D 1 47 ? 53.441 81.285 29.928 1.00 25.69 46 VAL D N 1
ATOM 6188 C CA . VAL D 1 47 ? 52.686 80.473 30.874 1.00 24.35 46 VAL D CA 1
ATOM 6189 C C . VAL D 1 47 ? 51.685 79.564 30.178 1.00 22.72 46 VAL D C 1
ATOM 6190 O O . VAL D 1 47 ? 51.043 79.990 29.222 1.00 23.67 46 VAL D O 1
ATOM 6194 N N . VAL D 1 48 ? 51.574 78.333 30.656 1.00 21.78 47 VAL D N 1
ATOM 6195 C CA . VAL D 1 48 ? 50.628 77.362 30.184 1.00 22.25 47 VAL D CA 1
ATOM 6196 C C . VAL D 1 48 ? 49.315 77.552 30.939 1.00 23.94 47 VAL D C 1
ATOM 6197 O O . VAL D 1 48 ? 49.193 77.192 32.099 1.00 24.49 47 VAL D O 1
ATOM 6201 N N . HIS D 1 49 ? 48.306 78.061 30.238 1.00 19.69 48 HIS D N 1
ATOM 6202 C CA . HIS D 1 49 ? 47.001 78.345 30.851 1.00 21.70 48 HIS D CA 1
ATOM 6203 C C . HIS D 1 49 ? 45.992 78.508 29.727 1.00 22.22 48 HIS D C 1
ATOM 6204 O O . HIS D 1 49 ? 46.348 79.017 28.663 1.00 21.85 48 HIS D O 1
ATOM 6211 N N . HIS D 1 50 ? 44.737 78.116 29.960 1.00 20.31 49 HIS D N 1
ATOM 6212 C CA . HIS D 1 50 ? 43.721 78.238 28.921 1.00 21.10 49 HIS D CA 1
ATOM 6213 C C . HIS D 1 50 ? 43.224 79.678 28.711 1.00 21.22 49 HIS D C 1
ATOM 6214 O O . HIS D 1 50 ? 43.482 80.275 27.670 1.00 20.72 49 HIS D O 1
ATOM 6221 N N . ASP D 1 51 ? 42.487 80.224 29.676 1.00 23.91 50 ASP D N 1
ATOM 6222 C CA . ASP D 1 51 ? 42.003 81.593 29.580 1.00 22.74 50 ASP D CA 1
ATOM 6223 C C . ASP D 1 51 ? 43.158 82.598 29.672 1.00 21.84 50 ASP D C 1
ATOM 6224 O O . ASP D 1 51 ? 44.228 82.279 30.212 1.00 22.57 50 ASP D O 1
ATOM 6229 N N . PRO D 1 52 ? 42.962 83.829 29.130 1.00 19.62 51 PRO D N 1
ATOM 6230 C CA . PRO D 1 52 ? 43.957 84.885 29.278 1.00 20.53 51 PRO D CA 1
ATOM 6231 C C . PRO D 1 52 ? 43.989 85.503 30.676 1.00 22.68 51 PRO D C 1
ATOM 6232 O O . PRO D 1 52 ? 44.836 86.366 30.944 1.00 24.48 51 PRO D O 1
ATOM 6236 N N . THR D 1 53 ? 43.047 85.092 31.526 1.00 22.55 52 THR D N 1
ATOM 6237 C CA . THR D 1 53 ? 42.960 85.522 32.905 1.00 21.21 52 THR D CA 1
ATOM 6238 C C . THR D 1 53 ? 43.045 84.285 33.820 1.00 21.94 52 THR D C 1
ATOM 6239 O O . THR D 1 53 ? 42.774 83.130 33.395 1.00 21.89 52 THR D O 1
ATOM 6243 N N . LEU D 1 54 ? 43.441 84.512 35.075 1.00 21.84 53 LEU D N 1
ATOM 6244 C CA . LEU D 1 54 ? 43.593 83.422 36.060 1.00 22.45 53 LEU D CA 1
ATOM 6245 C C . LEU D 1 54 ? 42.288 83.081 36.817 1.00 20.76 53 LEU D C 1
ATOM 6246 O O . LEU D 1 54 ? 42.214 82.070 37.549 1.00 22.00 53 LEU D O 1
ATOM 6251 N N . ASP D 1 55 ? 41.248 83.880 36.594 1.00 23.66 54 ASP D N 1
ATOM 6252 C CA . ASP D 1 55 ? 40.007 83.799 37.393 1.00 23.94 54 ASP D CA 1
ATOM 6253 C C . ASP D 1 55 ? 39.318 82.462 37.439 1.00 23.37 54 ASP D C 1
ATOM 6254 O O . ASP D 1 55 ? 38.926 81.998 38.524 1.00 23.64 54 ASP D O 1
ATOM 6259 N N . ALA D 1 56 ? 39.153 81.836 36.280 1.00 22.37 55 ALA D N 1
ATOM 6260 C CA . ALA D 1 56 ? 38.299 80.666 36.183 1.00 22.59 55 ALA D CA 1
ATOM 6261 C C . ALA D 1 56 ? 38.826 79.412 36.870 1.00 22.88 55 ALA D C 1
ATOM 6262 O O . ALA D 1 56 ? 38.063 78.709 37.504 1.00 22.67 55 ALA D O 1
ATOM 6264 N N . THR D 1 57 ? 40.137 79.153 36.756 1.00 22.26 56 THR D N 1
ATOM 6265 C CA . THR D 1 57 ? 40.730 77.915 37.244 1.00 19.49 56 THR D CA 1
ATOM 6266 C C . THR D 1 57 ? 41.718 78.084 38.415 1.00 22.16 56 THR D C 1
ATOM 6267 O O . THR D 1 57 ? 42.342 77.097 38.839 1.00 23.74 56 THR D O 1
ATOM 6271 N N . THR D 1 58 ? 41.839 79.286 38.993 1.00 18.59 57 THR D N 1
ATOM 6272 C CA . THR D 1 58 ? 42.771 79.475 40.106 1.00 23.37 57 THR D CA 1
ATOM 6273 C C . THR D 1 58 ? 42.077 80.293 41.156 1.00 25.67 57 THR D C 1
ATOM 6274 O O . THR D 1 58 ? 40.915 80.662 40.981 1.00 27.58 57 THR D O 1
ATOM 6278 N N . ASP D 1 59 ? 42.795 80.531 42.244 1.00 23.30 58 ASP D N 1
ATOM 6279 C CA . ASP D 1 59 ? 42.315 81.384 43.331 1.00 27.39 58 ASP D CA 1
ATOM 6280 C C . ASP D 1 59 ? 42.643 82.859 43.124 1.00 29.78 58 ASP D C 1
ATOM 6281 O O . ASP D 1 59 ? 42.337 83.685 43.998 1.00 30.71 58 ASP D O 1
ATOM 6294 N N . THR D 1 61 ? 43.025 86.473 40.353 1.00 30.30 60 THR D N 1
ATOM 6295 C CA . THR D 1 61 ? 42.260 87.194 39.362 1.00 29.20 60 THR D CA 1
ATOM 6296 C C . THR D 1 61 ? 43.191 88.058 38.521 1.00 29.61 60 THR D C 1
ATOM 6297 O O . THR D 1 61 ? 44.260 88.453 38.976 1.00 34.14 60 THR D O 1
ATOM 6301 N N . GLY D 1 62 ? 42.797 88.350 37.287 1.00 27.78 61 GLY D N 1
ATOM 6302 C CA . GLY D 1 62 ? 43.591 89.252 36.454 1.00 27.33 61 GLY D CA 1
ATOM 6303 C C . GLY D 1 62 ? 44.095 88.611 35.183 1.00 27.96 61 GLY D C 1
ATOM 6304 O O . GLY D 1 62 ? 44.083 87.387 35.063 1.00 25.60 61 GLY D O 1
ATOM 6305 N N . ALA D 1 63 ? 44.505 89.470 34.246 1.00 26.13 62 ALA D N 1
ATOM 6306 C CA . ALA D 1 63 ? 45.021 89.069 32.953 1.00 25.46 62 ALA D CA 1
ATOM 6307 C C . ALA D 1 63 ? 46.453 88.697 33.139 1.00 25.65 62 ALA D C 1
ATOM 6308 O O . ALA D 1 63 ? 47.221 89.472 33.721 1.00 27.85 62 ALA D O 1
ATOM 6310 N N . ILE D 1 64 ? 46.828 87.537 32.610 1.00 25.13 63 ILE D N 1
ATOM 6311 C CA . ILE D 1 64 ? 48.178 87.031 32.736 1.00 25.48 63 ILE D CA 1
ATOM 6312 C C . ILE D 1 64 ? 49.201 88.005 32.143 1.00 23.97 63 ILE D C 1
ATOM 6313 O O . ILE D 1 64 ? 50.306 88.168 32.678 1.00 27.72 63 ILE D O 1
ATOM 6318 N N . VAL D 1 65 ? 48.851 88.656 31.038 1.00 24.68 64 VAL D N 1
ATOM 6319 C CA . VAL D 1 65 ? 49.770 89.590 30.387 1.00 26.26 64 VAL D CA 1
ATOM 6320 C C . VAL D 1 65 ? 50.079 90.858 31.212 1.00 29.27 64 VAL D C 1
ATOM 6321 O O . VAL D 1 65 ? 51.059 91.554 30.928 1.00 26.45 64 VAL D O 1
ATOM 6325 N N . ASP D 1 66 ? 49.223 91.162 32.192 1.00 29.48 65 ASP D N 1
ATOM 6326 C CA . ASP D 1 66 ? 49.421 92.299 33.095 1.00 31.09 65 ASP D CA 1
ATOM 6327 C C . ASP D 1 66 ? 50.211 91.931 34.339 1.00 33.21 65 ASP D C 1
ATOM 6328 O O . ASP D 1 66 ? 50.532 92.811 35.124 1.00 35.61 65 ASP D O 1
ATOM 6341 N N . THR D 1 68 ? 53.412 89.670 36.554 1.00 32.09 67 THR D N 1
ATOM 6342 C CA . THR D 1 68 ? 54.742 89.077 36.504 1.00 29.21 67 THR D CA 1
ATOM 6343 C C . THR D 1 68 ? 54.597 87.587 36.664 1.00 26.40 67 THR D C 1
ATOM 6344 O O . THR D 1 68 ? 53.593 87.087 37.198 1.00 28.42 67 THR D O 1
ATOM 6348 N N . LEU D 1 69 ? 55.593 86.841 36.223 1.00 26.69 68 LEU D N 1
ATOM 6349 C CA . LEU D 1 69 ? 55.569 85.395 36.423 1.00 28.05 68 LEU D CA 1
ATOM 6350 C C . LEU D 1 69 ? 55.472 85.026 37.904 1.00 30.01 68 LEU D C 1
ATOM 6351 O O . LEU D 1 69 ? 54.819 84.046 38.261 1.00 28.77 68 LEU D O 1
ATOM 6356 N N . ALA D 1 70 ? 56.155 85.794 38.749 1.00 29.94 69 ALA D N 1
ATOM 6357 C CA . ALA D 1 70 ? 56.133 85.569 40.186 1.00 29.94 69 ALA D CA 1
ATOM 6358 C C . ALA D 1 70 ? 54.713 85.624 40.717 1.00 26.84 69 ALA D C 1
ATOM 6359 O O . ALA D 1 70 ? 54.299 84.743 41.474 1.00 28.48 69 ALA D O 1
ATOM 6361 N N . LYS D 1 71 ? 53.973 86.648 40.314 1.00 28.33 70 LYS D N 1
ATOM 6362 C CA . LYS D 1 71 ? 52.557 86.791 40.698 1.00 29.04 70 LYS D CA 1
ATOM 6363 C C . LYS D 1 71 ? 51.764 85.567 40.209 1.00 27.80 70 LYS D C 1
ATOM 6364 O O . LYS D 1 71 ? 51.091 84.910 40.989 1.00 27.68 70 LYS D O 1
ATOM 6370 N N . VAL D 1 72 ? 51.933 85.195 38.948 1.00 27.78 71 VAL D N 1
ATOM 6371 C CA . VAL D 1 72 ? 51.218 84.013 38.396 1.00 25.21 71 VAL D CA 1
ATOM 6372 C C . VAL D 1 72 ? 51.535 82.734 39.176 1.00 25.75 71 VAL D C 1
ATOM 6373 O O . VAL D 1 72 ? 50.657 81.875 39.465 1.00 25.88 71 VAL D O 1
ATOM 6377 N N . LYS D 1 73 ? 52.793 82.601 39.536 1.00 25.72 72 LYS D N 1
ATOM 6378 C CA . LYS D 1 73 ? 53.235 81.428 40.283 1.00 28.27 72 LYS D CA 1
ATOM 6379 C C . LYS D 1 73 ? 52.646 81.313 41.724 1.00 28.49 72 LYS D C 1
ATOM 6380 O O . LYS D 1 73 ? 52.688 80.241 42.332 1.00 30.79 72 LYS D O 1
ATOM 6386 N N . THR D 1 74 ? 52.118 82.403 42.282 1.00 29.97 73 THR D N 1
ATOM 6387 C CA . THR D 1 74 ? 51.501 82.337 43.616 1.00 28.95 73 THR D CA 1
ATOM 6388 C C . THR D 1 74 ? 50.082 81.782 43.508 1.00 31.44 73 THR D C 1
ATOM 6389 O O . THR D 1 74 ? 49.457 81.460 44.522 1.00 33.33 73 THR D O 1
ATOM 6393 N N . ALA D 1 75 ? 49.542 81.724 42.281 1.00 30.56 74 ALA D N 1
ATOM 6394 C CA . ALA D 1 75 ? 48.211 81.158 42.051 1.00 29.36 74 ALA D CA 1
ATOM 6395 C C . ALA D 1 75 ? 48.192 79.641 42.267 1.00 26.58 74 ALA D C 1
ATOM 6396 O O . ALA D 1 75 ? 49.149 78.936 41.934 1.00 27.67 74 ALA D O 1
ATOM 6398 N N . THR D 1 76 ? 47.091 79.155 42.843 1.00 26.14 75 THR D N 1
ATOM 6399 C CA . THR D 1 76 ? 46.843 77.740 43.033 1.00 22.92 75 THR D CA 1
ATOM 6400 C C . THR D 1 76 ? 45.699 77.309 42.132 1.00 24.49 75 THR D C 1
ATOM 6401 O O . THR D 1 76 ? 44.636 77.909 42.148 1.00 23.71 75 THR D O 1
ATOM 6405 N N . ILE D 1 77 ? 45.920 76.236 41.394 1.00 24.31 76 ILE D N 1
ATOM 6406 C CA . ILE D 1 77 ? 44.967 75.740 40.416 1.00 23.86 76 ILE D CA 1
ATOM 6407 C C . ILE D 1 77 ? 43.904 74.923 41.107 1.00 23.13 76 ILE D C 1
ATOM 6408 O O . ILE D 1 77 ? 44.203 74.001 41.854 1.00 20.57 76 ILE D O 1
ATOM 6413 N N A ARG D 1 78 ? 42.649 75.232 40.814 0.50 21.52 77 ARG D N 1
ATOM 6414 N N B ARG D 1 78 ? 42.641 75.272 40.896 0.50 24.49 77 ARG D N 1
ATOM 6415 C CA A ARG D 1 78 ? 41.538 74.485 41.372 0.50 20.26 77 ARG D CA 1
ATOM 6416 C CA B ARG D 1 78 ? 41.563 74.532 41.538 0.50 25.90 77 ARG D CA 1
ATOM 6417 C C A ARG D 1 78 ? 41.660 73.021 41.010 0.50 22.72 77 ARG D C 1
ATOM 6418 C C B ARG D 1 78 ? 41.518 73.085 41.025 0.50 26.02 77 ARG D C 1
ATOM 6419 O O A ARG D 1 78 ? 42.051 72.670 39.890 0.50 21.49 77 ARG D O 1
ATOM 6420 O O B ARG D 1 78 ? 41.667 72.819 39.828 0.50 26.46 77 ARG D O 1
ATOM 6435 N N . TYR D 1 79 ? 41.344 72.165 41.970 1.00 23.88 78 TYR D N 1
ATOM 6436 C CA . TYR D 1 79 ? 41.435 70.717 41.775 1.00 24.57 78 TYR D CA 1
ATOM 6437 C C . TYR D 1 79 ? 42.877 70.240 41.543 1.00 25.01 78 TYR D C 1
ATOM 6438 O O . TYR D 1 79 ? 43.070 69.099 41.176 1.00 28.47 78 TYR D O 1
ATOM 6447 N N . GLY D 1 80 ? 43.859 71.101 41.790 1.00 23.06 79 GLY D N 1
ATOM 6448 C CA . GLY D 1 80 ? 45.271 70.827 41.469 1.00 26.06 79 GLY D CA 1
ATOM 6449 C C . GLY D 1 80 ? 46.152 70.452 42.657 1.00 26.72 79 GLY D C 1
ATOM 6450 O O . GLY D 1 80 ? 47.373 70.415 42.526 1.00 27.61 79 GLY D O 1
ATOM 6451 N N . ALA D 1 81 ? 45.541 70.204 43.820 1.00 26.43 80 ALA D N 1
ATOM 6452 C CA . ALA D 1 81 ? 46.272 69.763 45.014 1.00 26.06 80 ALA D CA 1
ATOM 6453 C C . ALA D 1 81 ? 47.443 70.672 45.359 1.00 26.17 80 ALA D C 1
ATOM 6454 O O . ALA D 1 81 ? 48.538 70.201 45.718 1.00 26.41 80 ALA D O 1
ATOM 6456 N N . GLY D 1 82 ? 47.225 71.978 45.265 1.00 23.43 81 GLY D N 1
ATOM 6457 C CA . GLY D 1 82 ? 48.248 72.926 45.619 1.00 24.57 81 GLY D CA 1
ATOM 6458 C C . GLY D 1 82 ? 49.198 73.345 44.512 1.00 25.95 81 GLY D C 1
ATOM 6459 O O . GLY D 1 82 ? 50.007 74.231 44.725 1.00 27.28 81 GLY D O 1
ATOM 6460 N N . SER D 1 83 ? 49.061 72.767 43.316 1.00 26.50 82 SER D N 1
ATOM 6461 C CA . SER D 1 83 ? 49.987 73.046 42.232 1.00 25.00 82 SER D CA 1
ATOM 6462 C C . SER D 1 83 ? 49.756 74.418 41.650 1.00 25.59 82 SER D C 1
ATOM 6463 O O . SER D 1 83 ? 48.698 75.050 41.824 1.00 24.03 82 SER D O 1
ATOM 6466 N N . HIS D 1 84 ? 50.782 74.905 40.973 1.00 26.64 83 HIS D N 1
ATOM 6467 C CA . HIS D 1 84 ? 50.789 76.237 40.432 1.00 24.64 83 HIS D CA 1
ATOM 6468 C C . HIS D 1 84 ? 50.912 76.147 38.919 1.00 27.29 83 HIS D C 1
ATOM 6469 O O . HIS D 1 84 ? 51.294 75.088 38.379 1.00 26.04 83 HIS D O 1
ATOM 6476 N N . PRO D 1 85 ? 50.516 77.226 38.216 1.00 25.20 84 PRO D N 1
ATOM 6477 C CA . PRO D 1 85 ? 50.655 77.187 36.761 1.00 26.94 84 PRO D CA 1
ATOM 6478 C C . PRO D 1 85 ? 52.109 76.968 36.284 1.00 29.03 84 PRO D C 1
ATOM 6479 O O . PRO D 1 85 ? 53.052 77.473 36.899 1.00 29.79 84 PRO D O 1
ATOM 6491 N N . THR D 1 87 ? 55.296 77.053 33.308 1.00 27.46 86 THR D N 1
ATOM 6492 C CA . THR D 1 87 ? 55.816 77.812 32.176 1.00 26.77 86 THR D CA 1
ATOM 6493 C C . THR D 1 87 ? 56.029 76.805 31.028 1.00 24.71 86 THR D C 1
ATOM 6494 O O . THR D 1 87 ? 56.030 75.583 31.218 1.00 25.41 86 THR D O 1
ATOM 6498 N N . LEU D 1 88 ? 56.182 77.333 29.828 1.00 26.30 87 LEU D N 1
ATOM 6499 C CA . LEU D 1 88 ? 56.464 76.523 28.658 1.00 26.81 87 LEU D CA 1
ATOM 6500 C C . LEU D 1 88 ? 57.739 75.700 28.882 1.0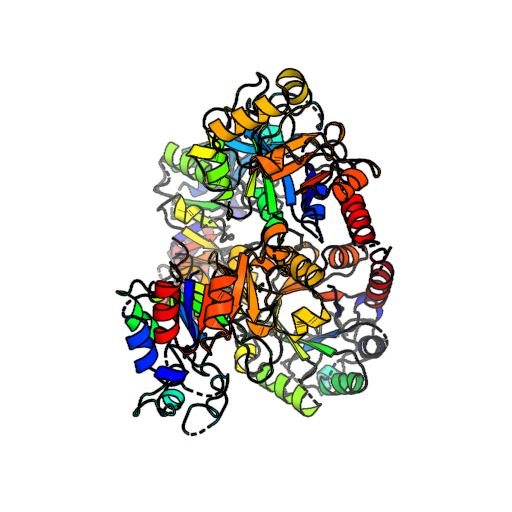0 27.98 87 LEU D C 1
ATOM 6501 O O . LEU D 1 88 ? 57.775 74.509 28.609 1.00 27.38 87 LEU D O 1
ATOM 6506 N N . GLU D 1 89 ? 58.760 76.351 29.422 1.00 32.05 88 GLU D N 1
ATOM 6507 C CA . GLU D 1 89 ? 60.050 75.687 29.713 1.00 35.54 88 GLU D CA 1
ATOM 6508 C C . GLU D 1 89 ? 59.822 74.427 30.555 1.00 34.09 88 GLU D C 1
ATOM 6509 O O . GLU D 1 89 ? 60.206 73.304 30.172 1.00 33.41 88 GLU D O 1
ATOM 6515 N N . GLU D 1 90 ? 59.114 74.601 31.672 1.00 31.69 89 GLU D N 1
ATOM 6516 C CA . GLU D 1 90 ? 58.774 73.507 32.560 1.00 32.02 89 GLU D CA 1
ATOM 6517 C C . GLU D 1 90 ? 57.959 72.423 31.868 1.00 33.46 89 GLU D C 1
ATOM 6518 O O . GLU D 1 90 ? 58.132 71.239 32.145 1.00 31.72 89 GLU D O 1
ATOM 6524 N N . LEU D 1 91 ? 57.031 72.808 30.986 1.00 32.52 90 LEU D N 1
ATOM 6525 C CA . LEU D 1 91 ? 56.260 71.818 30.242 1.00 30.68 90 LEU D CA 1
ATOM 6526 C C . LEU D 1 91 ? 57.146 71.021 29.266 1.00 30.78 90 LEU D C 1
ATOM 6527 O O . LEU D 1 91 ? 57.027 69.805 29.173 1.00 32.53 90 LEU D O 1
ATOM 6532 N N . CYS D 1 92 ? 57.997 71.725 28.528 1.00 32.74 91 CYS D N 1
ATOM 6533 C CA . CYS D 1 92 ? 58.924 71.068 27.603 1.00 34.17 91 CYS D CA 1
ATOM 6534 C C . CYS D 1 92 ? 59.753 70.019 28.385 1.00 38.09 91 CYS D C 1
ATOM 6535 O O . CYS D 1 92 ? 59.818 68.860 27.986 1.00 39.09 91 CYS D O 1
ATOM 6538 N N . ALA D 1 93 ? 60.295 70.432 29.535 1.00 40.18 92 ALA D N 1
ATOM 6539 C CA . ALA D 1 93 ? 61.036 69.532 30.456 1.00 40.03 92 ALA D CA 1
ATOM 6540 C C . ALA D 1 93 ? 60.313 68.220 30.704 1.00 39.87 92 ALA D C 1
ATOM 6541 O O . ALA D 1 93 ? 60.944 67.163 30.695 1.00 42.79 92 ALA D O 1
ATOM 6543 N N . LEU D 1 94 ? 58.992 68.260 30.899 1.00 37.68 93 LEU D N 1
ATOM 6544 C CA . LEU D 1 94 ? 58.222 67.030 31.126 1.00 36.74 93 LEU D CA 1
ATOM 6545 C C . LEU D 1 94 ? 58.083 66.126 29.917 1.00 35.60 93 LEU D C 1
ATOM 6546 O O . LEU D 1 94 ? 57.791 64.934 30.062 1.00 37.44 93 LEU D O 1
ATOM 6551 N N . TYR D 1 95 ? 58.184 66.689 28.714 1.00 35.98 94 TYR D N 1
ATOM 6552 C CA . TYR D 1 95 ? 57.891 65.911 27.483 1.00 33.51 94 TYR D CA 1
ATOM 6553 C C . TYR D 1 95 ? 59.132 65.581 26.665 1.00 30.47 94 TYR D C 1
ATOM 6554 O O . TYR D 1 95 ? 59.068 64.730 25.819 1.00 31.34 94 TYR D O 1
ATOM 6563 N N . VAL D 1 96 ? 60.246 66.239 26.929 1.00 34.49 95 VAL D N 1
ATOM 6564 C CA . VAL D 1 96 ? 61.437 66.069 26.077 1.00 38.56 95 VAL D CA 1
ATOM 6565 C C . VAL D 1 96 ? 61.863 64.610 25.906 1.00 38.93 95 VAL D C 1
ATOM 6566 O O . VAL D 1 96 ? 62.260 64.220 24.821 1.00 39.69 95 VAL D O 1
ATOM 6570 N N . ASP D 1 97 ? 61.723 63.805 26.960 1.00 37.08 96 ASP D N 1
ATOM 6571 C CA . ASP D 1 97 ? 62.081 62.400 26.901 1.00 37.41 96 ASP D CA 1
ATOM 6572 C C . ASP D 1 97 ? 60.870 61.493 26.733 1.00 34.59 96 ASP D C 1
ATOM 6573 O O . ASP D 1 97 ? 60.989 60.276 26.797 1.00 33.78 96 ASP D O 1
ATOM 6578 N N . SER D 1 98 ? 59.692 62.072 26.497 1.00 34.76 97 SER D N 1
ATOM 6579 C CA . SER D 1 98 ? 58.469 61.293 26.252 1.00 30.14 97 SER D CA 1
ATOM 6580 C C . SER D 1 98 ? 58.210 61.105 24.755 1.00 30.61 97 SER D C 1
ATOM 6581 O O . SER D 1 98 ? 58.742 61.853 23.948 1.00 33.28 97 SER D O 1
ATOM 6584 N N . HIS D 1 99 ? 57.374 60.138 24.388 1.00 30.47 98 HIS D N 1
ATOM 6585 C CA . HIS D 1 99 ? 56.995 59.963 22.988 1.00 34.56 98 HIS D CA 1
ATOM 6586 C C . HIS D 1 99 ? 55.794 60.821 22.605 1.00 34.89 98 HIS D C 1
ATOM 6587 O O . HIS D 1 99 ? 55.424 60.852 21.426 1.00 36.02 98 HIS D O 1
ATOM 6594 N N . VAL D 1 100 ? 55.169 61.472 23.594 1.00 32.88 99 VAL D N 1
ATOM 6595 C CA . VAL D 1 100 ? 53.973 62.317 23.337 1.00 27.92 99 VAL D CA 1
ATOM 6596 C C . VAL D 1 100 ? 54.405 63.651 22.787 1.00 26.42 99 VAL D C 1
ATOM 6597 O O . VAL D 1 100 ? 55.370 64.268 23.283 1.00 26.72 99 VAL D O 1
ATOM 6601 N N . ASN D 1 101 ? 53.702 64.099 21.738 1.00 25.96 100 ASN D N 1
ATOM 6602 C CA . ASN D 1 101 ? 54.053 65.345 21.059 1.00 27.83 100 ASN D CA 1
ATOM 6603 C C . ASN D 1 101 ? 53.115 66.509 21.439 1.00 27.11 100 ASN D C 1
ATOM 6604 O O . ASN D 1 101 ? 52.286 66.326 22.300 1.00 27.19 100 ASN D O 1
ATOM 6609 N N . PHE D 1 102 ? 53.362 67.689 20.873 1.00 26.11 101 PHE D N 1
ATOM 6610 C CA . PHE D 1 102 ? 52.659 68.931 21.256 1.00 26.14 101 PHE D CA 1
ATOM 6611 C C . PHE D 1 102 ? 51.627 69.379 20.207 1.00 27.45 101 PHE D C 1
ATOM 6612 O O . PHE D 1 102 ? 51.866 69.306 18.983 1.00 25.43 101 PHE D O 1
ATOM 6620 N N . ARG D 1 103 ? 50.487 69.865 20.717 1.00 24.06 102 ARG D N 1
ATOM 6621 C CA . ARG D 1 103 ? 49.489 70.553 19.933 1.00 20.57 102 ARG D CA 1
ATOM 6622 C C . ARG D 1 103 ? 49.325 71.864 20.709 1.00 20.32 102 ARG D C 1
ATOM 6623 O O . ARG D 1 103 ? 48.736 71.875 21.789 1.00 20.61 102 ARG D O 1
ATOM 6631 N N . CYS D 1 104 ? 49.917 72.924 20.187 1.00 18.94 103 CYS D N 1
ATOM 6632 C CA . CYS D 1 104 ? 50.044 74.169 20.906 1.00 19.96 103 CYS D CA 1
ATOM 6633 C C . CYS D 1 104 ? 49.092 75.168 20.312 1.00 22.24 103 CYS D C 1
ATOM 6634 O O . CYS D 1 104 ? 49.222 75.488 19.128 1.00 22.56 103 CYS D O 1
ATOM 6637 N N . GLU D 1 105 ? 48.189 75.692 21.132 1.00 22.35 104 GLU D N 1
ATOM 6638 C CA . GLU D 1 105 ? 47.199 76.652 20.643 1.00 19.20 104 GLU D CA 1
ATOM 6639 C C . GLU D 1 105 ? 47.607 78.076 20.917 1.00 20.98 104 GLU D C 1
ATOM 6640 O O . GLU D 1 105 ? 47.945 78.399 22.028 1.00 21.62 104 GLU D O 1
ATOM 6646 N N . ILE D 1 106 ? 47.519 78.927 19.894 1.00 19.72 105 ILE D N 1
ATOM 6647 C CA . ILE D 1 106 ? 47.813 80.347 20.004 1.00 21.76 105 ILE D CA 1
ATOM 6648 C C . ILE D 1 106 ? 46.482 81.072 20.293 1.00 24.13 105 ILE D C 1
ATOM 6649 O O . ILE D 1 106 ? 45.580 81.074 19.456 1.00 22.91 105 ILE D O 1
ATOM 6654 N N . LYS D 1 107 ? 46.368 81.666 21.487 1.00 23.85 106 LYS D N 1
ATOM 6655 C CA . LYS D 1 107 ? 45.127 82.272 21.936 1.00 24.62 106 LYS D CA 1
ATOM 6656 C C . LYS D 1 107 ? 45.365 83.734 22.144 1.00 24.54 106 LYS D C 1
ATOM 6657 O O . LYS D 1 107 ? 46.465 84.131 22.498 1.00 26.31 106 LYS D O 1
ATOM 6663 N N . PRO D 1 108 ? 44.330 84.544 21.914 1.00 22.37 107 PRO D N 1
ATOM 6664 C CA . PRO D 1 108 ? 44.448 85.997 22.071 1.00 23.42 107 PRO D CA 1
ATOM 6665 C C . PRO D 1 108 ? 44.325 86.454 23.530 1.00 22.89 107 PRO D C 1
ATOM 6666 O O . PRO D 1 108 ? 44.126 85.652 24.438 1.00 22.37 107 PRO D O 1
ATOM 6670 N N . GLY D 1 109 ? 44.471 87.756 23.760 1.00 25.59 108 GLY D N 1
ATOM 6671 C CA . GLY D 1 109 ? 44.273 88.304 25.093 1.00 26.07 108 GLY D CA 1
ATOM 6672 C C . GLY D 1 109 ? 42.799 88.530 25.366 1.00 26.64 108 GLY D C 1
ATOM 6673 O O . GLY D 1 109 ? 41.922 88.129 24.590 1.00 23.97 108 GLY D O 1
ATOM 6674 N N . VAL D 1 110 ? 42.540 89.206 26.477 1.00 24.86 109 VAL D N 1
ATOM 6675 C CA . VAL D 1 110 ? 41.184 89.489 26.932 1.00 26.52 109 VAL D CA 1
ATOM 6676 C C . VAL D 1 110 ? 40.368 90.285 25.889 1.00 26.81 109 VAL D C 1
ATOM 6677 O O . VAL D 1 110 ? 39.175 90.061 25.721 1.00 28.30 109 VAL D O 1
ATOM 6681 N N . ASP D 1 111 ? 41.023 91.181 25.171 1.00 26.74 110 ASP D N 1
ATOM 6682 C CA . ASP D 1 111 ? 40.358 91.968 24.120 1.00 30.36 110 ASP D CA 1
ATOM 6683 C C . ASP D 1 111 ? 40.124 91.183 22.822 1.00 29.69 110 ASP D C 1
ATOM 6684 O O . ASP D 1 111 ? 39.560 91.717 21.874 1.00 30.01 110 ASP D O 1
ATOM 6689 N N . GLY D 1 112 ? 40.600 89.939 22.765 1.00 28.00 111 GLY D N 1
ATOM 6690 C CA . GLY D 1 112 ? 40.351 89.078 21.624 1.00 27.31 111 GLY D CA 1
ATOM 6691 C C . GLY D 1 112 ? 41.294 89.295 20.464 1.00 24.99 111 GLY D C 1
ATOM 6692 O O . GLY D 1 112 ? 41.125 88.669 19.420 1.00 27.92 111 GLY D O 1
ATOM 6693 N N . LEU D 1 113 ? 42.298 90.146 20.649 1.00 24.69 112 LEU D N 1
ATOM 6694 C CA . LEU D 1 113 ? 43.326 90.349 19.651 1.00 27.33 112 LEU D CA 1
ATOM 6695 C C . LEU D 1 113 ? 44.600 89.527 19.938 1.00 27.46 112 LEU D C 1
ATOM 6696 O O . LEU D 1 113 ? 44.958 89.264 21.098 1.00 27.10 112 LEU D O 1
ATOM 6701 N N . PRO D 1 114 ? 45.285 89.102 18.879 1.00 28.81 113 PRO D N 1
ATOM 6702 C CA . PRO D 1 114 ? 46.507 88.366 19.108 1.00 27.69 113 PRO D CA 1
ATOM 6703 C C . PRO D 1 114 ? 47.551 89.139 19.907 1.00 28.17 113 PRO D C 1
ATOM 6704 O O . PRO D 1 114 ? 47.643 90.332 19.768 1.00 28.45 113 PRO D O 1
ATOM 6708 N N . TYR D 1 115 ? 48.318 88.448 20.747 1.00 28.86 114 TYR D N 1
ATOM 6709 C CA . TYR D 1 115 ? 49.442 89.062 21.468 1.00 27.27 114 TYR D CA 1
ATOM 6710 C C . TYR D 1 115 ? 50.549 89.394 20.458 1.00 29.66 114 TYR D C 1
ATOM 6711 O O . TYR D 1 115 ? 51.008 88.511 19.709 1.00 29.29 114 TYR D O 1
ATOM 6720 N N . GLU D 1 116 ? 50.956 90.656 20.405 1.00 31.62 115 GLU D N 1
ATOM 6721 C CA . GLU D 1 116 ? 51.968 91.089 19.446 1.00 32.09 115 GLU D CA 1
ATOM 6722 C C . GLU D 1 116 ? 53.334 90.531 19.800 1.00 29.99 115 GLU D C 1
ATOM 6723 O O . GLU D 1 116 ? 53.739 90.574 20.958 1.00 30.54 115 GLU D O 1
ATOM 6729 N N . GLY D 1 117 ? 54.010 89.972 18.795 1.00 29.39 116 GLY D N 1
ATOM 6730 C CA . GLY D 1 117 ? 55.350 89.355 18.935 1.00 28.89 116 GLY D CA 1
ATOM 6731 C C . GLY D 1 117 ? 55.363 87.964 19.551 1.00 28.86 116 GLY D C 1
ATOM 6732 O O . GLY D 1 117 ? 56.428 87.286 19.609 1.00 30.08 116 GLY D O 1
ATOM 6733 N N . PHE D 1 118 ? 54.197 87.498 19.990 1.00 27.83 117 PHE D N 1
ATOM 6734 C CA . PHE D 1 118 ? 54.130 86.294 20.795 1.00 27.13 117 PHE D CA 1
ATOM 6735 C C . PHE D 1 118 ? 54.428 85.028 20.014 1.00 28.09 117 PHE D C 1
ATOM 6736 O O . PHE D 1 118 ? 55.080 84.151 20.564 1.00 26.67 117 PHE D O 1
ATOM 6744 N N . VAL D 1 119 ? 53.957 84.911 18.758 1.00 26.26 118 VAL D N 1
ATOM 6745 C CA . VAL D 1 119 ? 54.252 83.725 17.939 1.00 24.45 118 VAL D CA 1
ATOM 6746 C C . VAL D 1 119 ? 55.757 83.488 17.810 1.00 21.90 118 VAL D C 1
ATOM 6747 O O . VAL D 1 119 ? 56.230 82.369 18.020 1.00 27.61 118 VAL D O 1
ATOM 6751 N N . ALA D 1 120 ? 56.508 84.539 17.527 1.00 27.10 119 ALA D N 1
ATOM 6752 C CA . ALA D 1 120 ? 57.953 84.428 17.397 1.00 26.48 119 ALA D CA 1
ATOM 6753 C C . ALA D 1 120 ? 58.569 83.906 18.696 1.00 29.73 119 ALA D C 1
ATOM 6754 O O . ALA D 1 120 ? 59.436 83.025 18.652 1.00 28.77 119 ALA D O 1
ATOM 6756 N N . LEU D 1 121 ? 58.095 84.412 19.840 1.00 28.42 120 LEU D N 1
ATOM 6757 C CA . LEU D 1 121 ? 58.613 84.013 21.164 1.00 29.83 120 LEU D CA 1
ATOM 6758 C C . LEU D 1 121 ? 58.325 82.568 21.483 1.00 29.23 120 LEU D C 1
ATOM 6759 O O . LEU D 1 121 ? 59.177 81.854 22.001 1.00 29.10 120 LEU D O 1
ATOM 6764 N N . VAL D 1 122 ? 57.123 82.133 21.143 1.00 27.61 121 VAL D N 1
ATOM 6765 C CA . VAL D 1 122 ? 56.733 80.747 21.342 1.00 24.95 121 VAL D CA 1
ATOM 6766 C C . VAL D 1 122 ? 57.591 79.809 20.504 1.00 27.53 121 VAL D C 1
ATOM 6767 O O . VAL D 1 122 ? 58.069 78.775 21.004 1.00 27.47 121 VAL D O 1
ATOM 6771 N N . ILE D 1 123 ? 57.748 80.153 19.232 1.00 27.76 122 ILE D N 1
ATOM 6772 C CA . ILE D 1 123 ? 58.534 79.353 18.310 1.00 28.33 122 ILE D CA 1
ATOM 6773 C C . ILE D 1 123 ? 59.981 79.256 18.820 1.00 29.62 122 ILE D C 1
ATOM 6774 O O . ILE D 1 123 ? 60.533 78.152 18.858 1.00 27.88 122 ILE D O 1
ATOM 6779 N N . ALA D 1 124 ? 60.544 80.391 19.259 1.00 31.49 123 ALA D N 1
ATOM 6780 C CA . ALA D 1 124 ? 61.934 80.452 19.781 1.00 33.31 123 ALA D CA 1
ATOM 6781 C C . ALA D 1 124 ? 62.091 79.594 21.018 1.00 35.58 123 ALA D C 1
ATOM 6782 O O . ALA D 1 124 ? 63.076 78.857 21.151 1.00 36.71 123 ALA D O 1
ATOM 6784 N N . GLY D 1 125 ? 61.113 79.680 21.915 1.00 33.66 124 GLY D N 1
ATOM 6785 C CA . GLY D 1 125 ? 61.085 78.864 23.116 1.00 31.28 124 GLY D CA 1
ATOM 6786 C C . GLY D 1 125 ? 61.047 77.378 22.825 1.00 31.95 124 GLY D C 1
ATOM 6787 O O . GLY D 1 125 ? 61.818 76.602 23.399 1.00 30.55 124 GLY D O 1
ATOM 6788 N N . LEU D 1 126 ? 60.147 76.957 21.941 1.00 28.16 125 LEU D N 1
ATOM 6789 C CA . LEU D 1 126 ? 60.056 75.555 21.571 1.00 29.73 125 LEU D CA 1
ATOM 6790 C C . LEU D 1 126 ? 61.352 75.041 20.907 1.00 29.55 125 LEU D C 1
ATOM 6791 O O . LEU D 1 126 ? 61.741 73.884 21.116 1.00 33.60 125 LEU D O 1
ATOM 6796 N N . GLU D 1 127 ? 61.974 75.879 20.086 1.00 30.92 126 GLU D N 1
ATOM 6797 C CA . GLU D 1 127 ? 63.197 75.501 19.382 1.00 35.22 126 GLU D CA 1
ATOM 6798 C C . GLU D 1 127 ? 64.272 75.283 20.443 1.00 39.72 126 GLU D C 1
ATOM 6799 O O . GLU D 1 127 ? 64.934 74.236 20.476 1.00 38.57 126 GLU D O 1
ATOM 6802 N N . ARG D 1 128 ? 64.377 76.261 21.342 1.00 41.02 127 ARG D N 1
ATOM 6803 C CA . ARG D 1 128 ? 65.344 76.225 22.442 1.00 44.15 127 ARG D CA 1
ATOM 6804 C C . ARG D 1 128 ? 65.272 74.928 23.245 1.00 40.69 127 ARG D C 1
ATOM 6805 O O . ARG D 1 128 ? 66.309 74.377 23.600 1.00 44.76 127 ARG D O 1
ATOM 6813 N N . HIS D 1 129 ? 64.076 74.420 23.515 1.00 37.04 128 HIS D N 1
ATOM 6814 C CA . HIS D 1 129 ? 63.927 73.222 24.340 1.00 35.73 128 HIS D CA 1
ATOM 6815 C C . HIS D 1 129 ? 63.601 71.978 23.539 1.00 33.98 128 HIS D C 1
ATOM 6816 O O . HIS D 1 129 ? 63.049 71.024 24.072 1.00 34.60 128 HIS D O 1
ATOM 6823 N N . SER D 1 130 ? 63.976 72.007 22.262 1.00 35.42 129 SER D N 1
ATOM 6824 C CA . SER D 1 130 ? 63.917 70.846 21.348 1.00 36.87 129 SER D CA 1
ATOM 6825 C C . SER D 1 130 ? 62.540 70.263 21.128 1.00 34.60 129 SER D C 1
ATOM 6826 O O . SER D 1 130 ? 62.396 69.059 20.908 1.00 32.87 129 SER D O 1
ATOM 6837 N N . LEU D 1 132 ? 60.040 72.108 19.102 1.00 27.84 131 LEU D N 1
ATOM 6838 C CA . LEU D 1 132 ? 59.435 72.695 17.894 1.00 27.93 131 LEU D CA 1
ATOM 6839 C C . LEU D 1 132 ? 59.157 71.653 16.843 1.00 27.42 131 LEU D C 1
ATOM 6840 O O . LEU D 1 132 ? 58.060 71.624 16.288 1.00 25.76 131 LEU D O 1
ATOM 6845 N N . GLU D 1 133 ? 60.122 70.759 16.589 1.00 28.93 132 GLU D N 1
ATOM 6846 C CA . GLU D 1 133 ? 59.947 69.724 15.557 1.00 28.82 132 GLU D CA 1
ATOM 6847 C C . GLU D 1 133 ? 58.976 68.623 15.965 1.00 26.65 132 GLU D C 1
ATOM 6848 O O . GLU D 1 133 ? 58.722 67.693 15.198 1.00 23.84 132 GLU D O 1
ATOM 6854 N N . ARG D 1 134 ? 58.402 68.742 17.154 1.00 22.05 133 ARG D N 1
ATOM 6855 C CA . ARG D 1 134 ? 57.377 67.819 17.589 1.00 22.81 133 ARG D CA 1
ATOM 6856 C C . ARG D 1 134 ? 56.069 68.569 17.868 1.00 22.46 133 ARG D C 1
ATOM 6857 O O . ARG D 1 134 ? 55.229 68.072 18.573 1.00 23.85 133 ARG D O 1
ATOM 6865 N N . THR D 1 135 ? 55.913 69.775 17.329 1.00 26.40 134 THR D N 1
ATOM 6866 C CA . THR D 1 135 ? 54.722 70.564 17.605 1.00 24.26 134 THR D CA 1
ATOM 6867 C C . THR D 1 135 ? 53.867 70.833 16.373 1.00 24.96 134 THR D C 1
ATOM 6868 O O . THR D 1 135 ? 54.387 71.183 15.324 1.00 23.64 134 THR D O 1
ATOM 6872 N N . THR D 1 136 ? 52.553 70.651 16.529 1.00 24.39 135 THR D N 1
ATOM 6873 C CA . THR D 1 136 ? 51.539 71.209 15.620 1.00 21.84 135 THR D CA 1
ATOM 6874 C C . THR D 1 136 ? 50.946 72.487 16.274 1.00 20.93 135 THR D C 1
ATOM 6875 O O . THR D 1 136 ? 50.732 72.493 17.497 1.00 20.48 135 THR D O 1
ATOM 6879 N N . PHE D 1 137 ? 50.734 73.543 15.490 1.00 19.81 136 PHE D N 1
ATOM 6880 C CA . PHE D 1 137 ? 50.146 74.803 16.006 1.00 19.28 136 PHE D CA 1
ATOM 6881 C C . PHE D 1 137 ? 48.703 74.927 15.579 1.00 20.62 136 PHE D C 1
ATOM 6882 O O . PHE D 1 137 ? 48.356 74.627 14.414 1.00 20.61 136 PHE D O 1
ATOM 6890 N N . SER D 1 138 ? 47.862 75.339 16.528 1.00 22.10 137 SER D N 1
ATOM 6891 C CA . SER D 1 138 ? 46.430 75.541 16.252 1.00 21.57 137 SER D CA 1
ATOM 6892 C C . SER D 1 138 ? 46.008 76.918 16.694 1.00 20.02 137 SER D C 1
ATOM 6893 O O . SER D 1 138 ? 46.672 77.546 17.520 1.00 16.41 137 SER D O 1
ATOM 6896 N N . SER D 1 139 ? 44.935 77.426 16.099 1.00 19.90 138 SER D N 1
ATOM 6897 C CA . SER D 1 139 ? 44.333 78.675 16.533 1.00 16.79 138 SER D CA 1
ATOM 6898 C C . SER D 1 139 ? 42.929 78.807 15.968 1.00 15.61 138 SER D C 1
ATOM 6899 O O . SER D 1 139 ? 42.625 78.300 14.887 1.00 17.34 138 SER D O 1
ATOM 6902 N N . PHE D 1 140 ? 42.063 79.495 16.713 1.00 16.63 139 PHE D N 1
ATOM 6903 C CA . PHE D 1 140 ? 40.772 79.906 16.154 1.00 16.90 139 PHE D CA 1
ATOM 6904 C C . PHE D 1 140 ? 40.940 81.139 15.279 1.00 20.88 139 PHE D C 1
ATOM 6905 O O . PHE D 1 140 ? 40.081 81.404 14.450 1.00 21.76 139 PHE D O 1
ATOM 6913 N N . LEU D 1 141 ? 42.037 81.878 15.440 1.00 17.64 140 LEU D N 1
ATOM 6914 C CA . LEU D 1 141 ? 42.239 83.136 14.719 1.00 17.88 140 LEU D CA 1
ATOM 6915 C C . LEU D 1 141 ? 43.026 83.002 13.419 1.00 18.81 140 LEU D C 1
ATOM 6916 O O . LEU D 1 141 ? 44.157 82.550 13.413 1.00 17.68 140 LEU D O 1
ATOM 6921 N N . LEU D 1 142 ? 42.410 83.408 12.314 1.00 20.42 141 LEU D N 1
ATOM 6922 C CA . LEU D 1 142 ? 43.102 83.459 11.023 1.00 21.42 141 LEU D CA 1
ATOM 6923 C C . LEU D 1 142 ? 44.304 84.387 11.043 1.00 22.18 141 LEU D C 1
ATOM 6924 O O . LEU D 1 142 ? 45.291 84.080 10.404 1.00 21.05 141 LEU D O 1
ATOM 6929 N N . ALA D 1 143 ? 44.252 85.509 11.759 1.00 20.88 142 ALA D N 1
ATOM 6930 C CA . ALA D 1 143 ? 45.428 86.369 11.857 1.00 21.74 142 ALA D CA 1
ATOM 6931 C C . ALA D 1 143 ? 46.622 85.579 12.404 1.00 23.47 142 ALA D C 1
ATOM 6932 O O . ALA D 1 143 ? 47.753 85.720 11.929 1.00 23.77 142 ALA D O 1
ATOM 6934 N N . SER D 1 144 ? 46.374 84.753 13.412 1.00 22.61 143 SER D N 1
ATOM 6935 C CA . SER D 1 144 ? 47.424 83.925 14.005 1.00 21.44 143 SER D CA 1
ATOM 6936 C C . SER D 1 144 ? 47.877 82.807 13.075 1.00 20.18 143 SER D C 1
ATOM 6937 O O . SER D 1 144 ? 49.075 82.450 13.028 1.00 21.39 143 SER D O 1
ATOM 6956 N N . ASP D 1 146 ? 47.975 83.016 9.907 1.00 20.63 145 ASP D N 1
ATOM 6957 C CA . ASP D 1 146 ? 48.806 83.695 8.907 1.00 20.00 145 ASP D CA 1
ATOM 6958 C C . ASP D 1 146 ? 50.188 84.024 9.467 1.00 21.88 145 ASP D C 1
ATOM 6959 O O . ASP D 1 146 ? 51.186 83.815 8.780 1.00 19.98 145 ASP D O 1
ATOM 6964 N N . GLU D 1 147 ? 50.249 84.522 10.704 1.00 23.30 146 GLU D N 1
ATOM 6965 C CA . GLU D 1 147 ? 51.529 84.757 11.367 1.00 26.78 146 GLU D CA 1
ATOM 6966 C C . GLU D 1 147 ? 52.373 83.490 11.438 1.00 24.24 146 GLU D C 1
ATOM 6967 O O . GLU D 1 147 ? 53.588 83.523 11.193 1.00 24.86 146 GLU D O 1
ATOM 6973 N N . LEU D 1 148 ? 51.735 82.392 11.815 1.00 23.85 147 LEU D N 1
ATOM 6974 C CA . LEU D 1 148 ? 52.381 81.086 11.889 1.00 23.66 147 LEU D CA 1
ATOM 6975 C C . LEU D 1 148 ? 52.887 80.615 10.523 1.00 26.72 147 LEU D C 1
ATOM 6976 O O . LEU D 1 148 ? 54.014 80.133 10.386 1.00 25.26 147 LEU D O 1
ATOM 6981 N N . TRP D 1 149 ? 52.078 80.790 9.497 1.00 25.69 148 TRP D N 1
ATOM 6982 C CA . TRP D 1 149 ? 52.480 80.412 8.157 1.00 27.71 148 TRP D CA 1
ATOM 6983 C C . TRP D 1 149 ? 53.781 81.142 7.757 1.00 27.59 148 TRP D C 1
ATOM 6984 O O . TRP D 1 149 ? 54.652 80.548 7.129 1.00 27.56 148 TRP D O 1
ATOM 6995 N N . LYS D 1 150 ? 53.915 82.408 8.134 1.00 26.08 149 LYS D N 1
ATOM 6996 C CA . LYS D 1 150 ? 55.146 83.143 7.847 1.00 30.45 149 LYS D CA 1
ATOM 6997 C C . LYS D 1 150 ? 56.328 82.675 8.702 1.00 31.29 149 LYS D C 1
ATOM 6998 O O . LYS D 1 150 ? 57.442 82.568 8.194 1.00 32.52 149 LYS D O 1
ATOM 7001 N N . ALA D 1 151 ? 56.072 82.362 9.972 1.00 29.71 150 ALA D N 1
ATOM 7002 C CA . ALA D 1 151 ? 57.111 82.086 10.965 1.00 28.72 150 ALA D CA 1
ATOM 7003 C C . ALA D 1 151 ? 57.600 80.649 11.093 1.00 30.58 150 ALA D C 1
ATOM 7004 O O . ALA D 1 151 ? 58.696 80.434 11.616 1.00 34.72 150 ALA D O 1
ATOM 7006 N N . THR D 1 152 ? 56.839 79.668 10.636 1.00 26.91 151 THR D N 1
ATOM 7007 C CA . THR D 1 152 ? 57.231 78.281 10.821 1.00 26.39 151 THR D CA 1
ATOM 7008 C C . THR D 1 152 ? 56.705 77.385 9.724 1.00 26.28 151 THR D C 1
ATOM 7009 O O . THR D 1 152 ? 55.685 77.677 9.095 1.00 27.38 151 THR D O 1
ATOM 7013 N N . THR D 1 153 ? 57.419 76.284 9.501 1.00 25.09 152 THR D N 1
ATOM 7014 C CA . THR D 1 153 ? 57.016 75.264 8.553 1.00 25.38 152 THR D CA 1
ATOM 7015 C C . THR D 1 153 ? 56.323 74.134 9.258 1.00 25.10 152 THR D C 1
ATOM 7016 O O . THR D 1 153 ? 55.906 73.196 8.616 1.00 24.35 152 THR D O 1
ATOM 7020 N N . ARG D 1 154 ? 56.190 74.211 10.585 1.00 25.57 153 ARG D N 1
ATOM 7021 C CA . ARG D 1 154 ? 55.498 73.166 11.320 1.00 21.01 153 ARG D CA 1
ATOM 7022 C C . ARG D 1 154 ? 54.002 73.147 10.916 1.00 21.14 153 ARG D C 1
ATOM 7023 O O . ARG D 1 154 ? 53.483 74.140 10.419 1.00 21.43 153 ARG D O 1
ATOM 7031 N N . PRO D 1 155 ? 53.334 72.010 11.096 1.00 21.38 154 PRO D N 1
ATOM 7032 C CA . PRO D 1 155 ? 51.935 71.887 10.744 1.00 21.74 154 PRO D CA 1
ATOM 7033 C C . PRO D 1 155 ? 51.047 72.890 11.494 1.00 24.00 154 PRO D C 1
ATOM 7034 O O . PRO D 1 155 ? 51.310 73.233 12.675 1.00 22.92 154 PRO D O 1
ATOM 7038 N N . ARG D 1 156 ? 50.065 73.400 10.759 1.00 22.18 155 ARG D N 1
ATOM 7039 C CA . ARG D 1 156 ? 49.071 74.322 11.305 1.00 23.72 155 ARG D CA 1
ATOM 7040 C C . ARG D 1 156 ? 47.680 73.681 11.246 1.00 21.45 155 ARG D C 1
ATOM 7041 O O . ARG D 1 156 ? 47.390 72.867 10.365 1.00 23.17 155 ARG D O 1
ATOM 7049 N N . LEU D 1 157 ? 46.802 74.101 12.156 1.00 19.43 156 LEU D N 1
ATOM 7050 C CA . LEU D 1 157 ? 45.474 73.542 12.234 1.00 20.47 156 LEU D CA 1
ATOM 7051 C C . LEU D 1 157 ? 44.546 74.690 12.630 1.00 19.69 156 LEU D C 1
ATOM 7052 O O . LEU D 1 157 ? 44.722 75.294 13.691 1.00 18.42 156 LEU D O 1
ATOM 7057 N N . TRP D 1 158 ? 43.577 74.957 11.768 1.00 20.02 157 TRP D N 1
ATOM 7058 C CA . TRP D 1 158 ? 42.590 75.987 11.997 1.00 18.19 157 TRP D CA 1
ATOM 7059 C C . TRP D 1 158 ? 41.399 75.418 12.758 1.00 17.78 157 TRP D C 1
ATOM 7060 O O . TRP D 1 158 ? 40.690 74.500 12.291 1.00 16.78 157 TRP D O 1
ATOM 7071 N N . LEU D 1 159 ? 41.181 75.988 13.935 1.00 18.42 158 LEU D N 1
ATOM 7072 C CA . LEU D 1 159 ? 40.056 75.622 14.793 1.00 15.47 158 LEU D CA 1
ATOM 7073 C C . LEU D 1 159 ? 38.867 76.436 14.339 1.00 18.00 158 LEU D C 1
ATOM 7074 O O . LEU D 1 159 ? 38.873 77.671 14.426 1.00 15.63 158 LEU D O 1
ATOM 7079 N N . VAL D 1 160 ? 37.851 75.747 13.827 1.00 16.78 159 VAL D N 1
ATOM 7080 C CA . VAL D 1 160 ? 36.676 76.406 13.259 1.00 16.92 159 VAL D CA 1
ATOM 7081 C C . VAL D 1 160 ? 35.530 76.232 14.244 1.00 18.15 159 VAL D C 1
ATOM 7082 O O . VAL D 1 160 ? 35.066 75.115 14.465 1.00 19.69 159 VAL D O 1
ATOM 7086 N N . SER D 1 161 ? 35.075 77.340 14.825 1.00 19.13 160 SER D N 1
ATOM 7087 C CA . SER D 1 161 ? 34.070 77.321 15.838 1.00 18.42 160 SER D CA 1
ATOM 7088 C C . SER D 1 161 ? 32.700 77.024 15.253 1.00 16.00 160 SER D C 1
ATOM 7089 O O . SER D 1 161 ? 32.486 77.211 14.050 1.00 15.96 160 SER D O 1
ATOM 7092 N N . PRO D 1 162 ? 31.782 76.512 16.097 1.00 18.36 161 PRO D N 1
ATOM 7093 C CA . PRO D 1 162 ? 30.407 76.281 15.636 1.00 19.45 161 PRO D CA 1
ATOM 7094 C C . PRO D 1 162 ? 29.824 77.514 14.951 1.00 19.19 161 PRO D C 1
ATOM 7095 O O . PRO D 1 162 ? 29.220 77.392 13.900 1.00 20.21 161 PRO D O 1
ATOM 7099 N N . SER D 1 163 ? 30.054 78.697 15.524 1.00 19.62 162 SER D N 1
ATOM 7100 C CA . SER D 1 163 ? 29.597 79.963 14.897 1.00 19.06 162 SER D CA 1
ATOM 7101 C C . SER D 1 163 ? 30.135 80.202 13.501 1.00 18.72 162 SER D C 1
ATOM 7102 O O . SER D 1 163 ? 29.398 80.528 12.577 1.00 19.20 162 SER D O 1
ATOM 7105 N N . VAL D 1 164 ? 31.445 80.102 13.346 1.00 18.50 163 VAL D N 1
ATOM 7106 C CA . VAL D 1 164 ? 32.071 80.274 12.042 1.00 17.79 163 VAL D CA 1
ATOM 7107 C C . VAL D 1 164 ? 31.571 79.220 11.048 1.00 16.56 163 VAL D C 1
ATOM 7108 O O . VAL D 1 164 ? 31.199 79.532 9.894 1.00 19.57 163 VAL D O 1
ATOM 7112 N N . LEU D 1 165 ? 31.559 77.954 11.462 1.00 17.68 164 LEU D N 1
ATOM 7113 C CA . LEU D 1 165 ? 31.056 76.908 10.562 1.00 18.51 164 LEU D CA 1
ATOM 7114 C C . LEU D 1 165 ? 29.602 77.131 10.112 1.00 19.82 164 LEU D C 1
ATOM 7115 O O . LEU D 1 165 ? 29.253 76.934 8.943 1.00 19.82 164 LEU D O 1
ATOM 7120 N N . GLN D 1 166 ? 28.762 77.532 11.046 1.00 21.19 165 GLN D N 1
ATOM 7121 C CA . GLN D 1 166 ? 27.355 77.722 10.742 1.00 20.49 165 GLN D CA 1
ATOM 7122 C C . GLN D 1 166 ? 27.112 78.941 9.850 1.00 18.55 165 GLN D C 1
ATOM 7123 O O . GLN D 1 166 ? 26.275 78.897 8.927 1.00 22.08 165 GLN D O 1
ATOM 7129 N N . GLN D 1 167 ? 27.815 80.028 10.123 1.00 17.49 166 GLN D N 1
ATOM 7130 C CA . GLN D 1 167 ? 27.578 81.261 9.386 1.00 18.46 166 GLN D CA 1
ATOM 7131 C C . GLN D 1 167 ? 28.301 81.287 8.032 1.00 19.78 166 GLN D C 1
ATOM 7132 O O . GLN D 1 167 ? 27.704 81.631 7.029 1.00 20.42 166 GLN D O 1
ATOM 7138 N N . LEU D 1 168 ? 29.597 80.941 7.993 1.00 21.63 167 LEU D N 1
ATOM 7139 C CA . LEU D 1 168 ? 30.297 80.831 6.725 1.00 17.62 167 LEU D CA 1
ATOM 7140 C C . LEU D 1 168 ? 29.682 79.728 5.901 1.00 19.85 167 LEU D C 1
ATOM 7141 O O . LEU D 1 168 ? 29.586 79.853 4.709 1.00 18.27 167 LEU D O 1
ATOM 7146 N N . GLY D 1 169 ? 29.304 78.617 6.551 1.00 19.74 168 GLY D N 1
ATOM 7147 C CA . GLY D 1 169 ? 28.884 77.425 5.837 1.00 18.72 168 GLY D CA 1
ATOM 7148 C C . GLY D 1 169 ? 30.136 76.630 5.477 1.00 17.48 168 GLY D C 1
ATOM 7149 O O . GLY D 1 169 ? 31.230 77.195 5.363 1.00 16.83 168 GLY D O 1
ATOM 7150 N N . PRO D 1 170 ? 30.002 75.314 5.300 1.00 20.18 169 PRO D N 1
ATOM 7151 C CA . PRO D 1 170 ? 31.218 74.489 5.019 1.00 20.12 169 PRO D CA 1
ATOM 7152 C C . PRO D 1 170 ? 31.947 74.895 3.743 1.00 18.89 169 PRO D C 1
ATOM 7153 O O . PRO D 1 170 ? 33.177 74.884 3.685 1.00 21.14 169 PRO D O 1
ATOM 7157 N N . GLY D 1 171 ? 31.180 75.277 2.731 1.00 19.79 170 GLY D N 1
ATOM 7158 C CA . GLY D 1 171 ? 31.732 75.717 1.479 1.00 22.16 170 GLY D CA 1
ATOM 7159 C C . GLY D 1 171 ? 32.720 76.841 1.632 1.00 20.26 170 GLY D C 1
ATOM 7160 O O . GLY D 1 171 ? 33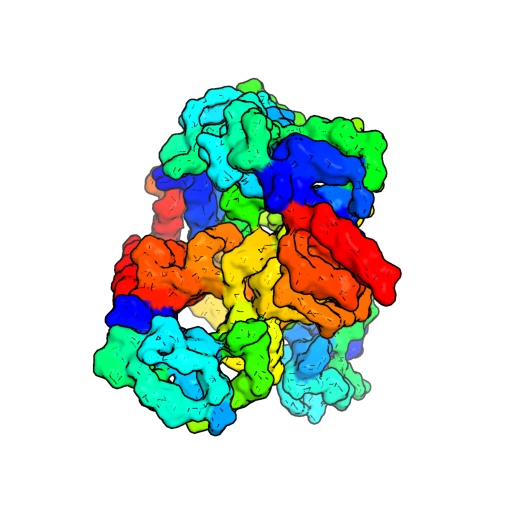.852 76.742 1.140 1.00 21.02 170 GLY D O 1
ATOM 7161 N N . ALA D 1 172 ? 32.303 77.903 2.310 1.00 18.93 171 ALA D N 1
ATOM 7162 C CA . ALA D 1 172 ? 33.149 79.075 2.496 1.00 19.72 171 ALA D CA 1
ATOM 7163 C C . ALA D 1 172 ? 34.238 78.821 3.529 1.00 20.24 171 ALA D C 1
ATOM 7164 O O . ALA D 1 172 ? 35.309 79.449 3.477 1.00 20.45 171 ALA D O 1
ATOM 7166 N N . VAL D 1 173 ? 33.977 77.942 4.510 1.00 17.15 172 VAL D N 1
ATOM 7167 C CA . VAL D 1 173 ? 35.043 77.576 5.457 1.00 16.89 172 VAL D CA 1
ATOM 7168 C C . VAL D 1 173 ? 36.211 76.960 4.667 1.00 18.45 172 VAL D C 1
ATOM 7169 O O . VAL D 1 173 ? 37.347 77.372 4.838 1.00 19.76 172 VAL D O 1
ATOM 7173 N N . ILE D 1 174 ? 35.896 76.017 3.777 1.00 18.45 173 ILE D N 1
ATOM 7174 C CA . ILE D 1 174 ? 36.894 75.362 2.910 1.00 20.35 173 ILE D CA 1
ATOM 7175 C C . ILE D 1 174 ? 37.610 76.378 1.986 1.00 21.65 173 ILE D C 1
ATOM 7176 O O . ILE D 1 174 ? 38.854 76.417 1.913 1.00 19.73 173 ILE D O 1
ATOM 7181 N N . GLU D 1 175 ? 36.854 77.278 1.347 1.00 22.39 174 GLU D N 1
ATOM 7182 C CA . GLU D 1 175 ? 37.462 78.316 0.492 1.00 23.53 174 GLU D CA 1
ATOM 7183 C C . GLU D 1 175 ? 38.474 79.138 1.249 1.00 21.68 174 GLU D C 1
ATOM 7184 O O . GLU D 1 175 ? 39.567 79.472 0.731 1.00 20.70 174 GLU D O 1
ATOM 7190 N N . THR D 1 176 ? 38.090 79.504 2.471 1.00 20.15 175 THR D N 1
ATOM 7191 C CA . THR D 1 176 ? 38.901 80.354 3.330 1.00 19.00 175 THR D CA 1
ATOM 7192 C C . THR D 1 176 ? 40.183 79.640 3.714 1.00 20.68 175 THR D C 1
ATOM 7193 O O . THR D 1 176 ? 41.251 80.236 3.640 1.00 21.16 175 THR D O 1
ATOM 7197 N N . ALA D 1 177 ? 40.078 78.369 4.119 1.00 18.37 176 ALA D N 1
ATOM 7198 C CA . ALA D 1 177 ? 41.277 77.570 4.446 1.00 19.50 176 ALA D CA 1
ATOM 7199 C C . ALA D 1 177 ? 42.242 77.523 3.251 1.00 19.32 176 ALA D C 1
ATOM 7200 O O . ALA D 1 177 ? 43.438 77.790 3.390 1.00 21.97 176 ALA D O 1
ATOM 7202 N N . ILE D 1 178 ? 41.696 77.225 2.080 1.00 22.44 177 ILE D N 1
ATOM 7203 C CA . ILE D 1 178 ? 42.482 77.168 0.845 1.00 23.86 177 ILE D CA 1
ATOM 7204 C C . ILE D 1 178 ? 43.133 78.509 0.575 1.00 23.52 177 ILE D C 1
ATOM 7205 O O . ILE D 1 178 ? 44.338 78.568 0.348 1.00 22.71 177 ILE D O 1
ATOM 7210 N N . ALA D 1 179 ? 42.374 79.592 0.661 1.00 23.53 178 ALA D N 1
ATOM 7211 C CA . ALA D 1 179 ? 42.932 80.936 0.413 1.00 22.76 178 ALA D CA 1
ATOM 7212 C C . ALA D 1 179 ? 44.060 81.295 1.354 1.00 22.69 178 ALA D C 1
ATOM 7213 O O . ALA D 1 179 ? 44.975 82.064 0.983 1.00 22.75 178 ALA D O 1
ATOM 7215 N N . HIS D 1 180 ? 44.002 80.757 2.576 1.00 20.58 179 HIS D N 1
ATOM 7216 C CA . HIS D 1 180 ? 45.016 80.992 3.594 1.00 19.60 179 HIS D CA 1
ATOM 7217 C C . HIS D 1 180 ? 46.137 79.935 3.701 1.00 21.82 179 HIS D C 1
ATOM 7218 O O . HIS D 1 180 ? 46.922 79.956 4.654 1.00 21.15 179 HIS D O 1
ATOM 7225 N N A SER D 1 181 ? 46.228 79.034 2.723 0.50 22.47 180 SER D N 1
ATOM 7226 N N B SER D 1 181 ? 46.173 79.023 2.730 0.50 22.39 180 SER D N 1
ATOM 7227 C CA A SER D 1 181 ? 47.251 77.989 2.730 0.50 21.75 180 SER D CA 1
ATOM 7228 C CA B SER D 1 181 ? 47.169 77.969 2.680 0.50 21.64 180 SER D CA 1
ATOM 7229 C C A SER D 1 181 ? 47.174 77.115 3.997 0.50 21.34 180 SER D C 1
ATOM 7230 C C B SER D 1 181 ? 47.160 77.113 3.961 0.50 21.36 180 SER D C 1
ATOM 7231 O O A SER D 1 181 ? 48.205 76.705 4.547 0.50 23.32 180 SER D O 1
ATOM 7232 O O B SER D 1 181 ? 48.213 76.715 4.477 0.50 23.65 180 SER D O 1
ATOM 7237 N N . ILE D 1 182 ? 45.953 76.826 4.436 1.00 18.72 181 ILE D N 1
ATOM 7238 C CA . ILE D 1 182 ? 45.701 76.001 5.588 1.00 17.58 181 ILE D CA 1
ATOM 7239 C C . ILE D 1 182 ? 45.350 74.624 5.067 1.00 19.77 181 ILE D C 1
ATOM 7240 O O . ILE D 1 182 ? 44.613 74.478 4.075 1.00 19.43 181 ILE D O 1
ATOM 7245 N N . HIS D 1 183 ? 45.887 73.595 5.710 1.00 19.82 182 HIS D N 1
ATOM 7246 C CA . HIS D 1 183 ? 45.722 72.225 5.200 1.00 20.34 182 HIS D CA 1
ATOM 7247 C C . HIS D 1 183 ? 44.973 71.297 6.136 1.00 18.84 182 HIS D C 1
ATOM 7248 O O . HIS D 1 183 ? 44.817 70.133 5.839 1.00 22.34 182 HIS D O 1
ATOM 7255 N N . GLU D 1 184 ? 44.531 71.798 7.285 1.00 20.33 183 GLU D N 1
ATOM 7256 C CA . GLU D 1 184 ? 43.753 70.990 8.207 1.00 20.15 183 GLU D CA 1
ATOM 7257 C C . GLU D 1 184 ? 42.834 71.904 9.014 1.00 18.35 183 GLU D C 1
ATOM 7258 O O . GLU D 1 184 ? 43.224 72.982 9.406 1.00 19.91 183 GLU D O 1
ATOM 7264 N N . ILE D 1 185 ? 41.612 71.440 9.247 1.00 19.08 184 ILE D N 1
ATOM 7265 C CA . ILE D 1 185 ? 40.717 72.131 10.152 1.00 19.71 184 ILE D CA 1
ATOM 7266 C C . ILE D 1 185 ? 40.300 71.207 11.281 1.00 19.86 184 ILE D C 1
ATOM 7267 O O . ILE D 1 185 ? 40.364 69.980 11.156 1.00 18.01 184 ILE D O 1
ATOM 7272 N N . GLY D 1 186 ? 39.858 71.821 12.376 1.00 16.94 185 GLY D N 1
ATOM 7273 C CA . GLY D 1 186 ? 39.332 71.102 13.529 1.00 18.44 185 GLY D CA 1
ATOM 7274 C C . GLY D 1 186 ? 37.981 71.704 13.879 1.00 18.04 185 GLY D C 1
ATOM 7275 O O . GLY D 1 186 ? 37.898 72.905 14.039 1.00 19.77 185 GLY D O 1
ATOM 7276 N N . VAL D 1 187 ? 36.949 70.877 13.990 1.00 18.39 186 VAL D N 1
ATOM 7277 C CA . VAL D 1 187 ? 35.598 71.335 14.359 1.00 18.27 186 VAL D CA 1
ATOM 7278 C C . VAL D 1 187 ? 35.158 70.693 15.674 1.00 21.49 186 VAL D C 1
ATOM 7279 O O . VAL D 1 187 ? 35.662 69.658 16.079 1.00 20.07 186 VAL D O 1
ATOM 7283 N N . HIS D 1 188 ? 34.218 71.334 16.354 1.00 19.95 187 HIS D N 1
ATOM 7284 C CA . HIS D 1 188 ? 33.648 70.792 17.568 1.00 19.33 187 HIS D CA 1
ATOM 7285 C C . HIS D 1 188 ? 33.024 69.458 17.195 1.00 19.15 187 HIS D C 1
ATOM 7286 O O . HIS D 1 188 ? 32.320 69.378 16.187 1.00 19.50 187 HIS D O 1
ATOM 7293 N N . ILE D 1 189 ? 33.268 68.420 17.988 1.00 19.12 188 ILE D N 1
ATOM 7294 C CA . ILE D 1 189 ? 32.736 67.089 17.693 1.00 19.74 188 ILE D CA 1
ATOM 7295 C C . ILE D 1 189 ? 31.205 67.098 17.419 1.00 20.47 188 ILE D C 1
ATOM 7296 O O . ILE D 1 189 ? 30.717 66.344 16.589 1.00 21.70 188 ILE D O 1
ATOM 7301 N N . ASP D 1 190 ? 30.465 67.929 18.147 1.00 21.99 189 ASP D N 1
ATOM 7302 C CA . ASP D 1 190 ? 29.007 68.004 17.978 1.00 24.17 189 ASP D CA 1
ATOM 730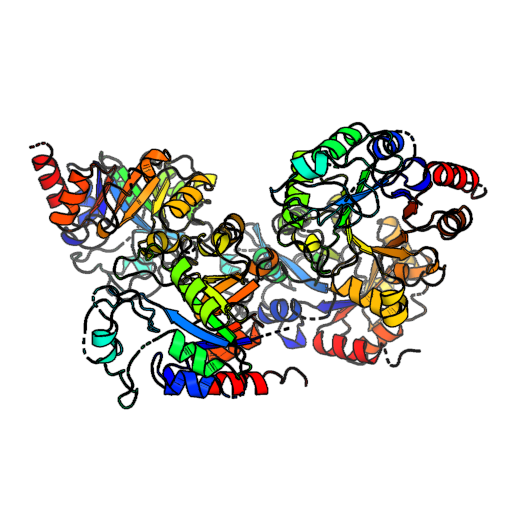3 C C . ASP D 1 190 ? 28.576 68.588 16.645 1.00 21.71 189 ASP D C 1
ATOM 7304 O O . ASP D 1 190 ? 27.406 68.446 16.261 1.00 26.87 189 ASP D O 1
ATOM 7309 N N . THR D 1 191 ? 29.482 69.261 15.941 1.00 19.59 190 THR D N 1
ATOM 7310 C CA . THR D 1 191 ? 29.175 69.805 14.603 1.00 17.60 190 THR D CA 1
ATOM 7311 C C . THR D 1 191 ? 29.745 68.969 13.476 1.00 19.92 190 THR D C 1
ATOM 7312 O O . THR D 1 191 ? 29.617 69.327 12.298 1.00 21.05 190 THR D O 1
ATOM 7316 N N . ALA D 1 192 ? 30.345 67.825 13.826 1.00 20.72 191 ALA D N 1
ATOM 7317 C CA . ALA D 1 192 ? 30.982 66.962 12.839 1.00 21.24 191 ALA D CA 1
ATOM 7318 C C . ALA D 1 192 ? 30.013 65.878 12.398 1.00 23.89 191 ALA D C 1
ATOM 7319 O O . ALA D 1 192 ? 29.162 65.467 13.173 1.00 24.64 191 ALA D O 1
ATOM 7321 N N . ASP D 1 193 ? 30.154 65.446 11.144 1.00 24.90 192 ASP D N 1
ATOM 7322 C CA . ASP D 1 193 ? 29.423 64.301 10.615 1.00 24.44 192 ASP D CA 1
ATOM 7323 C C . ASP D 1 193 ? 30.180 63.775 9.402 1.00 24.98 192 ASP D C 1
ATOM 7324 O O . ASP D 1 193 ? 31.144 64.422 8.947 1.00 26.62 192 ASP D O 1
ATOM 7329 N N . ALA D 1 194 ? 29.798 62.605 8.895 1.00 25.61 193 ALA D N 1
ATOM 7330 C CA . ALA D 1 194 ? 30.505 62.019 7.742 1.00 27.11 193 ALA D CA 1
ATOM 7331 C C . ALA D 1 194 ? 30.484 62.904 6.522 1.00 26.42 193 ALA D C 1
ATOM 7332 O O . ALA D 1 194 ? 31.452 62.945 5.775 1.00 25.19 193 ALA D O 1
ATOM 7334 N N . GLY D 1 195 ? 29.366 63.584 6.306 1.00 26.06 194 GLY D N 1
ATOM 7335 C CA . GLY D 1 195 ? 29.227 64.474 5.160 1.00 26.44 194 GLY D CA 1
ATOM 7336 C C . GLY D 1 195 ? 30.218 65.634 5.157 1.00 24.18 194 GLY D C 1
ATOM 7337 O O . GLY D 1 195 ? 30.826 65.911 4.135 1.00 22.83 194 GLY D O 1
ATOM 7338 N N . LEU D 1 196 ? 30.360 66.303 6.295 1.00 23.50 195 LEU D N 1
ATOM 7339 C CA . LEU D 1 196 ? 31.296 67.395 6.444 1.00 22.75 195 LEU D CA 1
ATOM 7340 C C . LEU D 1 196 ? 32.73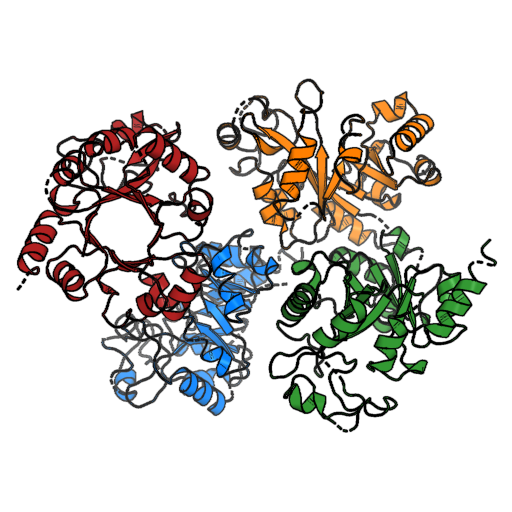4 66.895 6.270 1.00 21.59 195 LEU D C 1
ATOM 7341 O O . LEU D 1 196 ? 33.549 67.507 5.588 1.00 19.47 195 LEU D O 1
ATOM 7354 N N . ALA D 1 198 ? 33.751 64.382 4.592 1.00 25.11 197 ALA D N 1
ATOM 7355 C CA . ALA D 1 198 ? 33.945 64.048 3.176 1.00 26.58 197 ALA D CA 1
ATOM 7356 C C . ALA D 1 198 ? 34.192 65.282 2.351 1.00 27.11 197 ALA D C 1
ATOM 7357 O O . ALA D 1 198 ? 35.092 65.303 1.514 1.00 29.45 197 ALA D O 1
ATOM 7359 N N . GLN D 1 199 ? 33.377 66.321 2.574 1.00 27.69 198 GLN D N 1
ATOM 7360 C CA . GLN D 1 199 ? 33.527 67.588 1.831 1.00 24.77 198 GLN D CA 1
ATOM 7361 C C . GLN D 1 199 ? 34.892 68.200 2.110 1.00 23.19 198 GLN D C 1
ATOM 7362 O O . GLN D 1 199 ? 35.554 68.688 1.202 1.00 21.96 198 GLN D O 1
ATOM 7368 N N . VAL D 1 200 ? 35.319 68.176 3.373 1.00 23.75 199 VAL D N 1
ATOM 7369 C CA . VAL D 1 200 ? 36.604 68.755 3.740 1.00 21.34 199 VAL D CA 1
ATOM 7370 C C . VAL D 1 200 ? 37.790 67.991 3.122 1.00 23.54 199 VAL D C 1
ATOM 7371 O O . VAL D 1 200 ? 38.724 68.589 2.590 1.00 22.65 199 VAL D O 1
ATOM 7375 N N . GLN D 1 201 ? 37.751 66.665 3.207 1.00 24.32 200 GLN D N 1
ATOM 7376 C CA . GLN D 1 201 ? 38.807 65.855 2.632 1.00 26.66 200 GLN D CA 1
ATOM 7377 C C . GLN D 1 201 ? 38.838 65.919 1.114 1.00 24.83 200 GLN D C 1
ATOM 7378 O O . GLN D 1 201 ? 39.915 65.915 0.542 1.00 25.84 200 GLN D O 1
ATOM 7384 N N . ALA D 1 202 ? 37.673 66.033 0.483 1.00 27.43 201 ALA D N 1
ATOM 7385 C CA . ALA D 1 202 ? 37.595 66.197 -0.969 1.00 27.29 201 ALA D CA 1
ATOM 7386 C C . ALA D 1 202 ? 38.369 67.428 -1.419 1.00 28.95 201 ALA D C 1
ATOM 7387 O O . ALA D 1 202 ? 38.856 67.455 -2.551 1.00 31.40 201 ALA D O 1
ATOM 7389 N N . ALA D 1 203 ? 38.539 68.431 -0.536 1.00 24.88 202 ALA D N 1
ATOM 7390 C CA . ALA D 1 203 ? 39.261 69.634 -0.872 1.00 23.03 202 ALA D CA 1
ATOM 7391 C C . ALA D 1 203 ? 40.761 69.527 -0.577 1.00 23.34 202 ALA D C 1
ATOM 7392 O O . ALA D 1 203 ? 41.486 70.528 -0.682 1.00 22.10 202 ALA D O 1
ATOM 7394 N N . GLY D 1 204 ? 41.208 68.337 -0.182 1.00 24.19 203 GLY D N 1
ATOM 7395 C CA . GLY D 1 204 ? 42.606 68.105 0.154 1.00 24.51 203 GLY D CA 1
ATOM 7396 C C . GLY D 1 204 ? 43.013 68.565 1.543 1.00 24.32 203 GLY D C 1
ATOM 7397 O O . GLY D 1 204 ? 44.201 68.720 1.810 1.00 25.60 203 GLY D O 1
ATOM 7398 N N . LEU D 1 205 ? 42.026 68.754 2.425 1.00 20.01 204 LEU D N 1
ATOM 7399 C CA . LEU D 1 205 ? 42.249 69.150 3.791 1.00 20.03 204 LEU D CA 1
ATOM 7400 C C . LEU D 1 205 ? 42.113 67.973 4.748 1.00 20.36 204 LEU D C 1
ATOM 7401 O O . LEU D 1 205 ? 41.227 67.144 4.571 1.00 21.60 204 LEU D O 1
ATOM 7406 N N . ASP D 1 206 ? 42.939 67.949 5.791 1.00 22.21 205 ASP D N 1
ATOM 7407 C CA . ASP D 1 206 ? 42.744 66.978 6.880 1.00 22.41 205 ASP D CA 1
ATOM 7408 C C . ASP D 1 206 ? 41.609 67.490 7.783 1.00 23.39 205 ASP D C 1
ATOM 7409 O O . ASP D 1 206 ? 41.383 68.703 7.885 1.00 20.32 205 ASP D O 1
ATOM 7414 N N . PHE D 1 207 ? 40.951 66.545 8.454 1.00 21.14 206 PHE D N 1
ATOM 7415 C CA . PHE D 1 207 ? 39.784 66.807 9.276 1.00 21.45 206 PHE D CA 1
ATOM 7416 C C . PHE D 1 207 ? 39.891 66.102 10.629 1.00 21.23 206 PHE D C 1
ATOM 7417 O O . PHE D 1 207 ? 40.049 64.881 10.707 1.00 20.18 206 PHE D O 1
ATOM 7425 N N . GLY D 1 208 ? 39.734 66.879 11.688 1.00 17.72 207 GLY D N 1
ATOM 7426 C CA . GLY D 1 208 ? 39.697 66.372 13.042 1.00 17.23 207 GLY D CA 1
ATOM 7427 C C . GLY D 1 208 ? 38.692 67.153 13.866 1.00 20.06 207 GLY D C 1
ATOM 7428 O O . GLY D 1 208 ? 37.984 68.042 13.370 1.00 20.53 207 GLY D O 1
ATOM 7429 N N . CYS D 1 209 ? 38.631 66.803 15.138 1.00 20.38 208 CYS D N 1
ATOM 7430 C CA . CYS D 1 209 ? 37.680 67.391 16.042 1.00 21.26 208 CYS D CA 1
ATOM 7431 C C . CYS D 1 209 ? 38.272 67.778 17.384 1.00 20.15 208 CYS D C 1
ATOM 7432 O O . CYS D 1 209 ? 39.416 67.431 17.733 1.00 20.95 208 CYS D O 1
ATOM 7435 N N . TRP D 1 210 ? 37.448 68.501 18.147 1.00 22.39 209 TRP D N 1
ATOM 7436 C CA . TRP D 1 210 ? 37.765 68.940 19.474 1.00 18.39 209 TRP D CA 1
ATOM 7437 C C . TRP D 1 210 ? 36.510 68.929 20.360 1.00 18.98 209 TRP D C 1
ATOM 7438 O O . TRP D 1 210 ? 35.383 68.704 19.878 1.00 20.24 209 TRP D O 1
ATOM 7449 N N . ALA D 1 211 ? 36.724 69.082 21.660 1.00 21.51 210 ALA D N 1
ATOM 7450 C CA . ALA D 1 211 ? 35.651 68.990 22.677 1.00 23.53 210 ALA D CA 1
ATOM 7451 C C . ALA D 1 211 ? 34.971 67.604 22.765 1.00 23.32 210 ALA D C 1
ATOM 7452 O O . ALA D 1 211 ? 33.800 67.506 23.120 1.00 20.99 210 ALA D O 1
ATOM 7454 N N . ALA D 1 212 ? 35.715 66.543 22.447 1.00 24.11 211 ALA D N 1
ATOM 7455 C CA . ALA D 1 212 ? 35.181 65.153 22.518 1.00 25.34 211 ALA D CA 1
ATOM 7456 C C . ALA D 1 212 ? 35.438 64.586 23.922 1.00 27.91 211 ALA D C 1
ATOM 7457 O O . ALA D 1 212 ? 36.458 63.926 24.159 1.00 27.05 211 ALA D O 1
ATOM 7459 N N . HIS D 1 213 ? 34.528 64.897 24.845 1.00 26.94 212 HIS D N 1
ATOM 7460 C CA . HIS D 1 213 ? 34.741 64.666 26.279 1.00 29.74 212 HIS D CA 1
ATOM 7461 C C . HIS D 1 213 ? 33.960 63.510 26.911 1.00 30.91 212 HIS D C 1
ATOM 7462 O O . HIS D 1 213 ? 34.381 63.017 27.961 1.00 33.40 212 HIS D O 1
ATOM 7469 N N . THR D 1 214 ? 32.878 63.071 26.276 1.00 31.13 213 THR D N 1
ATOM 7470 C CA . THR D 1 214 ? 32.034 61.978 26.740 1.00 33.72 213 THR D CA 1
ATOM 7471 C C . THR D 1 214 ? 32.217 60.735 25.845 1.00 36.12 213 THR D C 1
ATOM 7472 O O . THR D 1 214 ? 32.737 60.852 24.737 1.00 33.56 213 THR D O 1
ATOM 7476 N N . PRO D 1 215 ? 31.781 59.539 26.312 1.00 34.92 214 PRO D N 1
ATOM 7477 C CA . PRO D 1 215 ? 31.911 58.324 25.500 1.00 36.29 214 PRO D CA 1
ATOM 7478 C C . PRO D 1 215 ? 31.265 58.370 24.121 1.00 36.19 214 PRO D C 1
ATOM 7479 O O . PRO D 1 215 ? 31.836 57.867 23.146 1.00 37.30 214 PRO D O 1
ATOM 7483 N N . SER D 1 216 ? 30.061 58.917 24.042 1.00 35.30 215 SER D N 1
ATOM 7484 C CA . SER D 1 216 ? 29.382 58.986 22.756 1.00 36.58 215 SER D CA 1
ATOM 7485 C C . SER D 1 216 ? 30.134 59.930 21.816 1.00 33.52 215 SER D C 1
ATOM 7486 O O . SER D 1 216 ? 30.131 59.707 20.618 1.00 36.65 215 SER D O 1
ATOM 7489 N N . GLN D 1 217 ? 30.741 60.983 22.353 1.00 31.99 216 GLN D N 1
ATOM 7490 C CA . GLN D 1 217 ? 31.528 61.916 21.523 1.00 29.66 216 GLN D CA 1
ATOM 7491 C C . GLN D 1 217 ? 32.829 61.264 21.040 1.00 28.74 216 GLN D C 1
ATOM 7492 O O . GLN D 1 217 ? 33.188 61.372 19.859 1.00 29.13 216 GLN D O 1
ATOM 7498 N N . ILE D 1 218 ? 33.536 60.613 21.966 1.00 26.49 217 ILE D N 1
ATOM 7499 C CA . ILE D 1 218 ? 34.764 59.882 21.640 1.00 25.94 217 ILE D CA 1
ATOM 7500 C C . ILE D 1 218 ? 34.483 58.780 20.627 1.00 28.43 217 ILE D C 1
ATOM 7501 O O . ILE D 1 218 ? 35.218 58.639 19.654 1.00 28.55 217 ILE D O 1
ATOM 7506 N N . THR D 1 219 ? 33.415 58.012 20.850 1.00 29.52 218 THR D N 1
ATOM 7507 C CA . THR D 1 219 ? 33.017 56.953 19.924 1.00 31.74 218 THR D CA 1
ATOM 7508 C C . THR D 1 219 ? 32.655 57.500 18.547 1.00 30.30 218 THR D C 1
ATOM 7509 O O . THR D 1 219 ? 33.008 56.907 17.535 1.00 31.78 218 THR D O 1
ATOM 7513 N N . LYS D 1 220 ? 31.981 58.647 18.522 1.00 28.12 219 LYS D N 1
ATOM 7514 C CA . LYS D 1 220 ? 31.658 59.318 17.268 1.00 27.75 219 LYS D CA 1
ATOM 7515 C C . LYS D 1 220 ? 32.926 59.695 16.511 1.00 26.68 219 LYS D C 1
ATOM 7516 O O . LYS D 1 220 ? 33.022 59.443 15.314 1.00 29.60 219 LYS D O 1
ATOM 7522 N N . ALA D 1 221 ? 33.889 60.296 17.209 1.00 26.04 220 ALA D N 1
ATOM 7523 C CA . ALA D 1 221 ? 35.159 60.669 16.612 1.00 27.45 220 ALA D CA 1
ATOM 7524 C C . ALA D 1 221 ? 35.857 59.445 16.003 1.00 27.03 220 ALA D C 1
ATOM 7525 O O . ALA D 1 221 ? 36.364 59.487 14.872 1.00 24.43 220 ALA D O 1
ATOM 7527 N N . LEU D 1 222 ? 35.902 58.356 16.774 1.00 30.14 221 LEU D N 1
ATOM 7528 C CA . LEU D 1 222 ? 36.486 57.090 16.295 1.00 30.23 221 LEU D CA 1
ATOM 7529 C C . LEU D 1 222 ? 35.707 56.478 15.142 1.00 29.70 221 LEU D C 1
ATOM 7530 O O . LEU D 1 222 ? 36.309 56.033 14.179 1.00 31.45 221 LEU D O 1
ATOM 7535 N N . ASP D 1 223 ? 34.381 56.439 15.244 1.00 30.62 222 ASP D N 1
ATOM 7536 C CA . ASP D 1 223 ? 33.542 55.903 14.166 1.00 31.57 222 ASP D CA 1
ATOM 7537 C C . ASP D 1 223 ? 33.696 56.660 12.840 1.00 31.72 222 ASP D C 1
ATOM 7538 O O . ASP D 1 223 ? 33.714 56.068 11.752 1.00 32.38 222 ASP D O 1
ATOM 7543 N N . LEU D 1 224 ? 33.767 57.984 12.930 1.00 30.51 223 LEU D N 1
ATOM 7544 C CA . LEU D 1 224 ? 33.986 58.805 11.747 1.00 27.40 223 LEU D CA 1
ATOM 7545 C C . LEU D 1 224 ? 35.366 58.630 11.160 1.00 23.42 223 LEU D C 1
ATOM 7546 O O . LEU D 1 224 ? 35.582 59.010 10.023 1.00 25.94 223 LEU D O 1
ATOM 7551 N N . GLY D 1 225 ? 36.312 58.089 11.931 1.00 23.28 224 GLY D N 1
ATOM 7552 C CA . GLY D 1 225 ? 37.685 57.949 11.478 1.00 25.76 224 GLY D CA 1
ATOM 7553 C C . GLY D 1 225 ? 38.465 59.239 11.365 1.00 26.82 224 GLY D C 1
ATOM 7554 O O . GLY D 1 225 ? 39.323 59.363 10.504 1.00 26.39 224 GLY D O 1
ATOM 7555 N N . VAL D 1 226 ? 38.222 60.196 12.260 1.00 27.39 225 VAL D N 1
ATOM 7556 C CA . VAL D 1 226 ? 38.848 61.524 12.109 1.00 25.10 225 VAL D CA 1
ATOM 7557 C C . VAL D 1 226 ? 40.356 61.452 12.320 1.00 24.63 225 VAL D C 1
ATOM 7558 O O . VAL D 1 226 ? 40.833 60.502 12.947 1.00 27.59 225 VAL D O 1
ATOM 7562 N N . LYS D 1 227 ? 41.105 62.449 11.832 1.00 24.00 226 LYS D N 1
ATOM 7563 C CA . LYS D 1 227 ? 42.572 62.436 11.987 1.00 23.76 226 LYS D CA 1
ATOM 7564 C C . LYS D 1 227 ? 43.002 62.429 13.449 1.00 26.49 226 LYS D C 1
ATOM 7565 O O . LYS D 1 227 ? 43.957 61.731 13.842 1.00 22.91 226 LYS D O 1
ATOM 7571 N N . VAL D 1 228 ? 42.303 63.223 14.247 1.00 22.88 227 VAL D N 1
ATOM 7572 C CA . VAL D 1 228 ? 42.713 63.484 15.617 1.00 22.90 227 VAL D CA 1
ATOM 7573 C C . VAL D 1 228 ? 41.563 64.119 16.351 1.00 22.72 227 VAL D C 1
ATOM 7574 O O . VAL D 1 228 ? 40.714 64.746 15.734 1.00 20.24 227 VAL D O 1
ATOM 7578 N N . PHE D 1 229 ? 41.505 63.920 17.664 1.00 23.75 228 PHE D N 1
ATOM 7579 C CA . PHE D 1 229 ? 40.548 64.669 18.497 1.00 21.72 228 PHE D CA 1
ATOM 7580 C C . PHE D 1 229 ? 41.169 65.043 19.836 1.00 24.72 228 PHE D C 1
ATOM 7581 O O . PHE D 1 229 ? 42.056 64.341 20.299 1.00 20.34 228 PHE D O 1
ATOM 7589 N N . THR D 1 230 ? 40.771 66.193 20.403 1.00 20.37 229 THR D N 1
ATOM 7590 C CA . THR D 1 230 ? 41.167 66.590 21.735 1.00 20.39 229 THR D CA 1
ATOM 7591 C C . THR D 1 230 ? 40.067 66.136 22.708 1.00 20.20 229 THR D C 1
ATOM 7592 O O . THR D 1 230 ? 38.865 66.104 22.366 1.00 20.60 229 THR D O 1
ATOM 7596 N N . THR D 1 231 ? 40.497 65.723 23.901 1.00 21.81 230 THR D N 1
ATOM 7597 C CA . THR D 1 231 ? 39.601 65.186 24.896 1.00 21.48 230 THR D CA 1
ATOM 7598 C C . THR D 1 231 ? 40.004 65.520 26.332 1.00 20.80 230 THR D C 1
ATOM 7599 O O . THR D 1 231 ? 41.181 65.548 26.675 1.00 20.88 230 THR D O 1
ATOM 7603 N N . ASP D 1 232 ? 39.000 65.774 27.178 1.00 23.51 231 ASP D N 1
ATOM 7604 C CA . ASP D 1 232 ? 39.247 66.020 28.611 1.00 23.73 231 ASP D CA 1
ATOM 7605 C C . ASP D 1 232 ? 39.345 64.698 29.408 1.00 22.70 231 ASP D C 1
ATOM 7606 O O . ASP D 1 232 ? 39.692 64.732 30.595 1.00 24.18 231 ASP D O 1
ATOM 7611 N N A ARG D 1 233 ? 39.048 63.568 28.767 0.50 24.61 232 ARG D N 1
ATOM 7612 N N B ARG D 1 233 ? 39.082 63.573 28.742 0.50 24.55 232 ARG D N 1
ATOM 7613 C CA A ARG D 1 233 ? 39.127 62.254 29.404 0.50 23.40 232 ARG D CA 1
ATOM 7614 C CA B ARG D 1 233 ? 39.131 62.244 29.346 0.50 23.37 232 ARG D CA 1
ATOM 7615 C C A ARG D 1 233 ? 40.046 61.318 28.595 0.50 22.96 232 ARG D C 1
ATOM 7616 C C B ARG D 1 233 ? 40.059 61.315 28.563 0.50 22.90 232 ARG D C 1
ATOM 7617 O O A ARG D 1 233 ? 39.576 60.353 28.009 0.50 24.99 232 ARG D O 1
ATOM 7618 O O B ARG D 1 233 ? 39.608 60.347 27.966 0.50 24.97 232 ARG D O 1
ATOM 7633 N N . PRO D 1 234 ? 41.358 61.619 28.560 1.00 22.63 233 PRO D N 1
ATOM 7634 C CA . PRO D 1 234 ? 42.340 60.843 27.767 1.00 24.97 233 PRO D CA 1
ATOM 7635 C C . PRO D 1 234 ? 42.398 59.358 28.094 1.00 28.79 233 PRO D C 1
ATOM 7636 O O . PRO D 1 234 ? 42.551 58.540 27.177 1.00 29.25 233 PRO D O 1
ATOM 7640 N N . THR D 1 235 ? 42.215 59.017 29.376 1.00 30.34 234 THR D N 1
ATOM 7641 C CA . THR D 1 235 ? 42.224 57.631 29.819 1.00 28.03 234 THR D CA 1
ATOM 7642 C C . THR D 1 235 ? 41.068 56.866 29.202 1.00 27.47 234 THR D C 1
ATOM 7643 O O . THR D 1 235 ? 41.255 55.769 28.691 1.00 28.88 234 THR D O 1
ATOM 7647 N N . LEU D 1 236 ? 39.871 57.444 29.204 1.00 29.05 235 LEU D N 1
ATOM 7648 C CA . LEU D 1 236 ? 38.718 56.800 28.592 1.00 27.58 235 LEU D CA 1
ATOM 7649 C C . LEU D 1 236 ? 38.890 56.722 27.068 1.00 27.68 235 LEU D C 1
ATOM 7650 O O . LEU D 1 236 ? 38.433 55.771 26.427 1.00 30.34 235 LEU D O 1
ATOM 7655 N N . ALA D 1 237 ? 39.518 57.743 26.488 1.00 26.09 236 ALA D N 1
ATOM 7656 C CA . ALA D 1 237 ? 39.675 57.829 25.057 1.00 26.49 236 ALA D CA 1
ATOM 7657 C C . ALA D 1 237 ? 40.588 56.697 24.571 1.00 25.19 236 ALA D C 1
ATOM 7658 O O . ALA D 1 237 ? 40.273 56.031 23.583 1.00 27.35 236 ALA D O 1
ATOM 7660 N N . ILE D 1 238 ? 41.690 56.495 25.292 1.00 26.53 237 ILE D N 1
ATOM 7661 C CA . ILE D 1 238 ? 42.635 55.405 25.011 1.00 27.21 237 ILE D CA 1
ATOM 7662 C C . ILE D 1 238 ? 41.927 54.042 25.098 1.00 29.20 237 ILE D C 1
ATOM 7663 O O . ILE D 1 238 ? 42.061 53.212 24.197 1.00 31.43 237 ILE D O 1
ATOM 7668 N N . ALA D 1 239 ? 41.128 53.840 26.140 1.00 31.89 238 ALA D N 1
ATOM 7669 C CA . ALA D 1 239 ? 40.390 52.604 26.335 1.00 31.25 238 ALA D CA 1
ATOM 7670 C C . ALA D 1 239 ? 39.353 52.332 25.252 1.00 33.63 238 ALA D C 1
ATOM 7671 O O . ALA D 1 239 ? 39.232 51.198 24.764 1.00 33.93 238 ALA D O 1
ATOM 7673 N N . LEU D 1 240 ? 38.596 53.359 24.864 1.00 31.42 239 LEU D N 1
ATOM 7674 C CA . LEU D 1 240 ? 37.588 53.220 23.819 1.00 29.84 239 LEU D CA 1
ATOM 7675 C C . LEU D 1 240 ? 38.236 52.950 22.464 1.00 28.36 239 LEU D C 1
ATOM 7676 O O . LEU D 1 240 ? 37.671 52.242 21.655 1.00 29.06 239 LEU D O 1
ATOM 7681 N N . ARG D 1 241 ? 39.403 53.538 22.217 1.00 29.24 240 ARG D N 1
ATOM 7682 C CA . ARG D 1 241 ? 40.056 53.397 20.919 1.00 29.89 240 ARG D CA 1
ATOM 7683 C C . ARG D 1 241 ? 40.579 51.971 20.808 1.00 33.16 240 ARG D C 1
ATOM 7684 O O . ARG D 1 241 ? 40.454 51.334 19.754 1.00 34.49 240 ARG D O 1
ATOM 7692 N N . THR D 1 242 ? 41.177 51.494 21.887 1.00 33.20 241 THR D N 1
ATOM 7693 C CA . THR D 1 242 ? 41.595 50.089 21.955 1.00 35.84 241 THR D CA 1
ATOM 7694 C C . THR D 1 242 ? 40.428 49.163 21.662 1.00 36.53 241 THR D C 1
ATOM 7695 O O . THR D 1 242 ? 40.545 48.283 20.819 1.00 38.48 241 THR D O 1
ATOM 7699 N N . GLU D 1 243 ? 39.294 49.376 22.318 1.00 37.58 242 GLU D N 1
ATOM 7700 C CA . GLU D 1 243 ? 38.114 48.568 22.061 1.00 40.96 242 GLU D CA 1
ATOM 7701 C C . GLU D 1 243 ? 37.578 48.718 20.633 1.00 41.38 242 GLU D C 1
ATOM 7702 O O . GLU D 1 243 ? 37.020 47.764 20.079 1.00 41.68 242 GLU D O 1
ATOM 7708 N N . HIS D 1 244 ? 37.716 49.909 20.046 1.00 39.56 243 HIS D N 1
ATOM 7709 C CA . HIS D 1 244 ? 37.226 50.164 18.676 1.00 38.81 243 HIS D CA 1
ATOM 7710 C C . HIS D 1 244 ? 38.058 49.382 17.678 1.00 38.62 243 HIS D C 1
ATOM 7711 O O . HIS D 1 244 ? 37.513 48.755 16.773 1.00 36.58 243 HIS D O 1
ATOM 7718 N N . ARG D 1 245 ? 39.374 49.455 17.889 1.00 40.23 244 ARG D N 1
ATOM 7719 C CA . ARG D 1 245 ? 40.403 48.783 17.120 1.00 43.58 244 ARG D CA 1
ATOM 7720 C C . ARG D 1 245 ? 40.273 47.263 17.106 1.00 50.22 244 ARG D C 1
ATOM 7721 O O . ARG D 1 245 ? 40.692 46.625 16.137 1.00 50.02 244 ARG D O 1
ATOM 7745 N N . GLU D 1 247 ? 37.188 45.640 17.523 1.00 56.09 246 GLU D N 1
ATOM 7746 C CA . GLU D 1 247 ? 35.912 45.283 16.865 1.00 56.82 246 GLU D CA 1
ATOM 7747 C C . GLU D 1 247 ? 36.040 45.156 15.343 1.00 57.23 246 GLU D C 1
ATOM 7748 O O . GLU D 1 247 ? 36.872 45.821 14.720 1.00 58.95 246 GLU D O 1
#

Nearest PDB structures (foldseek):
  3ks5-assembly1_A  TM=9.999E-01  e=1.466E-47  Agrobacterium fabrum str. C58
  5t91-assembly1_A  TM=8.752E-01  e=2.844E-16  Bacillus subtilis subsp. subtilis str. 168
  5t9b-assembly1_G  TM=8.685E-01  e=1.329E-15  Bacillus subtilis subsp. subtilis str. 168
  2oog-assembly2_B  TM=8.501E-01  e=3.027E-13  Staphylococcus aureus subsp. aureus N315
  4oec-assembly4_D  TM=8.141E-01  e=8.462E-12  Thermococcus kodakarensis KOD1

Organism: Agrobacterium fabrum (strain C58 / ATCC 33970) (NCBI:txid176299)

Secondary structure (DSSP, 8-state):
--EEEEETTTHHHH-TT-HHHHHHHH---SEEEEEEEE-TTS-EEE-SSSBSTTTB---BTT--HHHHHH--BTTSTT----HHHHHHHHTT-S-EEEEEE---TTSPPPTTHHHHHHHHHHHT--TTEEEEES-S---HHHHH--S-EEEEE-HHHHHHHHHHHHHHHHHHTT--EEEEEGGG--S---HHHHTT-EEEEE---SHHHHHHHHHHT-SEEEES-HHHHHHHHHHH-----/--EEEEETTTHHHH-TT-HHHHHHHH---SEEEEEEEE-TTS-EEE-SSSBSTTTB---BTT--HHHHHH--BTTSTT----HHHHHHTTTT---EEEEEE---TTSSPPTTHHHHHHHHHHHT--TTEEEEES-S---HHHHH--S-EEEEE-HHHHHHH-HHHHHHHHHHTT--EEEEEGGG--S---HHHHTT-EEEEE---SHHHHHHHHHHT-SEEEES-HHHHHHHHHHH----/-EEEEETTTHHHH-TT-HHHHHHHH---SEEEEEEEE-TTS-EEE-SSSBSTTTB---BTT--HHHHHH--BTTSTT----HHHHHHHHTTSS-EEEEEE---TTSSPPTTHHHHHHHHHHHT--TTEEEEES-TT--HHHHH--S-EEEEE-HHHHHHH-HHHHHHHHHHTT--EEEEEGGG--S---HHHHTT-EEEEE---SHHHHHHHHHHT-SEEEES-HHHHHHHHHHH----/-EEEEETTTHHHH-TT-HHHHHHHH---SEEEEEEEE-TTS-EEE-SSSBSTTTB---BTT--HHHHHT--BTTSTT----HHHHHHHHTTSS-EEEEEE---TTSSPPTTHHHHHHHHHHHT--TTEEEEES-S---HHHHH--S-EEEEE-HHHHHHHHHHHHHHHHHHTT--EEEEEGGG--S---HHHHTT-EEEEE---SHHHHHHHHHHT-SEEEES-HHHHHHHHHHH--

Solvent-accessible surface area: 39832 Å² total

CATH classification: 3.20.20.190

Sequence (957 aa):
GTRIASHRGGTLEFGDSTPHGFTATAAALEEVEFDLHPTADGAIVVVHHDPTLDATTDTGAIVDTLAKVKTATTIRRYGAGSSHPTLEELCALYVDSHVNFRCEIKKPGVDGLPYEEGFVALVIAGLERHSLERTTFSSFLLASDELWKATTRPRLWLVSPSVLQQQLGPGAVIEETAIAHSIHEIGVHIDTADAGLAQVQAAGLDFGCWAAHTPSQITKALDLGVKVFTTDRPTLAIALRTEHREASVGTRIASHRGGTLEFGDSTPHGFTATAAALEEVEFDLHPTADGAIVVHHDPTLDATTDTGAIVDTLAKVKTATIRRYGAGSSHPTLEELCALYVDDSHVNFRCEIKPGVDGLPYEGFVALVIAGLERRHSLERRTTFSSFLLASDELWKATTRPRRLWLVSPSVLQQLGPGAVIETAIAHSIHEIGVHIDTADAGLAQVQAAGLDFGCWAAHTPSSQITKALDLGVKVFTTDRRPTLAIALRTEHREASTRIASHRGGTLEFGDSTPHGFTATAAALEEVEFDLHPTADGAIVVVHHDPTLDATTDTGAIVDTLAKVKTATIRRYGAGSSHPTLEELCALYVDSHVNFRCEIKPGVDGLPYEGFVALVIAGLERHSLERTTFSSFLLASDELWKATTRPRLWLVSPSVLQQLGPGAVIETAIAHSIHEIGVHIDTADAGLAQVQAAGLDFGCWAAHTPSSQITKALDLGVKVFTTDRRPTLAIALRTEHREASTRIASHRGGTLEFGDSTPHGFTATAAALEEVEFDLHPTADGAIVVHHDPTLDATTDTGAIVDTLAKVKTATIRRYGAGSHPTLEELCALYVDSHVNFRCEIKPGVDGLPYEGFVALVIAGLERHSLERTTFSSFLLASDELWKATTRPRLWLVSPSVLQQLGPGAVIETAIAHSSIHEIGVHIDTADAGLAQVQAAGLDFGCWAAHTPSQITKALDLGVKVFTTDRRPTLAIALRTEHRE

B-factor: mean 26.61, std 9.13, range [5.29, 81.0]

Foldseek 3Di:
DEFEEAEQLQPVPAHHVEPVSLLVSLVPGAAYEWEWDAACVGFIWTGDAQWDPPFWPTDGRNPDPVVQQVTAGVSNVRTGIGVLVSLVSNVPGNHFYEYEQFDTPVRDGDPCVVVSVCVSCVVSPNQRYEYEYCDLVVLVCVVVDPHAYEHEQEPVNCVVCPLVSVLVVCVVSVHQEYEYALVPDDLVNVVNVVSRHAYYYEPQEDPVSLVSRVVSVHHYYYYSHRVVSVVSNVVSVCVVD/DAFEEAEQLQCVPQHHVEPVSLLVSLVPTAAYEWEWDAACVGFIKTGDAQFPPPFWPTDGRNPHPVVQQVTAGVSRVRTGIGPLVSLVSNPPGNHAYEYEQFDTPVRDGDPPVLLSVCVVCVVSPNPRYAYEYCDLVVLVCVVRDPHHYEHEDEPVNCVVCPLVSVLVVCVVSVHQEYEYALVPDDLVNVVNVVSRHAYHYEPQEDPVSLVSRVVSVHHYYYYSHRVVSVVSNVVVVVDD/DFEEAEQLQCVPQHHVEPVSLLVSLAPTAAYEWEWDAACVGFIKTGDAQWPPPFWPTDGRNPDVVVQQVTAGVSHVRTGIGPLVSLVSRPPGNHAYEYEQFDTPVRDGDPPVLVSVCVSCVVSPNQRYEYEYQDLVVLVCVVRDPHAYEHEDEPVNCVVCPLVSVLVVCVVSVHAEYEYALVPDDLVNVSQVVSRHAYYYEPQEDPVSLVSRLVSVHPYYYYSHRVVSVVSNVVSVCVD/DFEEAEQLQPVPAHHVEPVSLLVSLPPTAAYEWEWDAACVGFIWTGDAQFPPPFWPTDGRNPDVVVQQVTAGVSHVRTGIGPLVSLVSNVPGNHAYEYEQFPTPVRDGDPPVVVSVCVSCVVSPNQRYEYEYCDLVVLVCVVRDPHAYEHEDEPVNCVPCPLVNVLVVCVVSVHAEYEYALVPDDLVNVVNVVSRHAYAYEPQEDPVSLVSRVVSVHPYYYYSHRVVSVVVNVVSCD

Radius of gyration: 32.65 Å; Cα contacts (8 Å, |Δi|>4): 2109; chains: 4; bounding box: 75×96×88 Å